Protein 2EMB (pdb70)

Radius of gyration: 15.95 Å; Cα contacts (8 Å, |Δi|>4): 20; chains: 1; bounding box: 41×37×22 Å

Nearest PDB structures (foldseek):
  2eoy-assembly1_A  TM=5.391E-01  e=4.898E-03  Homo sapiens
  2em0-assembly1_A  TM=6.036E-01  e=7.072E-02  Homo sapiens
  2eoz-assembly1_A  TM=5.713E-01  e=5.695E-02  Homo sapiens
  2enc-assembly1_A  TM=4.866E-01  e=5.299E-02  Homo sapiens
  2elx-assembly1_A  TM=7.257E-01  e=1.465E+00  Mus musculus

Secondary structure (DSSP, 8-state):
----S-----SSEEPTTT--EES-HHHHHHHGGGG-----TT--

Solvent-accessible surface area: 4371 Å² total; per-residue (Å²): 118,129,107,58,100,106,60,167,120,156,194,127,94,78,5,100,136,60,149,33,78,33,128,74,146,141,99,14,63,136,48,73,135,105,46,84,92,179,91,42,127,116,97,130

Foldseek 3Di:
DDDDDDADPHDFDFDPPPGDTDRDDVVRVVVCVCVPPDPDPDDD

GO terms:
  GO:0005515 protein binding (F, IPI)
  GO:0005654 nucleoplasm (C, TAS)
  GO:0005654 nucleoplasm (C, IDA)
  GO:0015030 Cajal body (C, IDA)
  GO:0006398 mRNA 3'-end processing by stem-loop binding and cleavage (P, IDA)

Structure (mmCIF, N/CA/C/O backbone):
data_2EMB
#
_entry.id   2EMB
#
loop_
_entity.id
_entity.type
_entity.pdbx_description
1 polymer 'Zinc finger protein 473'
2 non-polymer 'ZINC ION'
#
loop_
_atom_site.group_PDB
_atom_site.id
_atom_site.type_symbol
_atom_site.label_atom_id
_atom_site.label_alt_id
_atom_site.label_comp_id
_atom_site.label_asym_id
_atom_site.label_entity_id
_atom_site.label_seq_id
_atom_site.pdbx_PDB_ins_code
_atom_site.Cartn_x
_atom_site.Cartn_y
_atom_site.Cartn_z
_atom_site.occupancy
_atom_site.B_iso_or_equiv
_atom_site.auth_seq_id
_atom_site.auth_comp_id
_atom_site.auth_asym_id
_atom_site.auth_atom_id
_atom_site.pdbx_PDB_model_num
ATOM 1 N N . GLY A 1 1 ? -16.633 -22.767 -11.897 1.00 0.00 1 GLY A N 1
ATOM 2 C CA . GLY A 1 1 ? -17.948 -22.256 -12.240 1.00 0.00 1 GLY A CA 1
ATOM 3 C C . GLY A 1 1 ? -17.956 -21.522 -13.566 1.00 0.00 1 GLY A C 1
ATOM 4 O O . GLY A 1 1 ? -18.436 -20.392 -13.655 1.00 0.00 1 GLY A O 1
ATOM 8 N N . SER A 1 2 ? -17.423 -22.165 -14.600 1.00 0.00 2 SER A N 1
ATOM 9 C CA . SER A 1 2 ? -17.366 -21.564 -15.928 1.00 0.00 2 SER A CA 1
ATOM 10 C C . SER A 1 2 ? -17.000 -20.085 -15.839 1.00 0.00 2 SER A C 1
ATOM 11 O O . SER A 1 2 ? -17.577 -19.249 -16.533 1.00 0.00 2 SER A O 1
ATOM 19 N N . SER A 1 3 ? -16.035 -19.772 -14.980 1.00 0.00 3 SER A N 1
ATOM 20 C CA . SER A 1 3 ? -15.592 -18.394 -14.797 1.00 0.00 3 SER A CA 1
ATOM 21 C C . SER A 1 3 ? -14.680 -17.960 -15.940 1.00 0.00 3 SER A C 1
ATOM 22 O O . SER A 1 3 ? -14.168 -18.790 -16.690 1.00 0.00 3 SER A O 1
ATOM 30 N N . GLY A 1 4 ? -14.481 -16.652 -16.067 1.00 0.00 4 GLY A N 1
ATOM 31 C CA . GLY A 1 4 ? -13.631 -16.129 -17.120 1.00 0.00 4 GLY A CA 1
ATOM 32 C C . GLY A 1 4 ? -12.306 -15.615 -16.594 1.00 0.00 4 GLY A C 1
ATOM 33 O O . GLY A 1 4 ? -12.270 -14.811 -15.662 1.00 0.00 4 GLY A O 1
ATOM 37 N N . SER A 1 5 ? -11.213 -16.080 -17.191 1.00 0.00 5 SER A N 1
ATOM 38 C CA . SER A 1 5 ? -9.879 -15.667 -16.774 1.00 0.00 5 SER A CA 1
ATOM 39 C C . SER A 1 5 ? -9.783 -14.146 -16.690 1.00 0.00 5 SER A C 1
ATOM 40 O O . SER A 1 5 ? -9.235 -13.600 -15.732 1.00 0.00 5 SER A O 1
ATOM 48 N N . SER A 1 6 ? -10.319 -13.469 -17.700 1.00 0.00 6 SER A N 1
ATOM 49 C CA . SER A 1 6 ? -10.291 -12.012 -17.744 1.00 0.00 6 SER A CA 1
ATOM 50 C C . SER A 1 6 ? -10.575 -11.421 -16.367 1.00 0.00 6 SER A C 1
ATOM 51 O O . SER A 1 6 ? -11.702 -11.474 -15.877 1.00 0.00 6 SER A O 1
ATOM 59 N N . GLY A 1 7 ? -9.542 -10.858 -15.746 1.00 0.00 7 GLY A N 1
ATOM 60 C CA . GLY A 1 7 ? -9.700 -10.265 -14.431 1.00 0.00 7 GLY A CA 1
ATOM 61 C C . GLY A 1 7 ? -8.648 -10.742 -13.450 1.00 0.00 7 GLY A C 1
ATOM 62 O O . GLY A 1 7 ? -8.873 -11.693 -12.700 1.00 0.00 7 GLY A O 1
ATOM 66 N N . HIS A 1 8 ? -7.494 -10.082 -13.455 1.00 0.00 8 HIS A N 1
ATOM 67 C CA . HIS A 1 8 ? -6.402 -10.445 -12.559 1.00 0.00 8 HIS A CA 1
ATOM 68 C C . HIS A 1 8 ? -6.146 -9.340 -11.539 1.00 0.00 8 HIS A C 1
ATOM 69 O O . HIS A 1 8 ? -5.274 -8.492 -11.731 1.00 0.00 8 HIS A O 1
ATOM 83 N N . THR A 1 9 ? -6.913 -9.354 -10.453 1.00 0.00 9 THR A N 1
ATOM 84 C CA . THR A 1 9 ? -6.772 -8.353 -9.404 1.00 0.00 9 THR A CA 1
ATOM 85 C C . THR A 1 9 ? -7.165 -8.921 -8.045 1.00 0.00 9 THR A C 1
ATOM 86 O O . THR A 1 9 ? -8.066 -9.754 -7.947 1.00 0.00 9 THR A O 1
ATOM 97 N N . ARG A 1 10 ? -6.483 -8.466 -6.999 1.00 0.00 10 ARG A N 1
ATOM 98 C CA . ARG A 1 10 ? -6.761 -8.930 -5.645 1.00 0.00 10 ARG A CA 1
ATOM 99 C C . ARG A 1 10 ? -7.921 -8.152 -5.031 1.00 0.00 10 ARG A C 1
ATOM 100 O O . ARG A 1 10 ? -8.195 -7.015 -5.418 1.00 0.00 10 ARG A O 1
ATOM 121 N N . LYS A 1 11 ? -8.600 -8.771 -4.071 1.00 0.00 11 LYS A N 1
ATOM 122 C CA . LYS A 1 11 ? -9.730 -8.137 -3.402 1.00 0.00 11 LYS A CA 1
ATOM 123 C C . LYS A 1 11 ? -9.257 -7.031 -2.465 1.00 0.00 11 LYS A C 1
ATOM 124 O O . LYS A 1 11 ? -10.066 -6.348 -1.837 1.00 0.00 11 LYS A O 1
ATOM 143 N N . ARG A 1 12 ? -7.942 -6.858 -2.378 1.00 0.00 12 ARG A N 1
ATOM 144 C CA . ARG A 1 12 ? -7.362 -5.833 -1.517 1.00 0.00 12 ARG A CA 1
ATOM 145 C C . ARG A 1 12 ? -6.370 -4.971 -2.292 1.00 0.00 12 ARG A C 1
ATOM 146 O O . ARG A 1 12 ? -5.933 -5.337 -3.383 1.00 0.00 12 ARG A O 1
ATOM 167 N N . TYR A 1 13 ? -6.021 -3.823 -1.722 1.00 0.00 13 TYR A N 1
ATOM 168 C CA . TYR A 1 13 ? -5.084 -2.906 -2.360 1.00 0.00 13 TYR A CA 1
ATOM 169 C C . TYR A 1 13 ? -3.706 -2.996 -1.710 1.00 0.00 13 TYR A C 1
ATOM 170 O O . TYR A 1 13 ? -3.556 -2.748 -0.514 1.00 0.00 13 TYR A O 1
ATOM 188 N N . GLU A 1 14 ? -2.704 -3.350 -2.508 1.00 0.00 14 GLU A N 1
ATOM 189 C CA . GLU A 1 14 ? -1.339 -3.472 -2.011 1.00 0.00 14 GLU A CA 1
ATOM 190 C C . GLU A 1 14 ? -0.531 -2.216 -2.323 1.00 0.00 14 GLU A C 1
ATOM 191 O O . GLU A 1 14 ? -0.795 -1.523 -3.307 1.00 0.00 14 GLU A O 1
ATOM 203 N N . CYS A 1 15 ? 0.453 -1.927 -1.479 1.00 0.00 15 CYS A N 1
ATOM 204 C CA . CYS A 1 15 ? 1.299 -0.754 -1.663 1.00 0.00 15 CYS A CA 1
ATOM 205 C C . CYS A 1 15 ? 2.650 -1.145 -2.256 1.00 0.00 15 CYS A C 1
ATOM 206 O O . CYS A 1 15 ? 3.392 -1.934 -1.671 1.00 0.00 15 CYS A O 1
ATOM 213 N N . SER A 1 16 ? 2.961 -0.587 -3.422 1.00 0.00 16 SER A N 1
ATOM 214 C CA . SER A 1 16 ? 4.220 -0.880 -4.097 1.00 0.00 16 SER A CA 1
ATOM 215 C C . SER A 1 16 ? 5.340 0.011 -3.568 1.00 0.00 16 SER A C 1
ATOM 216 O O . SER A 1 16 ? 6.240 0.405 -4.310 1.00 0.00 16 SER A O 1
ATOM 224 N N . LYS A 1 17 ? 5.278 0.327 -2.279 1.00 0.00 17 LYS A N 1
ATOM 225 C CA . LYS A 1 17 ? 6.285 1.171 -1.647 1.00 0.00 17 LYS A CA 1
ATOM 226 C C . LYS A 1 17 ? 6.789 0.540 -0.352 1.00 0.00 17 LYS A C 1
ATOM 227 O O . LYS A 1 17 ? 7.974 0.624 -0.029 1.00 0.00 17 LYS A O 1
ATOM 246 N N . CYS A 1 18 ? 5.881 -0.091 0.385 1.00 0.00 18 CYS A N 1
ATOM 247 C CA . CYS A 1 18 ? 6.233 -0.737 1.644 1.00 0.00 18 CYS A CA 1
ATOM 248 C C . CYS A 1 18 ? 5.676 -2.157 1.701 1.00 0.00 18 CYS A C 1
ATOM 249 O O . CYS A 1 18 ? 5.840 -2.858 2.699 1.00 0.00 18 CYS A O 1
ATOM 256 N N . GLN A 1 19 ? 5.019 -2.573 0.623 1.00 0.00 19 GLN A N 1
ATOM 257 C CA . GLN A 1 19 ? 4.439 -3.908 0.551 1.00 0.00 19 GLN A CA 1
ATOM 258 C C . GLN A 1 19 ? 3.384 -4.103 1.635 1.00 0.00 19 GLN A C 1
ATOM 259 O O . GLN A 1 19 ? 3.326 -5.150 2.278 1.00 0.00 19 GLN A O 1
ATOM 273 N N . ALA A 1 20 ? 2.551 -3.086 1.833 1.00 0.00 20 ALA A N 1
ATOM 274 C CA . ALA A 1 20 ? 1.498 -3.146 2.838 1.00 0.00 20 ALA A CA 1
ATOM 275 C C . ALA A 1 20 ? 0.127 -3.297 2.188 1.00 0.00 20 ALA A C 1
ATOM 276 O O . ALA A 1 20 ? -0.094 -2.840 1.066 1.00 0.00 20 ALA A O 1
ATOM 283 N N . THR A 1 21 ? -0.793 -3.941 2.900 1.00 0.00 21 THR A N 1
ATOM 284 C CA . THR A 1 21 ? -2.142 -4.154 2.391 1.00 0.00 21 THR A CA 1
ATOM 285 C C . THR A 1 21 ? -3.144 -3.242 3.091 1.00 0.00 21 THR A C 1
ATOM 286 O O . THR A 1 21 ? -2.930 -2.826 4.230 1.00 0.00 21 THR A O 1
ATOM 297 N N . PHE A 1 22 ? -4.239 -2.935 2.403 1.00 0.00 22 PHE A N 1
ATOM 298 C CA . PHE A 1 22 ? -5.274 -2.071 2.959 1.00 0.00 22 PHE A CA 1
ATOM 299 C C . PHE A 1 22 ? -6.664 -2.593 2.607 1.00 0.00 22 PHE A C 1
ATOM 300 O O . PHE A 1 22 ? -6.836 -3.322 1.631 1.00 0.00 22 PHE A O 1
ATOM 317 N N . ASN A 1 23 ? -7.652 -2.215 3.411 1.00 0.00 23 ASN A N 1
ATOM 318 C CA . ASN A 1 23 ? -9.028 -2.645 3.186 1.00 0.00 23 ASN A CA 1
ATOM 319 C C . ASN A 1 23 ? -9.815 -1.578 2.431 1.00 0.00 23 ASN A C 1
ATOM 320 O O . ASN A 1 23 ? -10.561 -1.884 1.500 1.00 0.00 23 ASN A O 1
ATOM 331 N N . LEU A 1 24 ? -9.643 -0.325 2.838 1.00 0.00 24 LEU A N 1
ATOM 332 C CA . LEU A 1 24 ? -10.336 0.788 2.200 1.00 0.00 24 LEU A CA 1
ATOM 333 C C . LEU A 1 24 ? -9.483 1.398 1.092 1.00 0.00 24 LEU A C 1
ATOM 334 O O . LEU A 1 24 ? -8.268 1.531 1.233 1.00 0.00 24 LEU A O 1
ATOM 350 N N . ARG A 1 25 ? -10.129 1.768 -0.009 1.00 0.00 25 ARG A N 1
ATOM 351 C CA . ARG A 1 25 ? -9.430 2.365 -1.141 1.00 0.00 25 ARG A CA 1
ATOM 352 C C . ARG A 1 25 ? -8.916 3.757 -0.789 1.00 0.00 25 ARG A C 1
ATOM 353 O O . ARG A 1 25 ? -7.795 4.125 -1.143 1.00 0.00 25 ARG A O 1
ATOM 374 N N . LYS A 1 26 ? -9.742 4.529 -0.091 1.00 0.00 26 LYS A N 1
ATOM 375 C CA . LYS A 1 26 ? -9.372 5.881 0.310 1.00 0.00 26 LYS A CA 1
ATOM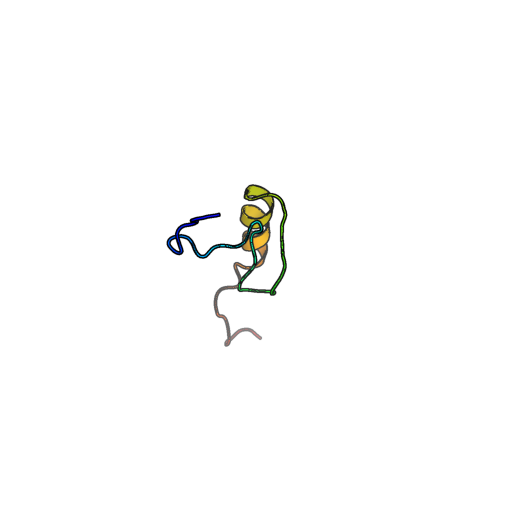 376 C C . LYS A 1 26 ? -8.247 5.854 1.341 1.00 0.00 26 LYS A C 1
ATOM 377 O O . LYS A 1 26 ? -7.430 6.773 1.406 1.00 0.00 26 LYS A O 1
ATOM 396 N N . HIS A 1 27 ? -8.211 4.795 2.143 1.00 0.00 27 HIS A N 1
ATOM 397 C CA . HIS A 1 27 ? -7.185 4.649 3.169 1.00 0.00 27 HIS A CA 1
ATOM 398 C C . HIS A 1 27 ? -5.793 4.619 2.545 1.00 0.00 27 HIS A C 1
ATOM 399 O O . HIS A 1 27 ? -4.844 5.184 3.091 1.00 0.00 27 HIS A O 1
ATOM 413 N N . LEU A 1 28 ? -5.678 3.955 1.400 1.00 0.00 28 LEU A N 1
ATOM 414 C CA . LEU A 1 28 ? -4.401 3.851 0.701 1.00 0.00 28 LEU A CA 1
ATOM 415 C C . LEU A 1 28 ? -4.036 5.173 0.034 1.00 0.00 28 LEU A C 1
ATOM 416 O O . LEU A 1 28 ? -2.863 5.540 -0.037 1.00 0.00 28 LEU A O 1
ATOM 432 N N . ILE A 1 29 ? -5.048 5.884 -0.452 1.00 0.00 29 ILE A N 1
ATOM 433 C CA . ILE A 1 29 ? -4.833 7.166 -1.111 1.00 0.00 29 ILE A CA 1
ATOM 434 C C . ILE A 1 29 ? -4.022 8.108 -0.228 1.00 0.00 29 ILE A C 1
ATOM 435 O O . ILE A 1 29 ? -3.038 8.698 -0.673 1.00 0.00 29 ILE A O 1
ATOM 451 N N . GLN A 1 30 ? -4.442 8.244 1.026 1.00 0.00 30 GLN A N 1
ATOM 452 C CA . GLN A 1 30 ? -3.753 9.114 1.972 1.00 0.00 30 GLN A CA 1
ATOM 453 C C . GLN A 1 30 ? -2.405 8.524 2.371 1.00 0.00 30 GLN A C 1
ATOM 454 O O . GLN A 1 30 ? -1.416 9.245 2.507 1.00 0.00 30 GLN A O 1
ATOM 468 N N . HIS A 1 31 ? -2.371 7.209 2.559 1.00 0.00 31 HIS A N 1
ATOM 469 C CA . HIS A 1 31 ? -1.143 6.522 2.943 1.00 0.00 31 HIS A CA 1
ATOM 470 C C . HIS A 1 31 ? -0.026 6.807 1.943 1.00 0.00 31 HIS A C 1
ATOM 471 O O . HIS A 1 31 ? 1.128 6.996 2.327 1.00 0.00 31 HIS A O 1
ATOM 485 N N . GLN A 1 32 ? -0.378 6.835 0.662 1.00 0.00 32 GLN A N 1
ATOM 486 C CA . GLN A 1 32 ? 0.596 7.095 -0.392 1.00 0.00 32 GLN A CA 1
ATOM 487 C C . GLN A 1 32 ? 1.212 8.481 -0.233 1.00 0.00 32 GLN A C 1
ATOM 488 O O . GLN A 1 32 ? 2.275 8.766 -0.784 1.00 0.00 32 GLN A O 1
ATOM 502 N N . LYS A 1 33 ? 0.536 9.340 0.522 1.00 0.00 33 LYS A N 1
ATOM 503 C CA . LYS A 1 33 ? 1.016 10.697 0.754 1.00 0.00 33 LYS A CA 1
ATOM 504 C C . LYS A 1 33 ? 2.373 10.682 1.452 1.00 0.00 33 LYS A C 1
ATOM 505 O O . LYS A 1 33 ? 3.272 11.446 1.101 1.00 0.00 33 LYS A O 1
ATOM 524 N N . THR A 1 34 ? 2.514 9.807 2.443 1.00 0.00 34 THR A N 1
ATOM 525 C CA . THR A 1 34 ? 3.760 9.692 3.190 1.00 0.00 34 THR A CA 1
ATOM 526 C C . THR A 1 34 ? 4.858 9.069 2.335 1.00 0.00 34 THR A C 1
ATOM 527 O O . THR A 1 34 ? 6.027 9.057 2.721 1.00 0.00 34 THR A O 1
ATOM 538 N N . HIS A 1 35 ? 4.475 8.552 1.172 1.00 0.00 35 HIS A N 1
ATOM 539 C CA . HIS A 1 35 ? 5.428 7.927 0.262 1.00 0.00 35 HIS A CA 1
ATOM 540 C C . HIS A 1 35 ? 5.877 8.912 -0.813 1.00 0.00 35 HIS A C 1
ATOM 541 O O . HIS A 1 35 ? 6.463 8.520 -1.822 1.00 0.00 35 HIS A O 1
ATOM 555 N N . ALA A 1 36 ? 5.598 10.192 -0.590 1.00 0.00 36 ALA A N 1
ATOM 556 C CA . ALA A 1 36 ? 5.975 11.232 -1.539 1.00 0.00 36 ALA A CA 1
ATOM 557 C C . ALA A 1 36 ? 7.439 11.625 -1.371 1.00 0.00 36 ALA A C 1
ATOM 558 O O . ALA A 1 36 ? 7.785 12.804 -1.421 1.00 0.00 36 ALA A O 1
ATOM 565 N N . ALA A 1 37 ? 8.295 10.627 -1.171 1.00 0.00 37 ALA A N 1
ATOM 566 C CA . ALA A 1 37 ? 9.722 10.869 -0.997 1.00 0.00 37 ALA A CA 1
ATOM 567 C C . ALA A 1 37 ? 10.426 10.994 -2.344 1.00 0.00 37 ALA A C 1
ATOM 568 O O . ALA A 1 37 ? 10.953 10.016 -2.874 1.00 0.00 37 ALA A O 1
ATOM 575 N N . LYS A 1 38 ? 10.430 12.204 -2.893 1.00 0.00 38 LYS A N 1
ATOM 576 C CA . LYS A 1 38 ? 11.070 12.458 -4.179 1.00 0.00 38 LYS A CA 1
ATOM 577 C C . LYS A 1 38 ? 12.552 12.101 -4.129 1.00 0.00 38 LYS A C 1
ATOM 578 O O . LYS A 1 38 ? 13.265 12.498 -3.208 1.00 0.00 38 LYS A O 1
ATOM 597 N N . SER A 1 39 ? 13.009 11.350 -5.126 1.00 0.00 39 SER A N 1
ATOM 598 C CA . SER A 1 39 ? 14.406 10.938 -5.195 1.00 0.00 39 SER A CA 1
ATOM 599 C C . SER A 1 39 ? 15.328 12.064 -4.737 1.00 0.00 39 SER A C 1
ATOM 600 O O . SER A 1 39 ? 15.297 13.167 -5.281 1.00 0.00 39 SER A O 1
ATOM 608 N N . GLY A 1 40 ? 16.148 11.777 -3.731 1.00 0.00 40 GLY A N 1
ATOM 609 C CA . GLY A 1 40 ? 17.068 12.774 -3.216 1.00 0.00 40 GLY A CA 1
ATOM 610 C C . GLY A 1 40 ? 18.349 12.163 -2.684 1.00 0.00 40 GLY A C 1
ATOM 611 O O . GLY A 1 40 ? 18.642 12.223 -1.490 1.00 0.00 40 GLY A O 1
ATOM 615 N N . PRO A 1 41 ? 19.137 11.555 -3.583 1.00 0.00 41 PRO A N 1
ATOM 616 C CA . PRO A 1 41 ? 20.406 10.917 -3.221 1.00 0.00 41 PRO A CA 1
ATOM 617 C C . PRO A 1 41 ? 21.473 11.931 -2.826 1.00 0.00 41 PRO A C 1
ATOM 618 O O . PRO A 1 41 ? 22.548 11.563 -2.352 1.00 0.00 41 PRO A O 1
ATOM 629 N N . SER A 1 42 ? 21.169 13.210 -3.023 1.00 0.00 42 SER A N 1
ATOM 630 C CA . SER A 1 42 ? 22.104 14.278 -2.690 1.00 0.00 42 SER A CA 1
ATOM 631 C C . SER A 1 42 ? 21.638 15.043 -1.455 1.00 0.00 42 SER A C 1
ATOM 632 O O . SER A 1 42 ? 21.710 16.271 -1.408 1.00 0.00 42 SER A O 1
ATOM 640 N N . SER A 1 43 ? 21.160 14.307 -0.457 1.00 0.00 43 SER A N 1
ATOM 641 C CA . SER A 1 43 ? 20.679 14.914 0.778 1.00 0.00 43 SER A CA 1
ATOM 642 C C . SER A 1 43 ? 21.538 14.488 1.965 1.00 0.00 43 SER A C 1
ATOM 643 O O . SER A 1 43 ? 21.578 13.312 2.325 1.00 0.00 43 SER A O 1
ATOM 651 N N . GLY A 1 44 ? 22.224 15.453 2.568 1.00 0.00 44 GLY A N 1
ATOM 652 C CA . GLY A 1 44 ? 23.073 15.159 3.707 1.00 0.00 44 GLY A CA 1
ATOM 653 C C . GLY A 1 44 ? 22.329 14.442 4.816 1.00 0.00 44 GLY A C 1
ATOM 654 O O . GLY A 1 44 ? 22.948 14.075 5.813 1.00 0.00 44 GLY A O 1
ATOM 659 N N . GLY A 1 1 ? 8.346 -26.198 -8.178 1.00 0.00 1 GLY A N 2
ATOM 660 C CA . GLY A 1 1 ? 7.048 -26.225 -7.527 1.00 0.00 1 GLY A CA 2
ATOM 661 C C . GLY A 1 1 ? 6.724 -24.920 -6.827 1.00 0.00 1 GLY A C 2
ATOM 662 O O . GLY A 1 1 ? 7.544 -24.391 -6.076 1.00 0.00 1 GLY A O 2
ATOM 666 N N . SER A 1 2 ? 5.526 -24.400 -7.073 1.00 0.00 2 SER A N 2
ATOM 667 C CA . SER A 1 2 ? 5.097 -23.146 -6.464 1.00 0.00 2 SER A CA 2
ATOM 668 C C . SER A 1 2 ? 3.744 -23.310 -5.778 1.00 0.00 2 SER A C 2
ATOM 669 O O . SER A 1 2 ? 2.822 -23.905 -6.335 1.00 0.00 2 SER A O 2
ATOM 677 N N . SER A 1 3 ? 3.634 -22.778 -4.565 1.00 0.00 3 SER A N 2
ATOM 678 C CA . SER A 1 3 ? 2.396 -22.868 -3.800 1.00 0.00 3 SER A CA 2
ATOM 679 C C . SER A 1 3 ? 1.581 -21.585 -3.934 1.00 0.00 3 SER A C 2
ATOM 680 O O . SER A 1 3 ? 2.122 -20.520 -4.229 1.00 0.00 3 SER A O 2
ATOM 688 N N . GLY A 1 4 ? 0.274 -21.696 -3.715 1.00 0.00 4 GLY A N 2
ATOM 689 C CA . GLY A 1 4 ? -0.596 -20.539 -3.815 1.00 0.00 4 GLY A CA 2
ATOM 690 C C . GLY A 1 4 ? -1.765 -20.772 -4.751 1.00 0.00 4 GLY A C 2
ATOM 691 O O . GLY A 1 4 ? -2.107 -19.906 -5.557 1.00 0.00 4 GLY A O 2
ATOM 695 N N . SER A 1 5 ? -2.380 -21.946 -4.647 1.00 0.00 5 SER A N 2
ATOM 696 C CA . SER A 1 5 ? -3.514 -22.293 -5.495 1.00 0.00 5 SER A CA 2
ATOM 697 C C . SER A 1 5 ? -4.832 -22.051 -4.766 1.00 0.00 5 SER A C 2
ATOM 698 O O . SER A 1 5 ? -5.429 -22.976 -4.215 1.00 0.00 5 SER A O 2
ATOM 706 N N . SER A 1 6 ? -5.279 -20.799 -4.766 1.00 0.00 6 SER A N 2
ATOM 707 C CA . SER A 1 6 ? -6.524 -20.432 -4.101 1.00 0.00 6 SER A CA 2
ATOM 708 C C . SER A 1 6 ? -7.248 -19.332 -4.872 1.00 0.00 6 SER A C 2
ATOM 709 O O . SER A 1 6 ? -6.626 -18.394 -5.369 1.00 0.00 6 SER A O 2
ATOM 717 N N . GLY A 1 7 ? -8.568 -19.455 -4.967 1.00 0.00 7 GLY A N 2
ATOM 718 C CA . GLY A 1 7 ? -9.356 -18.466 -5.679 1.00 0.00 7 GLY A CA 2
ATOM 719 C C . GLY A 1 7 ? -9.288 -17.097 -5.033 1.00 0.00 7 GLY A C 2
ATOM 720 O O . GLY A 1 7 ? -9.937 -16.848 -4.017 1.00 0.00 7 GLY A O 2
ATOM 724 N N . HIS A 1 8 ? -8.498 -16.205 -5.623 1.00 0.00 8 HIS A N 2
ATOM 725 C CA . HIS A 1 8 ? -8.346 -14.852 -5.097 1.00 0.00 8 HIS A CA 2
ATOM 726 C C . HIS A 1 8 ? -9.503 -13.963 -5.544 1.00 0.00 8 HIS A C 2
ATOM 727 O O . HIS A 1 8 ? -9.295 -12.839 -6.002 1.00 0.00 8 HIS A O 2
ATOM 741 N N . THR A 1 9 ? -10.723 -14.474 -5.408 1.00 0.00 9 THR A N 2
ATOM 742 C CA . THR A 1 9 ? -11.912 -13.728 -5.799 1.00 0.00 9 THR A CA 2
ATOM 743 C C . THR A 1 9 ? -11.880 -12.310 -5.238 1.00 0.00 9 THR A C 2
ATOM 744 O O . THR A 1 9 ? -12.150 -11.344 -5.952 1.00 0.00 9 THR A O 2
ATOM 755 N N . ARG A 1 10 ? -11.550 -12.194 -3.956 1.00 0.00 10 ARG A N 2
ATOM 756 C CA . ARG A 1 10 ? -11.484 -10.894 -3.299 1.00 0.00 10 ARG A CA 2
ATOM 757 C C . ARG A 1 10 ? -10.103 -10.268 -3.470 1.00 0.00 10 ARG A C 2
ATOM 758 O O . ARG A 1 10 ? -9.082 -10.939 -3.318 1.00 0.00 10 ARG A O 2
ATOM 779 N N . LYS A 1 11 ? -10.079 -8.978 -3.787 1.00 0.00 11 LYS A N 2
ATOM 780 C CA . LYS A 1 11 ? -8.824 -8.260 -3.978 1.00 0.00 11 LYS A CA 2
ATOM 781 C C . LYS A 1 11 ? -8.598 -7.251 -2.856 1.00 0.00 11 LYS A C 2
ATOM 782 O O . LYS A 1 11 ? -9.475 -7.031 -2.021 1.00 0.00 11 LYS A O 2
ATOM 801 N N . ARG A 1 12 ? -7.418 -6.641 -2.844 1.00 0.00 12 ARG A N 2
ATOM 802 C CA . ARG A 1 12 ? -7.077 -5.656 -1.825 1.00 0.00 12 ARG A CA 2
ATOM 803 C C . ARG A 1 12 ? -5.996 -4.704 -2.328 1.00 0.00 12 ARG A C 2
ATOM 804 O O . ARG A 1 12 ? -5.096 -5.106 -3.066 1.00 0.00 12 ARG A O 2
ATOM 825 N N . TYR A 1 13 ? -6.091 -3.442 -1.924 1.00 0.00 13 TYR A N 2
ATOM 826 C CA . TYR A 1 13 ? -5.122 -2.433 -2.336 1.00 0.00 13 TYR A CA 2
ATOM 827 C C . TYR A 1 13 ? -3.770 -2.673 -1.672 1.00 0.00 13 TYR A C 2
ATOM 828 O O . TYR A 1 13 ? -3.655 -2.654 -0.448 1.00 0.00 13 TYR A O 2
ATOM 846 N N . GLU A 1 14 ? -2.747 -2.899 -2.492 1.00 0.00 14 GLU A N 2
ATOM 847 C CA . GLU A 1 14 ? -1.402 -3.143 -1.985 1.00 0.00 14 GLU A CA 2
ATOM 848 C C . GLU A 1 14 ? -0.449 -2.031 -2.414 1.00 0.00 14 GLU A C 2
ATOM 849 O O . GLU A 1 14 ? -0.659 -1.378 -3.437 1.00 0.00 14 GLU A O 2
ATOM 861 N N . CYS A 1 15 ? 0.600 -1.822 -1.626 1.00 0.00 15 CYS A N 2
ATOM 862 C CA . CYS A 1 15 ? 1.586 -0.789 -1.922 1.00 0.00 15 CYS A CA 2
ATOM 863 C C . CYS A 1 15 ? 2.885 -1.408 -2.431 1.00 0.00 15 CYS A C 2
ATOM 864 O O . CYS A 1 15 ? 3.497 -2.235 -1.756 1.00 0.00 15 CYS A O 2
ATOM 871 N N . SER A 1 16 ? 3.299 -1.000 -3.626 1.00 0.00 16 SER A N 2
ATOM 872 C CA . SER A 1 16 ? 4.523 -1.516 -4.228 1.00 0.00 16 SER A CA 2
ATOM 873 C C . SER A 1 16 ? 5.734 -0.706 -3.775 1.00 0.00 16 SER A C 2
ATOM 874 O O . SER A 1 16 ? 6.662 -0.468 -4.549 1.00 0.00 16 SER A O 2
ATOM 882 N N . LYS A 1 17 ? 5.719 -0.285 -2.515 1.00 0.00 17 LYS A N 2
ATOM 883 C CA . LYS A 1 17 ? 6.815 0.497 -1.955 1.00 0.00 17 LYS A CA 2
ATOM 884 C C . LYS A 1 17 ? 7.218 -0.034 -0.584 1.00 0.00 17 LYS A C 2
ATOM 885 O O . LYS A 1 17 ? 8.393 -0.298 -0.329 1.00 0.00 17 LYS A O 2
ATOM 904 N N . CYS A 1 18 ? 6.235 -0.191 0.297 1.00 0.00 18 CYS A N 2
ATOM 905 C CA . CYS A 1 18 ? 6.486 -0.693 1.643 1.00 0.00 18 CYS A CA 2
ATOM 906 C C . CYS A 1 18 ? 5.786 -2.030 1.865 1.00 0.00 18 CYS A C 2
ATOM 907 O O . CYS A 1 18 ? 5.822 -2.585 2.962 1.00 0.00 18 CYS A O 2
ATOM 914 N N . GLN A 1 19 ? 5.149 -2.540 0.815 1.00 0.00 19 GLN A N 2
ATOM 915 C CA . GLN A 1 19 ? 4.440 -3.811 0.896 1.00 0.00 19 GLN A CA 2
ATOM 916 C C . GLN A 1 19 ? 3.376 -3.772 1.987 1.00 0.00 19 GLN A C 2
ATOM 917 O O . GLN A 1 19 ? 3.352 -4.624 2.876 1.00 0.00 19 GLN A O 2
ATOM 931 N N . ALA A 1 20 ? 2.496 -2.779 1.914 1.00 0.00 20 ALA A N 2
ATOM 932 C CA . ALA A 1 20 ? 1.428 -2.630 2.895 1.00 0.00 20 ALA A CA 2
ATOM 933 C C . ALA A 1 20 ? 0.065 -2.901 2.267 1.00 0.00 20 ALA A C 2
ATOM 934 O O . ALA A 1 20 ? -0.240 -2.405 1.181 1.00 0.00 20 ALA A O 2
ATOM 941 N N . THR A 1 21 ? -0.753 -3.691 2.956 1.00 0.00 21 THR A N 2
ATOM 942 C CA . THR A 1 21 ? -2.083 -4.029 2.465 1.00 0.00 21 THR A CA 2
ATOM 943 C C . THR A 1 21 ? -3.158 -3.245 3.208 1.00 0.00 21 THR A C 2
ATOM 944 O O . THR A 1 21 ? -3.126 -3.136 4.434 1.00 0.00 21 THR A O 2
ATOM 955 N N . PHE A 1 22 ? -4.111 -2.701 2.458 1.00 0.00 22 PHE A N 2
ATOM 956 C CA . PHE A 1 22 ? -5.198 -1.926 3.047 1.00 0.00 22 PHE A CA 2
ATOM 957 C C . PHE A 1 22 ? -6.543 -2.603 2.801 1.00 0.00 22 PHE A C 2
ATOM 958 O O . PHE A 1 22 ? -6.640 -3.551 2.023 1.00 0.00 22 PHE A O 2
ATOM 975 N N . ASN A 1 23 ? -7.579 -2.108 3.470 1.00 0.00 23 ASN A N 2
ATOM 976 C CA . ASN A 1 23 ? -8.919 -2.664 3.326 1.00 0.00 23 ASN A CA 2
ATOM 977 C C . ASN A 1 23 ? -9.740 -1.855 2.326 1.00 0.00 23 ASN A C 2
ATOM 978 O O . ASN A 1 23 ? -10.308 -2.406 1.382 1.00 0.00 23 ASN A O 2
ATOM 989 N N . LEU A 1 24 ? -9.796 -0.545 2.538 1.00 0.00 24 LEU A N 2
ATOM 990 C CA . LEU A 1 24 ? -10.546 0.341 1.655 1.00 0.00 24 LEU A CA 2
ATOM 991 C C . LEU A 1 24 ? -9.605 1.154 0.771 1.00 0.00 24 LEU A C 2
ATOM 992 O O . LEU A 1 24 ? -8.386 1.108 0.939 1.00 0.00 24 LEU A O 2
ATOM 1008 N N . ARG A 1 25 ? -10.179 1.898 -0.168 1.00 0.00 25 ARG A N 2
ATOM 1009 C CA . ARG A 1 25 ? -9.391 2.722 -1.077 1.00 0.00 25 ARG A CA 2
ATOM 1010 C C . ARG A 1 25 ? -9.012 4.046 -0.421 1.00 0.00 25 ARG A C 2
ATOM 1011 O O . ARG A 1 25 ? -7.837 4.407 -0.359 1.00 0.00 25 ARG A O 2
ATOM 1032 N N . LYS A 1 26 ? -10.016 4.767 0.068 1.00 0.00 26 LYS A N 2
ATOM 1033 C CA . LYS A 1 26 ? -9.789 6.051 0.721 1.00 0.00 26 LYS A CA 2
ATOM 1034 C C . LYS A 1 26 ? -8.565 5.991 1.630 1.00 0.00 26 LYS A C 2
ATOM 1035 O O . LYS A 1 26 ? -7.773 6.932 1.684 1.00 0.00 26 LYS A O 2
ATOM 1054 N N . HIS A 1 27 ? -8.416 4.878 2.341 1.00 0.00 27 HIS A N 2
ATOM 1055 C CA . HIS A 1 27 ? -7.287 4.695 3.246 1.00 0.00 27 HIS A CA 2
ATOM 1056 C C . HIS A 1 27 ? -5.967 4.718 2.480 1.00 0.00 27 HIS A C 2
ATOM 1057 O O . HIS A 1 27 ? -5.036 5.434 2.848 1.00 0.00 27 HIS A O 2
ATOM 1071 N N . LEU A 1 28 ? -5.895 3.930 1.413 1.00 0.00 28 LEU A N 2
ATOM 1072 C CA . LEU A 1 28 ? -4.689 3.859 0.595 1.00 0.00 28 LEU A CA 2
ATOM 1073 C C . LEU A 1 28 ? -4.250 5.250 0.149 1.00 0.00 28 LEU A C 2
ATOM 1074 O O . LEU A 1 28 ? -3.142 5.690 0.456 1.00 0.00 28 LEU A O 2
ATOM 1090 N N . ILE A 1 29 ? -5.128 5.938 -0.573 1.00 0.00 29 ILE A N 2
ATOM 1091 C CA . ILE A 1 29 ? -4.832 7.280 -1.058 1.00 0.00 29 ILE A CA 2
ATOM 1092 C C . ILE A 1 29 ? -4.081 8.091 -0.007 1.00 0.00 29 ILE A C 2
ATOM 1093 O O . ILE A 1 29 ? -3.080 8.739 -0.309 1.00 0.00 29 ILE A O 2
ATOM 1109 N N . GLN A 1 30 ? -4.572 8.048 1.227 1.00 0.00 30 GLN A N 2
ATOM 1110 C CA . GLN A 1 30 ? -3.945 8.778 2.324 1.00 0.00 30 GLN A CA 2
ATOM 1111 C C . GLN A 1 30 ? -2.522 8.286 2.562 1.00 0.00 30 GLN A C 2
ATOM 1112 O O . GLN A 1 30 ? -1.608 9.081 2.782 1.00 0.00 30 GLN A O 2
ATOM 1126 N N . HIS A 1 31 ? -2.340 6.970 2.517 1.00 0.00 31 HIS A N 2
ATOM 1127 C CA . HIS A 1 31 ? -1.026 6.372 2.727 1.00 0.00 31 HIS A CA 2
ATOM 1128 C C . HIS A 1 31 ? -0.019 6.900 1.710 1.00 0.00 31 HIS A C 2
ATOM 1129 O O . HIS A 1 31 ? 1.011 7.463 2.078 1.00 0.00 31 HIS A O 2
ATOM 1143 N N . GLN A 1 32 ? -0.325 6.713 0.430 1.00 0.00 32 GLN A N 2
ATOM 1144 C CA . GLN A 1 32 ? 0.555 7.169 -0.639 1.00 0.00 32 GLN A CA 2
ATOM 1145 C C . GLN A 1 32 ? 1.165 8.525 -0.301 1.00 0.00 32 GLN A C 2
ATOM 1146 O O . GLN A 1 32 ? 2.265 8.852 -0.746 1.00 0.00 32 GLN A O 2
ATOM 1160 N N . LYS A 1 33 ? 0.443 9.312 0.489 1.00 0.00 33 LYS A N 2
ATOM 1161 C CA . LYS A 1 33 ? 0.913 10.634 0.889 1.00 0.00 33 LYS A CA 2
ATOM 1162 C C . LYS A 1 33 ? 2.269 10.543 1.580 1.00 0.00 33 LYS A C 2
ATOM 1163 O O . LYS A 1 33 ? 3.189 11.300 1.267 1.00 0.00 33 LYS A O 2
ATOM 1182 N N . THR A 1 34 ? 2.389 9.611 2.520 1.00 0.00 34 THR A N 2
ATOM 1183 C CA . THR A 1 34 ? 3.633 9.421 3.255 1.00 0.00 34 THR A CA 2
ATOM 1184 C C . THR A 1 34 ? 4.745 8.930 2.335 1.00 0.00 34 THR A C 2
ATOM 1185 O O . THR A 1 34 ? 5.912 8.886 2.724 1.00 0.00 34 THR A O 2
ATOM 1196 N N . HIS A 1 35 ? 4.376 8.561 1.113 1.00 0.00 35 HIS A N 2
ATOM 1197 C CA . HIS A 1 35 ? 5.344 8.074 0.136 1.00 0.00 35 HIS A CA 2
ATOM 1198 C C . HIS A 1 35 ? 5.758 9.187 -0.820 1.00 0.00 35 HIS A C 2
ATOM 1199 O O . HIS A 1 35 ? 6.218 8.925 -1.931 1.00 0.00 35 HIS A O 2
ATOM 1213 N N . ALA A 1 36 ? 5.591 10.431 -0.381 1.00 0.00 36 ALA A N 2
ATOM 1214 C CA . ALA A 1 36 ? 5.950 11.584 -1.198 1.00 0.00 36 ALA A CA 2
ATOM 1215 C C . ALA A 1 36 ? 6.905 12.509 -0.452 1.00 0.00 36 ALA A C 2
ATOM 1216 O O . ALA A 1 36 ? 6.842 12.626 0.772 1.00 0.00 36 ALA A O 2
ATOM 1223 N N . ALA A 1 37 ? 7.788 13.165 -1.196 1.00 0.00 37 ALA A N 2
ATOM 1224 C CA . ALA A 1 37 ? 8.755 14.082 -0.605 1.00 0.00 37 ALA A CA 2
ATOM 1225 C C . ALA A 1 37 ? 8.948 15.316 -1.480 1.00 0.00 37 ALA A C 2
ATOM 1226 O O . ALA A 1 37 ? 9.073 15.212 -2.700 1.00 0.00 37 ALA A O 2
ATOM 1233 N N . LYS A 1 38 ? 8.971 16.485 -0.849 1.00 0.00 38 LYS A N 2
ATOM 1234 C CA . LYS A 1 38 ? 9.150 17.740 -1.569 1.00 0.00 38 LYS A CA 2
ATOM 1235 C C . LYS A 1 38 ? 10.593 17.899 -2.036 1.00 0.00 38 LYS A C 2
ATOM 1236 O O . LYS A 1 38 ? 10.847 18.321 -3.164 1.00 0.00 38 LYS A O 2
ATOM 1255 N N . SER A 1 39 ? 11.534 17.557 -1.162 1.00 0.00 39 SER A N 2
ATOM 1256 C CA . SER A 1 39 ? 12.952 17.664 -1.485 1.00 0.00 39 SER A CA 2
ATOM 1257 C C . SER A 1 39 ? 13.204 17.317 -2.949 1.00 0.00 39 SER A C 2
ATOM 1258 O O . SER A 1 39 ? 13.702 18.139 -3.717 1.00 0.00 39 SER A O 2
ATOM 1266 N N . GLY A 1 40 ? 12.855 16.092 -3.329 1.00 0.00 40 GLY A N 2
ATOM 1267 C CA . GLY A 1 40 ? 13.050 15.656 -4.700 1.00 0.00 40 GLY A CA 2
ATOM 1268 C C . GLY A 1 40 ? 12.751 14.182 -4.888 1.00 0.00 40 GLY A C 2
ATOM 1269 O O . GLY A 1 40 ? 12.223 13.515 -3.997 1.00 0.00 40 GLY A O 2
ATOM 1273 N N . PRO A 1 41 ? 13.092 13.652 -6.072 1.00 0.00 41 PRO A N 2
ATOM 1274 C CA . PRO A 1 41 ? 12.865 12.241 -6.402 1.00 0.00 41 PRO A CA 2
ATOM 1275 C C . PRO A 1 41 ? 13.775 11.308 -5.611 1.00 0.00 41 PRO A C 2
ATOM 1276 O O . PRO A 1 41 ? 14.970 11.565 -5.467 1.00 0.00 41 PRO A O 2
ATOM 1287 N N . SER A 1 42 ? 13.202 10.222 -5.101 1.00 0.00 42 SER A N 2
ATOM 1288 C CA . SER A 1 42 ? 13.961 9.251 -4.322 1.00 0.00 42 SER A CA 2
ATOM 1289 C C . SER A 1 42 ? 14.719 8.294 -5.236 1.00 0.00 42 SER A C 2
ATOM 1290 O O . SER A 1 42 ? 14.666 7.077 -5.060 1.00 0.00 42 SER A O 2
ATOM 1298 N N . SER A 1 43 ? 15.424 8.854 -6.214 1.00 0.00 43 SER A N 2
ATOM 1299 C CA . SER A 1 43 ? 16.191 8.051 -7.160 1.00 0.00 43 SER A CA 2
ATOM 1300 C C . SER A 1 43 ? 17.052 7.025 -6.429 1.00 0.00 43 SER A C 2
ATOM 1301 O O . SER A 1 43 ? 17.244 7.110 -5.217 1.00 0.00 43 SER A O 2
ATOM 1309 N N . GLY A 1 44 ? 17.569 6.055 -7.177 1.00 0.00 44 GLY A N 2
ATOM 1310 C CA . GLY A 1 44 ? 18.403 5.026 -6.585 1.00 0.00 44 GLY A CA 2
ATOM 1311 C C . GLY A 1 44 ? 17.915 4.602 -5.214 1.00 0.00 44 GLY A C 2
ATOM 1312 O O . GLY A 1 44 ? 18.657 4.746 -4.243 1.00 0.00 44 GLY A O 2
ATOM 1317 N N . GLY A 1 1 ? -3.197 -31.113 -14.346 1.00 0.00 1 GLY A N 3
ATOM 1318 C CA . GLY A 1 1 ? -3.794 -31.162 -13.024 1.00 0.00 1 GLY A CA 3
ATOM 1319 C C . GLY A 1 1 ? -5.225 -30.664 -13.015 1.00 0.00 1 GLY A C 3
ATOM 1320 O O . GLY A 1 1 ? -6.105 -31.271 -13.626 1.00 0.00 1 GLY A O 3
ATOM 1324 N N . SER A 1 2 ? -5.461 -29.556 -12.319 1.00 0.00 2 SER A N 3
ATOM 1325 C CA . SER A 1 2 ? -6.797 -28.979 -12.228 1.00 0.00 2 SER A CA 3
ATOM 1326 C C . SER A 1 2 ? -6.763 -27.481 -12.512 1.00 0.00 2 SER A C 3
ATOM 1327 O O . SER A 1 2 ? -5.953 -26.748 -11.943 1.00 0.00 2 SER A O 3
ATOM 1335 N N . SER A 1 3 ? -7.647 -27.032 -13.396 1.00 0.00 3 SER A N 3
ATOM 1336 C CA . SER A 1 3 ? -7.717 -25.621 -13.759 1.00 0.00 3 SER A CA 3
ATOM 1337 C C . SER A 1 3 ? -9.163 -25.186 -13.975 1.00 0.00 3 SER A C 3
ATOM 1338 O O . SER A 1 3 ? -9.921 -25.843 -14.689 1.00 0.00 3 SER A O 3
ATOM 1346 N N . GLY A 1 4 ? -9.539 -24.073 -13.353 1.00 0.00 4 GLY A N 3
ATOM 1347 C CA . GLY A 1 4 ? -10.893 -23.569 -13.489 1.00 0.00 4 GLY A CA 3
ATOM 1348 C C . GLY A 1 4 ? -11.011 -22.110 -13.095 1.00 0.00 4 GLY A C 3
ATOM 1349 O O . GLY A 1 4 ? -10.174 -21.289 -13.471 1.00 0.00 4 GLY A O 3
ATOM 1353 N N . SER A 1 5 ? -12.053 -21.785 -12.336 1.00 0.00 5 SER A N 3
ATOM 1354 C CA . SER A 1 5 ? -12.280 -20.413 -11.896 1.00 0.00 5 SER A CA 3
ATOM 1355 C C . SER A 1 5 ? -12.206 -20.312 -10.375 1.00 0.00 5 SER A C 3
ATOM 1356 O O . SER A 1 5 ? -13.224 -20.386 -9.687 1.00 0.00 5 SER A O 3
ATOM 1364 N N . SER A 1 6 ? -10.993 -20.142 -9.858 1.00 0.00 6 SER A N 3
ATOM 1365 C CA . SER A 1 6 ? -10.785 -20.034 -8.419 1.00 0.00 6 SER A CA 3
ATOM 1366 C C . SER A 1 6 ? -10.443 -18.600 -8.025 1.00 0.00 6 SER A C 3
ATOM 1367 O O . SER A 1 6 ? -9.273 -18.226 -7.954 1.00 0.00 6 SER A O 3
ATOM 1375 N N . GLY A 1 7 ? -11.475 -17.801 -7.770 1.00 0.00 7 GLY A N 3
ATOM 1376 C CA . GLY A 1 7 ? -11.265 -16.417 -7.387 1.00 0.00 7 GLY A CA 3
ATOM 1377 C C . GLY A 1 7 ? -12.556 -15.624 -7.347 1.00 0.00 7 GLY A C 3
ATOM 1378 O O . GLY A 1 7 ? -13.098 -15.253 -8.388 1.00 0.00 7 GLY A O 3
ATOM 1382 N N . HIS A 1 8 ? -13.052 -15.366 -6.141 1.00 0.00 8 HIS A N 3
ATOM 1383 C CA . HIS A 1 8 ? -14.289 -14.612 -5.969 1.00 0.00 8 HIS A CA 3
ATOM 1384 C C . HIS A 1 8 ? -14.019 -13.271 -5.294 1.00 0.00 8 HIS A C 3
ATOM 1385 O O . HIS A 1 8 ? -14.335 -13.080 -4.119 1.00 0.00 8 HIS A O 3
ATOM 1399 N N . THR A 1 9 ? -13.431 -12.344 -6.044 1.00 0.00 9 THR A N 3
ATOM 1400 C CA . THR A 1 9 ? -13.116 -11.022 -5.518 1.00 0.00 9 THR A CA 3
ATOM 1401 C C . THR A 1 9 ? -12.459 -11.118 -4.146 1.00 0.00 9 THR A C 3
ATOM 1402 O O . THR A 1 9 ? -12.806 -10.375 -3.228 1.00 0.00 9 THR A O 3
ATOM 1413 N N . ARG A 1 10 ? -11.508 -12.036 -4.014 1.00 0.00 10 ARG A N 3
ATOM 1414 C CA . ARG A 1 10 ? -10.802 -12.229 -2.753 1.00 0.00 10 ARG A CA 3
ATOM 1415 C C . ARG A 1 10 ? -9.410 -11.607 -2.808 1.00 0.00 10 ARG A C 3
ATOM 1416 O O . ARG A 1 10 ? -8.415 -12.301 -3.021 1.00 0.00 10 ARG A O 3
ATOM 1437 N N . LYS A 1 11 ? -9.346 -10.294 -2.616 1.00 0.00 11 LYS A N 3
ATOM 1438 C CA . LYS A 1 11 ? -8.077 -9.577 -2.643 1.00 0.00 11 LYS A CA 3
ATOM 1439 C C . LYS A 1 11 ? -8.160 -8.291 -1.826 1.00 0.00 11 LYS A C 3
ATOM 1440 O O . LYS A 1 11 ? -9.226 -7.931 -1.326 1.00 0.00 11 LYS A O 3
ATOM 1459 N N . ARG A 1 12 ? -7.031 -7.604 -1.696 1.00 0.00 12 ARG A N 3
ATOM 1460 C CA . ARG A 1 12 ? -6.977 -6.359 -0.940 1.00 0.00 12 ARG A CA 3
ATOM 1461 C C . ARG A 1 12 ? -6.029 -5.362 -1.600 1.00 0.00 12 ARG A C 3
ATOM 1462 O O . ARG A 1 12 ? -5.172 -5.740 -2.398 1.00 0.00 12 ARG A O 3
ATOM 1483 N N . TYR A 1 13 ? -6.190 -4.087 -1.262 1.00 0.00 13 TYR A N 3
ATOM 1484 C CA . TYR A 1 13 ? -5.351 -3.036 -1.825 1.00 0.00 13 TYR A CA 3
ATOM 1485 C C . TYR A 1 13 ? -3.941 -3.096 -1.247 1.00 0.00 13 TYR A C 3
ATOM 1486 O O . TYR A 1 13 ? -3.735 -2.858 -0.057 1.00 0.00 13 TYR A O 3
ATOM 1504 N N . GLU A 1 14 ? -2.972 -3.418 -2.099 1.00 0.00 14 GLU A N 3
ATOM 1505 C CA . GLU A 1 14 ? -1.581 -3.510 -1.673 1.00 0.00 14 GLU A CA 3
ATOM 1506 C C . GLU A 1 14 ? -0.784 -2.299 -2.151 1.00 0.00 14 GLU A C 3
ATOM 1507 O O . GLU A 1 14 ? -1.103 -1.697 -3.176 1.00 0.00 14 GLU A O 3
ATOM 1519 N N . CYS A 1 15 ? 0.254 -1.948 -1.399 1.00 0.00 15 CYS A N 3
ATOM 1520 C CA . CYS A 1 15 ? 1.097 -0.809 -1.743 1.00 0.00 15 CYS A CA 3
ATOM 1521 C C . CYS A 1 15 ? 2.365 -1.267 -2.457 1.00 0.00 15 CYS A C 3
ATOM 1522 O O . CYS A 1 15 ? 3.113 -2.100 -1.944 1.00 0.00 15 CYS A O 3
ATOM 1529 N N . SER A 1 16 ? 2.602 -0.717 -3.644 1.00 0.00 16 SER A N 3
ATOM 1530 C CA . SER A 1 16 ? 3.777 -1.071 -4.430 1.00 0.00 16 SER A CA 3
ATOM 1531 C C . SER A 1 16 ? 4.980 -0.226 -4.020 1.00 0.00 16 SER A C 3
ATOM 1532 O O . SER A 1 16 ? 5.937 -0.077 -4.779 1.00 0.00 16 SER A O 3
ATOM 1540 N N . LYS A 1 17 ? 4.923 0.326 -2.813 1.00 0.00 17 LYS A N 3
ATOM 1541 C CA . LYS A 1 17 ? 6.006 1.155 -2.298 1.00 0.00 17 LYS A CA 3
ATOM 1542 C C . LYS A 1 17 ? 6.565 0.577 -1.002 1.00 0.00 17 LYS A C 3
ATOM 1543 O O . LYS A 1 17 ? 7.780 0.529 -0.805 1.00 0.00 17 LYS A O 3
ATOM 1562 N N . CYS A 1 18 ? 5.672 0.139 -0.121 1.00 0.00 18 CYS A N 3
ATOM 1563 C CA . CYS A 1 18 ? 6.075 -0.437 1.156 1.00 0.00 18 CYS A CA 3
ATOM 1564 C C . CYS A 1 18 ? 5.547 -1.861 1.302 1.00 0.00 18 CYS A C 3
ATOM 1565 O O . CYS A 1 18 ? 5.729 -2.497 2.340 1.00 0.00 18 CYS A O 3
ATOM 1572 N N . GLN A 1 19 ? 4.893 -2.353 0.255 1.00 0.00 19 GLN A N 3
ATOM 1573 C CA . GLN A 1 19 ? 4.338 -3.702 0.267 1.00 0.00 19 GLN A CA 3
ATOM 1574 C C . GLN A 1 19 ? 3.397 -3.893 1.452 1.00 0.00 19 GLN A C 3
ATOM 1575 O O . GLN A 1 19 ? 3.478 -4.891 2.166 1.00 0.00 19 GLN A O 3
ATOM 1589 N N . ALA A 1 20 ? 2.506 -2.929 1.654 1.00 0.00 20 ALA A N 3
ATOM 1590 C CA . ALA A 1 20 ? 1.548 -2.992 2.752 1.00 0.00 20 ALA A CA 3
ATOM 1591 C C . ALA A 1 20 ? 0.158 -3.362 2.247 1.00 0.00 20 ALA A C 3
ATOM 1592 O O . ALA A 1 20 ? -0.068 -3.471 1.041 1.00 0.00 20 ALA A O 3
ATOM 1599 N N . THR A 1 21 ? -0.772 -3.557 3.177 1.00 0.00 21 THR A N 3
ATOM 1600 C CA . THR A 1 21 ? -2.140 -3.917 2.826 1.00 0.00 21 THR A CA 3
ATOM 1601 C C . THR A 1 21 ? -3.139 -2.934 3.425 1.00 0.00 21 THR A C 3
ATOM 1602 O O . THR A 1 21 ? -2.946 -2.437 4.535 1.00 0.00 21 THR A O 3
ATOM 1613 N N . PHE A 1 22 ? -4.207 -2.657 2.685 1.00 0.00 22 PHE A N 3
ATOM 1614 C CA . PHE A 1 22 ? -5.237 -1.732 3.144 1.00 0.00 22 PHE A CA 3
ATOM 1615 C C . PHE A 1 22 ? -6.630 -2.292 2.874 1.00 0.00 22 PHE A C 3
ATOM 1616 O O . PHE A 1 22 ? -6.891 -2.849 1.809 1.00 0.00 22 PHE A O 3
ATOM 1633 N N . ASN A 1 23 ? -7.521 -2.141 3.849 1.00 0.00 23 ASN A N 3
ATOM 1634 C CA . ASN A 1 23 ? -8.888 -2.632 3.718 1.00 0.00 23 ASN A CA 3
ATOM 1635 C C . ASN A 1 23 ? -9.660 -1.822 2.681 1.00 0.00 23 ASN A C 3
ATOM 1636 O O . ASN A 1 23 ? -10.316 -2.383 1.802 1.00 0.00 23 ASN A O 3
ATOM 1647 N N . LEU A 1 24 ? -9.578 -0.501 2.789 1.00 0.00 24 LEU A N 3
ATOM 1648 C CA . LEU A 1 24 ? -10.268 0.388 1.861 1.00 0.00 24 LEU A CA 3
ATOM 1649 C C . LEU A 1 24 ? -9.296 0.970 0.840 1.00 0.00 24 LEU A C 3
ATOM 1650 O O . LEU A 1 24 ? -8.082 0.956 1.046 1.00 0.00 24 LEU A O 3
ATOM 1666 N N . ARG A 1 25 ? -9.838 1.484 -0.259 1.00 0.00 25 ARG A N 3
ATOM 1667 C CA . ARG A 1 25 ? -9.018 2.073 -1.312 1.00 0.00 25 ARG A CA 3
ATOM 1668 C C . ARG A 1 25 ? -8.622 3.503 -0.956 1.00 0.00 25 ARG A C 3
ATOM 1669 O O . ARG A 1 25 ? -7.455 3.881 -1.065 1.00 0.00 25 ARG A O 3
ATOM 1690 N N . LYS A 1 26 ? -9.601 4.294 -0.530 1.00 0.00 26 LYS A N 3
ATOM 1691 C CA . LYS A 1 26 ? -9.356 5.682 -0.157 1.00 0.00 26 LYS A CA 3
ATOM 1692 C C . LYS A 1 26 ? -8.239 5.779 0.878 1.00 0.00 26 LYS A C 3
ATOM 1693 O O . LYS A 1 26 ? -7.404 6.682 0.822 1.00 0.00 26 LYS A O 3
ATOM 1712 N N . HIS A 1 27 ? -8.230 4.842 1.821 1.00 0.00 27 HIS A N 3
ATOM 1713 C CA . HIS A 1 27 ? -7.215 4.821 2.868 1.00 0.00 27 HIS A CA 3
ATOM 1714 C C . HIS A 1 27 ? -5.814 4.790 2.264 1.00 0.00 27 HIS A C 3
ATOM 1715 O O . HIS A 1 27 ? -4.921 5.518 2.702 1.00 0.00 27 HIS A O 3
ATOM 1729 N N . LEU A 1 28 ? -5.627 3.944 1.258 1.00 0.00 28 LEU A N 3
ATOM 1730 C CA . LEU A 1 28 ? -4.334 3.817 0.595 1.00 0.00 28 LEU A CA 3
ATOM 1731 C C . LEU A 1 28 ? -3.886 5.155 0.014 1.00 0.00 28 LEU A C 3
ATOM 1732 O O . LEU A 1 28 ? -2.841 5.686 0.389 1.00 0.00 28 LEU A O 3
ATOM 1748 N N . ILE A 1 29 ? -4.685 5.694 -0.900 1.00 0.00 29 ILE A N 3
ATOM 1749 C CA . ILE A 1 29 ? -4.373 6.971 -1.529 1.00 0.00 29 ILE A CA 3
ATOM 1750 C C . ILE A 1 29 ? -3.804 7.959 -0.515 1.00 0.00 29 ILE A C 3
ATOM 1751 O O . ILE A 1 29 ? -2.786 8.604 -0.767 1.00 0.00 29 ILE A O 3
ATOM 1767 N N . GLN A 1 30 ? -4.467 8.069 0.631 1.00 0.00 30 GLN A N 3
ATOM 1768 C CA . GLN A 1 30 ? -4.026 8.977 1.683 1.00 0.00 30 GLN A CA 3
ATOM 1769 C C . GLN A 1 30 ? -2.670 8.552 2.236 1.00 0.00 30 GLN A C 3
ATOM 1770 O O . GLN A 1 30 ? -1.781 9.382 2.434 1.00 0.00 30 GLN A O 3
ATOM 1784 N N . HIS A 1 31 ? -2.517 7.255 2.484 1.00 0.00 31 HIS A N 3
ATOM 1785 C CA . HIS A 1 31 ? -1.268 6.720 3.014 1.00 0.00 31 HIS A CA 3
ATOM 1786 C C . HIS A 1 31 ? -0.098 7.062 2.097 1.00 0.00 31 HIS A C 3
ATOM 1787 O O . HIS A 1 31 ? 0.942 7.536 2.554 1.00 0.00 31 HIS A O 3
ATOM 1801 N N . GLN A 1 32 ? -0.276 6.819 0.803 1.00 0.00 32 GLN A N 3
ATOM 1802 C CA . GLN A 1 32 ? 0.767 7.100 -0.177 1.00 0.00 32 GLN A CA 3
ATOM 1803 C C . GLN A 1 32 ? 1.508 8.387 0.171 1.00 0.00 32 GLN A C 3
ATOM 1804 O O . GLN A 1 32 ? 2.728 8.471 0.029 1.00 0.00 32 GLN A O 3
ATOM 1818 N N . LYS A 1 33 ? 0.763 9.388 0.626 1.00 0.00 33 LYS A N 3
ATOM 1819 C CA . LYS A 1 33 ? 1.349 10.671 0.995 1.00 0.00 33 LYS A CA 3
ATOM 1820 C C . LYS A 1 33 ? 2.602 10.474 1.842 1.00 0.00 33 LYS A C 3
ATOM 1821 O O . LYS A 1 33 ? 3.659 11.032 1.546 1.00 0.00 33 LYS A O 3
ATOM 1840 N N . THR A 1 34 ? 2.477 9.675 2.898 1.00 0.00 34 THR A N 3
ATOM 1841 C CA . THR A 1 34 ? 3.599 9.404 3.787 1.00 0.00 34 THR A CA 3
ATOM 1842 C C . THR A 1 34 ? 4.880 9.158 2.998 1.00 0.00 34 THR A C 3
ATOM 1843 O O . THR A 1 34 ? 5.974 9.504 3.446 1.00 0.00 34 THR A O 3
ATOM 1854 N N . HIS A 1 35 ? 4.737 8.558 1.820 1.00 0.00 35 HIS A N 3
ATOM 1855 C CA . HIS A 1 35 ? 5.884 8.266 0.967 1.00 0.00 35 HIS A CA 3
ATOM 1856 C C . HIS A 1 35 ? 6.416 9.540 0.318 1.00 0.00 35 HIS A C 3
ATOM 1857 O O . HIS A 1 35 ? 7.623 9.699 0.137 1.00 0.00 35 HIS A O 3
ATOM 1871 N N . ALA A 1 36 ? 5.507 10.445 -0.031 1.00 0.00 36 ALA A N 3
ATOM 1872 C CA . ALA A 1 36 ? 5.886 11.705 -0.658 1.00 0.00 36 ALA A CA 3
ATOM 1873 C C . ALA A 1 36 ? 6.588 12.624 0.335 1.00 0.00 36 ALA A C 3
ATOM 1874 O O . ALA A 1 36 ? 5.967 13.138 1.265 1.00 0.00 36 ALA A O 3
ATOM 1881 N N . ALA A 1 37 ? 7.886 12.826 0.133 1.00 0.00 37 ALA A N 3
ATOM 1882 C CA . ALA A 1 37 ? 8.671 13.684 1.011 1.00 0.00 37 ALA A CA 3
ATOM 1883 C C . ALA A 1 37 ? 9.610 14.579 0.208 1.00 0.00 37 ALA A C 3
ATOM 1884 O O . ALA A 1 37 ? 9.709 14.455 -1.013 1.00 0.00 37 ALA A O 3
ATOM 1891 N N . LYS A 1 38 ? 10.298 15.480 0.900 1.00 0.00 38 LYS A N 3
ATOM 1892 C CA . LYS A 1 38 ? 11.229 16.396 0.253 1.00 0.00 38 LYS A CA 3
ATOM 1893 C C . LYS A 1 38 ? 12.640 16.217 0.804 1.00 0.00 38 LYS A C 3
ATOM 1894 O O . LYS A 1 38 ? 12.837 16.136 2.017 1.00 0.00 38 LYS A O 3
ATOM 1913 N N . SER A 1 39 ? 13.618 16.157 -0.094 1.00 0.00 39 SER A N 3
ATOM 1914 C CA . SER A 1 39 ? 15.011 15.985 0.304 1.00 0.00 39 SER A CA 3
ATOM 1915 C C . SER A 1 39 ? 15.194 14.697 1.101 1.00 0.00 39 SER A C 3
ATOM 1916 O O . SER A 1 39 ? 15.905 14.671 2.105 1.00 0.00 39 SER A O 3
ATOM 1924 N N . GLY A 1 40 ? 14.545 13.630 0.646 1.00 0.00 40 GLY A N 3
ATOM 1925 C CA . GLY A 1 40 ? 14.648 12.353 1.328 1.00 0.00 40 GLY A CA 3
ATOM 1926 C C . GLY A 1 40 ? 13.928 11.242 0.590 1.00 0.00 40 GLY A C 3
ATOM 1927 O O . GLY A 1 40 ? 12.912 10.719 1.049 1.00 0.00 40 GLY A O 3
ATOM 1931 N N . PRO A 1 41 ? 14.456 10.866 -0.584 1.00 0.00 41 PRO A N 3
ATOM 1932 C CA . PRO A 1 41 ? 13.872 9.807 -1.413 1.00 0.00 41 PRO A CA 3
ATOM 1933 C C . PRO A 1 41 ? 14.034 8.426 -0.787 1.00 0.00 41 PRO A C 3
ATOM 1934 O O . PRO A 1 41 ? 15.152 7.965 -0.557 1.00 0.00 41 PRO A O 3
ATOM 1945 N N . SER A 1 42 ? 12.910 7.770 -0.514 1.00 0.00 42 SER A N 3
ATOM 1946 C CA . SER A 1 42 ? 12.928 6.442 0.088 1.00 0.00 42 SER A CA 3
ATOM 1947 C C . SER A 1 42 ? 12.339 5.406 -0.865 1.00 0.00 42 SER A C 3
ATOM 1948 O O . SER A 1 42 ? 11.576 4.532 -0.454 1.00 0.00 42 SER A O 3
ATOM 1956 N N . SER A 1 43 ? 12.700 5.511 -2.139 1.00 0.00 43 SER A N 3
ATOM 1957 C CA . SER A 1 43 ? 12.206 4.586 -3.153 1.00 0.00 43 SER A CA 3
ATOM 1958 C C . SER A 1 43 ? 12.762 3.184 -2.925 1.00 0.00 43 SER A C 3
ATOM 1959 O O . SER A 1 43 ? 13.775 2.803 -3.511 1.00 0.00 43 SER A O 3
ATOM 1967 N N . GLY A 1 44 ? 12.091 2.419 -2.069 1.00 0.00 44 GLY A N 3
ATOM 1968 C CA . GLY A 1 44 ? 12.532 1.067 -1.778 1.00 0.00 44 GLY A CA 3
ATOM 1969 C C . GLY A 1 44 ? 11.376 0.094 -1.654 1.00 0.00 44 GLY A C 3
ATOM 1970 O O . GLY A 1 44 ? 11.142 -0.421 -0.562 1.00 0.00 44 GLY A O 3
ATOM 1975 N N . GLY A 1 1 ? -3.456 -28.914 -25.134 1.00 0.00 1 GLY A N 4
ATOM 1976 C CA . GLY A 1 1 ? -2.215 -28.606 -24.447 1.00 0.00 1 GLY A CA 4
ATOM 1977 C C . GLY A 1 1 ? -2.232 -27.231 -23.809 1.00 0.00 1 GLY A C 4
ATOM 1978 O O . GLY A 1 1 ? -1.985 -26.226 -24.476 1.00 0.00 1 GLY A O 4
ATOM 1982 N N . SER A 1 2 ? -2.525 -27.185 -22.513 1.00 0.00 2 SER A N 4
ATOM 1983 C CA . SER A 1 2 ? -2.578 -25.922 -21.786 1.00 0.00 2 SER A CA 4
ATOM 1984 C C . SER A 1 2 ? -1.790 -26.013 -20.483 1.00 0.00 2 SER A C 4
ATOM 1985 O O . SER A 1 2 ? -1.563 -27.102 -19.956 1.00 0.00 2 SER A O 4
ATOM 1993 N N . SER A 1 3 ? -1.375 -24.859 -19.968 1.00 0.00 3 SER A N 4
ATOM 1994 C CA . SER A 1 3 ? -0.609 -24.807 -18.729 1.00 0.00 3 SER A CA 4
ATOM 1995 C C . SER A 1 3 ? -1.453 -24.237 -17.592 1.00 0.00 3 SER A C 4
ATOM 1996 O O . SER A 1 3 ? -2.416 -23.507 -17.824 1.00 0.00 3 SER A O 4
ATOM 2004 N N . GLY A 1 4 ? -1.082 -24.576 -16.361 1.00 0.00 4 GLY A N 4
ATOM 2005 C CA . GLY A 1 4 ? -1.815 -24.090 -15.206 1.00 0.00 4 GLY A CA 4
ATOM 2006 C C . GLY A 1 4 ? -1.367 -22.708 -14.775 1.00 0.00 4 GLY A C 4
ATOM 2007 O O . GLY A 1 4 ? -0.183 -22.379 -14.853 1.00 0.00 4 GLY A O 4
ATOM 2011 N N . SER A 1 5 ? -2.315 -21.895 -14.321 1.00 0.00 5 SER A N 4
ATOM 2012 C CA . SER A 1 5 ? -2.013 -20.538 -13.881 1.00 0.00 5 SER A CA 4
ATOM 2013 C C . SER A 1 5 ? -2.330 -20.364 -12.399 1.00 0.00 5 SER A C 4
ATOM 2014 O O . SER A 1 5 ? -3.277 -20.956 -11.882 1.00 0.00 5 SER A O 4
ATOM 2022 N N . SER A 1 6 ? -1.530 -19.547 -11.721 1.00 0.00 6 SER A N 4
ATOM 2023 C CA . SER A 1 6 ? -1.721 -19.297 -10.297 1.00 0.00 6 SER A CA 4
ATOM 2024 C C . SER A 1 6 ? -2.651 -18.108 -10.075 1.00 0.00 6 SER A C 4
ATOM 2025 O O . SER A 1 6 ? -2.855 -17.289 -10.970 1.00 0.00 6 SER A O 4
ATOM 2033 N N . GLY A 1 7 ? -3.213 -18.021 -8.873 1.00 0.00 7 GLY A N 4
ATOM 2034 C CA . GLY A 1 7 ? -4.115 -16.929 -8.553 1.00 0.00 7 GLY A CA 4
ATOM 2035 C C . GLY A 1 7 ? -4.245 -16.704 -7.060 1.00 0.00 7 GLY A C 4
ATOM 2036 O O . GLY A 1 7 ? -4.814 -17.531 -6.347 1.00 0.00 7 GLY A O 4
ATOM 2040 N N . HIS A 1 8 ? -3.716 -15.581 -6.584 1.00 0.00 8 HIS A N 4
ATOM 2041 C CA . HIS A 1 8 ? -3.775 -15.250 -5.165 1.00 0.00 8 HIS A CA 4
ATOM 2042 C C . HIS A 1 8 ? -4.883 -14.238 -4.889 1.00 0.00 8 HIS A C 4
ATOM 2043 O O . HIS A 1 8 ? -5.065 -13.280 -5.640 1.00 0.00 8 HIS A O 4
ATOM 2057 N N . THR A 1 9 ? -5.623 -14.459 -3.806 1.00 0.00 9 THR A N 4
ATOM 2058 C CA . THR A 1 9 ? -6.714 -13.568 -3.432 1.00 0.00 9 THR A CA 4
ATOM 2059 C C . THR A 1 9 ? -6.190 -12.197 -3.024 1.00 0.00 9 THR A C 4
ATOM 2060 O O . THR A 1 9 ? -5.979 -11.929 -1.841 1.00 0.00 9 THR A O 4
ATOM 2071 N N . ARG A 1 10 ? -5.981 -11.331 -4.010 1.00 0.00 10 ARG A N 4
ATOM 2072 C CA . ARG A 1 10 ? -5.481 -9.986 -3.753 1.00 0.00 10 ARG A CA 4
ATOM 2073 C C . ARG A 1 10 ? -6.627 -8.980 -3.697 1.00 0.00 10 ARG A C 4
ATOM 2074 O O . ARG A 1 10 ? -6.556 -7.907 -4.295 1.00 0.00 10 ARG A O 4
ATOM 2095 N N . LYS A 1 11 ? -7.684 -9.336 -2.974 1.00 0.00 11 LYS A N 4
ATOM 2096 C CA . LYS A 1 11 ? -8.846 -8.466 -2.837 1.00 0.00 11 LYS A CA 4
ATOM 2097 C C . LYS A 1 11 ? -8.511 -7.239 -1.995 1.00 0.00 11 LYS A C 4
ATOM 2098 O O . LYS A 1 11 ? -9.353 -6.364 -1.793 1.00 0.00 11 LYS A O 4
ATOM 2117 N N . ARG A 1 12 ? -7.276 -7.180 -1.508 1.00 0.00 12 ARG A N 4
ATOM 2118 C CA . ARG A 1 12 ? -6.830 -6.060 -0.688 1.00 0.00 12 ARG A CA 4
ATOM 2119 C C . ARG A 1 12 ? -5.853 -5.177 -1.458 1.00 0.00 12 ARG A C 4
ATOM 2120 O O . ARG A 1 12 ? -5.110 -5.657 -2.315 1.00 0.00 12 ARG A O 4
ATOM 2141 N N . TYR A 1 13 ? -5.859 -3.886 -1.148 1.00 0.00 13 TYR A N 4
ATOM 2142 C CA . TYR A 1 13 ? -4.975 -2.936 -1.813 1.00 0.00 13 TYR A CA 4
ATOM 2143 C C . TYR A 1 13 ? -3.559 -3.023 -1.250 1.00 0.00 13 TYR A C 4
ATOM 2144 O O . TYR A 1 13 ? -3.354 -2.934 -0.040 1.00 0.00 13 TYR A O 4
ATOM 2162 N N . GLU A 1 14 ? -2.586 -3.197 -2.139 1.00 0.00 14 GLU A N 4
ATOM 2163 C CA . GLU A 1 14 ? -1.189 -3.297 -1.732 1.00 0.00 14 GLU A CA 4
ATOM 2164 C C . GLU A 1 14 ? -0.384 -2.112 -2.257 1.00 0.00 14 GLU A C 4
ATOM 2165 O O . GLU A 1 14 ? -0.713 -1.532 -3.292 1.00 0.00 14 GLU A O 4
ATOM 2177 N N . CYS A 1 15 ? 0.674 -1.756 -1.535 1.00 0.00 15 CYS A N 4
ATOM 2178 C CA . CYS A 1 15 ? 1.527 -0.641 -1.925 1.00 0.00 15 CYS A CA 4
ATOM 2179 C C . CYS A 1 15 ? 2.790 -1.139 -2.620 1.00 0.00 15 CYS A C 4
ATOM 2180 O O . CYS A 1 15 ? 3.459 -2.052 -2.135 1.00 0.00 15 CYS A O 4
ATOM 2187 N N . SER A 1 16 ? 3.111 -0.533 -3.758 1.00 0.00 16 SER A N 4
ATOM 2188 C CA . SER A 1 16 ? 4.292 -0.917 -4.523 1.00 0.00 16 SER A CA 4
ATOM 2189 C C . SER A 1 16 ? 5.534 -0.202 -3.999 1.00 0.00 16 SER A C 4
ATOM 2190 O O . SER A 1 16 ? 6.492 0.025 -4.738 1.00 0.00 16 SER A O 4
ATOM 2198 N N . LYS A 1 17 ? 5.510 0.151 -2.718 1.00 0.00 17 LYS A N 4
ATOM 2199 C CA . LYS A 1 17 ? 6.633 0.839 -2.092 1.00 0.00 17 LYS A CA 4
ATOM 2200 C C . LYS A 1 17 ? 6.980 0.205 -0.749 1.00 0.00 17 LYS A C 4
ATOM 2201 O O . LYS A 1 17 ? 8.150 0.123 -0.373 1.00 0.00 17 LYS A O 4
ATOM 2220 N N . CYS A 1 18 ? 5.956 -0.244 -0.030 1.00 0.00 18 CYS A N 4
ATOM 2221 C CA . CYS A 1 18 ? 6.152 -0.873 1.271 1.00 0.00 18 CYS A CA 4
ATOM 2222 C C . CYS A 1 18 ? 5.320 -2.146 1.391 1.00 0.00 18 CYS A C 4
ATOM 2223 O O . CYS A 1 18 ? 5.334 -2.812 2.425 1.00 0.00 18 CYS A O 4
ATOM 2230 N N . GLN A 1 19 ? 4.596 -2.476 0.326 1.00 0.00 19 GLN A N 4
ATOM 2231 C CA . GLN A 1 19 ? 3.757 -3.668 0.313 1.00 0.00 19 GLN A CA 4
ATOM 2232 C C . GLN A 1 19 ? 2.778 -3.658 1.481 1.00 0.00 19 GLN A C 4
ATOM 2233 O O . GLN A 1 19 ? 2.577 -4.675 2.144 1.00 0.00 19 GLN A O 4
ATOM 2247 N N . ALA A 1 20 ? 2.171 -2.501 1.728 1.00 0.00 20 ALA A N 4
ATOM 2248 C CA . ALA A 1 20 ? 1.211 -2.359 2.816 1.00 0.00 20 ALA A CA 4
ATOM 2249 C C . ALA A 1 20 ? -0.189 -2.765 2.369 1.00 0.00 20 ALA A C 4
ATOM 2250 O O . ALA A 1 20 ? -0.650 -2.369 1.298 1.00 0.00 20 ALA A O 4
ATOM 2257 N N . THR A 1 21 ? -0.863 -3.558 3.197 1.00 0.00 21 THR A N 4
ATOM 2258 C CA . THR A 1 21 ? -2.210 -4.019 2.886 1.00 0.00 21 THR A CA 4
ATOM 2259 C C . THR A 1 21 ? -3.260 -3.141 3.557 1.00 0.00 21 THR A C 4
ATOM 2260 O O . THR A 1 21 ? -3.102 -2.738 4.709 1.00 0.00 21 THR A O 4
ATOM 2271 N N . PHE A 1 22 ? -4.333 -2.848 2.829 1.00 0.00 22 PHE A N 4
ATOM 2272 C CA . PHE A 1 22 ? -5.410 -2.017 3.354 1.00 0.00 22 PHE A CA 4
ATOM 2273 C C . PHE A 1 22 ? -6.767 -2.671 3.115 1.00 0.00 22 PHE A C 4
ATOM 2274 O O . PHE A 1 22 ? -6.873 -3.658 2.388 1.00 0.00 22 PHE A O 4
ATOM 2291 N N . ASN A 1 23 ? -7.803 -2.113 3.732 1.00 0.00 23 ASN A N 4
ATOM 2292 C CA . ASN A 1 23 ? -9.155 -2.642 3.588 1.00 0.00 23 ASN A CA 4
ATOM 2293 C C . ASN A 1 23 ? -9.904 -1.923 2.470 1.00 0.00 23 ASN A C 4
ATOM 2294 O O . ASN A 1 23 ? -10.451 -2.557 1.567 1.00 0.00 23 ASN A O 4
ATOM 2305 N N . LEU A 1 24 ? -9.925 -0.596 2.538 1.00 0.00 24 LEU A N 4
ATOM 2306 C CA . LEU A 1 24 ? -10.606 0.210 1.531 1.00 0.00 24 LEU A CA 4
ATOM 2307 C C . LEU A 1 24 ? -9.601 0.883 0.601 1.00 0.00 24 LEU A C 4
ATOM 2308 O O . LEU A 1 24 ? -8.394 0.674 0.720 1.00 0.00 24 LEU A O 4
ATOM 2324 N N . ARG A 1 25 ? -10.108 1.692 -0.323 1.00 0.00 25 ARG A N 4
ATOM 2325 C CA . ARG A 1 25 ? -9.255 2.397 -1.273 1.00 0.00 25 ARG A CA 4
ATOM 2326 C C . ARG A 1 25 ? -8.785 3.729 -0.697 1.00 0.00 25 ARG A C 4
ATOM 2327 O O . ARG A 1 25 ? -7.598 3.920 -0.431 1.00 0.00 25 ARG A O 4
ATOM 2348 N N . LYS A 1 26 ? -9.724 4.650 -0.506 1.00 0.00 26 LYS A N 4
ATOM 2349 C CA . LYS A 1 26 ? -9.408 5.965 0.039 1.00 0.00 26 LYS A CA 4
ATOM 2350 C C . LYS A 1 26 ? -8.347 5.861 1.130 1.00 0.00 26 LYS A C 4
ATOM 2351 O O . LYS A 1 26 ? -7.589 6.803 1.363 1.00 0.00 26 LYS A O 4
ATOM 2370 N N . HIS A 1 27 ? -8.297 4.710 1.793 1.00 0.00 27 HIS A N 4
ATOM 2371 C CA . HIS A 1 27 ? -7.326 4.483 2.858 1.00 0.00 27 HIS A CA 4
ATOM 2372 C C . HIS A 1 27 ? -5.903 4.503 2.308 1.00 0.00 27 HIS A C 4
ATOM 2373 O O . HIS A 1 27 ? -5.020 5.154 2.868 1.00 0.00 27 HIS A O 4
ATOM 2387 N N . LEU A 1 28 ? -5.687 3.785 1.212 1.00 0.00 28 LEU A N 4
ATOM 2388 C CA . LEU A 1 28 ? -4.371 3.720 0.587 1.00 0.00 28 LEU A CA 4
ATOM 2389 C C . LEU A 1 28 ? -3.947 5.089 0.065 1.00 0.00 28 LEU A C 4
ATOM 2390 O O . LEU A 1 28 ? -2.779 5.466 0.163 1.00 0.00 28 LEU A O 4
ATOM 2406 N N . ILE A 1 29 ? -4.903 5.829 -0.485 1.00 0.00 29 ILE A N 4
ATOM 2407 C CA . ILE A 1 29 ? -4.629 7.157 -1.018 1.00 0.00 29 ILE A CA 4
ATOM 2408 C C . ILE A 1 29 ? -3.872 8.010 -0.006 1.00 0.00 29 ILE A C 4
ATOM 2409 O O . ILE A 1 29 ? -2.826 8.579 -0.319 1.00 0.00 29 ILE A O 4
ATOM 2425 N N . GLN A 1 30 ? -4.407 8.093 1.207 1.00 0.00 30 GLN A N 4
ATOM 2426 C CA . GLN A 1 30 ? -3.781 8.876 2.266 1.00 0.00 30 GLN A CA 4
ATOM 2427 C C . GLN A 1 30 ? -2.395 8.332 2.598 1.00 0.00 30 GLN A C 4
ATOM 2428 O O . GLN A 1 30 ? -1.430 9.089 2.711 1.00 0.00 30 GLN A O 4
ATOM 2442 N N . HIS A 1 31 ? -2.303 7.015 2.754 1.00 0.00 31 HIS A N 4
ATOM 2443 C CA . HIS A 1 31 ? -1.035 6.370 3.073 1.00 0.00 31 HIS A CA 4
ATOM 2444 C C . HIS A 1 31 ? 0.051 6.787 2.086 1.00 0.00 31 HIS A C 4
ATOM 2445 O O . HIS A 1 31 ? 1.145 7.186 2.485 1.00 0.00 31 HIS A O 4
ATOM 2459 N N . GLN A 1 32 ? -0.260 6.692 0.797 1.00 0.00 32 GLN A N 4
ATOM 2460 C CA . GLN A 1 32 ? 0.691 7.059 -0.246 1.00 0.00 32 GLN A CA 4
ATOM 2461 C C . GLN A 1 32 ? 1.363 8.390 0.073 1.00 0.00 32 GLN A C 4
ATOM 2462 O O . GLN A 1 32 ? 2.576 8.536 -0.073 1.00 0.00 32 GLN A O 4
ATOM 2476 N N . LYS A 1 33 ? 0.565 9.360 0.509 1.00 0.00 33 LYS A N 4
ATOM 2477 C CA . LYS A 1 33 ? 1.082 10.680 0.850 1.00 0.00 33 LYS A CA 4
ATOM 2478 C C . LYS A 1 33 ? 2.440 10.573 1.535 1.00 0.00 33 LYS A C 4
ATOM 2479 O O . LYS A 1 33 ? 3.408 11.215 1.124 1.00 0.00 33 LYS A O 4
ATOM 2498 N N . THR A 1 34 ? 2.507 9.756 2.582 1.00 0.00 34 THR A N 4
ATOM 2499 C CA . THR A 1 34 ? 3.747 9.564 3.324 1.00 0.00 34 THR A CA 4
ATOM 2500 C C . THR A 1 34 ? 4.924 9.347 2.380 1.00 0.00 34 THR A C 4
ATOM 2501 O O . THR A 1 34 ? 6.012 9.885 2.594 1.00 0.00 34 THR A O 4
ATOM 2512 N N . HIS A 1 35 ? 4.701 8.557 1.335 1.00 0.00 35 HIS A N 4
ATOM 2513 C CA . HIS A 1 35 ? 5.745 8.270 0.357 1.00 0.00 35 HIS A CA 4
ATOM 2514 C C . HIS A 1 35 ? 6.077 9.512 -0.464 1.00 0.00 35 HIS A C 4
ATOM 2515 O O . HIS A 1 35 ? 7.229 9.732 -0.836 1.00 0.00 35 HIS A O 4
ATOM 2529 N N . ALA A 1 36 ? 5.060 10.321 -0.742 1.00 0.00 36 ALA A N 4
ATOM 2530 C CA . ALA A 1 36 ? 5.244 11.542 -1.516 1.00 0.00 36 ALA A CA 4
ATOM 2531 C C . ALA A 1 36 ? 5.487 11.226 -2.988 1.00 0.00 36 ALA A C 4
ATOM 2532 O O . ALA A 1 36 ? 6.291 11.883 -3.649 1.00 0.00 36 ALA A O 4
ATOM 2539 N N . ALA A 1 37 ? 4.788 10.216 -3.495 1.00 0.00 37 ALA A N 4
ATOM 2540 C CA . ALA A 1 37 ? 4.927 9.815 -4.890 1.00 0.00 37 ALA A CA 4
ATOM 2541 C C . ALA A 1 37 ? 4.341 10.867 -5.825 1.00 0.00 37 ALA A C 4
ATOM 2542 O O . ALA A 1 37 ? 3.642 11.781 -5.388 1.00 0.00 37 ALA A O 4
ATOM 2549 N N . LYS A 1 38 ? 4.630 10.732 -7.115 1.00 0.00 38 LYS A N 4
ATOM 2550 C CA . LYS A 1 38 ? 4.131 11.670 -8.114 1.00 0.00 38 LYS A CA 4
ATOM 2551 C C . LYS A 1 38 ? 4.180 11.056 -9.509 1.00 0.00 38 LYS A C 4
ATOM 2552 O O . LYS A 1 38 ? 5.100 10.306 -9.836 1.00 0.00 38 LYS A O 4
ATOM 2571 N N . SER A 1 39 ? 3.185 11.380 -10.329 1.00 0.00 39 SER A N 4
ATOM 2572 C CA . SER A 1 39 ? 3.114 10.859 -11.689 1.00 0.00 39 SER A CA 4
ATOM 2573 C C . SER A 1 39 ? 4.116 11.567 -12.595 1.00 0.00 39 SER A C 4
ATOM 2574 O O . SER A 1 39 ? 4.796 10.935 -13.402 1.00 0.00 39 SER A O 4
ATOM 2582 N N . GLY A 1 40 ? 4.200 12.887 -12.456 1.00 0.00 40 GLY A N 4
ATOM 2583 C CA . GLY A 1 40 ? 5.120 13.662 -13.268 1.00 0.00 40 GLY A CA 4
ATOM 2584 C C . GLY A 1 40 ? 5.725 14.826 -12.509 1.00 0.00 40 GLY A C 4
ATOM 2585 O O . GLY A 1 40 ? 5.637 14.909 -11.284 1.00 0.00 40 GLY A O 4
ATOM 2589 N N . PRO A 1 41 ? 6.357 15.753 -13.245 1.00 0.00 41 PRO A N 4
ATOM 2590 C CA . PRO A 1 41 ? 6.991 16.935 -12.654 1.00 0.00 41 PRO A CA 4
ATOM 2591 C C . PRO A 1 41 ? 5.972 17.926 -12.103 1.00 0.00 41 PRO A C 4
ATOM 2592 O O . PRO A 1 41 ? 4.766 17.688 -12.162 1.00 0.00 41 PRO A O 4
ATOM 2603 N N . SER A 1 42 ? 6.465 19.038 -11.568 1.00 0.00 42 SER A N 4
ATOM 2604 C CA . SER A 1 42 ? 5.596 20.065 -11.004 1.00 0.00 42 SER A CA 4
ATOM 2605 C C . SER A 1 42 ? 5.083 21.002 -12.093 1.00 0.00 42 SER A C 4
ATOM 2606 O O . SER A 1 42 ? 5.143 22.224 -11.954 1.00 0.00 42 SER A O 4
ATOM 2614 N N . SER A 1 43 ? 4.580 20.420 -13.177 1.00 0.00 43 SER A N 4
ATOM 2615 C CA . SER A 1 43 ? 4.060 21.202 -14.292 1.00 0.00 43 SER A CA 4
ATOM 2616 C C . SER A 1 43 ? 2.796 20.563 -14.860 1.00 0.00 43 SER A C 4
ATOM 2617 O O . SER A 1 43 ? 2.410 19.464 -14.464 1.00 0.00 43 SER A O 4
ATOM 2625 N N . GLY A 1 44 ? 2.155 21.262 -15.792 1.00 0.00 44 GLY A N 4
ATOM 2626 C CA . GLY A 1 44 ? 0.941 20.749 -16.400 1.00 0.00 44 GLY A CA 4
ATOM 2627 C C . GLY A 1 44 ? 1.173 19.457 -17.157 1.00 0.00 44 GLY A C 4
ATOM 2628 O O . GLY A 1 44 ? 0.244 18.959 -17.791 1.00 0.00 44 GLY A O 4
ATOM 2633 N N . GLY A 1 1 ? -4.478 -29.601 -7.825 1.00 0.00 1 GLY A N 5
ATOM 2634 C CA . GLY A 1 1 ? -3.441 -28.586 -7.840 1.00 0.00 1 GLY A CA 5
ATOM 2635 C C . GLY A 1 1 ? -3.635 -27.543 -6.757 1.00 0.00 1 GLY A C 5
ATOM 2636 O O . GLY A 1 1 ? -2.768 -27.357 -5.903 1.00 0.00 1 GLY A O 5
ATOM 2640 N N . SER A 1 2 ? -4.775 -26.861 -6.791 1.00 0.00 2 SER A N 5
ATOM 2641 C CA . SER A 1 2 ? -5.077 -25.827 -5.808 1.00 0.00 2 SER A CA 5
ATOM 2642 C C . SER A 1 2 ? -6.571 -25.791 -5.500 1.00 0.00 2 SER A C 5
ATOM 2643 O O . SER A 1 2 ? -7.382 -26.346 -6.241 1.00 0.00 2 SER A O 5
ATOM 2651 N N . SER A 1 3 ? -6.926 -25.132 -4.401 1.00 0.00 3 SER A N 5
ATOM 2652 C CA . SER A 1 3 ? -8.321 -25.025 -3.992 1.00 0.00 3 SER A CA 5
ATOM 2653 C C . SER A 1 3 ? -9.104 -24.138 -4.955 1.00 0.00 3 SER A C 5
ATOM 2654 O O . SER A 1 3 ? -8.977 -22.914 -4.931 1.00 0.00 3 SER A O 5
ATOM 2662 N N . GLY A 1 4 ? -9.914 -24.764 -5.803 1.00 0.00 4 GLY A N 5
ATOM 2663 C CA . GLY A 1 4 ? -10.705 -24.017 -6.763 1.00 0.00 4 GLY A CA 5
ATOM 2664 C C . GLY A 1 4 ? -11.966 -23.440 -6.150 1.00 0.00 4 GLY A C 5
ATOM 2665 O O . GLY A 1 4 ? -12.135 -22.222 -6.093 1.00 0.00 4 GLY A O 5
ATOM 2669 N N . SER A 1 5 ? -12.855 -24.317 -5.694 1.00 0.00 5 SER A N 5
ATOM 2670 C CA . SER A 1 5 ? -14.110 -23.888 -5.088 1.00 0.00 5 SER A CA 5
ATOM 2671 C C . SER A 1 5 ? -13.889 -22.688 -4.172 1.00 0.00 5 SER A C 5
ATOM 2672 O O . SER A 1 5 ? -14.657 -21.727 -4.192 1.00 0.00 5 SER A O 5
ATOM 2680 N N . SER A 1 6 ? -12.832 -22.753 -3.368 1.00 0.00 6 SER A N 5
ATOM 2681 C CA . SER A 1 6 ? -12.510 -21.675 -2.440 1.00 0.00 6 SER A CA 5
ATOM 2682 C C . SER A 1 6 ? -12.872 -20.318 -3.038 1.00 0.00 6 SER A C 5
ATOM 2683 O O . SER A 1 6 ? -13.607 -19.537 -2.434 1.00 0.00 6 SER A O 5
ATOM 2691 N N . GLY A 1 7 ? -12.348 -20.045 -4.229 1.00 0.00 7 GLY A N 5
ATOM 2692 C CA . GLY A 1 7 ? -12.626 -18.783 -4.889 1.00 0.00 7 GLY A CA 5
ATOM 2693 C C . GLY A 1 7 ? -11.377 -17.949 -5.096 1.00 0.00 7 GLY A C 5
ATOM 2694 O O . GLY A 1 7 ? -11.099 -17.499 -6.209 1.00 0.00 7 GLY A O 5
ATOM 2698 N N . HIS A 1 8 ? -10.621 -17.741 -4.023 1.00 0.00 8 HIS A N 5
ATOM 2699 C CA . HIS A 1 8 ? -9.395 -16.955 -4.092 1.00 0.00 8 HIS A CA 5
ATOM 2700 C C . HIS A 1 8 ? -9.704 -15.491 -4.393 1.00 0.00 8 HIS A C 5
ATOM 2701 O O . HIS A 1 8 ? -9.031 -14.858 -5.207 1.00 0.00 8 HIS A O 5
ATOM 2715 N N . THR A 1 9 ? -10.727 -14.959 -3.731 1.00 0.00 9 THR A N 5
ATOM 2716 C CA . THR A 1 9 ? -11.126 -13.572 -3.929 1.00 0.00 9 THR A CA 5
ATOM 2717 C C . THR A 1 9 ? -10.882 -12.744 -2.672 1.00 0.00 9 THR A C 5
ATOM 2718 O O . THR A 1 9 ? -11.698 -11.899 -2.307 1.00 0.00 9 THR A O 5
ATOM 2729 N N . ARG A 1 10 ? -9.754 -12.993 -2.016 1.00 0.00 10 ARG A N 5
ATOM 2730 C CA . ARG A 1 10 ? -9.403 -12.271 -0.799 1.00 0.00 10 ARG A CA 5
ATOM 2731 C C . ARG A 1 10 ? -8.332 -11.221 -1.079 1.00 0.00 10 ARG A C 5
ATOM 2732 O O . ARG A 1 10 ? -7.387 -11.061 -0.307 1.00 0.00 10 ARG A O 5
ATOM 2753 N N . LYS A 1 11 ? -8.486 -10.509 -2.190 1.00 0.00 11 LYS A N 5
ATOM 2754 C CA . LYS A 1 11 ? -7.534 -9.473 -2.574 1.00 0.00 11 LYS A CA 5
ATOM 2755 C C . LYS A 1 11 ? -7.645 -8.263 -1.652 1.00 0.00 11 LYS A C 5
ATOM 2756 O O . LYS A 1 11 ? -8.576 -8.163 -0.853 1.00 0.00 11 LYS A O 5
ATOM 2775 N N . ARG A 1 12 ? -6.691 -7.345 -1.770 1.00 0.00 12 ARG A N 5
ATOM 2776 C CA . ARG A 1 12 ? -6.683 -6.142 -0.947 1.00 0.00 12 ARG A CA 5
ATOM 2777 C C . ARG A 1 12 ? -5.597 -5.175 -1.410 1.00 0.00 12 ARG A C 5
ATOM 2778 O O . ARG A 1 12 ? -4.447 -5.566 -1.608 1.00 0.00 12 ARG A O 5
ATOM 2799 N N . TYR A 1 13 ? -5.970 -3.911 -1.579 1.00 0.00 13 TYR A N 5
ATOM 2800 C CA . TYR A 1 13 ? -5.029 -2.889 -2.021 1.00 0.00 13 TYR A CA 5
ATOM 2801 C C . TYR A 1 13 ? -3.663 -3.088 -1.371 1.00 0.00 13 TYR A C 5
ATOM 2802 O O . TYR A 1 13 ? -3.540 -3.082 -0.147 1.00 0.00 13 TYR A O 5
ATOM 2820 N N . GLU A 1 14 ? -2.640 -3.265 -2.201 1.00 0.00 14 GLU A N 5
ATOM 2821 C CA . GLU A 1 14 ? -1.283 -3.467 -1.708 1.00 0.00 14 GLU A CA 5
ATOM 2822 C C . GLU A 1 14 ? -0.354 -2.363 -2.206 1.00 0.00 14 GLU A C 5
ATOM 2823 O O . GLU A 1 14 ? -0.186 -2.174 -3.411 1.00 0.00 14 GLU A O 5
ATOM 2835 N N . CYS A 1 15 ? 0.248 -1.637 -1.269 1.00 0.00 15 CYS A N 5
ATOM 2836 C CA . CYS A 1 15 ? 1.159 -0.552 -1.610 1.00 0.00 15 CYS A CA 5
ATOM 2837 C C . CYS A 1 15 ? 2.417 -1.090 -2.285 1.00 0.00 15 CYS A C 5
ATOM 2838 O O . CYS A 1 15 ? 3.153 -1.888 -1.704 1.00 0.00 15 CYS A O 5
ATOM 2845 N N . SER A 1 16 ? 2.658 -0.648 -3.515 1.00 0.00 16 SER A N 5
ATOM 2846 C CA . SER A 1 16 ? 3.825 -1.087 -4.271 1.00 0.00 16 SER A CA 5
ATOM 2847 C C . SER A 1 16 ? 5.044 -0.235 -3.932 1.00 0.00 16 SER A C 5
ATOM 2848 O O . SER A 1 16 ? 5.907 -0.001 -4.778 1.00 0.00 16 SER A O 5
ATOM 2856 N N . LYS A 1 17 ? 5.108 0.226 -2.688 1.00 0.00 17 LYS A N 5
ATOM 2857 C CA . LYS A 1 17 ? 6.221 1.050 -2.233 1.00 0.00 17 LYS A CA 5
ATOM 2858 C C . LYS A 1 17 ? 6.824 0.491 -0.948 1.00 0.00 17 LYS A C 5
ATOM 2859 O O . LYS A 1 17 ? 8.038 0.534 -0.750 1.00 0.00 17 LYS A O 5
ATOM 2878 N N . CYS A 1 18 ? 5.967 -0.035 -0.078 1.00 0.00 18 CYS A N 5
ATOM 2879 C CA . CYS A 1 18 ? 6.415 -0.604 1.187 1.00 0.00 18 CYS A CA 5
ATOM 2880 C C . CYS A 1 18 ? 5.774 -1.967 1.427 1.00 0.00 18 CYS A C 5
ATOM 2881 O O . CYS A 1 18 ? 5.965 -2.578 2.479 1.00 0.00 18 CYS A O 5
ATOM 2888 N N . GLN A 1 19 ? 5.013 -2.438 0.444 1.00 0.00 19 GLN A N 5
ATOM 2889 C CA . GLN A 1 19 ? 4.343 -3.730 0.549 1.00 0.00 19 GLN A CA 5
ATOM 2890 C 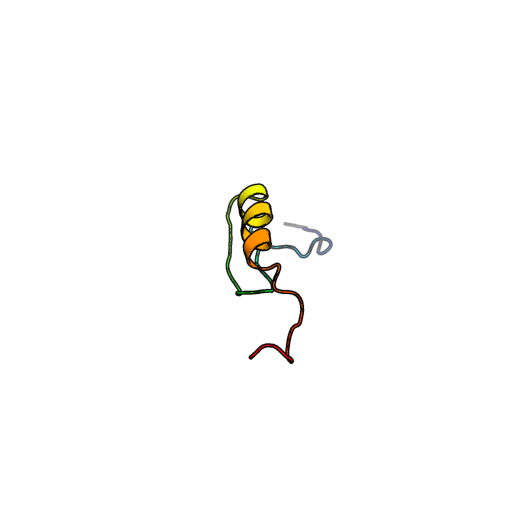C . GLN A 1 19 ? 3.349 -3.735 1.706 1.00 0.00 19 GLN A C 5
ATOM 2891 O O . GLN A 1 19 ? 3.396 -4.608 2.572 1.00 0.00 19 GLN A O 5
ATOM 2905 N N . ALA A 1 20 ? 2.452 -2.755 1.714 1.00 0.00 20 ALA A N 5
ATOM 2906 C CA . ALA A 1 20 ? 1.446 -2.649 2.763 1.00 0.00 20 ALA A CA 5
ATOM 2907 C C . ALA A 1 20 ? 0.096 -3.171 2.285 1.00 0.00 20 ALA A C 5
ATOM 2908 O O . ALA A 1 20 ? -0.025 -3.683 1.171 1.00 0.00 20 ALA A O 5
ATOM 2915 N N . THR A 1 21 ? -0.919 -3.041 3.134 1.00 0.00 21 THR A N 5
ATOM 2916 C CA . THR A 1 21 ? -2.260 -3.501 2.799 1.00 0.00 21 THR A CA 5
ATOM 2917 C C . THR A 1 21 ? -3.320 -2.553 3.347 1.00 0.00 21 THR A C 5
ATOM 2918 O O . THR A 1 21 ? -3.093 -1.858 4.337 1.00 0.00 21 THR A O 5
ATOM 2929 N N . PHE A 1 22 ? -4.479 -2.530 2.697 1.00 0.00 22 PHE A N 5
ATOM 2930 C CA . PHE A 1 22 ? -5.575 -1.666 3.120 1.00 0.00 22 PHE A CA 5
ATOM 2931 C C . PHE A 1 22 ? -6.920 -2.241 2.686 1.00 0.00 22 PHE A C 5
ATOM 2932 O O . PHE A 1 22 ? -7.089 -2.656 1.540 1.00 0.00 22 PHE A O 5
ATOM 2949 N N . ASN A 1 23 ? -7.874 -2.264 3.611 1.00 0.00 23 ASN A N 5
ATOM 2950 C CA . ASN A 1 23 ? -9.204 -2.789 3.325 1.00 0.00 23 ASN A CA 5
ATOM 2951 C C . ASN A 1 23 ? -9.971 -1.853 2.395 1.00 0.00 23 ASN A C 5
ATOM 2952 O O . ASN A 1 23 ? -10.636 -2.298 1.460 1.00 0.00 23 ASN A O 5
ATOM 2963 N N . LEU A 1 24 ? -9.872 -0.555 2.659 1.00 0.00 24 LEU A N 5
ATOM 2964 C CA . LEU A 1 24 ? -10.555 0.445 1.846 1.00 0.00 24 LEU A CA 5
ATOM 2965 C C . LEU A 1 24 ? -9.589 1.103 0.866 1.00 0.00 24 LEU A C 5
ATOM 2966 O O . LEU A 1 24 ? -8.380 1.130 1.095 1.00 0.00 24 LEU A O 5
ATOM 2982 N N . ARG A 1 25 ? -10.131 1.634 -0.225 1.00 0.00 25 ARG A N 5
ATOM 2983 C CA . ARG A 1 25 ? -9.317 2.293 -1.239 1.00 0.00 25 ARG A CA 5
ATOM 2984 C C . ARG A 1 25 ? -8.794 3.633 -0.730 1.00 0.00 25 ARG A C 5
ATOM 2985 O O . ARG A 1 25 ? -7.589 3.818 -0.561 1.00 0.00 25 ARG A O 5
ATOM 3006 N N . LYS A 1 26 ? -9.709 4.566 -0.489 1.00 0.00 26 LYS A N 5
ATOM 3007 C CA . LYS A 1 26 ? -9.342 5.889 0.001 1.00 0.00 26 LYS A CA 5
ATOM 3008 C C . LYS A 1 26 ? -8.268 5.791 1.080 1.00 0.00 26 LYS A C 5
ATOM 3009 O O . LYS A 1 26 ? -7.484 6.720 1.276 1.00 0.00 26 LYS A O 5
ATOM 3028 N N . HIS A 1 27 ? -8.238 4.660 1.778 1.00 0.00 27 HIS A N 5
ATOM 3029 C CA . HIS A 1 27 ? -7.258 4.440 2.836 1.00 0.00 27 HIS A CA 5
ATOM 3030 C C . HIS A 1 27 ? -5.841 4.435 2.271 1.00 0.00 27 HIS A C 5
ATOM 3031 O O . HIS A 1 27 ? -4.936 5.057 2.830 1.00 0.00 27 HIS A O 5
ATOM 3045 N N . LEU A 1 28 ? -5.654 3.729 1.162 1.00 0.00 28 LEU A N 5
ATOM 3046 C CA . LEU A 1 28 ? -4.346 3.642 0.521 1.00 0.00 28 LEU A CA 5
ATOM 3047 C C . LEU A 1 28 ? -3.857 5.022 0.092 1.00 0.00 28 LEU A C 5
ATOM 3048 O O . LEU A 1 28 ? -2.749 5.433 0.439 1.00 0.00 28 LEU A O 5
ATOM 3064 N N . ILE A 1 29 ? -4.690 5.731 -0.661 1.00 0.00 29 ILE A N 5
ATOM 3065 C CA . ILE A 1 29 ? -4.343 7.066 -1.133 1.00 0.00 29 ILE A CA 5
ATOM 3066 C C . ILE A 1 29 ? -3.732 7.904 -0.015 1.00 0.00 29 ILE A C 5
ATOM 3067 O O . ILE A 1 29 ? -2.702 8.550 -0.204 1.00 0.00 29 ILE A O 5
ATOM 3083 N N . GLN A 1 30 ? -4.373 7.886 1.149 1.00 0.00 30 GLN A N 5
ATOM 3084 C CA . GLN A 1 30 ? -3.892 8.643 2.298 1.00 0.00 30 GLN A CA 5
ATOM 3085 C C . GLN A 1 30 ? -2.479 8.212 2.680 1.00 0.00 30 GLN A C 5
ATOM 3086 O O . GLN A 1 30 ? -1.590 9.047 2.851 1.00 0.00 30 GLN A O 5
ATOM 3100 N N . HIS A 1 31 ? -2.280 6.905 2.814 1.00 0.00 31 HIS A N 5
ATOM 3101 C CA . HIS A 1 31 ? -0.976 6.363 3.176 1.00 0.00 31 HIS A CA 5
ATOM 3102 C C . HIS A 1 31 ? 0.090 6.795 2.173 1.00 0.00 31 HIS A C 5
ATOM 3103 O O . HIS A 1 31 ? 1.083 7.422 2.540 1.00 0.00 31 HIS A O 5
ATOM 3117 N N . GLN A 1 32 ? -0.125 6.454 0.906 1.00 0.00 32 GLN A N 5
ATOM 3118 C CA . GLN A 1 32 ? 0.818 6.806 -0.149 1.00 0.00 32 GLN A CA 5
ATOM 3119 C C . GLN A 1 32 ? 1.423 8.184 0.098 1.00 0.00 32 GLN A C 5
ATOM 3120 O O . GLN A 1 32 ? 2.623 8.390 -0.087 1.00 0.00 32 GLN A O 5
ATOM 3134 N N . LYS A 1 33 ? 0.585 9.126 0.517 1.00 0.00 33 LYS A N 5
ATOM 3135 C CA . LYS A 1 33 ? 1.035 10.485 0.791 1.00 0.00 33 LYS A CA 5
ATOM 3136 C C . LYS A 1 33 ? 2.380 10.478 1.511 1.00 0.00 33 LYS A C 5
ATOM 3137 O O . LYS A 1 33 ? 3.303 11.201 1.133 1.00 0.00 33 LYS A O 5
ATOM 3156 N N . THR A 1 34 ? 2.487 9.655 2.549 1.00 0.00 34 THR A N 5
ATOM 3157 C CA . THR A 1 34 ? 3.719 9.553 3.321 1.00 0.00 34 THR A CA 5
ATOM 3158 C C . THR A 1 34 ? 4.934 9.455 2.406 1.00 0.00 34 THR A C 5
ATOM 3159 O O . THR A 1 34 ? 5.951 10.110 2.637 1.00 0.00 34 THR A O 5
ATOM 3170 N N . HIS A 1 35 ? 4.822 8.635 1.366 1.00 0.00 35 HIS A N 5
ATOM 3171 C CA . HIS A 1 35 ? 5.913 8.453 0.415 1.00 0.00 35 HIS A CA 5
ATOM 3172 C C . HIS A 1 35 ? 6.126 9.716 -0.414 1.00 0.00 35 HIS A C 5
ATOM 3173 O O . HIS A 1 35 ? 7.259 10.072 -0.739 1.00 0.00 35 HIS A O 5
ATOM 3187 N N . ALA A 1 36 ? 5.031 10.387 -0.754 1.00 0.00 36 ALA A N 5
ATOM 3188 C CA . ALA A 1 36 ? 5.099 11.610 -1.544 1.00 0.00 36 ALA A CA 5
ATOM 3189 C C . ALA A 1 36 ? 5.939 12.672 -0.842 1.00 0.00 36 ALA A C 5
ATOM 3190 O O . ALA A 1 36 ? 6.871 13.224 -1.424 1.00 0.00 36 ALA A O 5
ATOM 3197 N N . ALA A 1 37 ? 5.600 12.952 0.413 1.00 0.00 37 ALA A N 5
ATOM 3198 C CA . ALA A 1 37 ? 6.324 13.947 1.195 1.00 0.00 37 ALA A CA 5
ATOM 3199 C C . ALA A 1 37 ? 6.703 13.397 2.566 1.00 0.00 37 ALA A C 5
ATOM 3200 O O . ALA A 1 37 ? 5.867 13.314 3.466 1.00 0.00 37 ALA A O 5
ATOM 3207 N N . LYS A 1 38 ? 7.969 13.022 2.718 1.00 0.00 38 LYS A N 5
ATOM 3208 C CA . LYS A 1 38 ? 8.460 12.481 3.980 1.00 0.00 38 LYS A CA 5
ATOM 3209 C C . LYS A 1 38 ? 9.616 13.317 4.518 1.00 0.00 38 LYS A C 5
ATOM 3210 O O . LYS A 1 38 ? 10.644 12.780 4.930 1.00 0.00 38 LYS A O 5
ATOM 3229 N N . SER A 1 39 ? 9.440 14.635 4.512 1.00 0.00 39 SER A N 5
ATOM 3230 C CA . SER A 1 39 ? 10.470 15.546 4.997 1.00 0.00 39 SER A CA 5
ATOM 3231 C C . SER A 1 39 ? 10.274 15.848 6.479 1.00 0.00 39 SER A C 5
ATOM 3232 O O . SER A 1 39 ? 10.424 16.988 6.917 1.00 0.00 39 SER A O 5
ATOM 3240 N N . GLY A 1 40 ? 9.935 14.817 7.247 1.00 0.00 40 GLY A N 5
ATOM 3241 C CA . GLY A 1 40 ? 9.723 14.992 8.672 1.00 0.00 40 GLY A CA 5
ATOM 3242 C C . GLY A 1 40 ? 9.050 16.310 9.001 1.00 0.00 40 GLY A C 5
ATOM 3243 O O . GLY A 1 40 ? 9.694 17.272 9.420 1.00 0.00 40 GLY A O 5
ATOM 3247 N N . PRO A 1 41 ? 7.724 16.367 8.808 1.00 0.00 41 PRO A N 5
ATOM 3248 C CA . PRO A 1 41 ? 6.935 17.572 9.080 1.00 0.00 41 PRO A CA 5
ATOM 3249 C C . PRO A 1 41 ? 6.830 17.872 10.571 1.00 0.00 41 PRO A C 5
ATOM 3250 O O . PRO A 1 41 ? 5.963 17.338 11.262 1.00 0.00 41 PRO A O 5
ATOM 3261 N N . SER A 1 42 ? 7.719 18.731 11.061 1.00 0.00 42 SER A N 5
ATOM 3262 C CA . SER A 1 42 ? 7.728 19.099 12.472 1.00 0.00 42 SER A CA 5
ATOM 3263 C C . SER A 1 42 ? 7.860 20.610 12.638 1.00 0.00 42 SER A C 5
ATOM 3264 O O . SER A 1 42 ? 6.993 21.260 13.221 1.00 0.00 42 SER A O 5
ATOM 3272 N N . SER A 1 43 ? 8.953 21.162 12.120 1.00 0.00 43 SER A N 5
ATOM 3273 C CA . SER A 1 43 ? 9.202 22.596 12.213 1.00 0.00 43 SER A CA 5
ATOM 3274 C C . SER A 1 43 ? 7.904 23.384 12.069 1.00 0.00 43 SER A C 5
ATOM 3275 O O . SER A 1 43 ? 7.510 24.124 12.969 1.00 0.00 43 SER A O 5
ATOM 3283 N N . GLY A 1 44 ? 7.243 23.219 10.927 1.00 0.00 44 GLY A N 5
ATOM 3284 C CA . GLY A 1 44 ? 5.996 23.921 10.683 1.00 0.00 44 GLY A CA 5
ATOM 3285 C C . GLY A 1 44 ? 6.186 25.163 9.836 1.00 0.00 44 GLY A C 5
ATOM 3286 O O . GLY A 1 44 ? 6.088 25.074 8.613 1.00 0.00 44 GLY A O 5
ATOM 3291 N N . GLY A 1 1 ? -1.604 -23.436 -28.248 1.00 0.00 1 GLY A N 6
ATOM 3292 C CA . GLY A 1 1 ? -1.260 -22.698 -27.047 1.00 0.00 1 GLY A CA 6
ATOM 3293 C C . GLY A 1 1 ? -2.479 -22.328 -26.225 1.00 0.00 1 GLY A C 6
ATOM 3294 O O . GLY A 1 1 ? -3.067 -21.264 -26.421 1.00 0.00 1 GLY A O 6
ATOM 3298 N N . SER A 1 2 ? -2.860 -23.207 -25.305 1.00 0.00 2 SER A N 6
ATOM 3299 C CA . SER A 1 2 ? -4.021 -22.969 -24.455 1.00 0.00 2 SER A CA 6
ATOM 3300 C C . SER A 1 2 ? -3.722 -21.891 -23.417 1.00 0.00 2 SER A C 6
ATOM 3301 O O . SER A 1 2 ? -2.980 -22.121 -22.463 1.00 0.00 2 SER A O 6
ATOM 3309 N N . SER A 1 3 ? -4.307 -20.713 -23.612 1.00 0.00 3 SER A N 6
ATOM 3310 C CA . SER A 1 3 ? -4.101 -19.597 -22.697 1.00 0.00 3 SER A CA 6
ATOM 3311 C C . SER A 1 3 ? -5.356 -18.735 -22.601 1.00 0.00 3 SER A C 6
ATOM 3312 O O . SER A 1 3 ? -5.844 -18.215 -23.604 1.00 0.00 3 SER A O 6
ATOM 3320 N N . GLY A 1 4 ? -5.874 -18.587 -21.385 1.00 0.00 4 GLY A N 6
ATOM 3321 C CA . GLY A 1 4 ? -7.068 -17.788 -21.179 1.00 0.00 4 GLY A CA 6
ATOM 3322 C C . GLY A 1 4 ? -6.833 -16.628 -20.232 1.00 0.00 4 GLY A C 6
ATOM 3323 O O . GLY A 1 4 ? -5.992 -15.767 -20.491 1.00 0.00 4 GLY A O 6
ATOM 3327 N N . SER A 1 5 ? -7.578 -16.604 -19.132 1.00 0.00 5 SER A N 6
ATOM 3328 C CA . SER A 1 5 ? -7.451 -15.538 -18.146 1.00 0.00 5 SER A CA 6
ATOM 3329 C C . SER A 1 5 ? -6.514 -15.953 -17.015 1.00 0.00 5 SER A C 6
ATOM 3330 O O . SER A 1 5 ? -6.552 -17.092 -16.550 1.00 0.00 5 SER A O 6
ATOM 3338 N N . SER A 1 6 ? -5.674 -15.020 -16.579 1.00 0.00 6 SER A N 6
ATOM 3339 C CA . SER A 1 6 ? -4.724 -15.289 -15.505 1.00 0.00 6 SER A CA 6
ATOM 3340 C C . SER A 1 6 ? -5.449 -15.515 -14.182 1.00 0.00 6 SER A C 6
ATOM 3341 O O . SER A 1 6 ? -5.296 -16.558 -13.548 1.00 0.00 6 SER A O 6
ATOM 3349 N N . GLY A 1 7 ? -6.239 -14.528 -13.771 1.00 0.00 7 GLY A N 6
ATOM 3350 C CA . GLY A 1 7 ? -6.977 -14.637 -12.526 1.00 0.00 7 GLY A CA 6
ATOM 3351 C C . GLY A 1 7 ? -6.449 -13.702 -11.456 1.00 0.00 7 GLY A C 6
ATOM 3352 O O . GLY A 1 7 ? -5.338 -13.882 -10.957 1.00 0.00 7 GLY A O 6
ATOM 3356 N N . HIS A 1 8 ? -7.247 -12.699 -11.103 1.00 0.00 8 HIS A N 6
ATOM 3357 C CA . HIS A 1 8 ? -6.853 -11.730 -10.086 1.00 0.00 8 HIS A CA 6
ATOM 3358 C C . HIS A 1 8 ? -7.328 -12.171 -8.705 1.00 0.00 8 HIS A C 6
ATOM 3359 O O . HIS A 1 8 ? -6.558 -12.175 -7.743 1.00 0.00 8 HIS A O 6
ATOM 3373 N N . THR A 1 9 ? -8.602 -12.540 -8.612 1.00 0.00 9 THR A N 6
ATOM 3374 C CA . THR A 1 9 ? -9.180 -12.980 -7.348 1.00 0.00 9 THR A CA 6
ATOM 3375 C C . THR A 1 9 ? -8.641 -12.160 -6.182 1.00 0.00 9 THR A C 6
ATOM 3376 O O . THR A 1 9 ? -8.376 -12.694 -5.105 1.00 0.00 9 THR A O 6
ATOM 3387 N N . ARG A 1 10 ? -8.481 -10.859 -6.403 1.00 0.00 10 ARG A N 6
ATOM 3388 C CA . ARG A 1 10 ? -7.973 -9.965 -5.369 1.00 0.00 10 ARG A CA 6
ATOM 3389 C C . ARG A 1 10 ? -9.118 -9.248 -4.660 1.00 0.00 10 ARG A C 6
ATOM 3390 O O . ARG A 1 10 ? -10.033 -8.732 -5.301 1.00 0.00 10 ARG A O 6
ATOM 3411 N N . LYS A 1 11 ? -9.059 -9.219 -3.333 1.00 0.00 11 LYS A N 6
ATOM 3412 C CA . LYS A 1 11 ? -10.089 -8.565 -2.535 1.00 0.00 11 LYS A CA 6
ATOM 3413 C C . LYS A 1 11 ? -9.482 -7.494 -1.635 1.00 0.00 11 LYS A C 6
ATOM 3414 O O . LYS A 1 11 ? -10.179 -6.880 -0.827 1.00 0.00 11 LYS A O 6
ATOM 3433 N N . ARG A 1 12 ? -8.179 -7.273 -1.781 1.00 0.00 12 ARG A N 6
ATOM 3434 C CA . ARG A 1 12 ? -7.479 -6.276 -0.982 1.00 0.00 12 ARG A CA 6
ATOM 3435 C C . ARG A 1 12 ? -6.544 -5.440 -1.852 1.00 0.00 12 ARG A C 6
ATOM 3436 O O . ARG A 1 12 ? -6.208 -5.829 -2.971 1.00 0.00 12 ARG A O 6
ATOM 3457 N N . TYR A 1 13 ? -6.128 -4.292 -1.330 1.00 0.00 13 TYR A N 6
ATOM 3458 C CA . TYR A 1 13 ? -5.235 -3.400 -2.060 1.00 0.00 13 TYR A CA 6
ATOM 3459 C C . TYR A 1 13 ? -3.817 -3.473 -1.501 1.00 0.00 13 TYR A C 6
ATOM 3460 O O . TYR A 1 13 ? -3.614 -3.450 -0.288 1.00 0.00 13 TYR A O 6
ATOM 3478 N N . GLU A 1 14 ? -2.839 -3.560 -2.397 1.00 0.00 14 GLU A N 6
ATOM 3479 C CA . GLU A 1 14 ? -1.439 -3.637 -1.995 1.00 0.00 14 GLU A CA 6
ATOM 3480 C C . GLU A 1 14 ? -0.697 -2.354 -2.358 1.00 0.00 14 GLU A C 6
ATOM 3481 O O . GLU A 1 14 ? -1.020 -1.696 -3.348 1.00 0.00 14 GLU A O 6
ATOM 3493 N N . CYS A 1 15 ? 0.298 -2.003 -1.551 1.00 0.00 15 CYS A N 6
ATOM 3494 C CA . CYS A 1 15 ? 1.086 -0.799 -1.785 1.00 0.00 15 CYS A CA 6
ATOM 3495 C C . CYS A 1 15 ? 2.245 -1.084 -2.735 1.00 0.00 15 CYS A C 6
ATOM 3496 O O . CYS A 1 15 ? 2.543 -2.239 -3.039 1.00 0.00 15 CYS A O 6
ATOM 3503 N N . SER A 1 16 ? 2.895 -0.023 -3.201 1.00 0.00 16 SER A N 6
ATOM 3504 C CA . SER A 1 16 ? 4.020 -0.158 -4.120 1.00 0.00 16 SER A CA 6
ATOM 3505 C C . SER A 1 16 ? 5.342 0.086 -3.400 1.00 0.00 16 SER A C 6
ATOM 3506 O O . SER A 1 16 ? 6.362 -0.524 -3.724 1.00 0.00 16 SER A O 6
ATOM 3514 N N . LYS A 1 17 ? 5.318 0.982 -2.419 1.00 0.00 17 LYS A N 6
ATOM 3515 C CA . LYS A 1 17 ? 6.513 1.307 -1.650 1.00 0.00 17 LYS A CA 6
ATOM 3516 C C . LYS A 1 17 ? 6.720 0.308 -0.516 1.00 0.00 17 LYS A C 6
ATOM 3517 O O . LYS A 1 17 ? 7.669 -0.477 -0.532 1.00 0.00 17 LYS A O 6
ATOM 3536 N N . CYS A 1 18 ? 5.825 0.341 0.466 1.00 0.00 18 CYS A N 6
ATOM 3537 C CA . CYS A 1 18 ? 5.908 -0.562 1.607 1.00 0.00 18 CYS A CA 6
ATOM 3538 C C . CYS A 1 18 ? 5.293 -1.919 1.273 1.00 0.00 18 CYS A C 6
ATOM 3539 O O . CYS A 1 18 ? 5.512 -2.901 1.982 1.00 0.00 18 CYS A O 6
ATOM 3546 N N . GLN A 1 19 ? 4.525 -1.963 0.190 1.00 0.00 19 GLN A N 6
ATOM 3547 C CA . GLN A 1 19 ? 3.878 -3.198 -0.237 1.00 0.00 19 GLN A CA 6
ATOM 3548 C C . GLN A 1 19 ? 2.996 -3.763 0.871 1.00 0.00 19 GLN A C 6
ATOM 3549 O O . GLN A 1 19 ? 2.958 -4.973 1.092 1.00 0.00 19 GLN A O 6
ATOM 3563 N N . ALA A 1 20 ? 2.288 -2.878 1.565 1.00 0.00 20 ALA A N 6
ATOM 3564 C CA . ALA A 1 20 ? 1.405 -3.288 2.650 1.00 0.00 20 ALA A CA 6
ATOM 3565 C C . ALA A 1 20 ? -0.009 -3.546 2.139 1.00 0.00 20 ALA A C 6
ATOM 3566 O O . ALA A 1 20 ? -0.275 -3.450 0.940 1.00 0.00 20 ALA A O 6
ATOM 3573 N N . THR A 1 21 ? -0.914 -3.875 3.056 1.00 0.00 21 THR A N 6
ATOM 3574 C CA . THR A 1 21 ? -2.300 -4.149 2.698 1.00 0.00 21 THR A CA 6
ATOM 3575 C C . THR A 1 21 ? -3.245 -3.154 3.359 1.00 0.00 21 THR A C 6
ATOM 3576 O O . THR A 1 21 ? -3.029 -2.739 4.498 1.00 0.00 21 THR A O 6
ATOM 3587 N N . PHE A 1 22 ? -4.296 -2.774 2.639 1.00 0.00 22 PHE A N 6
ATOM 3588 C CA . PHE A 1 22 ? -5.276 -1.826 3.157 1.00 0.00 22 PHE A CA 6
ATOM 3589 C C . PHE A 1 22 ? -6.697 -2.305 2.878 1.00 0.00 22 PHE A C 6
ATOM 3590 O O . PHE A 1 22 ? -7.005 -2.758 1.776 1.00 0.00 22 PHE A O 6
ATOM 3607 N N . ASN A 1 23 ? -7.559 -2.202 3.884 1.00 0.00 23 ASN A N 6
ATOM 3608 C CA . ASN A 1 23 ? -8.948 -2.626 3.748 1.00 0.00 23 ASN A CA 6
ATOM 3609 C C . ASN A 1 23 ? -9.719 -1.676 2.837 1.00 0.00 23 ASN A C 6
ATOM 3610 O O . ASN A 1 23 ? -10.419 -2.109 1.920 1.00 0.00 23 ASN A O 6
ATOM 3621 N N . LEU A 1 24 ? -9.586 -0.380 3.095 1.00 0.00 24 LEU A N 6
ATOM 3622 C CA . LEU A 1 24 ? -10.270 0.633 2.298 1.00 0.00 24 LEU A CA 6
ATOM 3623 C C . LEU A 1 24 ? -9.345 1.199 1.225 1.00 0.00 24 LEU A C 6
ATOM 3624 O O . LEU A 1 24 ? -8.157 1.412 1.466 1.00 0.00 24 LEU A O 6
ATOM 3640 N N . ARG A 1 25 ? -9.898 1.442 0.042 1.00 0.00 25 ARG A N 6
ATOM 3641 C CA . ARG A 1 25 ? -9.123 1.984 -1.067 1.00 0.00 25 ARG A CA 6
ATOM 3642 C C . ARG A 1 25 ? -8.692 3.419 -0.779 1.00 0.00 25 ARG A C 6
ATOM 3643 O O . ARG A 1 25 ? -7.505 3.744 -0.822 1.00 0.00 25 ARG A O 6
ATOM 3664 N N . LYS A 1 26 ? -9.665 4.276 -0.486 1.00 0.00 26 LYS A N 6
ATOM 3665 C CA . LYS A 1 26 ? -9.388 5.676 -0.190 1.00 0.00 26 LYS A CA 6
ATOM 3666 C C . LYS A 1 26 ? -8.351 5.803 0.922 1.00 0.00 26 LYS A C 6
ATOM 3667 O O . LYS A 1 26 ? -7.646 6.808 1.015 1.00 0.00 26 LYS A O 6
ATOM 3686 N N . HIS A 1 27 ? -8.263 4.777 1.763 1.00 0.00 27 HIS A N 6
ATOM 3687 C CA . HIS A 1 27 ? -7.310 4.774 2.867 1.00 0.00 27 HIS A CA 6
ATOM 3688 C C . HIS A 1 27 ? -5.877 4.720 2.347 1.00 0.00 27 HIS A C 6
ATOM 3689 O O . HIS A 1 27 ? -4.994 5.410 2.858 1.00 0.00 27 HIS A O 6
ATOM 3703 N N . LEU A 1 28 ? -5.652 3.895 1.330 1.00 0.00 28 LEU A N 6
ATOM 3704 C CA . LEU A 1 28 ? -4.325 3.750 0.741 1.00 0.00 28 LEU A CA 6
ATOM 3705 C C . LEU A 1 28 ? -3.911 5.025 0.013 1.00 0.00 28 LEU A C 6
ATOM 3706 O O . LEU A 1 28 ? -2.747 5.425 0.056 1.00 0.00 28 LEU A O 6
ATOM 3722 N N . ILE A 1 29 ? -4.870 5.658 -0.653 1.00 0.00 29 ILE A N 6
ATOM 3723 C CA . ILE A 1 29 ? -4.605 6.889 -1.387 1.00 0.00 29 ILE A CA 6
ATOM 3724 C C . ILE A 1 29 ? -3.871 7.902 -0.516 1.00 0.00 29 ILE A C 6
ATOM 3725 O O . ILE A 1 29 ? -2.837 8.441 -0.911 1.00 0.00 29 ILE A O 6
ATOM 3741 N N . GLN A 1 30 ? -4.411 8.154 0.672 1.00 0.00 30 GLN A N 6
ATOM 3742 C CA . GLN A 1 30 ? -3.805 9.102 1.601 1.00 0.00 30 GLN A CA 6
ATOM 3743 C C . GLN A 1 30 ? -2.495 8.555 2.159 1.00 0.00 30 GLN A C 6
ATOM 3744 O O . GLN A 1 30 ? -1.562 9.310 2.432 1.00 0.00 30 GLN A O 6
ATOM 3758 N N . HIS A 1 31 ? -2.433 7.238 2.328 1.00 0.00 31 HIS A N 6
ATOM 3759 C CA . HIS A 1 31 ? -1.237 6.590 2.854 1.00 0.00 31 HIS A CA 6
ATOM 3760 C C . HIS A 1 31 ? -0.025 6.895 1.980 1.00 0.00 31 HIS A C 6
ATOM 3761 O O . HIS A 1 31 ? 1.072 7.130 2.485 1.00 0.00 31 HIS A O 6
ATOM 3775 N N . GLN A 1 32 ? -0.232 6.889 0.667 1.00 0.00 32 GLN A N 6
ATOM 3776 C CA . GLN A 1 32 ? 0.846 7.164 -0.277 1.00 0.00 32 GLN A CA 6
ATOM 3777 C C . GLN A 1 32 ? 1.596 8.434 0.109 1.00 0.00 32 GLN A C 6
ATOM 3778 O O . GLN A 1 32 ? 2.825 8.442 0.192 1.00 0.00 32 GLN A O 6
ATOM 3792 N N . LYS A 1 33 ? 0.850 9.508 0.342 1.00 0.00 33 LYS A N 6
ATOM 3793 C CA . LYS A 1 33 ? 1.444 10.786 0.720 1.00 0.00 33 LYS A CA 6
ATOM 3794 C C . LYS A 1 33 ? 2.679 10.575 1.590 1.00 0.00 33 LYS A C 6
ATOM 3795 O O . LYS A 1 33 ? 3.723 11.187 1.363 1.00 0.00 33 LYS A O 6
ATOM 3814 N N . THR A 1 34 ? 2.553 9.705 2.587 1.00 0.00 34 THR A N 6
ATOM 3815 C CA . THR A 1 34 ? 3.659 9.414 3.491 1.00 0.00 34 THR A CA 6
ATOM 3816 C C . THR A 1 34 ? 4.935 9.105 2.717 1.00 0.00 34 THR A C 6
ATOM 3817 O O . THR A 1 34 ? 6.004 9.635 3.024 1.00 0.00 34 THR A O 6
ATOM 3828 N N . HIS A 1 35 ? 4.818 8.245 1.711 1.00 0.00 35 HIS A N 6
ATOM 3829 C CA . HIS A 1 35 ? 5.963 7.866 0.891 1.00 0.00 35 HIS A CA 6
ATOM 3830 C C . HIS A 1 35 ? 6.428 9.039 0.032 1.00 0.00 35 HIS A C 6
ATOM 3831 O O . HIS A 1 35 ? 7.624 9.215 -0.199 1.00 0.00 35 HIS A O 6
ATOM 3845 N N . ALA A 1 36 ? 5.475 9.836 -0.438 1.00 0.00 36 ALA A N 6
ATOM 3846 C CA . ALA A 1 36 ? 5.787 10.992 -1.270 1.00 0.00 36 ALA A CA 6
ATOM 3847 C C . ALA A 1 36 ? 5.519 12.294 -0.522 1.00 0.00 36 ALA A C 6
ATOM 3848 O O . ALA A 1 36 ? 4.458 12.899 -0.672 1.00 0.00 36 ALA A O 6
ATOM 3855 N N . ALA A 1 37 ? 6.488 12.719 0.282 1.00 0.00 37 ALA A N 6
ATOM 3856 C CA . ALA A 1 37 ? 6.357 13.950 1.052 1.00 0.00 37 ALA A CA 6
ATOM 3857 C C . ALA A 1 37 ? 6.533 15.175 0.161 1.00 0.00 37 ALA A C 6
ATOM 3858 O O . ALA A 1 37 ? 7.630 15.724 0.053 1.00 0.00 37 ALA A O 6
ATOM 3865 N N . LYS A 1 38 ? 5.447 15.600 -0.476 1.00 0.00 38 LYS A N 6
ATOM 3866 C CA . LYS A 1 38 ? 5.481 16.761 -1.357 1.00 0.00 38 LYS A CA 6
ATOM 3867 C C . LYS A 1 38 ? 5.123 18.033 -0.596 1.00 0.00 38 LYS A C 6
ATOM 3868 O O . LYS A 1 38 ? 4.711 17.978 0.563 1.00 0.00 38 LYS A O 6
ATOM 3887 N N . SER A 1 39 ? 5.281 19.176 -1.254 1.00 0.00 39 SER A N 6
ATOM 3888 C CA . SER A 1 39 ? 4.976 20.462 -0.638 1.00 0.00 39 SER A CA 6
ATOM 3889 C C . SER A 1 39 ? 4.321 21.405 -1.643 1.00 0.00 39 SER A C 6
ATOM 3890 O O . SER A 1 39 ? 4.727 21.473 -2.803 1.00 0.00 39 SER A O 6
ATOM 3898 N N . GLY A 1 40 ? 3.305 22.131 -1.189 1.00 0.00 40 GLY A N 6
ATOM 3899 C CA . GLY A 1 40 ? 2.609 23.060 -2.060 1.00 0.00 40 GLY A CA 6
ATOM 3900 C C . GLY A 1 40 ? 2.221 24.342 -1.349 1.00 0.00 40 GLY A C 6
ATOM 3901 O O . GLY A 1 40 ? 2.790 24.702 -0.318 1.00 0.00 40 GLY A O 6
ATOM 3905 N N . PRO A 1 41 ? 1.232 25.056 -1.906 1.00 0.00 41 PRO A N 6
ATOM 3906 C CA . PRO A 1 41 ? 0.747 26.316 -1.336 1.00 0.00 41 PRO A CA 6
ATOM 3907 C C . PRO A 1 41 ? -0.006 26.109 -0.027 1.00 0.00 41 PRO A C 6
ATOM 3908 O O . PRO A 1 41 ? -1.008 25.395 0.017 1.00 0.00 41 PRO A O 6
ATOM 3919 N N . SER A 1 42 ? 0.482 26.737 1.038 1.00 0.00 42 SER A N 6
ATOM 3920 C CA . SER A 1 42 ? -0.144 26.618 2.350 1.00 0.00 42 SER A CA 6
ATOM 3921 C C . SER A 1 42 ? -1.606 27.051 2.295 1.00 0.00 42 SER A C 6
ATOM 3922 O O . SER A 1 42 ? -1.915 28.242 2.340 1.00 0.00 42 SER A O 6
ATOM 3930 N N . SER A 1 43 ? -2.503 26.075 2.197 1.00 0.00 43 SER A N 6
ATOM 3931 C CA . SER A 1 43 ? -3.933 26.353 2.132 1.00 0.00 43 SER A CA 6
ATOM 3932 C C . SER A 1 43 ? -4.629 25.922 3.419 1.00 0.00 43 SER A C 6
ATOM 3933 O O . SER A 1 43 ? -5.301 26.720 4.072 1.00 0.00 43 SER A O 6
ATOM 3941 N N . GLY A 1 44 ? -4.464 24.652 3.778 1.00 0.00 44 GLY A N 6
ATOM 3942 C CA . GLY A 1 44 ? -5.082 24.136 4.985 1.00 0.00 44 GLY A CA 6
ATOM 3943 C C . GLY A 1 44 ? -4.597 22.743 5.334 1.00 0.00 44 GLY A C 6
ATOM 3944 O O . GLY A 1 44 ? -4.686 22.352 6.497 1.00 0.00 44 GLY A O 6
ATOM 3949 N N . GLY A 1 1 ? 3.092 -34.894 -1.219 1.00 0.00 1 GLY A N 7
ATOM 3950 C CA . GLY A 1 1 ? 3.419 -34.883 0.195 1.00 0.00 1 GLY A CA 7
ATOM 3951 C C . GLY A 1 1 ? 3.131 -33.545 0.847 1.00 0.00 1 GLY A C 7
ATOM 3952 O O . GLY A 1 1 ? 2.072 -33.354 1.445 1.00 0.00 1 GLY A O 7
ATOM 3956 N N . SER A 1 2 ? 4.075 -32.617 0.733 1.00 0.00 2 SER A N 7
ATOM 3957 C CA . SER A 1 2 ? 3.919 -31.292 1.321 1.00 0.00 2 SER A CA 7
ATOM 3958 C C . SER A 1 2 ? 2.582 -30.674 0.923 1.00 0.00 2 SER A C 7
ATOM 3959 O O . SER A 1 2 ? 2.261 -30.573 -0.261 1.00 0.00 2 SER A O 7
ATOM 3967 N N . SER A 1 3 ? 1.806 -30.263 1.921 1.00 0.00 3 SER A N 7
ATOM 3968 C CA . SER A 1 3 ? 0.502 -29.659 1.676 1.00 0.00 3 SER A CA 7
ATOM 3969 C C . SER A 1 3 ? 0.299 -28.430 2.556 1.00 0.00 3 SER A C 7
ATOM 3970 O O . SER A 1 3 ? 1.071 -28.180 3.481 1.00 0.00 3 SER A O 7
ATOM 3978 N N . GLY A 1 4 ? -0.747 -27.664 2.260 1.00 0.00 4 GLY A N 7
ATOM 3979 C CA . GLY A 1 4 ? -1.033 -26.469 3.032 1.00 0.00 4 GLY A CA 7
ATOM 3980 C C . GLY A 1 4 ? -1.463 -25.305 2.161 1.00 0.00 4 GLY A C 7
ATOM 3981 O O . GLY A 1 4 ? -0.639 -24.484 1.760 1.00 0.00 4 GLY A O 7
ATOM 3985 N N . SER A 1 5 ? -2.757 -25.235 1.867 1.00 0.00 5 SER A N 7
ATOM 3986 C CA . SER A 1 5 ? -3.294 -24.166 1.033 1.00 0.00 5 SER A CA 7
ATOM 3987 C C . SER A 1 5 ? -4.379 -23.390 1.775 1.00 0.00 5 SER A C 7
ATOM 3988 O O . SER A 1 5 ? -5.395 -23.955 2.179 1.00 0.00 5 SER A O 7
ATOM 3996 N N . SER A 1 6 ? -4.153 -22.092 1.952 1.00 0.00 6 SER A N 7
ATOM 3997 C CA . SER A 1 6 ? -5.108 -21.239 2.649 1.00 0.00 6 SER A CA 7
ATOM 3998 C C . SER A 1 6 ? -5.445 -20.006 1.814 1.00 0.00 6 SER A C 7
ATOM 3999 O O . SER A 1 6 ? -4.696 -19.628 0.914 1.00 0.00 6 SER A O 7
ATOM 4007 N N . GLY A 1 7 ? -6.579 -19.383 2.121 1.00 0.00 7 GLY A N 7
ATOM 4008 C CA . GLY A 1 7 ? -6.997 -18.201 1.392 1.00 0.00 7 GLY A CA 7
ATOM 4009 C C . GLY A 1 7 ? -8.499 -18.139 1.199 1.00 0.00 7 GLY A C 7
ATOM 4010 O O . GLY A 1 7 ? -9.074 -18.957 0.481 1.00 0.00 7 GLY A O 7
ATOM 4014 N N . HIS A 1 8 ? -9.137 -17.166 1.842 1.00 0.00 8 HIS A N 7
ATOM 4015 C CA . HIS A 1 8 ? -10.583 -17.001 1.739 1.00 0.00 8 HIS A CA 7
ATOM 4016 C C . HIS A 1 8 ? -10.933 -15.652 1.119 1.00 0.00 8 HIS A C 7
ATOM 4017 O O . HIS A 1 8 ? -11.775 -15.566 0.224 1.00 0.00 8 HIS A O 7
ATOM 4031 N N . THR A 1 9 ? -10.281 -14.598 1.602 1.00 0.00 9 THR A N 7
ATOM 4032 C CA . THR A 1 9 ? -10.525 -13.252 1.097 1.00 0.00 9 THR A CA 7
ATOM 4033 C C . THR A 1 9 ? -10.500 -13.224 -0.427 1.00 0.00 9 THR A C 7
ATOM 4034 O O . THR A 1 9 ? -9.997 -14.147 -1.066 1.00 0.00 9 THR A O 7
ATOM 4045 N N . ARG A 1 10 ? -11.046 -12.158 -1.003 1.00 0.00 10 ARG A N 7
ATOM 4046 C CA . ARG A 1 10 ? -11.087 -12.010 -2.453 1.00 0.00 10 ARG A CA 7
ATOM 4047 C C . ARG A 1 10 ? -9.913 -11.170 -2.947 1.00 0.00 10 ARG A C 7
ATOM 4048 O O . ARG A 1 10 ? -9.089 -11.637 -3.733 1.00 0.00 10 ARG A O 7
ATOM 4069 N N . LYS A 1 11 ? -9.843 -9.927 -2.480 1.00 0.00 11 LYS A N 7
ATOM 4070 C CA . LYS A 1 11 ? -8.770 -9.021 -2.873 1.00 0.00 11 LYS A CA 7
ATOM 4071 C C . LYS A 1 11 ? -8.708 -7.815 -1.941 1.00 0.00 11 LYS A C 7
ATOM 4072 O O . LYS A 1 11 ? -9.683 -7.495 -1.260 1.00 0.00 11 LYS A O 7
ATOM 4091 N N . ARG A 1 12 ? -7.558 -7.150 -1.917 1.00 0.00 12 ARG A N 7
ATOM 4092 C CA . ARG A 1 12 ? -7.370 -5.979 -1.069 1.00 0.00 12 ARG A CA 7
ATOM 4093 C C . ARG A 1 12 ? -6.403 -4.991 -1.714 1.00 0.00 12 ARG A C 7
ATOM 4094 O O . ARG A 1 12 ? -5.728 -5.315 -2.692 1.00 0.00 12 ARG A O 7
ATOM 4115 N N . TYR A 1 13 ? -6.341 -3.785 -1.160 1.00 0.00 13 TYR A N 7
ATOM 4116 C CA . TYR A 1 13 ? -5.458 -2.749 -1.682 1.00 0.00 13 TYR A CA 7
ATOM 4117 C C . TYR A 1 13 ? -4.037 -2.928 -1.158 1.00 0.00 13 TYR A C 7
ATOM 4118 O O . TYR A 1 13 ? -3.811 -2.967 0.051 1.00 0.00 13 TYR A O 7
ATOM 4136 N N . GLU A 1 14 ? -3.083 -3.036 -2.077 1.00 0.00 14 GLU A N 7
ATOM 4137 C CA . GLU A 1 14 ? -1.683 -3.211 -1.707 1.00 0.00 14 GLU A CA 7
ATOM 4138 C C . GLU A 1 14 ? -0.859 -1.990 -2.103 1.00 0.00 14 GLU A C 7
ATOM 4139 O O . GLU A 1 14 ? -0.990 -1.471 -3.213 1.00 0.00 14 GLU A O 7
ATOM 4151 N N . CYS A 1 15 ? -0.009 -1.534 -1.189 1.00 0.00 15 CYS A N 7
ATOM 4152 C CA . CYS A 1 15 ? 0.836 -0.374 -1.440 1.00 0.00 15 CYS A CA 7
ATOM 4153 C C . CYS A 1 15 ? 2.029 -0.749 -2.315 1.00 0.00 15 CYS A C 7
ATOM 4154 O O . CYS A 1 15 ? 2.588 -1.838 -2.187 1.00 0.00 15 CYS A O 7
ATOM 4161 N N . SER A 1 16 ? 2.413 0.162 -3.204 1.00 0.00 16 SER A N 7
ATOM 4162 C CA . SER A 1 16 ? 3.537 -0.074 -4.103 1.00 0.00 16 SER A CA 7
ATOM 4163 C C . SER A 1 16 ? 4.782 0.664 -3.621 1.00 0.00 16 SER A C 7
ATOM 4164 O O . SER A 1 16 ? 5.590 1.132 -4.423 1.00 0.00 16 SER A O 7
ATOM 4172 N N . LYS A 1 17 ? 4.930 0.764 -2.304 1.00 0.00 17 LYS A N 7
ATOM 4173 C CA . LYS A 1 17 ? 6.076 1.443 -1.712 1.00 0.00 17 LYS A CA 7
ATOM 4174 C C . LYS A 1 17 ? 6.691 0.602 -0.598 1.00 0.00 17 LYS A C 7
ATOM 4175 O O . LYS A 1 17 ? 7.910 0.580 -0.424 1.00 0.00 17 LYS A O 7
ATOM 4194 N N . CYS A 1 18 ? 5.841 -0.089 0.153 1.00 0.00 18 CYS A N 7
ATOM 4195 C CA . CYS A 1 18 ? 6.300 -0.933 1.250 1.00 0.00 18 CYS A CA 7
ATOM 4196 C C . CYS A 1 18 ? 5.631 -2.303 1.199 1.00 0.00 18 CYS A C 7
ATOM 4197 O O . CYS A 1 18 ? 5.849 -3.143 2.071 1.00 0.00 18 CYS A O 7
ATOM 4204 N N . GLN A 1 19 ? 4.816 -2.520 0.171 1.00 0.00 19 GLN A N 7
ATOM 4205 C CA . GLN A 1 19 ? 4.115 -3.788 0.007 1.00 0.00 19 GLN A CA 7
ATOM 4206 C C . GLN A 1 19 ? 3.143 -4.025 1.158 1.00 0.00 19 GLN A C 7
ATOM 4207 O O . GLN A 1 19 ? 2.974 -5.154 1.617 1.00 0.00 19 GLN A O 7
ATOM 4221 N N . ALA A 1 20 ? 2.506 -2.954 1.618 1.00 0.00 20 ALA A N 7
ATOM 4222 C CA . ALA A 1 20 ? 1.549 -3.046 2.714 1.00 0.00 20 ALA A CA 7
ATOM 4223 C C . ALA A 1 20 ? 0.156 -3.390 2.199 1.00 0.00 20 ALA A C 7
ATOM 4224 O O . ALA A 1 20 ? -0.117 -3.290 1.002 1.00 0.00 20 ALA A O 7
ATOM 4231 N N . THR A 1 21 ? -0.723 -3.796 3.110 1.00 0.00 21 THR A N 7
ATOM 4232 C CA . THR A 1 21 ? -2.088 -4.157 2.747 1.00 0.00 21 THR A CA 7
ATOM 4233 C C . THR A 1 21 ? -3.095 -3.207 3.384 1.00 0.00 21 THR A C 7
ATOM 4234 O O . THR A 1 21 ? -2.826 -2.607 4.424 1.00 0.00 21 THR A O 7
ATOM 4245 N N . PHE A 1 22 ? -4.258 -3.076 2.754 1.00 0.00 22 PHE A N 7
ATOM 4246 C CA . PHE A 1 22 ? -5.307 -2.198 3.260 1.00 0.00 22 PHE A CA 7
ATOM 4247 C C . PHE A 1 22 ? -6.688 -2.759 2.936 1.00 0.00 22 PHE A C 7
ATOM 4248 O O . PHE A 1 22 ? -6.829 -3.644 2.093 1.00 0.00 22 PHE A O 7
ATOM 4265 N N . ASN A 1 23 ? -7.706 -2.237 3.614 1.00 0.00 23 ASN A N 7
ATOM 4266 C CA . ASN A 1 23 ? -9.077 -2.686 3.400 1.00 0.00 23 ASN A CA 7
ATOM 4267 C C . ASN A 1 23 ? -9.833 -1.715 2.498 1.00 0.00 23 ASN A C 7
ATOM 4268 O O . ASN A 1 23 ? -10.552 -2.129 1.587 1.00 0.00 23 ASN A O 7
ATOM 4279 N N . LEU A 1 24 ? -9.665 -0.423 2.756 1.00 0.00 24 LEU A N 7
ATOM 4280 C CA . LEU A 1 24 ? -10.330 0.608 1.967 1.00 0.00 24 LEU A CA 7
ATOM 4281 C C . LEU A 1 24 ? -9.348 1.282 1.014 1.00 0.00 24 LEU A C 7
ATOM 4282 O O . LEU A 1 24 ? -8.163 1.413 1.318 1.00 0.00 24 LEU A O 7
ATOM 4298 N N . ARG A 1 25 ? -9.851 1.711 -0.140 1.00 0.00 25 ARG A N 7
ATOM 4299 C CA . ARG A 1 25 ? -9.019 2.373 -1.137 1.00 0.00 25 ARG A CA 7
ATOM 4300 C C . ARG A 1 25 ? -8.513 3.716 -0.617 1.00 0.00 25 ARG A C 7
ATOM 4301 O O . ARG A 1 25 ? -7.319 4.008 -0.679 1.00 0.00 25 ARG A O 7
ATOM 4322 N N . LYS A 1 26 ? -9.430 4.530 -0.106 1.00 0.00 26 LYS A N 7
ATOM 4323 C CA . LYS A 1 26 ? -9.079 5.842 0.425 1.00 0.00 26 LYS A CA 7
ATOM 4324 C C . LYS A 1 26 ? -7.840 5.756 1.311 1.00 0.00 26 LYS A C 7
ATOM 4325 O O . LYS A 1 26 ? -6.916 6.560 1.183 1.00 0.00 26 LYS A O 7
ATOM 4344 N N . HIS A 1 27 ? -7.827 4.776 2.209 1.00 0.00 27 HIS A N 7
ATOM 4345 C CA . HIS A 1 27 ? -6.700 4.585 3.115 1.00 0.00 27 HIS A CA 7
ATOM 4346 C C . HIS A 1 27 ? -5.385 4.531 2.343 1.00 0.00 27 HIS A C 7
ATOM 4347 O O . HIS A 1 27 ? -4.403 5.171 2.724 1.00 0.00 27 HIS A O 7
ATOM 4361 N N . LEU A 1 28 ? -5.373 3.765 1.258 1.00 0.00 28 LEU A N 7
ATOM 4362 C CA . LEU A 1 28 ? -4.178 3.627 0.433 1.00 0.00 28 LEU A CA 7
ATOM 4363 C C . LEU A 1 28 ? -3.814 4.955 -0.225 1.00 0.00 28 LEU A C 7
ATOM 4364 O O . LEU A 1 28 ? -2.717 5.477 -0.027 1.00 0.00 28 LEU A O 7
ATOM 4380 N N . ILE A 1 29 ? -4.743 5.497 -1.005 1.00 0.00 29 ILE A N 7
ATOM 4381 C CA . ILE A 1 29 ? -4.522 6.765 -1.689 1.00 0.00 29 ILE A CA 7
ATOM 4382 C C . ILE A 1 29 ? -3.705 7.720 -0.824 1.00 0.00 29 ILE A C 7
ATOM 4383 O O . ILE A 1 29 ? -2.826 8.423 -1.321 1.00 0.00 29 ILE A O 7
ATOM 4399 N N . GLN A 1 30 ? -4.001 7.736 0.471 1.00 0.00 30 GLN A N 7
ATOM 4400 C CA . GLN A 1 30 ? -3.293 8.604 1.405 1.00 0.00 30 GLN A CA 7
ATOM 4401 C C . GLN A 1 30 ? -1.944 8.006 1.788 1.00 0.00 30 GLN A C 7
ATOM 4402 O O . GLN A 1 30 ? -0.910 8.668 1.693 1.00 0.00 30 GLN A O 7
ATOM 4416 N N . HIS A 1 31 ? -1.961 6.749 2.222 1.00 0.00 31 HIS A N 7
ATOM 4417 C CA . HIS A 1 31 ? -0.738 6.061 2.620 1.00 0.00 31 HIS A CA 7
ATOM 4418 C C . HIS A 1 31 ? 0.376 6.304 1.606 1.00 0.00 31 HIS A C 7
ATOM 4419 O O . HIS A 1 31 ? 1.558 6.172 1.925 1.00 0.00 31 HIS A O 7
ATOM 4433 N N . GLN A 1 32 ? -0.009 6.658 0.384 1.00 0.00 32 GLN A N 7
ATOM 4434 C CA . GLN A 1 32 ? 0.958 6.918 -0.676 1.00 0.00 32 GLN A CA 7
ATOM 4435 C C . GLN A 1 32 ? 1.635 8.270 -0.476 1.00 0.00 32 GLN A C 7
ATOM 4436 O O . GLN A 1 32 ? 2.863 8.368 -0.477 1.00 0.00 32 GLN A O 7
ATOM 4450 N N . LYS A 1 33 ? 0.828 9.311 -0.305 1.00 0.00 33 LYS A N 7
ATOM 4451 C CA . LYS A 1 33 ? 1.347 10.658 -0.103 1.00 0.00 33 LYS A CA 7
ATOM 4452 C C . LYS A 1 33 ? 2.172 10.737 1.178 1.00 0.00 33 LYS A C 7
ATOM 4453 O O . LYS A 1 33 ? 3.122 11.515 1.271 1.00 0.00 33 LYS A O 7
ATOM 4472 N N . THR A 1 34 ? 1.803 9.926 2.165 1.00 0.00 34 THR A N 7
ATOM 4473 C CA . THR A 1 34 ? 2.508 9.903 3.440 1.00 0.00 34 THR A CA 7
ATOM 4474 C C . THR A 1 34 ? 3.948 9.435 3.264 1.00 0.00 34 THR A C 7
ATOM 4475 O O . THR A 1 34 ? 4.825 9.781 4.055 1.00 0.00 34 THR A O 7
ATOM 4486 N N . HIS A 1 35 ? 4.185 8.645 2.221 1.00 0.00 35 HIS A N 7
ATOM 4487 C CA . HIS A 1 35 ? 5.520 8.130 1.940 1.00 0.00 35 HIS A CA 7
ATOM 4488 C C . HIS A 1 35 ? 6.448 9.248 1.475 1.00 0.00 35 HIS A C 7
ATOM 4489 O O . HIS A 1 35 ? 7.642 9.242 1.772 1.00 0.00 35 HIS A O 7
ATOM 4503 N N . ALA A 1 36 ? 5.890 10.206 0.742 1.00 0.00 36 ALA A N 7
ATOM 4504 C CA . ALA A 1 36 ? 6.666 11.331 0.236 1.00 0.00 36 ALA A CA 7
ATOM 4505 C C . ALA A 1 36 ? 6.952 12.342 1.341 1.00 0.00 36 ALA A C 7
ATOM 4506 O O . ALA A 1 36 ? 6.394 12.255 2.435 1.00 0.00 36 ALA A O 7
ATOM 4513 N N . ALA A 1 37 ? 7.827 13.299 1.050 1.00 0.00 37 ALA A N 7
ATOM 4514 C CA . ALA A 1 37 ? 8.186 14.327 2.019 1.00 0.00 37 ALA A CA 7
ATOM 4515 C C . ALA A 1 37 ? 8.773 13.708 3.283 1.00 0.00 37 ALA A C 7
ATOM 4516 O O . ALA A 1 37 ? 8.440 14.112 4.397 1.00 0.00 37 ALA A O 7
ATOM 4523 N N . LYS A 1 38 ? 9.649 12.725 3.103 1.00 0.00 38 LYS A N 7
ATOM 4524 C CA . LYS A 1 38 ? 10.285 12.050 4.228 1.00 0.00 38 LYS A CA 7
ATOM 4525 C C . LYS A 1 38 ? 11.697 11.602 3.867 1.00 0.00 38 LYS A C 7
ATOM 4526 O O . LYS A 1 38 ? 11.904 10.914 2.867 1.00 0.00 38 LYS A O 7
ATOM 4545 N N . SER A 1 39 ? 12.666 11.996 4.687 1.00 0.00 39 SER A N 7
ATOM 4546 C CA . SER A 1 39 ? 14.060 11.636 4.452 1.00 0.00 39 SER A CA 7
ATOM 4547 C C . SER A 1 39 ? 14.448 10.406 5.267 1.00 0.00 39 SER A C 7
ATOM 4548 O O . SER A 1 39 ? 14.523 10.459 6.494 1.00 0.00 39 SER A O 7
ATOM 4556 N N . GLY A 1 40 ? 14.694 9.299 4.574 1.00 0.00 40 GLY A N 7
ATOM 4557 C CA . GLY A 1 40 ? 15.071 8.070 5.248 1.00 0.00 40 GLY A CA 7
ATOM 4558 C C . GLY A 1 40 ? 15.980 8.316 6.436 1.00 0.00 40 GLY A C 7
ATOM 4559 O O . GLY A 1 40 ? 15.566 8.221 7.592 1.00 0.00 40 GLY A O 7
ATOM 4563 N N . PRO A 1 41 ? 17.251 8.640 6.157 1.00 0.00 41 PRO A N 7
ATOM 4564 C CA . PRO A 1 41 ? 18.248 8.906 7.199 1.00 0.00 41 PRO A CA 7
ATOM 4565 C C . PRO A 1 41 ? 17.976 10.210 7.941 1.00 0.00 41 PRO A C 7
ATOM 4566 O O . PRO A 1 41 ? 18.136 11.296 7.385 1.00 0.00 41 PRO A O 7
ATOM 4577 N N . SER A 1 42 ? 17.566 10.094 9.200 1.00 0.00 42 SER A N 7
ATOM 4578 C CA . SER A 1 42 ? 17.269 11.265 10.018 1.00 0.00 42 SER A CA 7
ATOM 4579 C C . SER A 1 42 ? 18.509 12.139 10.185 1.00 0.00 42 SER A C 7
ATOM 4580 O O . SER A 1 42 ? 19.638 11.665 10.058 1.00 0.00 42 SER A O 7
ATOM 4588 N N . SER A 1 43 ? 18.289 13.418 10.472 1.00 0.00 43 SER A N 7
ATOM 4589 C CA . SER A 1 43 ? 19.386 14.360 10.654 1.00 0.00 43 SER A CA 7
ATOM 4590 C C . SER A 1 43 ? 19.150 15.240 11.878 1.00 0.00 43 SER A C 7
ATOM 4591 O O . SER A 1 43 ? 18.010 15.519 12.245 1.00 0.00 43 SER A O 7
ATOM 4599 N N . GLY A 1 44 ? 20.239 15.673 12.506 1.00 0.00 44 GLY A N 7
ATOM 4600 C CA . GLY A 1 44 ? 20.131 16.516 13.683 1.00 0.00 44 GLY A CA 7
ATOM 4601 C C . GLY A 1 44 ? 19.847 15.721 14.942 1.00 0.00 44 GLY A C 7
ATOM 4602 O O . GLY A 1 44 ? 18.752 15.838 15.490 1.00 0.00 44 GLY A O 7
ATOM 4607 N N . GLY A 1 1 ? -21.561 -24.440 -20.207 1.00 0.00 1 GLY A N 8
ATOM 4608 C CA . GLY A 1 1 ? -20.263 -24.982 -20.562 1.00 0.00 1 GLY A CA 8
ATOM 4609 C C . GLY A 1 1 ? -19.288 -24.959 -19.401 1.00 0.00 1 GLY A C 8
ATOM 4610 O O . GLY A 1 1 ? -19.628 -25.359 -18.288 1.00 0.00 1 GLY A O 8
ATOM 4614 N N . SER A 1 2 ? -18.072 -24.490 -19.661 1.00 0.00 2 SER A N 8
ATOM 4615 C CA . SER A 1 2 ? -17.042 -24.420 -18.631 1.00 0.00 2 SER A CA 8
ATOM 4616 C C . SER A 1 2 ? -16.822 -22.980 -18.179 1.00 0.00 2 SER A C 8
ATOM 4617 O O . SER A 1 2 ? -16.794 -22.059 -18.996 1.00 0.00 2 SER A O 8
ATOM 4625 N N . SER A 1 3 ? -16.665 -22.793 -16.872 1.00 0.00 3 SER A N 8
ATOM 4626 C CA . SER A 1 3 ? -16.451 -21.465 -16.310 1.00 0.00 3 SER A CA 8
ATOM 4627 C C . SER A 1 3 ? -15.095 -21.382 -15.615 1.00 0.00 3 SER A C 8
ATOM 4628 O O . SER A 1 3 ? -14.589 -22.375 -15.095 1.00 0.00 3 SER A O 8
ATOM 4636 N N . GLY A 1 4 ? -14.511 -20.187 -15.612 1.00 0.00 4 GLY A N 8
ATOM 4637 C CA . GLY A 1 4 ? -13.220 -19.995 -14.979 1.00 0.00 4 GLY A CA 8
ATOM 4638 C C . GLY A 1 4 ? -13.247 -18.904 -13.926 1.00 0.00 4 GLY A C 8
ATOM 4639 O O . GLY A 1 4 ? -13.169 -17.719 -14.248 1.00 0.00 4 GLY A O 8
ATOM 4643 N N . SER A 1 5 ? -13.359 -19.305 -12.664 1.00 0.00 5 SER A N 8
ATOM 4644 C CA . SER A 1 5 ? -13.401 -18.353 -11.560 1.00 0.00 5 SER A CA 8
ATOM 4645 C C . SER A 1 5 ? -12.049 -17.672 -11.378 1.00 0.00 5 SER A C 8
ATOM 4646 O O . SER A 1 5 ? -11.207 -18.135 -10.609 1.00 0.00 5 SER A O 8
ATOM 4654 N N . SER A 1 6 ? -11.848 -16.569 -12.092 1.00 0.00 6 SER A N 8
ATOM 4655 C CA . SER A 1 6 ? -10.596 -15.825 -12.013 1.00 0.00 6 SER A CA 8
ATOM 4656 C C . SER A 1 6 ? -10.847 -14.385 -11.574 1.00 0.00 6 SER A C 8
ATOM 4657 O O . SER A 1 6 ? -10.738 -13.453 -12.369 1.00 0.00 6 SER A O 8
ATOM 4665 N N . GLY A 1 7 ? -11.184 -14.213 -10.299 1.00 0.00 7 GLY A N 8
ATOM 4666 C CA . GLY A 1 7 ? -11.446 -12.886 -9.774 1.00 0.00 7 GLY A CA 8
ATOM 4667 C C . GLY A 1 7 ? -12.273 -12.917 -8.504 1.00 0.00 7 GLY A C 8
ATOM 4668 O O . GLY A 1 7 ? -13.497 -12.791 -8.549 1.00 0.00 7 GLY A O 8
ATOM 4672 N N . HIS A 1 8 ? -11.604 -13.087 -7.368 1.00 0.00 8 HIS A N 8
ATOM 4673 C CA . HIS A 1 8 ? -12.286 -13.136 -6.079 1.00 0.00 8 HIS A CA 8
ATOM 4674 C C . HIS A 1 8 ? -13.265 -11.974 -5.938 1.00 0.00 8 HIS A C 8
ATOM 4675 O O . HIS A 1 8 ? -13.309 -11.078 -6.783 1.00 0.00 8 HIS A O 8
ATOM 4689 N N . THR A 1 9 ? -14.051 -11.996 -4.866 1.00 0.00 9 THR A N 8
ATOM 4690 C CA . THR A 1 9 ? -15.031 -10.946 -4.616 1.00 0.00 9 THR A CA 8
ATOM 4691 C C . THR A 1 9 ? -14.372 -9.572 -4.595 1.00 0.00 9 THR A C 8
ATOM 4692 O O . THR A 1 9 ? -14.745 -8.682 -5.359 1.00 0.00 9 THR A O 8
ATOM 4703 N N . ARG A 1 10 ? -13.390 -9.406 -3.714 1.00 0.00 10 ARG A N 8
ATOM 4704 C CA . ARG A 1 10 ? -12.679 -8.139 -3.594 1.00 0.00 10 ARG A CA 8
ATOM 4705 C C . ARG A 1 10 ? -11.192 -8.372 -3.342 1.00 0.00 10 ARG A C 8
ATOM 4706 O O . ARG A 1 10 ? -10.808 -8.996 -2.353 1.00 0.00 10 ARG A O 8
ATOM 4727 N N . LYS A 1 11 ? -10.358 -7.866 -4.245 1.00 0.00 11 LYS A N 8
ATOM 4728 C CA . LYS A 1 11 ? -8.913 -8.017 -4.122 1.00 0.00 11 LYS A CA 8
ATOM 4729 C C . LYS A 1 11 ? -8.330 -6.949 -3.202 1.00 0.00 11 LYS A C 8
ATOM 4730 O O . LYS A 1 11 ? -8.357 -5.760 -3.521 1.00 0.00 11 LYS A O 8
ATOM 4749 N N . ARG A 1 12 ? -7.804 -7.381 -2.060 1.00 0.00 12 ARG A N 8
ATOM 4750 C CA . ARG A 1 12 ? -7.215 -6.461 -1.095 1.00 0.00 12 ARG A CA 8
ATOM 4751 C C . ARG A 1 12 ? -6.178 -5.562 -1.762 1.00 0.00 12 ARG A C 8
ATOM 4752 O O . ARG A 1 12 ? -5.323 -6.034 -2.512 1.00 0.00 12 ARG A O 8
ATOM 4773 N N . TYR A 1 13 ? -6.261 -4.266 -1.486 1.00 0.00 13 TYR A N 8
ATOM 4774 C CA . TYR A 1 13 ? -5.333 -3.300 -2.062 1.00 0.00 13 TYR A CA 8
ATOM 4775 C C . TYR A 1 13 ? -3.946 -3.440 -1.440 1.00 0.00 13 TYR A C 8
ATOM 4776 O O . TYR A 1 13 ? -3.814 -3.661 -0.237 1.00 0.00 13 TYR A O 8
ATOM 4794 N N . GLU A 1 14 ? -2.917 -3.309 -2.271 1.00 0.00 14 GLU A N 8
ATOM 4795 C CA . GLU A 1 14 ? -1.540 -3.421 -1.804 1.00 0.00 14 GLU A CA 8
ATOM 4796 C C . GLU A 1 14 ? -0.721 -2.206 -2.229 1.00 0.00 14 GLU A C 8
ATOM 4797 O O . GLU A 1 14 ? -0.978 -1.604 -3.272 1.00 0.00 14 GLU A O 8
ATOM 4809 N N . CYS A 1 15 ? 0.267 -1.851 -1.414 1.00 0.00 15 CYS A N 8
ATOM 4810 C CA . CYS A 1 15 ? 1.124 -0.708 -1.704 1.00 0.00 15 CYS A CA 8
ATOM 4811 C C . CYS A 1 15 ? 2.341 -1.134 -2.520 1.00 0.00 15 CYS A C 8
ATOM 4812 O O . CYS A 1 15 ? 3.017 -2.107 -2.185 1.00 0.00 15 CYS A O 8
ATOM 4819 N N . SER A 1 16 ? 2.615 -0.397 -3.592 1.00 0.00 16 SER A N 8
ATOM 4820 C CA . SER A 1 16 ? 3.748 -0.700 -4.458 1.00 0.00 16 SER A CA 8
ATOM 4821 C C . SER A 1 16 ? 4.978 0.103 -4.045 1.00 0.00 16 SER A C 8
ATOM 4822 O O . SER A 1 16 ? 5.835 0.417 -4.870 1.00 0.00 16 SER A O 8
ATOM 4830 N N . LYS A 1 17 ? 5.057 0.432 -2.760 1.00 0.00 17 LYS A N 8
ATOM 4831 C CA . LYS A 1 17 ? 6.181 1.197 -2.234 1.00 0.00 17 LYS A CA 8
ATOM 4832 C C . LYS A 1 17 ? 6.695 0.585 -0.934 1.00 0.00 17 LYS A C 8
ATOM 4833 O O . LYS A 1 17 ? 7.903 0.471 -0.725 1.00 0.00 17 LYS A O 8
ATOM 4852 N N . CYS A 1 18 ? 5.770 0.191 -0.065 1.00 0.00 18 CYS A N 8
ATOM 4853 C CA . CYS A 1 18 ? 6.129 -0.410 1.214 1.00 0.00 18 CYS A CA 8
ATOM 4854 C C . CYS A 1 18 ? 5.540 -1.813 1.340 1.00 0.00 18 CYS A C 8
ATOM 4855 O O . CYS A 1 18 ? 5.759 -2.501 2.336 1.00 0.00 18 CYS A O 8
ATOM 4862 N N . GLN A 1 19 ? 4.793 -2.228 0.322 1.00 0.00 19 GLN A N 8
ATOM 4863 C CA . GLN A 1 19 ? 4.173 -3.548 0.319 1.00 0.00 19 GLN A CA 8
ATOM 4864 C C . GLN A 1 19 ? 3.256 -3.720 1.525 1.00 0.00 19 GLN A C 8
ATOM 4865 O O . GLN A 1 19 ? 3.397 -4.672 2.293 1.00 0.00 19 GLN A O 8
ATOM 4879 N N . ALA A 1 20 ? 2.316 -2.794 1.686 1.00 0.00 20 ALA A N 8
ATOM 4880 C CA . ALA A 1 20 ? 1.375 -2.845 2.798 1.00 0.00 20 ALA A CA 8
ATOM 4881 C C . ALA A 1 20 ? -0.022 -3.225 2.318 1.00 0.00 20 ALA A C 8
ATOM 4882 O O . ALA A 1 20 ? -0.312 -3.184 1.121 1.00 0.00 20 ALA A O 8
ATOM 4889 N N . THR A 1 21 ? -0.885 -3.597 3.258 1.00 0.00 21 THR A N 8
ATOM 4890 C CA . THR A 1 21 ? -2.251 -3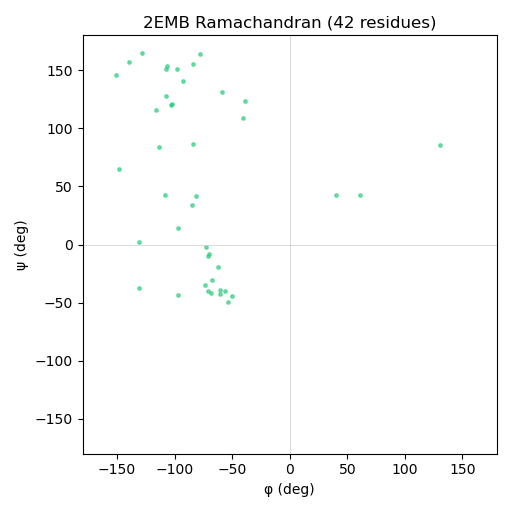.986 2.931 1.00 0.00 21 THR A CA 8
ATOM 4891 C C . THR A 1 21 ? -3.260 -3.035 3.563 1.00 0.00 21 THR A C 8
ATOM 4892 O O . THR A 1 21 ? -3.076 -2.579 4.692 1.00 0.00 21 THR A O 8
ATOM 4903 N N . PHE A 1 22 ? -4.328 -2.740 2.830 1.00 0.00 22 PHE A N 8
ATOM 4904 C CA . PHE A 1 22 ? -5.368 -1.842 3.320 1.00 0.00 22 PHE A CA 8
ATOM 4905 C C . PHE A 1 22 ? -6.755 -2.418 3.050 1.00 0.00 22 PHE A C 8
ATOM 4906 O O . PHE A 1 22 ? -6.973 -3.095 2.046 1.00 0.00 22 PHE A O 8
ATOM 4923 N N . ASN A 1 23 ? -7.690 -2.143 3.954 1.00 0.00 23 ASN A N 8
ATOM 4924 C CA . ASN A 1 23 ? -9.056 -2.634 3.815 1.00 0.00 23 ASN A CA 8
ATOM 4925 C C . ASN A 1 23 ? -9.823 -1.821 2.777 1.00 0.00 23 ASN A C 8
ATOM 4926 O O . ASN A 1 23 ? -10.525 -2.377 1.932 1.00 0.00 23 ASN A O 8
ATOM 4937 N N . LEU A 1 24 ? -9.684 -0.501 2.847 1.00 0.00 24 LEU A N 8
ATOM 4938 C CA . LEU A 1 24 ? -10.363 0.390 1.913 1.00 0.00 24 LEU A CA 8
ATOM 4939 C C . LEU A 1 24 ? -9.378 0.982 0.910 1.00 0.00 24 LEU A C 8
ATOM 4940 O O . LEU A 1 24 ? -8.165 0.934 1.115 1.00 0.00 24 LEU A O 8
ATOM 4956 N N . ARG A 1 25 ? -9.907 1.541 -0.173 1.00 0.00 25 ARG A N 8
ATOM 4957 C CA . ARG A 1 25 ? -9.074 2.143 -1.207 1.00 0.00 25 ARG A CA 8
ATOM 4958 C C . ARG A 1 25 ? -8.581 3.521 -0.773 1.00 0.00 25 ARG A C 8
ATOM 4959 O O . ARG A 1 25 ? -7.377 3.760 -0.681 1.00 0.00 25 ARG A O 8
ATOM 4980 N N . LYS A 1 26 ? -9.519 4.423 -0.510 1.00 0.00 26 LYS A N 8
ATOM 4981 C CA . LYS A 1 26 ? -9.182 5.777 -0.086 1.00 0.00 26 LYS A CA 8
ATOM 4982 C C . LYS A 1 26 ? -8.016 5.764 0.898 1.00 0.00 26 LYS A C 8
ATOM 4983 O O . LYS A 1 26 ? -7.116 6.600 0.819 1.00 0.00 26 LYS A O 8
ATOM 5002 N N . HIS A 1 27 ? -8.039 4.810 1.823 1.00 0.00 27 HIS A N 8
ATOM 5003 C CA . HIS A 1 27 ? -6.982 4.688 2.821 1.00 0.00 27 HIS A CA 8
ATOM 5004 C C . HIS A 1 27 ? -5.608 4.667 2.157 1.00 0.00 27 HIS A C 8
ATOM 5005 O O . HIS A 1 27 ? -4.706 5.409 2.549 1.00 0.00 27 HIS A O 8
ATOM 5019 N N . LEU A 1 28 ? -5.455 3.812 1.152 1.00 0.00 28 LEU A N 8
ATOM 5020 C CA . LEU A 1 28 ? -4.191 3.693 0.434 1.00 0.00 28 LEU A CA 8
ATOM 5021 C C . LEU A 1 28 ? -3.746 5.046 -0.112 1.00 0.00 28 LEU A C 8
ATOM 5022 O O . LEU A 1 28 ? -2.678 5.548 0.240 1.00 0.00 28 LEU A O 8
ATOM 5038 N N . ILE A 1 29 ? -4.572 5.631 -0.973 1.00 0.00 29 ILE A N 8
ATOM 5039 C CA . ILE A 1 29 ? -4.265 6.927 -1.565 1.00 0.00 29 ILE A CA 8
ATOM 5040 C C . ILE A 1 29 ? -3.732 7.898 -0.517 1.00 0.00 29 ILE A C 8
ATOM 5041 O O . ILE A 1 29 ? -2.728 8.574 -0.737 1.00 0.00 29 ILE A O 8
ATOM 5057 N N . GLN A 1 30 ? -4.411 7.960 0.625 1.00 0.00 30 GLN A N 8
ATOM 5058 C CA . GLN A 1 30 ? -4.004 8.847 1.708 1.00 0.00 30 GLN A CA 8
ATOM 5059 C C . GLN A 1 30 ? -2.659 8.420 2.286 1.00 0.00 30 GLN A C 8
ATOM 5060 O O . GLN A 1 30 ? -1.834 9.258 2.650 1.00 0.00 30 GLN A O 8
ATOM 5074 N N . HIS A 1 31 ? -2.445 7.110 2.368 1.00 0.00 31 HIS A N 8
ATOM 5075 C CA . HIS A 1 31 ? -1.199 6.572 2.902 1.00 0.00 31 HIS A CA 8
ATOM 5076 C C . HIS A 1 31 ? -0.022 6.931 2.001 1.00 0.00 31 HIS A C 8
ATOM 5077 O O . HIS A 1 31 ? 1.058 7.272 2.483 1.00 0.00 31 HIS A O 8
ATOM 5091 N N . GLN A 1 32 ? -0.238 6.850 0.693 1.00 0.00 32 GLN A N 8
ATOM 5092 C CA . GLN A 1 32 ? 0.807 7.165 -0.275 1.00 0.00 32 GLN A CA 8
ATOM 5093 C C . GLN A 1 32 ? 1.495 8.480 0.077 1.00 0.00 32 GLN A C 8
ATOM 5094 O O . GLN A 1 32 ? 2.684 8.661 -0.188 1.00 0.00 32 GLN A O 8
ATOM 5108 N N . LYS A 1 33 ? 0.741 9.396 0.675 1.00 0.00 33 LYS A N 8
ATOM 5109 C CA . LYS A 1 33 ? 1.278 10.694 1.064 1.00 0.00 33 LYS A CA 8
ATOM 5110 C C . LYS A 1 33 ? 2.524 10.531 1.929 1.00 0.00 33 LYS A C 8
ATOM 5111 O O . LYS A 1 33 ? 3.512 11.244 1.753 1.00 0.00 33 LYS A O 8
ATOM 5130 N N . THR A 1 34 ? 2.470 9.587 2.864 1.00 0.00 34 THR A N 8
ATOM 5131 C CA . THR A 1 34 ? 3.594 9.330 3.755 1.00 0.00 34 THR A CA 8
ATOM 5132 C C . THR A 1 34 ? 4.865 9.036 2.967 1.00 0.00 34 THR A C 8
ATOM 5133 O O . THR A 1 34 ? 5.974 9.272 3.447 1.00 0.00 34 THR A O 8
ATOM 5144 N N . HIS A 1 35 ? 4.697 8.519 1.754 1.00 0.00 35 HIS A N 8
ATOM 5145 C CA . HIS A 1 35 ? 5.833 8.194 0.898 1.00 0.00 35 HIS A CA 8
ATOM 5146 C C . HIS A 1 35 ? 6.338 9.436 0.169 1.00 0.00 35 HIS A C 8
ATOM 5147 O O . HIS A 1 35 ? 7.197 9.347 -0.706 1.00 0.00 35 HIS A O 8
ATOM 5161 N N . ALA A 1 36 ? 5.797 10.592 0.537 1.00 0.00 36 ALA A N 8
ATOM 5162 C CA . ALA A 1 36 ? 6.193 11.852 -0.080 1.00 0.00 36 ALA A CA 8
ATOM 5163 C C . ALA A 1 36 ? 6.432 11.679 -1.576 1.00 0.00 36 ALA A C 8
ATOM 5164 O O . ALA A 1 36 ? 7.406 12.195 -2.123 1.00 0.00 36 ALA A O 8
ATOM 5171 N N . ALA A 1 37 ? 5.536 10.948 -2.233 1.00 0.00 37 ALA A N 8
ATOM 5172 C CA . ALA A 1 37 ? 5.649 10.709 -3.666 1.00 0.00 37 ALA A CA 8
ATOM 5173 C C . ALA A 1 37 ? 4.966 11.814 -4.463 1.00 0.00 37 ALA A C 8
ATOM 5174 O O . ALA A 1 37 ? 3.829 11.660 -4.910 1.00 0.00 37 ALA A O 8
ATOM 5181 N N . LYS A 1 38 ? 5.665 12.930 -4.639 1.00 0.00 38 LYS A N 8
ATOM 5182 C CA . LYS A 1 38 ? 5.126 14.062 -5.383 1.00 0.00 38 LYS A CA 8
ATOM 5183 C C . LYS A 1 38 ? 5.477 13.957 -6.863 1.00 0.00 38 LYS A C 8
ATOM 5184 O O . LYS A 1 38 ? 6.482 14.507 -7.314 1.00 0.00 38 LYS A O 8
ATOM 5203 N N . SER A 1 39 ? 4.641 13.248 -7.616 1.00 0.00 39 SER A N 8
ATOM 5204 C CA . SER A 1 39 ? 4.865 13.069 -9.046 1.00 0.00 39 SER A CA 8
ATOM 5205 C C . SER A 1 39 ? 3.811 13.815 -9.858 1.00 0.00 39 SER A C 8
ATOM 5206 O O . SER A 1 39 ? 4.127 14.484 -10.841 1.00 0.00 39 SER A O 8
ATOM 5214 N N . GLY A 1 40 ? 2.555 13.695 -9.438 1.00 0.00 40 GLY A N 8
ATOM 5215 C CA . GLY A 1 40 ? 1.472 14.363 -10.137 1.00 0.00 40 GLY A CA 8
ATOM 5216 C C . GLY A 1 40 ? 0.385 14.844 -9.197 1.00 0.00 40 GLY A C 8
ATOM 5217 O O . GLY A 1 40 ? -0.632 14.179 -8.998 1.00 0.00 40 GLY A O 8
ATOM 5221 N N . PRO A 1 41 ? 0.595 16.026 -8.599 1.00 0.00 41 PRO A N 8
ATOM 5222 C CA . PRO A 1 41 ? -0.364 16.621 -7.663 1.00 0.00 41 PRO A CA 8
ATOM 5223 C C . PRO A 1 41 ? -1.638 17.089 -8.359 1.00 0.00 41 PRO A C 8
ATOM 5224 O O . PRO A 1 41 ? -1.622 17.428 -9.542 1.00 0.00 41 PRO A O 8
ATOM 5235 N N . SER A 1 42 ? -2.740 17.106 -7.616 1.00 0.00 42 SER A N 8
ATOM 5236 C CA . SER A 1 42 ? -4.024 17.529 -8.163 1.00 0.00 42 SER A CA 8
ATOM 5237 C C . SER A 1 42 ? -4.736 18.479 -7.204 1.00 0.00 42 SER A C 8
ATOM 5238 O O . SER A 1 42 ? -4.228 18.786 -6.125 1.00 0.00 42 SER A O 8
ATOM 5246 N N . SER A 1 43 ? -5.916 18.940 -7.606 1.00 0.00 43 SER A N 8
ATOM 5247 C CA . SER A 1 43 ? -6.698 19.858 -6.785 1.00 0.00 43 SER A CA 8
ATOM 5248 C C . SER A 1 43 ? -5.926 21.149 -6.528 1.00 0.00 43 SER A C 8
ATOM 5249 O O . SER A 1 43 ? -5.787 21.586 -5.387 1.00 0.00 43 SER A O 8
ATOM 5257 N N . GLY A 1 44 ? -5.426 21.755 -7.601 1.00 0.00 44 GLY A N 8
ATOM 5258 C CA . GLY A 1 44 ? -4.674 22.990 -7.472 1.00 0.00 44 GLY A CA 8
ATOM 5259 C C . GLY A 1 44 ? -5.572 24.207 -7.375 1.00 0.00 44 GLY A C 8
ATOM 5260 O O . GLY A 1 44 ? -6.004 24.717 -8.407 1.00 0.00 44 GLY A O 8
ATOM 5265 N N . GLY A 1 1 ? -4.520 -23.722 -18.314 1.00 0.00 1 GLY A N 9
ATOM 5266 C CA . GLY A 1 1 ? -4.685 -22.720 -17.278 1.00 0.00 1 GLY A CA 9
ATOM 5267 C C . GLY A 1 1 ? -5.673 -23.148 -16.210 1.00 0.00 1 GLY A C 9
ATOM 5268 O O . GLY A 1 1 ? -6.323 -24.185 -16.337 1.00 0.00 1 GLY A O 9
ATOM 5272 N N . SER A 1 2 ? -5.785 -22.347 -15.155 1.00 0.00 2 SER A N 9
ATOM 5273 C CA . SER A 1 2 ? -6.696 -22.652 -14.058 1.00 0.00 2 SER A CA 9
ATOM 5274 C C . SER A 1 2 ? -6.992 -21.402 -13.235 1.00 0.00 2 SER A C 9
ATOM 5275 O O . SER A 1 2 ? -6.175 -20.484 -13.163 1.00 0.00 2 SER A O 9
ATOM 5283 N N . SER A 1 3 ? -8.168 -21.374 -12.615 1.00 0.00 3 SER A N 9
ATOM 5284 C CA . SER A 1 3 ? -8.575 -20.235 -11.799 1.00 0.00 3 SER A CA 9
ATOM 5285 C C . SER A 1 3 ? -8.983 -20.688 -10.401 1.00 0.00 3 SER A C 9
ATOM 5286 O O . SER A 1 3 ? -8.554 -20.113 -9.401 1.00 0.00 3 SER A O 9
ATOM 5294 N N . GLY A 1 4 ? -9.816 -21.723 -10.339 1.00 0.00 4 GLY A N 9
ATOM 5295 C CA . GLY A 1 4 ? -10.269 -22.235 -9.059 1.00 0.00 4 GLY A CA 9
ATOM 5296 C C . GLY A 1 4 ? -11.417 -21.429 -8.486 1.00 0.00 4 GLY A C 9
ATOM 5297 O O . GLY A 1 4 ? -12.381 -21.992 -7.966 1.00 0.00 4 GLY A O 9
ATOM 5301 N N . SER A 1 5 ? -11.314 -20.107 -8.578 1.00 0.00 5 SER A N 9
ATOM 5302 C CA . SER A 1 5 ? -12.350 -19.222 -8.059 1.00 0.00 5 SER A CA 9
ATOM 5303 C C . SER A 1 5 ? -13.054 -18.485 -9.194 1.00 0.00 5 SER A C 9
ATOM 5304 O O . SER A 1 5 ? -12.414 -17.822 -10.010 1.00 0.00 5 SER A O 9
ATOM 5312 N N . SER A 1 6 ? -14.377 -18.606 -9.239 1.00 0.00 6 SER A N 9
ATOM 5313 C CA . SER A 1 6 ? -15.169 -17.955 -10.276 1.00 0.00 6 SER A CA 9
ATOM 5314 C C . SER A 1 6 ? -15.609 -16.563 -9.831 1.00 0.00 6 SER A C 9
ATOM 5315 O O . SER A 1 6 ? -15.426 -15.583 -10.550 1.00 0.00 6 SER A O 9
ATOM 5323 N N . GLY A 1 7 ? -16.190 -16.487 -8.637 1.00 0.00 7 GLY A N 9
ATOM 5324 C CA . GLY A 1 7 ? -16.647 -15.212 -8.115 1.00 0.00 7 GLY A CA 9
ATOM 5325 C C . GLY A 1 7 ? -15.549 -14.167 -8.094 1.00 0.00 7 GLY A C 9
ATOM 5326 O O . GLY A 1 7 ? -15.695 -13.092 -8.675 1.00 0.00 7 GLY A O 9
ATOM 5330 N N . HIS A 1 8 ? -14.448 -14.483 -7.420 1.00 0.00 8 HIS A N 9
ATOM 5331 C CA . HIS A 1 8 ? -13.321 -13.562 -7.324 1.00 0.00 8 HIS A CA 9
ATOM 5332 C C . HIS A 1 8 ? -13.803 -12.137 -7.068 1.00 0.00 8 HIS A C 9
ATOM 5333 O O . HIS A 1 8 ? -13.316 -11.185 -7.679 1.00 0.00 8 HIS A O 9
ATOM 5347 N N . THR A 1 9 ? -14.766 -11.997 -6.161 1.00 0.00 9 THR A N 9
ATOM 5348 C CA . THR A 1 9 ? -15.316 -10.690 -5.826 1.00 0.00 9 THR A CA 9
ATOM 5349 C C . THR A 1 9 ? -14.467 -9.991 -4.770 1.00 0.00 9 THR A C 9
ATOM 5350 O O . THR A 1 9 ? -14.448 -8.762 -4.689 1.00 0.00 9 THR A O 9
ATOM 5361 N N . ARG A 1 10 ? -13.766 -10.780 -3.963 1.00 0.00 10 ARG A N 9
ATOM 5362 C CA . ARG A 1 10 ? -12.916 -10.236 -2.911 1.00 0.00 10 ARG A CA 9
ATOM 5363 C C . ARG A 1 10 ? -11.618 -9.684 -3.493 1.00 0.00 10 ARG A C 9
ATOM 5364 O O . ARG A 1 10 ? -11.099 -10.202 -4.482 1.00 0.00 10 ARG A O 9
ATOM 5385 N N . LYS A 1 11 ? -11.098 -8.631 -2.872 1.00 0.00 11 LYS A N 9
ATOM 5386 C CA . LYS A 1 11 ? -9.860 -8.008 -3.326 1.00 0.00 11 LYS A CA 9
ATOM 5387 C C . LYS A 1 11 ? -9.361 -6.986 -2.310 1.00 0.00 11 LYS A C 9
ATOM 5388 O O . LYS A 1 11 ? -10.151 -6.374 -1.592 1.00 0.00 11 LYS A O 9
ATOM 5407 N N . ARG A 1 12 ? -8.045 -6.807 -2.256 1.00 0.00 12 ARG A N 9
ATOM 5408 C CA . ARG A 1 12 ? -7.441 -5.859 -1.328 1.00 0.00 12 ARG A CA 9
ATOM 5409 C C . ARG A 1 12 ? -6.382 -5.012 -2.028 1.00 0.00 12 ARG A C 9
ATOM 5410 O O . ARG A 1 12 ? -5.691 -5.485 -2.931 1.00 0.00 12 ARG A O 9
ATOM 5431 N N . TYR A 1 13 ? -6.262 -3.758 -1.607 1.00 0.00 13 TYR A N 9
ATOM 5432 C CA . TYR A 1 13 ? -5.290 -2.844 -2.195 1.00 0.00 13 TYR A CA 9
ATOM 5433 C C . TYR A 1 13 ? -3.924 -3.002 -1.535 1.00 0.00 13 TYR A C 9
ATOM 5434 O O . TYR A 1 13 ? -3.811 -2.996 -0.310 1.00 0.00 13 TYR A O 9
ATOM 5452 N N . GLU A 1 14 ? -2.889 -3.143 -2.358 1.00 0.00 14 GLU A N 9
ATOM 5453 C CA . GLU A 1 14 ? -1.530 -3.303 -1.854 1.00 0.00 14 GLU A CA 9
ATOM 5454 C C . GLU A 1 14 ? -0.656 -2.121 -2.262 1.00 0.00 14 GLU A C 9
ATOM 5455 O O . GLU A 1 14 ? -0.852 -1.525 -3.322 1.00 0.00 14 GLU A O 9
ATOM 5467 N N . CYS A 1 15 ? 0.310 -1.786 -1.413 1.00 0.00 15 CYS A N 9
ATOM 5468 C CA . CYS A 1 15 ? 1.215 -0.675 -1.683 1.00 0.00 15 CYS A CA 9
ATOM 5469 C C . CYS A 1 15 ? 2.290 -1.080 -2.687 1.00 0.00 15 CYS A C 9
ATOM 5470 O O . CYS A 1 15 ? 2.452 -2.261 -2.996 1.00 0.00 15 CYS A O 9
ATOM 5477 N N . SER A 1 16 ? 3.023 -0.093 -3.193 1.00 0.00 16 SER A N 9
ATOM 5478 C CA . SER A 1 16 ? 4.080 -0.346 -4.164 1.00 0.00 16 SER A CA 9
ATOM 5479 C C . SER A 1 16 ? 5.454 -0.260 -3.506 1.00 0.00 16 SER A C 9
ATOM 5480 O O . SER A 1 16 ? 6.355 -1.040 -3.818 1.00 0.00 16 SER A O 9
ATOM 5488 N N . LYS A 1 17 ? 5.608 0.694 -2.594 1.00 0.00 17 LYS A N 9
ATOM 5489 C CA . LYS A 1 17 ? 6.870 0.883 -1.890 1.00 0.00 17 LYS A CA 9
ATOM 5490 C C . LYS A 1 17 ? 7.007 -0.111 -0.741 1.00 0.00 17 LYS A C 9
ATOM 5491 O O . LYS A 1 17 ? 7.846 -1.012 -0.783 1.00 0.00 17 LYS A O 9
ATOM 5510 N N . CYS A 1 18 ? 6.176 0.056 0.283 1.00 0.00 18 CYS A N 9
ATOM 5511 C CA . CYS A 1 18 ? 6.203 -0.827 1.442 1.00 0.00 18 CYS A CA 9
ATOM 5512 C C . CYS A 1 18 ? 5.497 -2.146 1.138 1.00 0.00 18 CYS A C 9
ATOM 5513 O O . CYS A 1 18 ? 5.686 -3.138 1.842 1.00 0.00 18 CYS A O 9
ATOM 5520 N N . GLN A 1 19 ? 4.685 -2.147 0.087 1.00 0.00 19 GLN A N 9
ATOM 5521 C CA . GLN A 1 19 ? 3.950 -3.342 -0.309 1.00 0.00 19 GLN A CA 9
ATOM 5522 C C . GLN A 1 19 ? 3.070 -3.843 0.831 1.00 0.00 19 GLN A C 9
ATOM 5523 O O . GLN A 1 19 ? 2.999 -5.044 1.092 1.00 0.00 19 GLN A O 9
ATOM 5537 N N . ALA A 1 20 ? 2.401 -2.915 1.506 1.00 0.00 20 ALA A N 9
ATOM 5538 C CA . ALA A 1 20 ? 1.523 -3.262 2.617 1.00 0.00 20 ALA A CA 9
ATOM 5539 C C . ALA A 1 20 ? 0.110 -3.560 2.128 1.00 0.00 20 ALA A C 9
ATOM 5540 O O . ALA A 1 20 ? -0.151 -3.582 0.925 1.00 0.00 20 ALA A O 9
ATOM 5547 N N . THR A 1 21 ? -0.800 -3.791 3.069 1.00 0.00 21 THR A N 9
ATOM 5548 C CA . THR A 1 21 ? -2.187 -4.090 2.734 1.00 0.00 21 THR A CA 9
ATOM 5549 C C . THR A 1 21 ? -3.142 -3.142 3.450 1.00 0.00 21 THR A C 9
ATOM 5550 O O . THR A 1 21 ? -2.812 -2.587 4.498 1.00 0.00 21 THR A O 9
ATOM 5561 N N . PHE A 1 22 ? -4.328 -2.961 2.878 1.00 0.00 22 PHE A N 9
ATOM 5562 C CA . PHE A 1 22 ? -5.332 -2.079 3.462 1.00 0.00 22 PHE A CA 9
ATOM 5563 C C . PHE A 1 22 ? -6.738 -2.619 3.218 1.00 0.00 22 PHE A C 9
ATOM 5564 O O . PHE A 1 22 ? -6.946 -3.472 2.355 1.00 0.00 22 PHE A O 9
ATOM 5581 N N . ASN A 1 23 ? -7.700 -2.116 3.985 1.00 0.00 23 ASN A N 9
ATOM 5582 C CA . ASN A 1 23 ? -9.087 -2.548 3.853 1.00 0.00 23 ASN A CA 9
ATOM 5583 C C . ASN A 1 23 ? -9.860 -1.619 2.922 1.00 0.00 23 ASN A C 9
ATOM 5584 O O . ASN A 1 23 ? -10.598 -2.073 2.046 1.00 0.00 23 ASN A O 9
ATOM 5595 N N . LEU A 1 24 ? -9.686 -0.317 3.117 1.00 0.00 24 LEU A N 9
ATOM 5596 C CA . LEU A 1 24 ? -10.367 0.678 2.295 1.00 0.00 24 LEU A CA 9
ATOM 5597 C C . LEU A 1 24 ? -9.412 1.284 1.271 1.00 0.00 24 LEU A C 9
ATOM 5598 O O . LEU A 1 24 ? -8.209 1.386 1.514 1.00 0.00 24 LEU A O 9
ATOM 5614 N N . ARG A 1 25 ? -9.956 1.686 0.128 1.00 0.00 25 ARG A N 9
ATOM 5615 C CA . ARG A 1 25 ? -9.153 2.284 -0.932 1.00 0.00 25 ARG A CA 9
ATOM 5616 C C . ARG A 1 25 ? -8.700 3.689 -0.545 1.00 0.00 25 ARG A C 9
ATOM 5617 O O . ARG A 1 25 ? -7.508 3.994 -0.557 1.00 0.00 25 ARG A O 9
ATOM 5638 N N . LYS A 1 26 ? -9.661 4.541 -0.203 1.00 0.00 26 LYS A N 9
ATOM 5639 C CA . LYS A 1 26 ? -9.363 5.913 0.188 1.00 0.00 26 LYS A CA 9
ATOM 5640 C C . LYS A 1 26 ? -8.181 5.960 1.152 1.00 0.00 26 LYS A C 9
ATOM 5641 O O . LYS A 1 26 ? -7.437 6.941 1.190 1.00 0.00 26 LYS A O 9
ATOM 5660 N N . HIS A 1 27 ? -8.014 4.894 1.928 1.00 0.00 27 HIS A N 9
ATOM 5661 C CA . HIS A 1 27 ? -6.921 4.814 2.891 1.00 0.00 27 HIS A CA 9
ATOM 5662 C C . HIS A 1 27 ? -5.573 4.758 2.178 1.00 0.00 27 HIS A C 9
ATOM 5663 O O . HIS A 1 27 ? -4.638 5.475 2.538 1.00 0.00 27 HIS A O 9
ATOM 5677 N N . LEU A 1 28 ? -5.479 3.901 1.167 1.00 0.00 28 LEU A N 9
ATOM 5678 C CA . LEU A 1 28 ? -4.245 3.750 0.404 1.00 0.00 28 LEU A CA 9
ATOM 5679 C C . LEU A 1 28 ? -3.785 5.092 -0.159 1.00 0.00 28 LEU A C 9
ATOM 5680 O O . LEU A 1 28 ? -2.679 5.550 0.129 1.00 0.00 28 LEU A O 9
ATOM 5696 N N . ILE A 1 29 ? -4.642 5.717 -0.959 1.00 0.00 29 ILE A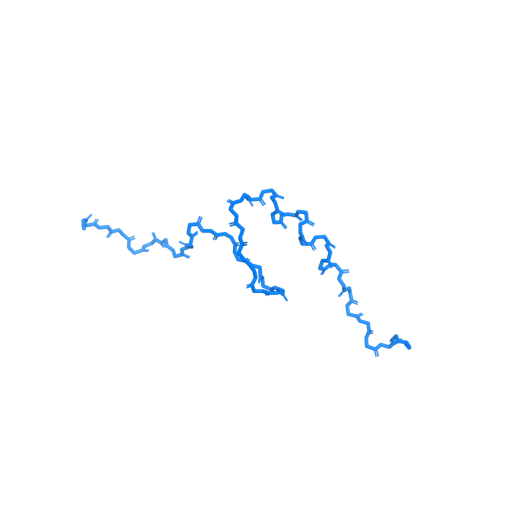 N 9
ATOM 5697 C CA . ILE A 1 29 ? -4.324 7.007 -1.559 1.00 0.00 29 ILE A CA 9
ATOM 5698 C C . ILE A 1 29 ? -3.569 7.897 -0.579 1.00 0.00 29 ILE A C 9
ATOM 5699 O O . ILE A 1 29 ? -2.530 8.465 -0.915 1.00 0.00 29 ILE A O 9
ATOM 5715 N N . GLN A 1 30 ? -4.097 8.013 0.635 1.00 0.00 30 GLN A N 9
ATOM 5716 C CA . GLN A 1 30 ? -3.471 8.834 1.665 1.00 0.00 30 GLN A CA 9
ATOM 5717 C C . GLN A 1 30 ? -2.142 8.232 2.108 1.00 0.00 30 GLN A C 9
ATOM 5718 O O . GLN A 1 30 ? -1.138 8.936 2.227 1.00 0.00 30 GLN A O 9
ATOM 5732 N N . HIS A 1 31 ? -2.142 6.925 2.352 1.00 0.00 31 HIS A N 9
ATOM 5733 C CA . HIS A 1 31 ? -0.935 6.228 2.782 1.00 0.00 31 HIS A CA 9
ATOM 5734 C C . HIS A 1 31 ? 0.178 6.381 1.749 1.00 0.00 31 HIS A C 9
ATOM 5735 O O . HIS A 1 31 ? 1.360 6.309 2.083 1.00 0.00 31 HIS A O 9
ATOM 5749 N N . GLN A 1 32 ? -0.210 6.590 0.495 1.00 0.00 32 GLN A N 9
ATOM 5750 C CA . GLN A 1 32 ? 0.756 6.751 -0.586 1.00 0.00 32 GLN A CA 9
ATOM 5751 C C . GLN A 1 32 ? 1.456 8.103 -0.494 1.00 0.00 32 GLN A C 9
ATOM 5752 O O . GLN A 1 32 ? 2.677 8.192 -0.620 1.00 0.00 32 GLN A O 9
ATOM 5766 N N . LYS A 1 33 ? 0.674 9.155 -0.273 1.00 0.00 33 LYS A N 9
ATOM 5767 C CA . LYS A 1 33 ? 1.218 10.503 -0.163 1.00 0.00 33 LYS A CA 9
ATOM 5768 C C . LYS A 1 33 ? 2.033 10.658 1.117 1.00 0.00 33 LYS A C 9
ATOM 5769 O O . LYS A 1 33 ? 2.981 11.443 1.171 1.00 0.00 33 LYS A O 9
ATOM 5788 N N . THR A 1 34 ? 1.661 9.903 2.146 1.00 0.00 34 THR A N 9
ATOM 5789 C CA . THR A 1 34 ? 2.358 9.957 3.425 1.00 0.00 34 THR A CA 9
ATOM 5790 C C . THR A 1 34 ? 3.782 9.430 3.297 1.00 0.00 34 THR A C 9
ATOM 5791 O O . THR A 1 34 ? 4.639 9.717 4.134 1.00 0.00 34 THR A O 9
ATOM 5802 N N . HIS A 1 35 ? 4.030 8.658 2.243 1.00 0.00 35 HIS A N 9
ATOM 5803 C CA . HIS A 1 35 ? 5.353 8.092 2.005 1.00 0.00 35 HIS A CA 9
ATOM 5804 C C . HIS A 1 35 ? 6.346 9.179 1.607 1.00 0.00 35 HIS A C 9
ATOM 5805 O O . HIS A 1 35 ? 7.518 9.131 1.982 1.00 0.00 35 HIS A O 9
ATOM 5819 N N . ALA A 1 36 ? 5.870 10.159 0.846 1.00 0.00 36 ALA A N 9
ATOM 5820 C CA . ALA A 1 36 ? 6.715 11.259 0.398 1.00 0.00 36 ALA A CA 9
ATOM 5821 C C . ALA A 1 36 ? 6.594 12.459 1.331 1.00 0.00 36 ALA A C 9
ATOM 5822 O O . ALA A 1 36 ? 5.562 13.128 1.365 1.00 0.00 36 ALA A O 9
ATOM 5829 N N . ALA A 1 37 ? 7.654 12.725 2.086 1.00 0.00 37 ALA A N 9
ATOM 5830 C CA . ALA A 1 37 ? 7.666 13.846 3.018 1.00 0.00 37 ALA A CA 9
ATOM 5831 C C . ALA A 1 37 ? 7.485 15.171 2.286 1.00 0.00 37 ALA A C 9
ATOM 5832 O O . ALA A 1 37 ? 8.426 15.699 1.693 1.00 0.00 37 ALA A O 9
ATOM 5839 N N . LYS A 1 38 ? 6.268 15.704 2.330 1.00 0.00 38 LYS A N 9
ATOM 5840 C CA . LYS A 1 38 ? 5.962 16.968 1.671 1.00 0.00 38 LYS A CA 9
ATOM 5841 C C . LYS A 1 38 ? 6.343 16.919 0.194 1.00 0.00 38 LYS A C 9
ATOM 5842 O O . LYS A 1 38 ? 6.889 17.879 -0.348 1.00 0.00 38 LYS A O 9
ATOM 5861 N N . SER A 1 39 ? 6.049 15.794 -0.450 1.00 0.00 39 SER A N 9
ATOM 5862 C CA . SER A 1 39 ? 6.362 15.618 -1.863 1.00 0.00 39 SER A CA 9
ATOM 5863 C C . SER A 1 39 ? 7.848 15.847 -2.123 1.00 0.00 39 SER A C 9
ATOM 5864 O O . SER A 1 39 ? 8.228 16.484 -3.104 1.00 0.00 39 SER A O 9
ATOM 5872 N N . GLY A 1 40 ? 8.686 15.321 -1.234 1.00 0.00 40 GLY A N 9
ATOM 5873 C CA . GLY A 1 40 ? 10.121 15.478 -1.383 1.00 0.00 40 GLY A CA 9
ATOM 5874 C C . GLY A 1 40 ? 10.899 14.746 -0.308 1.00 0.00 40 GLY A C 9
ATOM 5875 O O . GLY A 1 40 ? 10.452 14.614 0.832 1.00 0.00 40 GLY A O 9
ATOM 5879 N N . PRO A 1 41 ? 12.093 14.253 -0.668 1.00 0.00 41 PRO A N 9
ATOM 5880 C CA . PRO A 1 41 ? 12.960 13.521 0.260 1.00 0.00 41 PRO A CA 9
ATOM 5881 C C . PRO A 1 41 ? 13.549 14.424 1.338 1.00 0.00 41 PRO A C 9
ATOM 5882 O O . PRO A 1 41 ? 13.451 15.648 1.257 1.00 0.00 41 PRO A O 9
ATOM 5893 N N . SER A 1 42 ? 14.161 13.811 2.347 1.00 0.00 42 SER A N 9
ATOM 5894 C CA . SER A 1 42 ? 14.763 14.561 3.444 1.00 0.00 42 SER A CA 9
ATOM 5895 C C . SER A 1 42 ? 16.227 14.872 3.149 1.00 0.00 42 SER A C 9
ATOM 5896 O O . SER A 1 42 ? 16.688 15.995 3.356 1.00 0.00 42 SER A O 9
ATOM 5904 N N . SER A 1 43 ? 16.953 13.870 2.665 1.00 0.00 43 SER A N 9
ATOM 5905 C CA . SER A 1 43 ? 18.366 14.034 2.345 1.00 0.00 43 SER A CA 9
ATOM 5906 C C . SER A 1 43 ? 18.602 15.332 1.578 1.00 0.00 43 SER A C 9
ATOM 5907 O O . SER A 1 43 ? 19.349 16.202 2.023 1.00 0.00 43 SER A O 9
ATOM 5915 N N . GLY A 1 44 ? 17.959 15.453 0.420 1.00 0.00 44 GLY A N 9
ATOM 5916 C CA . GLY A 1 44 ? 18.111 16.646 -0.392 1.00 0.00 44 GLY A CA 9
ATOM 5917 C C . GLY A 1 44 ? 16.782 17.193 -0.872 1.00 0.00 44 GLY A C 9
ATOM 5918 O O . GLY A 1 44 ? 16.773 18.108 -1.695 1.00 0.00 44 GLY A O 9
ATOM 5923 N N . GLY A 1 1 ? -7.284 -32.818 -14.807 1.00 0.00 1 GLY A N 10
ATOM 5924 C CA . GLY A 1 1 ? -7.925 -31.518 -14.739 1.00 0.00 1 GLY A CA 10
ATOM 5925 C C . GLY A 1 1 ? -7.024 -30.401 -15.229 1.00 0.00 1 GLY A C 10
ATOM 5926 O O . GLY A 1 1 ? -5.812 -30.434 -15.017 1.00 0.00 1 GLY A O 10
ATOM 5930 N N . SER A 1 2 ? -7.617 -29.412 -15.889 1.00 0.00 2 SER A N 10
ATOM 5931 C CA . SER A 1 2 ? -6.859 -28.283 -16.417 1.00 0.00 2 SER A CA 10
ATOM 5932 C C . SER A 1 2 ? -7.323 -26.974 -15.784 1.00 0.00 2 SER A C 10
ATOM 5933 O O . SER A 1 2 ? -7.464 -25.959 -16.465 1.00 0.00 2 SER A O 10
ATOM 5941 N N . SER A 1 3 ? -7.558 -27.007 -14.476 1.00 0.00 3 SER A N 10
ATOM 5942 C CA . SER A 1 3 ? -8.009 -25.826 -13.750 1.00 0.00 3 SER A CA 10
ATOM 5943 C C . SER A 1 3 ? -7.740 -25.971 -12.256 1.00 0.00 3 SER A C 10
ATOM 5944 O O . SER A 1 3 ? -7.253 -27.004 -11.798 1.00 0.00 3 SER A O 10
ATOM 5952 N N . GLY A 1 4 ? -8.062 -24.926 -11.499 1.00 0.00 4 GLY A N 10
ATOM 5953 C CA . GLY A 1 4 ? -7.848 -24.956 -10.064 1.00 0.00 4 GLY A CA 10
ATOM 5954 C C . GLY A 1 4 ? -9.070 -24.509 -9.286 1.00 0.00 4 GLY A C 10
ATOM 5955 O O . GLY A 1 4 ? -9.106 -23.399 -8.756 1.00 0.00 4 GLY A O 10
ATOM 5959 N N . SER A 1 5 ? -10.076 -25.376 -9.219 1.00 0.00 5 SER A N 10
ATOM 5960 C CA . SER A 1 5 ? -11.309 -25.062 -8.505 1.00 0.00 5 SER A CA 10
ATOM 5961 C C . SER A 1 5 ? -11.043 -24.889 -7.013 1.00 0.00 5 SER A C 10
ATOM 5962 O O . SER A 1 5 ? -10.895 -25.867 -6.280 1.00 0.00 5 SER A O 10
ATOM 5970 N N . SER A 1 6 ? -10.984 -23.638 -6.570 1.00 0.00 6 SER A N 10
ATOM 5971 C CA . SER A 1 6 ? -10.733 -23.335 -5.166 1.00 0.00 6 SER A CA 10
ATOM 5972 C C . SER A 1 6 ? -11.950 -22.674 -4.526 1.00 0.00 6 SER A C 10
ATOM 5973 O O . SER A 1 6 ? -12.364 -23.041 -3.428 1.00 0.00 6 SER A O 10
ATOM 5981 N N . GLY A 1 7 ? -12.519 -21.695 -5.223 1.00 0.00 7 GLY A N 10
ATOM 5982 C CA . GLY A 1 7 ? -13.683 -20.997 -4.709 1.00 0.00 7 GLY A CA 10
ATOM 5983 C C . GLY A 1 7 ? -13.585 -19.495 -4.890 1.00 0.00 7 GLY A C 10
ATOM 5984 O O . GLY A 1 7 ? -12.950 -19.016 -5.830 1.00 0.00 7 GLY A O 10
ATOM 5988 N N . HIS A 1 8 ? -14.218 -18.750 -3.989 1.00 0.00 8 HIS A N 10
ATOM 5989 C CA . HIS A 1 8 ? -14.201 -17.293 -4.055 1.00 0.00 8 HIS A CA 10
ATOM 5990 C C . HIS A 1 8 ? -13.251 -16.713 -3.011 1.00 0.00 8 HIS A C 10
ATOM 5991 O O . HIS A 1 8 ? -13.394 -16.969 -1.815 1.00 0.00 8 HIS A O 10
ATOM 6005 N N . THR A 1 9 ? -12.279 -15.931 -3.471 1.00 0.00 9 THR A N 10
ATOM 6006 C CA . THR A 1 9 ? -11.304 -15.318 -2.579 1.00 0.00 9 THR A CA 10
ATOM 6007 C C . THR A 1 9 ? -11.156 -13.828 -2.867 1.00 0.00 9 THR A C 10
ATOM 6008 O O . THR A 1 9 ? -10.723 -13.436 -3.951 1.00 0.00 9 THR A O 10
ATOM 6019 N N . ARG A 1 10 ? -11.518 -13.002 -1.891 1.00 0.00 10 ARG A N 10
ATOM 6020 C CA . ARG A 1 10 ? -11.425 -11.555 -2.040 1.00 0.00 10 ARG A CA 10
ATOM 6021 C C . ARG A 1 10 ? -9.986 -11.081 -1.865 1.00 0.00 10 ARG A C 10
ATOM 6022 O O . ARG A 1 10 ? -9.153 -11.786 -1.295 1.00 0.00 10 ARG A O 10
ATOM 6043 N N . LYS A 1 11 ? -9.699 -9.882 -2.360 1.00 0.00 11 LYS A N 10
ATOM 6044 C CA . LYS A 1 11 ? -8.360 -9.312 -2.258 1.00 0.00 11 LYS A CA 10
ATOM 6045 C C . LYS A 1 11 ? -8.387 -7.994 -1.492 1.00 0.00 11 LYS A C 10
ATOM 6046 O O . LYS A 1 11 ? -9.455 -7.488 -1.145 1.00 0.00 11 LYS A O 10
ATOM 6065 N N . ARG A 1 12 ? -7.207 -7.442 -1.231 1.00 0.00 12 ARG A N 10
ATOM 6066 C CA . ARG A 1 12 ? -7.096 -6.182 -0.506 1.00 0.00 12 ARG A CA 10
ATOM 6067 C C . ARG A 1 12 ? -6.061 -5.269 -1.157 1.00 0.00 12 ARG A C 10
ATOM 6068 O O . ARG A 1 12 ? -5.019 -5.729 -1.624 1.00 0.00 12 ARG A O 10
ATOM 6089 N N . TYR A 1 13 ? -6.355 -3.974 -1.183 1.00 0.00 13 TYR A N 10
ATOM 6090 C CA . TYR A 1 13 ? -5.452 -2.997 -1.779 1.00 0.00 13 TYR A CA 10
ATOM 6091 C C . TYR A 1 13 ? -4.045 -3.134 -1.205 1.00 0.00 13 TYR A C 10
ATOM 6092 O O . TYR A 1 13 ? -3.871 -3.333 -0.003 1.00 0.00 13 TYR A O 10
ATOM 6110 N N . GLU A 1 14 ? -3.045 -3.025 -2.074 1.00 0.00 14 GLU A N 10
ATOM 6111 C CA . GLU A 1 14 ? -1.653 -3.136 -1.653 1.00 0.00 14 GLU A CA 10
ATOM 6112 C C . GLU A 1 14 ? -0.831 -1.963 -2.178 1.00 0.00 14 GLU A C 10
ATOM 6113 O O . GLU A 1 14 ? -1.199 -1.324 -3.164 1.00 0.00 14 GLU A O 10
ATOM 6125 N N . CYS A 1 15 ? 0.285 -1.686 -1.511 1.00 0.00 15 CYS A N 10
ATOM 6126 C CA . CYS A 1 15 ? 1.161 -0.589 -1.908 1.00 0.00 15 CYS A CA 10
ATOM 6127 C C . CYS A 1 15 ? 2.445 -1.120 -2.538 1.00 0.00 15 CYS A C 10
ATOM 6128 O O . CYS A 1 15 ? 3.159 -1.922 -1.936 1.00 0.00 15 CYS A O 10
ATOM 6135 N N . SER A 1 16 ? 2.732 -0.666 -3.754 1.00 0.00 16 SER A N 10
ATOM 6136 C CA . SER A 1 16 ? 3.928 -1.098 -4.468 1.00 0.00 16 SER A CA 10
ATOM 6137 C C . SER A 1 16 ? 5.135 -0.256 -4.064 1.00 0.00 16 SER A C 10
ATOM 6138 O O . SER A 1 16 ? 6.043 -0.027 -4.863 1.00 0.00 16 SER A O 10
ATOM 6146 N N . LYS A 1 17 ? 5.138 0.201 -2.816 1.00 0.00 17 LYS A N 10
ATOM 6147 C CA . LYS A 1 17 ? 6.232 1.016 -2.302 1.00 0.00 17 LYS A CA 10
ATOM 6148 C C . LYS A 1 17 ? 6.833 0.392 -1.047 1.00 0.00 17 LYS A C 10
ATOM 6149 O O . LYS A 1 17 ? 8.051 0.262 -0.927 1.00 0.00 17 LYS A O 10
ATOM 6168 N N . CYS A 1 18 ? 5.970 0.005 -0.113 1.00 0.00 18 CYS A N 10
ATOM 6169 C CA . CYS A 1 18 ? 6.414 -0.607 1.133 1.00 0.00 18 CYS A CA 10
ATOM 6170 C C . CYS A 1 18 ? 5.734 -1.955 1.350 1.00 0.00 18 CYS A C 10
ATOM 6171 O O . CYS A 1 18 ? 5.940 -2.608 2.373 1.00 0.00 18 CYS A O 10
ATOM 6178 N N . GLN A 1 19 ? 4.924 -2.366 0.379 1.00 0.00 19 GLN A N 10
ATOM 6179 C CA . GLN A 1 19 ? 4.214 -3.636 0.464 1.00 0.00 19 GLN A CA 10
ATOM 6180 C C . GLN A 1 19 ? 3.252 -3.644 1.647 1.00 0.00 19 GLN A C 10
ATOM 6181 O O . GLN A 1 19 ? 3.294 -4.542 2.488 1.00 0.00 19 GLN A O 10
ATOM 6195 N N . ALA A 1 20 ? 2.385 -2.638 1.706 1.00 0.00 20 ALA A N 10
ATOM 6196 C CA . ALA A 1 20 ? 1.411 -2.531 2.785 1.00 0.00 20 ALA A CA 10
ATOM 6197 C C . ALA A 1 20 ? -0.003 -2.783 2.275 1.00 0.00 20 ALA A C 10
ATOM 6198 O O . ALA A 1 20 ? -0.402 -2.261 1.234 1.00 0.00 20 ALA A O 10
ATOM 6205 N N . THR A 1 21 ? -0.759 -3.589 3.016 1.00 0.00 21 THR A N 10
ATOM 6206 C CA . THR A 1 21 ? -2.129 -3.912 2.638 1.00 0.00 21 THR A CA 10
ATOM 6207 C C . THR A 1 21 ? -3.129 -3.059 3.410 1.00 0.00 21 THR A C 10
ATOM 6208 O O . THR A 1 21 ? -2.948 -2.797 4.599 1.00 0.00 21 THR A O 10
ATOM 6219 N N . PHE A 1 22 ? -4.184 -2.628 2.727 1.00 0.00 22 PHE A N 10
ATOM 6220 C CA . PHE A 1 22 ? -5.213 -1.803 3.349 1.00 0.00 22 PHE A CA 10
ATOM 6221 C C . PHE A 1 22 ? -6.591 -2.436 3.183 1.00 0.00 22 PHE A C 10
ATOM 6222 O O . PHE A 1 22 ? -6.763 -3.383 2.417 1.00 0.00 22 PHE A O 10
ATOM 6239 N N . ASN A 1 23 ? -7.571 -1.905 3.908 1.00 0.00 23 ASN A N 10
ATOM 6240 C CA . ASN A 1 23 ? -8.934 -2.418 3.842 1.00 0.00 23 ASN A CA 10
ATOM 6241 C C . ASN A 1 23 ? -9.780 -1.594 2.877 1.00 0.00 23 ASN A C 10
ATOM 6242 O O . ASN A 1 23 ? -10.454 -2.140 2.002 1.00 0.00 23 ASN A O 10
ATOM 6253 N N . LEU A 1 24 ? -9.739 -0.276 3.041 1.00 0.00 24 LEU A N 10
ATOM 6254 C CA . LEU A 1 24 ? -10.501 0.626 2.183 1.00 0.00 24 LEU A CA 10
ATOM 6255 C C . LEU A 1 24 ? -9.652 1.112 1.013 1.00 0.00 24 LEU A C 10
ATOM 6256 O O . LEU A 1 24 ? -8.432 0.944 1.006 1.00 0.00 24 LEU A O 10
ATOM 6272 N N . ARG A 1 25 ? -10.305 1.717 0.026 1.00 0.00 25 ARG A N 10
ATOM 6273 C CA . ARG A 1 25 ? -9.609 2.229 -1.149 1.00 0.00 25 ARG A CA 10
ATOM 6274 C C . ARG A 1 25 ? -8.895 3.539 -0.830 1.00 0.00 25 ARG A C 10
ATOM 6275 O O . ARG A 1 25 ? -7.688 3.667 -1.035 1.00 0.00 25 ARG A O 10
ATOM 6296 N N . LYS A 1 26 ? -9.649 4.511 -0.327 1.00 0.00 26 LYS A N 10
ATOM 6297 C CA . LYS A 1 26 ? -9.090 5.812 0.021 1.00 0.00 26 LYS A CA 10
ATOM 6298 C C . LYS A 1 26 ? -7.876 5.656 0.931 1.00 0.00 26 LYS A C 10
ATOM 6299 O O . LYS A 1 26 ? -6.940 6.454 0.877 1.00 0.00 26 LYS A O 10
ATOM 6318 N N . HIS A 1 27 ? -7.898 4.622 1.767 1.00 0.00 27 HIS A N 10
ATOM 6319 C CA . HIS A 1 27 ? -6.798 4.361 2.688 1.00 0.00 27 HIS A CA 10
ATOM 6320 C C . HIS A 1 27 ? -5.470 4.280 1.940 1.00 0.00 27 HIS A C 10
ATOM 6321 O O . HIS A 1 27 ? -4.458 4.817 2.391 1.00 0.00 27 HIS A O 10
ATOM 6335 N N . LEU A 1 28 ? -5.482 3.605 0.796 1.00 0.00 28 LEU A N 10
ATOM 6336 C CA . LEU A 1 28 ? -4.279 3.452 -0.015 1.00 0.00 28 LEU A CA 10
ATOM 6337 C C . LEU A 1 28 ? -3.774 4.808 -0.499 1.00 0.00 28 LEU A C 10
ATOM 6338 O O . LEU A 1 28 ? -2.649 5.207 -0.193 1.00 0.00 28 LEU A O 10
ATOM 6354 N N . ILE A 1 29 ? -4.611 5.511 -1.253 1.00 0.00 29 ILE A N 10
ATOM 6355 C CA . ILE A 1 29 ? -4.250 6.823 -1.776 1.00 0.00 29 ILE A CA 10
ATOM 6356 C C . ILE A 1 29 ? -3.756 7.741 -0.664 1.00 0.00 29 ILE A C 10
ATOM 6357 O O . ILE A 1 29 ? -2.786 8.478 -0.840 1.00 0.00 29 ILE A O 10
ATOM 6373 N N . GLN A 1 30 ? -4.428 7.689 0.482 1.00 0.00 30 GLN A N 10
ATOM 6374 C CA . GLN A 1 30 ? -4.056 8.516 1.624 1.00 0.00 30 GLN A CA 10
ATOM 6375 C C . GLN A 1 30 ? -2.675 8.134 2.145 1.00 0.00 30 GLN A C 10
ATOM 6376 O O . GLN A 1 30 ? -1.859 8.999 2.465 1.00 0.00 30 GLN A O 10
ATOM 6390 N N . HIS A 1 31 ? -2.418 6.832 2.229 1.00 0.00 31 HIS A N 10
ATOM 6391 C CA . HIS A 1 31 ? -1.135 6.335 2.712 1.00 0.00 31 HIS A CA 10
ATOM 6392 C C . HIS A 1 31 ? 0.015 6.910 1.890 1.00 0.00 31 HIS A C 10
ATOM 6393 O O . HIS A 1 31 ? 1.008 7.383 2.441 1.00 0.00 31 HIS A O 10
ATOM 6407 N N . GLN A 1 32 ? -0.128 6.865 0.569 1.00 0.00 32 GLN A N 10
ATOM 6408 C CA . GLN A 1 32 ? 0.899 7.381 -0.328 1.00 0.00 32 GLN A CA 10
ATOM 6409 C C . GLN A 1 32 ? 1.518 8.658 0.230 1.00 0.00 32 GLN A C 10
ATOM 6410 O O . GLN A 1 32 ? 2.739 8.823 0.225 1.00 0.00 32 GLN A O 10
ATOM 6424 N N . LYS A 1 33 ? 0.670 9.560 0.711 1.00 0.00 33 LYS A N 10
ATOM 6425 C CA . LYS A 1 33 ? 1.133 10.823 1.274 1.00 0.00 33 LYS A CA 10
ATOM 6426 C C . LYS A 1 33 ? 2.353 10.607 2.163 1.00 0.00 33 LYS A C 10
ATOM 6427 O O . LYS A 1 33 ? 3.343 11.333 2.065 1.00 0.00 33 LYS A O 10
ATOM 6446 N N . THR A 1 34 ? 2.277 9.603 3.032 1.00 0.00 34 THR A N 10
ATOM 6447 C CA . THR A 1 34 ? 3.376 9.291 3.938 1.00 0.00 34 THR A CA 10
ATOM 6448 C C . THR A 1 34 ? 4.681 9.098 3.174 1.00 0.00 34 THR A C 10
ATOM 6449 O O . THR A 1 34 ? 5.753 9.472 3.651 1.00 0.00 34 THR A O 10
ATOM 6460 N N . HIS A 1 35 ? 4.583 8.511 1.985 1.00 0.00 35 HIS A N 10
ATOM 6461 C CA . HIS A 1 35 ? 5.757 8.269 1.153 1.00 0.00 35 HIS A CA 10
ATOM 6462 C C . HIS A 1 35 ? 6.262 9.569 0.534 1.00 0.00 35 HIS A C 10
ATOM 6463 O O . HIS A 1 35 ? 7.466 9.760 0.365 1.00 0.00 35 HIS A O 10
ATOM 6477 N N . ALA A 1 36 ? 5.334 10.459 0.199 1.00 0.00 36 ALA A N 10
ATOM 6478 C CA . ALA A 1 36 ? 5.685 11.740 -0.400 1.00 0.00 36 ALA A CA 10
ATOM 6479 C C . ALA A 1 36 ? 6.906 12.348 0.282 1.00 0.00 36 ALA A C 10
ATOM 6480 O O . ALA A 1 36 ? 7.781 12.910 -0.377 1.00 0.00 36 ALA A O 10
ATOM 6487 N N . ALA A 1 37 ? 6.958 12.234 1.605 1.00 0.00 37 ALA A N 10
ATOM 6488 C CA . ALA A 1 37 ? 8.073 12.771 2.375 1.00 0.00 37 ALA A CA 10
ATOM 6489 C C . ALA A 1 37 ? 9.302 11.875 2.261 1.00 0.00 37 ALA A C 10
ATOM 6490 O O . ALA A 1 37 ? 10.397 12.343 1.950 1.00 0.00 37 ALA A O 10
ATOM 6497 N N . LYS A 1 38 ? 9.113 10.585 2.514 1.00 0.00 38 LYS A N 10
ATOM 6498 C CA . LYS A 1 38 ? 10.205 9.622 2.439 1.00 0.00 38 LYS A CA 10
ATOM 6499 C C . LYS A 1 38 ? 11.493 10.216 3.000 1.00 0.00 38 LYS A C 10
ATOM 6500 O O . LYS A 1 38 ? 12.568 10.048 2.423 1.00 0.00 38 LYS A O 10
ATOM 6519 N N . SER A 1 39 ? 11.378 10.910 4.127 1.00 0.00 39 SER A N 10
ATOM 6520 C CA . SER A 1 39 ? 12.533 11.531 4.765 1.00 0.00 39 SER A CA 10
ATOM 6521 C C . SER A 1 39 ? 13.383 10.487 5.483 1.00 0.00 39 SER A C 10
ATOM 6522 O O . SER A 1 39 ? 14.565 10.319 5.184 1.00 0.00 39 SER A O 10
ATOM 6530 N N . GLY A 1 40 ? 12.772 9.788 6.435 1.00 0.00 40 GLY A N 10
ATOM 6531 C CA . GLY A 1 40 ? 13.486 8.770 7.182 1.00 0.00 40 GLY A CA 10
ATOM 6532 C C . GLY A 1 40 ? 13.330 8.934 8.681 1.00 0.00 40 GLY A C 10
ATOM 6533 O O . GLY A 1 40 ? 12.391 9.568 9.163 1.00 0.00 40 GLY A O 10
ATOM 6537 N N . PRO A 1 41 ? 14.266 8.352 9.445 1.00 0.00 41 PRO A N 10
ATOM 6538 C CA . PRO A 1 41 ? 14.250 8.422 10.909 1.00 0.00 41 PRO A CA 10
ATOM 6539 C C . PRO A 1 41 ? 14.559 9.823 11.426 1.00 0.00 41 PRO A C 10
ATOM 6540 O O . PRO A 1 41 ? 15.706 10.268 11.392 1.00 0.00 41 PRO A O 10
ATOM 6551 N N . SER A 1 42 ? 13.529 10.514 11.904 1.00 0.00 42 SER A N 10
ATOM 6552 C CA . SER A 1 42 ? 13.690 11.866 12.425 1.00 0.00 42 SER A CA 10
ATOM 6553 C C . SER A 1 42 ? 14.935 11.965 13.302 1.00 0.00 42 SER A C 10
ATOM 6554 O O . SER A 1 42 ? 15.029 11.312 14.342 1.00 0.00 42 SER A O 10
ATOM 6562 N N . SER A 1 43 ? 15.888 12.786 12.875 1.00 0.00 43 SER A N 10
ATOM 6563 C CA . SER A 1 43 ? 17.130 12.969 13.618 1.00 0.00 43 SER A CA 10
ATOM 6564 C C . SER A 1 43 ? 17.738 14.338 13.331 1.00 0.00 43 SER A C 10
ATOM 6565 O O . SER A 1 43 ? 18.074 14.655 12.191 1.00 0.00 43 SER A O 10
ATOM 6573 N N . GLY A 1 44 ? 17.877 15.148 14.377 1.00 0.00 44 GLY A N 10
ATOM 6574 C CA . GLY A 1 44 ? 18.444 16.474 14.218 1.00 0.00 44 GLY A CA 10
ATOM 6575 C C . GLY A 1 44 ? 17.385 17.558 14.190 1.00 0.00 44 GLY A C 10
ATOM 6576 O O . GLY A 1 44 ? 16.744 17.796 15.212 1.00 0.00 44 GLY A O 10
ATOM 6581 N N . GLY A 1 1 ? -6.108 -25.824 -2.396 1.00 0.00 1 GLY A N 11
ATOM 6582 C CA . GLY A 1 1 ? -6.475 -27.009 -3.150 1.00 0.00 1 GLY A CA 11
ATOM 6583 C C . GLY A 1 1 ? -6.885 -26.687 -4.573 1.00 0.00 1 GLY A C 11
ATOM 6584 O O . GLY A 1 1 ? -7.399 -25.603 -4.848 1.00 0.00 1 GLY A O 11
ATOM 6588 N N . SER A 1 2 ? -6.656 -27.631 -5.481 1.00 0.00 2 SER A N 11
ATOM 6589 C CA . SER A 1 2 ? -7.000 -27.440 -6.885 1.00 0.00 2 SER A CA 11
ATOM 6590 C C . SER A 1 2 ? -8.513 -27.437 -7.078 1.00 0.00 2 SER A C 11
ATOM 6591 O O . SER A 1 2 ? -9.189 -28.425 -6.791 1.00 0.00 2 SER A O 11
ATOM 6599 N N . SER A 1 3 ? -9.039 -26.317 -7.566 1.00 0.00 3 SER A N 11
ATOM 6600 C CA . SER A 1 3 ? -10.472 -26.182 -7.794 1.00 0.00 3 SER A CA 11
ATOM 6601 C C . SER A 1 3 ? -10.750 -25.240 -8.961 1.00 0.00 3 SER A C 11
ATOM 6602 O O . SER A 1 3 ? -9.888 -24.460 -9.363 1.00 0.00 3 SER A O 11
ATOM 6610 N N . GLY A 1 4 ? -11.963 -25.318 -9.501 1.00 0.00 4 GLY A N 11
ATOM 6611 C CA . GLY A 1 4 ? -12.334 -24.468 -10.617 1.00 0.00 4 GLY A CA 11
ATOM 6612 C C . GLY A 1 4 ? -12.837 -23.110 -10.169 1.00 0.00 4 GLY A C 11
ATOM 6613 O O . GLY A 1 4 ? -13.836 -22.609 -10.685 1.00 0.00 4 GLY A O 11
ATOM 6617 N N . SER A 1 5 ? -12.144 -22.513 -9.204 1.00 0.00 5 SER A N 11
ATOM 6618 C CA . SER A 1 5 ? -12.529 -21.207 -8.683 1.00 0.00 5 SER A CA 11
ATOM 6619 C C . SER A 1 5 ? -11.356 -20.233 -8.737 1.00 0.00 5 SER A C 11
ATOM 6620 O O . SER A 1 5 ? -10.284 -20.504 -8.196 1.00 0.00 5 SER A O 11
ATOM 6628 N N . SER A 1 6 ? -11.568 -19.097 -9.395 1.00 0.00 6 SER A N 11
ATOM 6629 C CA . SER A 1 6 ? -10.528 -18.083 -9.525 1.00 0.00 6 SER A CA 11
ATOM 6630 C C . SER A 1 6 ? -10.758 -16.941 -8.540 1.00 0.00 6 SER A C 11
ATOM 6631 O O . SER A 1 6 ? -11.765 -16.238 -8.611 1.00 0.00 6 SER A O 11
ATOM 6639 N N . GLY A 1 7 ? -9.814 -16.761 -7.621 1.00 0.00 7 GLY A N 11
ATOM 6640 C CA . GLY A 1 7 ? -9.931 -15.703 -6.634 1.00 0.00 7 GLY A CA 11
ATOM 6641 C C . GLY A 1 7 ? -10.720 -16.134 -5.413 1.00 0.00 7 GLY A C 11
ATOM 6642 O O . GLY A 1 7 ? -11.556 -15.384 -4.910 1.00 0.00 7 GLY A O 11
ATOM 6646 N N . HIS A 1 8 ? -10.455 -17.346 -4.937 1.00 0.00 8 HIS A N 11
ATOM 6647 C CA . HIS A 1 8 ? -11.147 -17.876 -3.767 1.00 0.00 8 HIS A CA 11
ATOM 6648 C C . HIS A 1 8 ? -10.954 -16.962 -2.561 1.00 0.00 8 HIS A C 11
ATOM 6649 O O . HIS A 1 8 ? -11.913 -16.612 -1.873 1.00 0.00 8 HIS A O 11
ATOM 6663 N N . THR A 1 9 ? -9.706 -16.578 -2.309 1.00 0.00 9 THR A N 11
ATOM 6664 C CA . THR A 1 9 ? -9.386 -15.707 -1.186 1.00 0.00 9 THR A CA 11
ATOM 6665 C C . THR A 1 9 ? -9.711 -14.253 -1.507 1.00 0.00 9 THR A C 11
ATOM 6666 O O . THR A 1 9 ? -9.285 -13.725 -2.534 1.00 0.00 9 THR A O 11
ATOM 6677 N N . ARG A 1 10 ? -10.468 -13.611 -0.623 1.00 0.00 10 ARG A N 11
ATOM 6678 C CA . ARG A 1 10 ? -10.850 -12.217 -0.814 1.00 0.00 10 ARG A CA 11
ATOM 6679 C C . ARG A 1 10 ? -9.661 -11.387 -1.287 1.00 0.00 10 ARG A C 11
ATOM 6680 O O . ARG A 1 10 ? -8.507 -11.743 -1.047 1.00 0.00 10 ARG A O 11
ATOM 6701 N N . LYS A 1 11 ? -9.949 -10.278 -1.959 1.00 0.00 11 LYS A N 11
ATOM 6702 C CA . LYS A 1 11 ? -8.905 -9.396 -2.465 1.00 0.00 11 LYS A CA 11
ATOM 6703 C C . LYS A 1 11 ? -8.966 -8.033 -1.783 1.00 0.00 11 LYS A C 11
ATOM 6704 O O . LYS A 1 11 ? -10.027 -7.601 -1.333 1.00 0.00 11 LYS A O 11
ATOM 6723 N N . ARG A 1 12 ? -7.822 -7.361 -1.711 1.00 0.00 12 ARG A N 11
ATOM 6724 C CA . ARG A 1 12 ? -7.746 -6.047 -1.083 1.00 0.00 12 ARG A CA 11
ATOM 6725 C C . ARG A 1 12 ? -6.742 -5.155 -1.808 1.00 0.00 12 ARG A C 11
ATOM 6726 O O . ARG A 1 12 ? -6.091 -5.584 -2.762 1.00 0.00 12 ARG A O 11
ATOM 6747 N N . TYR A 1 13 ? -6.622 -3.914 -1.350 1.00 0.00 13 TYR A N 11
ATOM 6748 C CA . TYR A 1 13 ? -5.700 -2.962 -1.956 1.00 0.00 13 TYR A CA 11
ATOM 6749 C C . TYR A 1 13 ? -4.331 -3.026 -1.286 1.00 0.00 13 TYR A C 11
ATOM 6750 O O . TYR A 1 13 ? -4.231 -3.164 -0.067 1.00 0.00 13 TYR A O 11
ATOM 6768 N N . GLU A 1 14 ? -3.279 -2.924 -2.092 1.00 0.00 14 GLU A N 11
ATOM 6769 C CA . GLU A 1 14 ? -1.915 -2.971 -1.578 1.00 0.00 14 GLU A CA 11
ATOM 6770 C C . GLU A 1 14 ? -1.121 -1.749 -2.029 1.00 0.00 14 GLU A C 11
ATOM 6771 O O . GLU A 1 14 ? -1.499 -1.065 -2.981 1.00 0.00 14 GLU A O 11
ATOM 6783 N N . CYS A 1 15 ? -0.018 -1.479 -1.338 1.00 0.00 15 CYS A N 11
ATOM 6784 C CA . CYS A 1 15 ? 0.830 -0.339 -1.665 1.00 0.00 15 CYS A CA 11
ATOM 6785 C C . CYS A 1 15 ? 1.932 -0.744 -2.640 1.00 0.00 15 CYS A C 11
ATOM 6786 O O . CYS A 1 15 ? 2.169 -1.930 -2.868 1.00 0.00 15 CYS A O 11
ATOM 6793 N N . SER A 1 16 ? 2.602 0.251 -3.213 1.00 0.00 16 SER A N 11
ATOM 6794 C CA . SER A 1 16 ? 3.676 0.000 -4.166 1.00 0.00 16 SER A CA 11
ATOM 6795 C C . SER A 1 16 ? 5.037 0.290 -3.540 1.00 0.00 16 SER A C 11
ATOM 6796 O O . SER A 1 16 ? 6.074 -0.124 -4.059 1.00 0.00 16 SER A O 11
ATOM 6804 N N . LYS A 1 17 ? 5.026 1.005 -2.420 1.00 0.00 17 LYS A N 11
ATOM 6805 C CA . LYS A 1 17 ? 6.257 1.350 -1.720 1.00 0.00 17 LYS A CA 11
ATOM 6806 C C . LYS A 1 17 ? 6.541 0.358 -0.597 1.00 0.00 17 LYS A C 11
ATOM 6807 O O . LYS A 1 17 ? 7.519 -0.389 -0.647 1.00 0.00 17 LYS A O 11
ATOM 6826 N N . CYS A 1 18 ? 5.681 0.355 0.416 1.00 0.00 18 CYS A N 11
ATOM 6827 C CA . CYS A 1 18 ? 5.838 -0.546 1.551 1.00 0.00 18 CYS A CA 11
ATOM 6828 C C . CYS A 1 18 ? 5.149 -1.882 1.285 1.00 0.00 18 CYS A C 11
ATOM 6829 O O . CYS A 1 18 ? 5.184 -2.786 2.119 1.00 0.00 18 CYS A O 11
ATOM 6836 N N . GLN A 1 19 ? 4.523 -1.996 0.118 1.00 0.00 19 GLN A N 11
ATOM 6837 C CA . GLN A 1 19 ? 3.825 -3.221 -0.257 1.00 0.00 19 GLN A CA 11
ATOM 6838 C C . GLN A 1 19 ? 2.950 -3.721 0.887 1.00 0.00 19 GLN A C 11
ATOM 6839 O O . GLN A 1 19 ? 2.849 -4.924 1.125 1.00 0.00 19 GLN A O 11
ATOM 6853 N N . ALA A 1 20 ? 2.319 -2.789 1.594 1.00 0.00 20 ALA A N 11
ATOM 6854 C CA . ALA A 1 20 ? 1.451 -3.135 2.712 1.00 0.00 20 ALA A CA 11
ATOM 6855 C C . ALA A 1 20 ? 0.008 -3.316 2.252 1.00 0.00 20 ALA A C 11
ATOM 6856 O O . ALA A 1 20 ? -0.406 -2.754 1.237 1.00 0.00 20 ALA A O 11
ATOM 6863 N N . THR A 1 21 ? -0.754 -4.104 3.004 1.00 0.00 21 THR A N 11
ATOM 6864 C CA . THR A 1 21 ? -2.150 -4.360 2.672 1.00 0.00 21 THR A CA 11
ATOM 6865 C C . THR A 1 21 ? -3.080 -3.454 3.471 1.00 0.00 21 THR A C 11
ATOM 6866 O O . THR A 1 21 ? -2.884 -3.247 4.668 1.00 0.00 21 THR A O 11
ATOM 6877 N N . PHE A 1 22 ? -4.094 -2.917 2.801 1.00 0.00 22 PHE A N 11
ATOM 6878 C CA . PHE A 1 22 ? -5.056 -2.032 3.449 1.00 0.00 22 PHE A CA 11
ATOM 6879 C C . PHE A 1 22 ? -6.468 -2.603 3.356 1.00 0.00 22 PHE A C 11
ATOM 6880 O O . PHE A 1 22 ? -6.724 -3.533 2.593 1.00 0.00 22 PHE A O 11
ATOM 6897 N N . ASN A 1 23 ? -7.380 -2.038 4.140 1.00 0.00 23 ASN A N 11
ATOM 6898 C CA . ASN A 1 23 ? -8.767 -2.490 4.148 1.00 0.00 23 ASN A CA 11
ATOM 6899 C C . ASN A 1 23 ? -9.579 -1.773 3.075 1.00 0.00 23 ASN A C 11
ATOM 6900 O O . ASN A 1 23 ? -10.244 -2.409 2.256 1.00 0.00 23 ASN A O 11
ATOM 6911 N N . LEU A 1 24 ? -9.520 -0.446 3.084 1.00 0.00 24 LEU A N 11
ATOM 6912 C CA . LEU A 1 24 ? -10.250 0.359 2.110 1.00 0.00 24 LEU A CA 11
ATOM 6913 C C . LEU A 1 24 ? -9.315 0.877 1.022 1.00 0.00 24 LEU A C 11
ATOM 6914 O O . LEU A 1 24 ? -8.096 0.743 1.122 1.00 0.00 24 LEU A O 11
ATOM 6930 N N . ARG A 1 25 ? -9.895 1.469 -0.017 1.00 0.00 25 ARG A N 11
ATOM 6931 C CA . ARG A 1 25 ? -9.114 2.009 -1.123 1.00 0.00 25 ARG A CA 11
ATOM 6932 C C . ARG A 1 25 ? -8.551 3.383 -0.773 1.00 0.00 25 ARG A C 11
ATOM 6933 O O . ARG A 1 25 ? -7.336 3.577 -0.736 1.00 0.00 25 ARG A O 11
ATOM 6954 N N . LYS A 1 26 ? -9.443 4.334 -0.516 1.00 0.00 26 LYS A N 11
ATOM 6955 C CA . LYS A 1 26 ? -9.036 5.690 -0.168 1.00 0.00 26 LYS A CA 11
ATOM 6956 C C . LYS A 1 26 ? -7.903 5.673 0.853 1.00 0.00 26 LYS A C 11
ATOM 6957 O O . LYS A 1 26 ? -7.122 6.621 0.944 1.00 0.00 26 LYS A O 11
ATOM 6976 N N . HIS A 1 27 ? -7.819 4.590 1.620 1.00 0.00 27 HIS A N 11
ATOM 6977 C CA . HIS A 1 27 ? -6.780 4.450 2.633 1.00 0.00 27 HIS A CA 11
ATOM 6978 C C . HIS A 1 27 ? -5.399 4.375 1.989 1.00 0.00 27 HIS A C 11
ATOM 6979 O O . HIS A 1 27 ? -4.440 4.972 2.480 1.00 0.00 27 HIS A O 11
ATOM 6993 N N . LEU A 1 28 ? -5.305 3.638 0.887 1.00 0.00 28 LEU A N 11
ATOM 6994 C CA . LEU A 1 28 ? -4.041 3.485 0.176 1.00 0.00 28 LEU A CA 11
ATOM 6995 C C . LEU A 1 28 ? -3.572 4.819 -0.395 1.00 0.00 28 LEU A C 11
ATOM 6996 O O . LEU A 1 28 ? -2.487 5.299 -0.065 1.00 0.00 28 LEU A O 11
ATOM 7012 N N . ILE A 1 29 ? -4.396 5.414 -1.250 1.00 0.00 29 ILE A N 11
ATOM 7013 C CA . ILE A 1 29 ? -4.067 6.695 -1.863 1.00 0.00 29 ILE A CA 11
ATOM 7014 C C . ILE A 1 29 ? -3.594 7.699 -0.818 1.00 0.00 29 ILE A C 11
ATOM 7015 O O . ILE A 1 29 ? -2.523 8.291 -0.952 1.00 0.00 29 ILE A O 11
ATOM 7031 N N . GLN A 1 30 ? -4.399 7.884 0.223 1.00 0.00 30 GLN A N 11
ATOM 7032 C CA . GLN A 1 30 ? -4.062 8.817 1.292 1.00 0.00 30 GLN A CA 11
ATOM 7033 C C . GLN A 1 30 ? -2.752 8.421 1.966 1.00 0.00 30 GLN A C 11
ATOM 7034 O O . GLN A 1 30 ? -1.954 9.279 2.346 1.00 0.00 30 GLN A O 11
ATOM 7048 N N . HIS A 1 31 ? -2.537 7.118 2.112 1.00 0.00 31 HIS A N 11
ATOM 7049 C CA . HIS A 1 31 ? -1.324 6.608 2.741 1.00 0.00 31 HIS A CA 11
ATOM 7050 C C . HIS A 1 31 ? -0.094 6.951 1.905 1.00 0.00 31 HIS A C 11
ATOM 7051 O O . HIS A 1 31 ? 0.903 7.449 2.427 1.00 0.00 31 HIS A O 11
ATOM 7065 N N . GLN A 1 32 ? -0.173 6.679 0.607 1.00 0.00 32 GLN A N 11
ATOM 7066 C CA . GLN A 1 32 ? 0.935 6.958 -0.300 1.00 0.00 32 GLN A CA 11
ATOM 7067 C C . GLN A 1 32 ? 1.646 8.249 0.090 1.00 0.00 32 GLN A C 11
ATOM 7068 O O . GLN A 1 32 ? 2.873 8.335 0.037 1.00 0.00 32 GLN A O 11
ATOM 7082 N N . LYS A 1 33 ? 0.868 9.252 0.483 1.00 0.00 33 LYS A N 11
ATOM 7083 C CA . LYS A 1 33 ? 1.423 10.539 0.884 1.00 0.00 33 LYS A CA 11
ATOM 7084 C C . LYS A 1 33 ? 2.625 10.352 1.805 1.00 0.00 33 LYS A C 11
ATOM 7085 O O . LYS A 1 33 ? 3.686 10.935 1.585 1.00 0.00 33 LYS A O 11
ATOM 7104 N N . THR A 1 34 ? 2.451 9.531 2.837 1.00 0.00 34 THR A N 11
ATOM 7105 C CA . THR A 1 34 ? 3.521 9.266 3.791 1.00 0.00 34 THR A CA 11
ATOM 7106 C C . THR A 1 34 ? 4.851 9.052 3.079 1.00 0.00 34 THR A C 11
ATOM 7107 O O . THR A 1 34 ? 5.903 9.465 3.569 1.00 0.00 34 THR A O 11
ATOM 7118 N N . HIS A 1 35 ? 4.799 8.404 1.919 1.00 0.00 35 HIS A N 11
ATOM 7119 C CA . HIS A 1 35 ? 6.002 8.136 1.138 1.00 0.00 35 HIS A CA 11
ATOM 7120 C C . HIS A 1 35 ? 6.457 9.388 0.395 1.00 0.00 35 HIS A C 11
ATOM 7121 O O . HIS A 1 35 ? 7.651 9.593 0.179 1.00 0.00 35 HIS A O 11
ATOM 7135 N N . ALA A 1 36 ? 5.498 10.221 0.006 1.00 0.00 36 ALA A N 11
ATOM 7136 C CA . ALA A 1 36 ? 5.801 11.453 -0.712 1.00 0.00 36 ALA A CA 11
ATOM 7137 C C . ALA A 1 36 ? 6.850 12.276 0.028 1.00 0.00 36 ALA A C 11
ATOM 7138 O O . ALA A 1 36 ? 6.693 12.581 1.210 1.00 0.00 36 ALA A O 11
ATOM 7145 N N . ALA A 1 37 ? 7.921 12.631 -0.675 1.00 0.00 37 ALA A N 11
ATOM 7146 C CA . ALA A 1 37 ? 8.995 13.419 -0.085 1.00 0.00 37 ALA A CA 11
ATOM 7147 C C . ALA A 1 37 ? 8.447 14.437 0.910 1.00 0.00 37 ALA A C 11
ATOM 7148 O O . ALA A 1 37 ? 7.586 15.250 0.572 1.00 0.00 37 ALA A O 11
ATOM 7155 N N . LYS A 1 38 ? 8.950 14.387 2.138 1.00 0.00 38 LYS A N 11
ATOM 7156 C CA . LYS A 1 38 ? 8.512 15.305 3.183 1.00 0.00 38 LYS A CA 11
ATOM 7157 C C . LYS A 1 38 ? 9.622 16.286 3.546 1.00 0.00 38 LYS A C 11
ATOM 7158 O O . LYS A 1 38 ? 9.377 17.481 3.713 1.00 0.00 38 LYS A O 11
ATOM 7177 N N . SER A 1 39 ? 10.842 15.774 3.666 1.00 0.00 39 SER A N 11
ATOM 7178 C CA . SER A 1 39 ? 11.990 16.606 4.011 1.00 0.00 39 SER A CA 11
ATOM 7179 C C . SER A 1 39 ? 12.821 16.926 2.773 1.00 0.00 39 SER A C 11
ATOM 7180 O O . SER A 1 39 ? 12.524 16.460 1.674 1.00 0.00 39 SER A O 11
ATOM 7188 N N . GLY A 1 40 ? 13.866 17.726 2.960 1.00 0.00 40 GLY A N 11
ATOM 7189 C CA . GLY A 1 40 ? 14.725 18.096 1.850 1.00 0.00 40 GLY A CA 11
ATOM 7190 C C . GLY A 1 40 ? 15.393 16.896 1.208 1.00 0.00 40 GLY A C 11
ATOM 7191 O O . GLY A 1 40 ? 15.084 16.518 0.078 1.00 0.00 40 GLY A O 11
ATOM 7195 N N . PRO A 1 41 ? 16.333 16.277 1.938 1.00 0.00 41 PRO A N 11
ATOM 7196 C CA . PRO A 1 41 ? 17.066 15.104 1.452 1.00 0.00 41 PRO A CA 11
ATOM 7197 C C . PRO A 1 41 ? 16.182 13.865 1.360 1.00 0.00 41 PRO A C 11
ATOM 7198 O O . PRO A 1 41 ? 16.636 12.796 0.951 1.00 0.00 41 PRO A O 11
ATOM 7209 N N . SER A 1 42 ? 14.918 14.016 1.741 1.00 0.00 42 SER A N 11
ATOM 7210 C CA . SER A 1 42 ? 13.971 12.908 1.704 1.00 0.00 42 SER A CA 11
ATOM 7211 C C . SER A 1 42 ? 14.627 11.616 2.181 1.00 0.00 42 SER A C 11
ATOM 7212 O O . SER A 1 42 ? 14.406 10.547 1.612 1.00 0.00 42 SER A O 11
ATOM 7220 N N . SER A 1 43 ? 15.436 11.723 3.231 1.00 0.00 43 SER A N 11
ATOM 7221 C CA . SER A 1 43 ? 16.129 10.565 3.783 1.00 0.00 43 SER A CA 11
ATOM 7222 C C . SER A 1 43 ? 15.179 9.379 3.923 1.00 0.00 43 SER A C 11
ATOM 7223 O O . SER A 1 43 ? 14.155 9.466 4.600 1.00 0.00 43 SER A O 11
ATOM 7231 N N . GLY A 1 44 ? 15.527 8.271 3.276 1.00 0.00 44 GLY A N 11
ATOM 7232 C CA . GLY A 1 44 ? 14.696 7.083 3.340 1.00 0.00 44 GLY A CA 11
ATOM 7233 C C . GLY A 1 44 ? 14.569 6.391 1.997 1.00 0.00 44 GLY A C 11
ATOM 7234 O O . GLY A 1 44 ? 15.588 6.133 1.358 1.00 0.00 44 GLY A O 11
ATOM 7239 N N . GLY A 1 1 ? 9.476 -25.301 -7.544 1.00 0.00 1 GLY A N 12
ATOM 7240 C CA . GLY A 1 1 ? 8.635 -25.115 -6.376 1.00 0.00 1 GLY A CA 12
ATOM 7241 C C . GLY A 1 1 ? 7.158 -25.135 -6.716 1.00 0.00 1 GLY A C 12
ATOM 7242 O O . GLY A 1 1 ? 6.439 -26.058 -6.334 1.00 0.00 1 GLY A O 12
ATOM 7246 N N . SER A 1 2 ? 6.704 -24.114 -7.435 1.00 0.00 2 SER A N 12
ATOM 7247 C CA . SER A 1 2 ? 5.301 -24.015 -7.822 1.00 0.00 2 SER A CA 12
ATOM 7248 C C . SER A 1 2 ? 4.391 -24.485 -6.691 1.00 0.00 2 SER A C 12
ATOM 7249 O O . SER A 1 2 ? 3.411 -25.193 -6.921 1.00 0.00 2 SER A O 12
ATOM 7257 N N . SER A 1 3 ? 4.724 -24.087 -5.468 1.00 0.00 3 SER A N 12
ATOM 7258 C CA . SER A 1 3 ? 3.941 -24.469 -4.299 1.00 0.00 3 SER A CA 12
ATOM 7259 C C . SER A 1 3 ? 2.911 -23.396 -3.960 1.00 0.00 3 SER A C 12
ATOM 7260 O O . SER A 1 3 ? 3.169 -22.203 -4.112 1.00 0.00 3 SER A O 12
ATOM 7268 N N . GLY A 1 4 ? 1.742 -23.830 -3.499 1.00 0.00 4 GLY A N 12
ATOM 7269 C CA . GLY A 1 4 ? 0.690 -22.895 -3.145 1.00 0.00 4 GLY A CA 12
ATOM 7270 C C . GLY A 1 4 ? -0.592 -23.593 -2.735 1.00 0.00 4 GLY A C 12
ATOM 7271 O O . GLY A 1 4 ? -1.552 -23.643 -3.502 1.00 0.00 4 GLY A O 12
ATOM 7275 N N . SER A 1 5 ? -0.606 -24.134 -1.520 1.00 0.00 5 SER A N 12
ATOM 7276 C CA . SER A 1 5 ? -1.778 -24.837 -1.011 1.00 0.00 5 SER A CA 12
ATOM 7277 C C . SER A 1 5 ? -2.686 -23.887 -0.235 1.00 0.00 5 SER A C 12
ATOM 7278 O O . SER A 1 5 ? -2.627 -23.820 0.993 1.00 0.00 5 SER A O 12
ATOM 7286 N N . SER A 1 6 ? -3.525 -23.156 -0.961 1.00 0.00 6 SER A N 12
ATOM 7287 C CA . SER A 1 6 ? -4.444 -22.208 -0.342 1.00 0.00 6 SER A CA 12
ATOM 7288 C C . SER A 1 6 ? -5.880 -22.476 -0.783 1.00 0.00 6 SER A C 12
ATOM 7289 O O . SER A 1 6 ? -6.126 -23.277 -1.683 1.00 0.00 6 SER A O 12
ATOM 7297 N N . GLY A 1 7 ? -6.826 -21.799 -0.139 1.00 0.00 7 GLY A N 12
ATOM 7298 C CA . GLY A 1 7 ? -8.226 -21.978 -0.476 1.00 0.00 7 GLY A CA 12
ATOM 7299 C C . GLY A 1 7 ? -9.007 -20.680 -0.416 1.00 0.00 7 GLY A C 12
ATOM 7300 O O . GLY A 1 7 ? -9.455 -20.168 -1.443 1.00 0.00 7 GLY A O 12
ATOM 7304 N N . HIS A 1 8 ? -9.174 -20.147 0.790 1.00 0.00 8 HIS A N 12
ATOM 7305 C CA . HIS A 1 8 ? -9.908 -18.901 0.981 1.00 0.00 8 HIS A CA 12
ATOM 7306 C C . HIS A 1 8 ? -9.334 -17.793 0.103 1.00 0.00 8 HIS A C 12
ATOM 7307 O O . HIS A 1 8 ? -8.172 -17.412 0.246 1.00 0.00 8 HIS A O 12
ATOM 7321 N N . THR A 1 9 ? -10.157 -17.279 -0.806 1.00 0.00 9 THR A N 12
ATOM 7322 C CA . THR A 1 9 ? -9.731 -16.216 -1.708 1.00 0.00 9 THR A CA 12
ATOM 7323 C C . THR A 1 9 ? -9.815 -14.853 -1.030 1.00 0.00 9 THR A C 12
ATOM 7324 O O . THR A 1 9 ? -10.715 -14.603 -0.228 1.00 0.00 9 THR A O 12
ATOM 7335 N N . ARG A 1 10 ? -8.873 -13.975 -1.358 1.00 0.00 10 ARG A N 12
ATOM 7336 C CA . ARG A 1 10 ? -8.841 -12.637 -0.780 1.00 0.00 10 ARG A CA 12
ATOM 7337 C C . ARG A 1 10 ? -8.261 -11.631 -1.770 1.00 0.00 10 ARG A C 12
ATOM 7338 O O . ARG A 1 10 ? -7.345 -11.947 -2.530 1.00 0.00 10 ARG A O 12
ATOM 7359 N N . LYS A 1 11 ? -8.801 -10.417 -1.757 1.00 0.00 11 LYS A N 12
ATOM 7360 C CA . LYS A 1 11 ? -8.338 -9.363 -2.652 1.00 0.00 11 LYS A CA 12
ATOM 7361 C C . LYS A 1 11 ? -8.458 -7.994 -1.989 1.00 0.00 11 LYS A C 12
ATOM 7362 O O . LYS A 1 11 ? -9.560 -7.532 -1.692 1.00 0.00 11 LYS A O 12
ATOM 7381 N N . ARG A 1 12 ? -7.318 -7.351 -1.760 1.00 0.00 12 ARG A N 12
ATOM 7382 C CA . ARG A 1 12 ? -7.296 -6.035 -1.132 1.00 0.00 12 ARG A CA 12
ATOM 7383 C C . ARG A 1 12 ? -6.145 -5.193 -1.675 1.00 0.00 12 ARG A C 12
ATOM 7384 O O . ARG A 1 12 ? -5.081 -5.717 -2.005 1.00 0.00 12 ARG A O 12
ATOM 7405 N N . TYR A 1 13 ? -6.367 -3.887 -1.766 1.00 0.00 13 TYR A N 12
ATOM 7406 C CA . TYR A 1 13 ? -5.350 -2.972 -2.272 1.00 0.00 13 TYR A CA 12
ATOM 7407 C C . TYR A 1 13 ? -4.004 -3.228 -1.600 1.00 0.00 13 TYR A C 12
ATOM 7408 O O . TYR A 1 13 ? -3.946 -3.645 -0.444 1.00 0.00 13 TYR A O 12
ATOM 7426 N N . GLU A 1 14 ? -2.926 -2.974 -2.334 1.00 0.00 14 GLU A N 12
ATOM 7427 C CA . GLU A 1 14 ? -1.580 -3.176 -1.810 1.00 0.00 14 GLU A CA 12
ATOM 7428 C C . GLU A 1 14 ? -0.641 -2.070 -2.281 1.00 0.00 14 GLU A C 12
ATOM 7429 O O . GLU A 1 14 ? -0.877 -1.435 -3.309 1.00 0.00 14 GLU A O 12
ATOM 7441 N N . CYS A 1 15 ? 0.426 -1.845 -1.521 1.00 0.00 15 CYS A N 12
ATOM 7442 C CA . CYS A 1 15 ? 1.402 -0.816 -1.858 1.00 0.00 15 CYS A CA 12
ATOM 7443 C C . CYS A 1 15 ? 2.699 -1.441 -2.364 1.00 0.00 15 CYS A C 12
ATOM 7444 O O . CYS A 1 15 ? 3.347 -2.211 -1.655 1.00 0.00 15 CYS A O 12
ATOM 7451 N N . SER A 1 16 ? 3.072 -1.103 -3.594 1.00 0.00 16 SER A N 12
ATOM 7452 C CA . SER A 1 16 ? 4.289 -1.633 -4.197 1.00 0.00 16 SER A CA 12
ATOM 7453 C C . SER A 1 16 ? 5.510 -0.836 -3.747 1.00 0.00 16 SER A C 12
ATOM 7454 O O . SER A 1 16 ? 6.581 -0.928 -4.346 1.00 0.00 16 SER A O 12
ATOM 7462 N N . LYS A 1 17 ? 5.339 -0.054 -2.687 1.00 0.00 17 LYS A N 12
ATOM 7463 C CA . LYS A 1 17 ? 6.426 0.759 -2.153 1.00 0.00 17 LYS A CA 12
ATOM 7464 C C . LYS A 1 17 ? 6.915 0.205 -0.818 1.00 0.00 17 LYS A C 12
ATOM 7465 O O . LYS A 1 17 ? 8.118 0.057 -0.600 1.00 0.00 17 LYS A O 12
ATOM 7484 N N . CYS A 1 18 ? 5.975 -0.100 0.071 1.00 0.00 18 CYS A N 12
ATOM 7485 C CA . CYS A 1 18 ? 6.310 -0.639 1.383 1.00 0.00 18 CYS A CA 12
ATOM 7486 C C . CYS A 1 18 ? 5.739 -2.043 1.557 1.00 0.00 18 CYS A C 12
ATOM 7487 O O . CYS A 1 18 ? 5.897 -2.662 2.609 1.00 0.00 18 CYS A O 12
ATOM 7494 N N . GLN A 1 19 ? 5.075 -2.538 0.517 1.00 0.00 19 GLN A N 12
ATOM 7495 C CA . GLN A 1 19 ? 4.480 -3.869 0.555 1.00 0.00 19 GLN A CA 12
ATOM 7496 C C . GLN A 1 19 ? 3.463 -3.978 1.687 1.00 0.00 19 GLN A C 12
ATOM 7497 O O . GLN A 1 19 ? 3.485 -4.931 2.465 1.00 0.00 19 GLN A O 12
ATOM 7511 N N . ALA A 1 20 ? 2.571 -2.996 1.772 1.00 0.00 20 ALA A N 12
ATOM 7512 C CA . ALA A 1 20 ? 1.545 -2.983 2.807 1.00 0.00 20 ALA A CA 12
ATOM 7513 C C . ALA A 1 20 ? 0.152 -3.117 2.200 1.00 0.00 20 ALA A C 12
ATOM 7514 O O . ALA A 1 20 ? -0.152 -2.505 1.176 1.00 0.00 20 ALA A O 12
ATOM 7521 N N . THR A 1 21 ? -0.691 -3.922 2.839 1.00 0.00 21 THR A N 12
ATOM 7522 C CA . THR A 1 21 ? -2.051 -4.137 2.362 1.00 0.00 21 THR A CA 12
ATOM 7523 C C . THR A 1 21 ? -3.049 -3.292 3.145 1.00 0.00 21 THR A C 12
ATOM 7524 O O . THR A 1 21 ? -2.914 -3.116 4.356 1.00 0.00 21 THR A O 12
ATOM 7535 N N . PHE A 1 22 ? -4.052 -2.771 2.446 1.00 0.00 22 PHE A N 12
ATOM 7536 C CA . PHE A 1 22 ? -5.074 -1.943 3.077 1.00 0.00 22 PHE A CA 12
ATOM 7537 C C . PHE A 1 22 ? -6.461 -2.548 2.881 1.00 0.00 22 PHE A C 12
ATOM 7538 O O . PHE A 1 22 ? -6.622 -3.542 2.176 1.00 0.00 22 PHE A O 12
ATOM 7555 N N . ASN A 1 23 ? -7.460 -1.940 3.513 1.00 0.00 23 ASN A N 12
ATOM 7556 C CA . ASN A 1 23 ? -8.833 -2.418 3.411 1.00 0.00 23 ASN A CA 12
ATOM 7557 C C . ASN A 1 23 ? -9.695 -1.435 2.625 1.00 0.00 23 ASN A C 12
ATOM 7558 O O . ASN A 1 23 ? -10.430 -1.824 1.716 1.00 0.00 23 ASN A O 12
ATOM 7569 N N . LEU A 1 24 ? -9.600 -0.158 2.981 1.00 0.00 24 LEU A N 12
ATOM 7570 C CA . LEU A 1 24 ? -10.370 0.883 2.309 1.00 0.00 24 LEU A CA 12
ATOM 7571 C C . LEU A 1 24 ? -9.559 1.520 1.185 1.00 0.00 24 LEU A C 12
ATOM 7572 O O . LEU A 1 24 ? -8.359 1.755 1.328 1.00 0.00 24 LEU A O 12
ATOM 7588 N N . ARG A 1 25 ? -10.223 1.800 0.069 1.00 0.00 25 ARG A N 12
ATOM 7589 C CA . ARG A 1 25 ? -9.565 2.412 -1.079 1.00 0.00 25 ARG A CA 12
ATOM 7590 C C . ARG A 1 25 ? -8.940 3.751 -0.698 1.00 0.00 25 ARG A C 12
ATOM 7591 O O . ARG A 1 25 ? -7.799 4.041 -1.057 1.00 0.00 25 ARG A O 12
ATOM 7612 N N . LYS A 1 26 ? -9.696 4.564 0.032 1.00 0.00 26 LYS A N 12
ATOM 7613 C CA . LYS A 1 26 ? -9.218 5.872 0.464 1.00 0.00 26 LYS A CA 12
ATOM 7614 C C . LYS A 1 26 ? -7.950 5.739 1.300 1.00 0.00 26 LYS A C 12
ATOM 7615 O O . LYS A 1 26 ? -6.974 6.459 1.085 1.00 0.00 26 LYS A O 12
ATOM 7634 N N . HIS A 1 27 ? -7.970 4.814 2.254 1.00 0.00 27 HIS A N 12
ATOM 7635 C CA . HIS A 1 27 ? -6.820 4.585 3.122 1.00 0.00 27 HIS A CA 12
ATOM 7636 C C . HIS A 1 27 ? -5.529 4.535 2.311 1.00 0.00 27 HIS A C 12
ATOM 7637 O O . HIS A 1 27 ? -4.494 5.050 2.738 1.00 0.00 27 HIS A O 12
ATOM 7651 N N . LEU A 1 28 ? -5.595 3.910 1.140 1.00 0.00 28 LEU A N 12
ATOM 7652 C CA . LEU A 1 28 ? -4.431 3.792 0.269 1.00 0.00 28 LEU A CA 12
ATOM 7653 C C . LEU A 1 28 ? -4.027 5.153 -0.288 1.00 0.00 28 LEU A C 12
ATOM 7654 O O . LEU A 1 28 ? -2.878 5.573 -0.154 1.00 0.00 28 LEU A O 12
ATOM 7670 N N . ILE A 1 29 ? -4.980 5.838 -0.912 1.00 0.00 29 ILE A N 12
ATOM 7671 C CA . ILE A 1 29 ? -4.724 7.153 -1.486 1.00 0.00 29 ILE A CA 12
ATOM 7672 C C . ILE A 1 29 ? -4.080 8.083 -0.463 1.00 0.00 29 ILE A C 12
ATOM 7673 O O . ILE A 1 29 ? -3.080 8.740 -0.751 1.00 0.00 29 ILE A O 12
ATOM 7689 N N . GLN A 1 30 ? -4.660 8.132 0.732 1.00 0.00 30 GLN A N 12
ATOM 7690 C CA . GLN A 1 30 ? -4.141 8.981 1.798 1.00 0.00 30 GLN A CA 12
ATOM 7691 C C . GLN A 1 30 ? -2.784 8.481 2.280 1.00 0.00 30 GLN A C 12
ATOM 7692 O O . GLN A 1 30 ? -1.894 9.273 2.591 1.00 0.00 30 GLN A O 12
ATOM 7706 N N . HIS A 1 31 ? -2.632 7.162 2.341 1.00 0.00 31 HIS A N 12
ATOM 7707 C CA . HIS A 1 31 ? -1.382 6.556 2.786 1.00 0.00 31 HIS A CA 12
ATOM 7708 C C . HIS A 1 31 ? -0.222 6.983 1.891 1.00 0.00 31 HIS A C 12
ATOM 7709 O O . HIS A 1 31 ? 0.779 7.515 2.369 1.00 0.00 31 HIS A O 12
ATOM 7723 N N . GLN A 1 32 ? -0.366 6.745 0.591 1.00 0.00 32 GLN A N 12
ATOM 7724 C CA . GLN A 1 32 ? 0.671 7.103 -0.369 1.00 0.00 32 GLN A CA 12
ATOM 7725 C C . GLN A 1 32 ? 1.339 8.419 0.017 1.00 0.00 32 GLN A C 12
ATOM 7726 O O . GLN A 1 32 ? 2.566 8.518 0.050 1.00 0.00 32 GLN A O 12
ATOM 7740 N N . LYS A 1 33 ? 0.525 9.428 0.307 1.00 0.00 33 LYS A N 12
ATOM 7741 C CA . LYS A 1 33 ? 1.036 10.738 0.692 1.00 0.00 33 LYS A CA 12
ATOM 7742 C C . LYS A 1 33 ? 2.243 10.601 1.614 1.00 0.00 33 LYS A C 12
ATOM 7743 O O . LYS A 1 33 ? 3.294 11.196 1.371 1.00 0.00 33 LYS A O 12
ATOM 7762 N N . THR A 1 34 ? 2.088 9.813 2.673 1.00 0.00 34 THR A N 12
ATOM 7763 C CA . THR A 1 34 ? 3.165 9.598 3.631 1.00 0.00 34 THR A CA 12
ATOM 7764 C C . THR A 1 34 ? 4.498 9.388 2.922 1.00 0.00 34 THR A C 12
ATOM 7765 O O . THR A 1 34 ? 5.531 9.899 3.356 1.00 0.00 34 THR A O 12
ATOM 7776 N N . HIS A 1 35 ? 4.468 8.634 1.828 1.00 0.00 35 HIS A N 12
ATOM 7777 C CA . HIS A 1 35 ? 5.675 8.358 1.057 1.00 0.00 35 HIS A CA 12
ATOM 7778 C C . HIS A 1 35 ? 6.173 9.619 0.357 1.00 0.00 35 HIS A C 12
ATOM 7779 O O . HIS A 1 35 ? 7.378 9.841 0.240 1.00 0.00 35 HIS A O 12
ATOM 7793 N N . ALA A 1 36 ? 5.238 10.441 -0.107 1.00 0.00 36 ALA A N 12
ATOM 7794 C CA . ALA A 1 36 ? 5.582 11.680 -0.794 1.00 0.00 36 ALA A CA 12
ATOM 7795 C C . ALA A 1 36 ? 6.749 11.470 -1.753 1.00 0.00 36 ALA A C 12
ATOM 7796 O O . ALA A 1 36 ? 7.585 12.355 -1.931 1.00 0.00 36 ALA A O 12
ATOM 7803 N N . ALA A 1 37 ? 6.800 10.292 -2.368 1.00 0.00 37 ALA A N 12
ATOM 7804 C CA . ALA A 1 37 ? 7.864 9.967 -3.309 1.00 0.00 37 ALA A CA 12
ATOM 7805 C C . ALA A 1 37 ? 8.152 11.141 -4.239 1.00 0.00 37 ALA A C 12
ATOM 7806 O O . ALA A 1 37 ? 7.325 12.039 -4.397 1.00 0.00 37 ALA A O 12
ATOM 7813 N N . LYS A 1 38 ? 9.330 11.128 -4.852 1.00 0.00 38 LYS A N 12
ATOM 7814 C CA . LYS A 1 38 ? 9.728 12.191 -5.768 1.00 0.00 38 LYS A CA 12
ATOM 7815 C C . LYS A 1 38 ? 9.797 11.677 -7.202 1.00 0.00 38 LYS A C 12
ATOM 7816 O O . LYS A 1 38 ? 10.858 11.274 -7.677 1.00 0.00 38 LYS A O 12
ATOM 7835 N N . SER A 1 39 ? 8.658 11.696 -7.887 1.00 0.00 39 SER A N 12
ATOM 7836 C CA . SER A 1 39 ? 8.588 11.230 -9.267 1.00 0.00 39 SER A CA 12
ATOM 7837 C C . SER A 1 39 ? 8.012 12.310 -10.177 1.00 0.00 39 SER A C 12
ATOM 7838 O O . SER A 1 39 ? 8.623 12.688 -11.176 1.00 0.00 39 SER A O 12
ATOM 7846 N N . GLY A 1 40 ? 6.828 12.803 -9.824 1.00 0.00 40 GLY A N 12
ATOM 7847 C CA . GLY A 1 40 ? 6.187 13.835 -10.619 1.00 0.00 40 GLY A CA 12
ATOM 7848 C C . GLY A 1 40 ? 4.786 14.151 -10.136 1.00 0.00 40 GLY A C 12
ATOM 7849 O O . GLY A 1 40 ? 3.796 13.637 -10.657 1.00 0.00 40 GLY A O 12
ATOM 7853 N N . PRO A 1 41 ? 4.689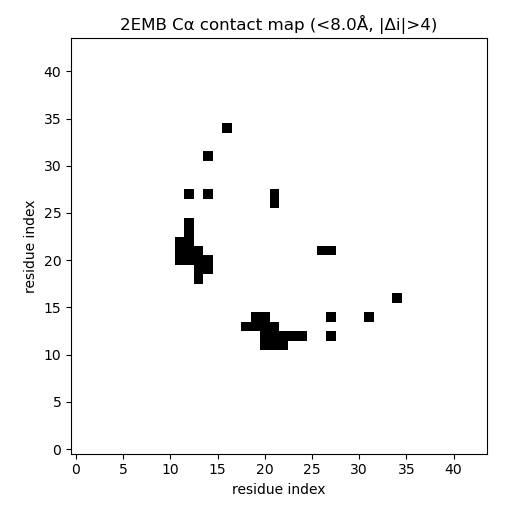 15.017 -9.116 1.00 0.00 41 PRO A N 12
ATOM 7854 C CA . PRO A 1 41 ? 3.402 15.420 -8.539 1.00 0.00 41 PRO A CA 12
ATOM 7855 C C . PRO A 1 41 ? 2.591 16.296 -9.488 1.00 0.00 41 PRO A C 12
ATOM 7856 O O . PRO A 1 41 ? 3.109 17.257 -10.056 1.00 0.00 41 PRO A O 12
ATOM 7867 N N . SER A 1 42 ? 1.317 15.958 -9.654 1.00 0.00 42 SER A N 12
ATOM 7868 C CA . SER A 1 42 ? 0.435 16.713 -10.537 1.00 0.00 42 SER A CA 12
ATOM 7869 C C . SER A 1 42 ? -0.354 17.757 -9.753 1.00 0.00 42 SER A C 12
ATOM 7870 O O . SER A 1 42 ? -1.377 17.449 -9.141 1.00 0.00 42 SER A O 12
ATOM 7878 N N . SER A 1 43 ? 0.129 18.995 -9.777 1.00 0.00 43 SER A N 12
ATOM 7879 C CA . SER A 1 43 ? -0.528 20.086 -9.066 1.00 0.00 43 SER A CA 12
ATOM 7880 C C . SER A 1 43 ? -1.215 21.035 -10.043 1.00 0.00 43 SER A C 12
ATOM 7881 O O . SER A 1 43 ? -0.677 22.087 -10.386 1.00 0.00 43 SER A O 12
ATOM 7889 N N . GLY A 1 44 ? -2.409 20.655 -10.488 1.00 0.00 44 GLY A N 12
ATOM 7890 C CA . GLY A 1 44 ? -3.151 21.482 -11.421 1.00 0.00 44 GLY A CA 12
ATOM 7891 C C . GLY A 1 44 ? -2.261 22.103 -12.479 1.00 0.00 44 GLY A C 12
ATOM 7892 O O . GLY A 1 44 ? -2.241 23.327 -12.602 1.00 0.00 44 GLY A O 12
ATOM 7897 N N . GLY A 1 1 ? -11.832 -32.672 -14.283 1.00 0.00 1 GLY A N 13
ATOM 7898 C CA . GLY A 1 1 ? -12.140 -31.768 -13.190 1.00 0.00 1 GLY A CA 13
ATOM 7899 C C . GLY A 1 1 ? -10.948 -30.925 -12.783 1.00 0.00 1 GLY A C 13
ATOM 7900 O O . GLY A 1 1 ? -9.800 -31.310 -13.007 1.00 0.00 1 GLY A O 13
ATOM 7904 N N . SER A 1 2 ? -11.219 -29.769 -12.184 1.00 0.00 2 SER A N 13
ATOM 7905 C CA . SER A 1 2 ? -10.159 -28.866 -11.750 1.00 0.00 2 SER A CA 13
ATOM 7906 C C . SER A 1 2 ? -9.873 -29.041 -10.261 1.00 0.00 2 SER A C 13
ATOM 7907 O O . SER A 1 2 ? -10.737 -29.472 -9.498 1.00 0.00 2 SER A O 13
ATOM 7915 N N . SER A 1 3 ? -8.653 -28.704 -9.856 1.00 0.00 3 SER A N 13
ATOM 7916 C CA . SER A 1 3 ? -8.249 -28.827 -8.460 1.00 0.00 3 SER A CA 13
ATOM 7917 C C . SER A 1 3 ? -7.291 -27.706 -8.071 1.00 0.00 3 SER A C 13
ATOM 7918 O O . SER A 1 3 ? -6.316 -27.436 -8.772 1.00 0.00 3 SER A O 13
ATOM 7926 N N . GLY A 1 4 ? -7.576 -27.055 -6.947 1.00 0.00 4 GLY A N 13
ATOM 7927 C CA . GLY A 1 4 ? -6.731 -25.970 -6.483 1.00 0.00 4 GLY A CA 13
ATOM 7928 C C . GLY A 1 4 ? -7.123 -24.633 -7.081 1.00 0.00 4 GLY A C 13
ATOM 7929 O O . GLY A 1 4 ? -6.329 -24.000 -7.776 1.00 0.00 4 GLY A O 13
ATOM 7933 N N . SER A 1 5 ? -8.351 -24.204 -6.810 1.00 0.00 5 SER A N 13
ATOM 7934 C CA . SER A 1 5 ? -8.849 -22.936 -7.331 1.00 0.00 5 SER A CA 13
ATOM 7935 C C . SER A 1 5 ? -8.925 -21.887 -6.226 1.00 0.00 5 SER A C 13
ATOM 7936 O O . SER A 1 5 ? -9.984 -21.663 -5.639 1.00 0.00 5 SER A O 13
ATOM 7944 N N . SER A 1 6 ? -7.794 -21.247 -5.947 1.00 0.00 6 SER A N 13
ATOM 7945 C CA . SER A 1 6 ? -7.730 -20.224 -4.909 1.00 0.00 6 SER A CA 13
ATOM 7946 C C . SER A 1 6 ? -6.476 -19.370 -5.066 1.00 0.00 6 SER A C 13
ATOM 7947 O O . SER A 1 6 ? -5.649 -19.616 -5.943 1.00 0.00 6 SER A O 13
ATOM 7955 N N . GLY A 1 7 ? -6.342 -18.363 -4.208 1.00 0.00 7 GLY A N 13
ATOM 7956 C CA . GLY A 1 7 ? -5.187 -17.486 -4.267 1.00 0.00 7 GLY A CA 13
ATOM 7957 C C . GLY A 1 7 ? -5.474 -16.111 -3.697 1.00 0.00 7 GLY A C 13
ATOM 7958 O O . GLY A 1 7 ? -5.275 -15.870 -2.506 1.00 0.00 7 GLY A O 13
ATOM 7962 N N . HIS A 1 8 ? -5.941 -15.205 -4.550 1.00 0.00 8 HIS A N 13
ATOM 7963 C CA . HIS A 1 8 ? -6.254 -13.845 -4.125 1.00 0.00 8 HIS A CA 13
ATOM 7964 C C . HIS A 1 8 ? -7.756 -13.671 -3.924 1.00 0.00 8 HIS A C 13
ATOM 7965 O O . HIS A 1 8 ? -8.454 -13.151 -4.795 1.00 0.00 8 HIS A O 13
ATOM 7979 N N . THR A 1 9 ? -8.249 -14.111 -2.770 1.00 0.00 9 THR A N 13
ATOM 7980 C CA . THR A 1 9 ? -9.668 -14.006 -2.455 1.00 0.00 9 THR A CA 13
ATOM 7981 C C . THR A 1 9 ? -10.050 -12.571 -2.110 1.00 0.00 9 THR A C 13
ATOM 7982 O O . THR A 1 9 ? -10.888 -11.964 -2.776 1.00 0.00 9 THR A O 13
ATOM 7993 N N . ARG A 1 10 ? -9.429 -12.034 -1.064 1.00 0.00 10 ARG A N 13
ATOM 7994 C CA . ARG A 1 10 ? -9.705 -10.670 -0.630 1.00 0.00 10 ARG A CA 13
ATOM 7995 C C . ARG A 1 10 ? -9.265 -9.663 -1.689 1.00 0.00 10 ARG A C 13
ATOM 7996 O O . ARG A 1 10 ? -8.316 -9.905 -2.436 1.00 0.00 10 ARG A O 13
ATOM 8017 N N . LYS A 1 11 ? -9.961 -8.533 -1.748 1.00 0.00 11 LYS A N 13
ATOM 8018 C CA . LYS A 1 11 ? -9.643 -7.488 -2.714 1.00 0.00 11 LYS A CA 13
ATOM 8019 C C . LYS A 1 11 ? -8.762 -6.413 -2.084 1.00 0.00 11 LYS A C 13
ATOM 8020 O O . LYS A 1 11 ? -8.436 -5.412 -2.721 1.00 0.00 11 LYS A O 13
ATOM 8039 N N . ARG A 1 12 ? -8.380 -6.629 -0.829 1.00 0.00 12 ARG A N 13
ATOM 8040 C CA . ARG A 1 12 ? -7.537 -5.679 -0.113 1.00 0.00 12 ARG A CA 13
ATOM 8041 C C . ARG A 1 12 ? -6.523 -5.036 -1.054 1.00 0.00 12 ARG A C 13
ATOM 8042 O O . ARG A 1 12 ? -5.976 -5.695 -1.939 1.00 0.00 12 ARG A O 13
ATOM 8063 N N . TYR A 1 13 ? -6.277 -3.746 -0.858 1.00 0.00 13 TYR A N 13
ATOM 8064 C CA . TYR A 1 13 ? -5.331 -3.012 -1.690 1.00 0.00 13 TYR A CA 13
ATOM 8065 C C . TYR A 1 13 ? -3.906 -3.177 -1.170 1.00 0.00 13 TYR A C 13
ATOM 8066 O O . TYR A 1 13 ? -3.689 -3.373 0.025 1.00 0.00 13 TYR A O 13
ATOM 8084 N N . GLU A 1 14 ? -2.938 -3.095 -2.078 1.00 0.00 14 GLU A N 13
ATOM 8085 C CA . GLU A 1 14 ? -1.534 -3.236 -1.712 1.00 0.00 14 GLU A CA 13
ATOM 8086 C C . GLU A 1 14 ? -0.731 -2.017 -2.158 1.00 0.00 14 GLU A C 13
ATOM 8087 O O . GLU A 1 14 ? -1.111 -1.320 -3.099 1.00 0.00 14 GLU A O 13
ATOM 8099 N N . CYS A 1 15 ? 0.381 -1.766 -1.475 1.00 0.00 15 CYS A N 13
ATOM 8100 C CA . CYS A 1 15 ? 1.238 -0.632 -1.798 1.00 0.00 15 CYS A CA 13
ATOM 8101 C C . CYS A 1 15 ? 2.525 -1.098 -2.475 1.00 0.00 15 CYS A C 13
ATOM 8102 O O . CYS A 1 15 ? 3.243 -1.947 -1.947 1.00 0.00 15 CYS A O 13
ATOM 8109 N N . SER A 1 16 ? 2.808 -0.536 -3.645 1.00 0.00 16 SER A N 13
ATOM 8110 C CA . SER A 1 16 ? 4.006 -0.896 -4.396 1.00 0.00 16 SER A CA 13
ATOM 8111 C C . SER A 1 16 ? 5.216 -0.114 -3.895 1.00 0.00 16 SER A C 13
ATOM 8112 O O . SER A 1 16 ? 6.218 0.019 -4.598 1.00 0.00 16 SER A O 13
ATOM 8120 N N . LYS A 1 17 ? 5.116 0.402 -2.675 1.00 0.00 17 LYS A N 13
ATOM 8121 C CA . LYS A 1 17 ? 6.201 1.170 -2.077 1.00 0.00 17 LYS A CA 13
ATOM 8122 C C . LYS A 1 17 ? 6.749 0.466 -0.840 1.00 0.00 17 LYS A C 13
ATOM 8123 O O . LYS A 1 17 ? 7.955 0.246 -0.721 1.00 0.00 17 LYS A O 13
ATOM 8142 N N . CYS A 1 18 ? 5.856 0.113 0.079 1.00 0.00 18 CYS A N 13
ATOM 8143 C CA . CYS A 1 18 ? 6.249 -0.568 1.306 1.00 0.00 18 CYS A CA 13
ATOM 8144 C C . CYS A 1 18 ? 5.648 -1.969 1.368 1.00 0.00 18 CYS A C 13
ATOM 8145 O O . CYS A 1 18 ? 5.825 -2.688 2.351 1.00 0.00 18 CYS A O 13
ATOM 8152 N N . GLN A 1 19 ? 4.937 -2.349 0.312 1.00 0.00 19 GLN A N 13
ATOM 8153 C CA . GLN A 1 19 ? 4.309 -3.663 0.246 1.00 0.00 19 GLN A CA 13
ATOM 8154 C C . GLN A 1 19 ? 3.375 -3.880 1.433 1.00 0.00 19 GLN A C 13
ATOM 8155 O O . GLN A 1 19 ? 3.478 -4.881 2.141 1.00 0.00 19 GLN A O 13
ATOM 8169 N N . ALA A 1 20 ? 2.465 -2.936 1.643 1.00 0.00 20 ALA A N 13
ATOM 8170 C CA . ALA A 1 20 ? 1.512 -3.024 2.743 1.00 0.00 20 ALA A CA 13
ATOM 8171 C C . ALA A 1 20 ? 0.134 -3.443 2.242 1.00 0.00 20 ALA A C 13
ATOM 8172 O O . ALA A 1 20 ? -0.068 -3.649 1.045 1.00 0.00 20 ALA A O 13
ATOM 8179 N N . THR A 1 21 ? -0.814 -3.568 3.167 1.00 0.00 21 THR A N 13
ATOM 8180 C CA . THR A 1 21 ? -2.173 -3.963 2.819 1.00 0.00 21 THR A CA 13
ATOM 8181 C C . THR A 1 21 ? -3.198 -3.055 3.488 1.00 0.00 21 THR A C 13
ATOM 8182 O O . THR A 1 21 ? -2.968 -2.544 4.585 1.00 0.00 21 THR A O 13
ATOM 8193 N N . PHE A 1 22 ? -4.330 -2.856 2.822 1.00 0.00 22 PHE A N 13
ATOM 8194 C CA . PHE A 1 22 ? -5.391 -2.008 3.352 1.00 0.00 22 PHE A CA 13
ATOM 8195 C C . PHE A 1 22 ? -6.761 -2.639 3.117 1.00 0.00 22 PHE A C 13
ATOM 8196 O O . PHE A 1 22 ? -6.901 -3.565 2.319 1.00 0.00 22 PHE A O 13
ATOM 8213 N N . ASN A 1 23 ? -7.768 -2.131 3.820 1.00 0.00 23 ASN A N 13
ATOM 8214 C CA . ASN A 1 23 ? -9.127 -2.645 3.689 1.00 0.00 23 ASN A CA 13
ATOM 8215 C C . ASN A 1 23 ? -9.914 -1.846 2.655 1.00 0.00 23 ASN A C 13
ATOM 8216 O O . ASN A 1 23 ? -10.606 -2.414 1.810 1.00 0.00 23 ASN A O 13
ATOM 8227 N N . LEU A 1 24 ? -9.802 -0.524 2.728 1.00 0.00 24 LEU A N 13
ATOM 8228 C CA . LEU A 1 24 ? -10.503 0.355 1.798 1.00 0.00 24 LEU A CA 13
ATOM 8229 C C . LEU A 1 24 ? -9.538 0.945 0.775 1.00 0.00 24 LEU A C 13
ATOM 8230 O O . LEU A 1 24 ? -8.334 0.692 0.824 1.00 0.00 24 LEU A O 13
ATOM 8246 N N . ARG A 1 25 ? -10.074 1.735 -0.150 1.00 0.00 25 ARG A N 13
ATOM 8247 C CA . ARG A 1 25 ? -9.260 2.362 -1.184 1.00 0.00 25 ARG A CA 13
ATOM 8248 C C . ARG A 1 25 ? -8.755 3.727 -0.725 1.00 0.00 25 ARG A C 13
ATOM 8249 O O . ARG A 1 25 ? -7.562 4.021 -0.811 1.00 0.00 25 ARG A O 13
ATOM 8270 N N . LYS A 1 26 ? -9.670 4.558 -0.239 1.00 0.00 26 LYS A N 13
ATOM 8271 C CA . LYS A 1 26 ? -9.319 5.891 0.235 1.00 0.00 26 LYS A CA 13
ATOM 8272 C C . LYS A 1 26 ? -8.097 5.841 1.145 1.00 0.00 26 LYS A C 13
ATOM 8273 O O . LYS A 1 26 ? -7.300 6.780 1.185 1.00 0.00 26 LYS A O 13
ATOM 8292 N N . HIS A 1 27 ? -7.953 4.740 1.875 1.00 0.00 27 HIS A N 13
ATOM 8293 C CA . HIS A 1 27 ? -6.826 4.567 2.785 1.00 0.00 27 HIS A CA 13
ATOM 8294 C C . HIS A 1 27 ? -5.508 4.537 2.016 1.00 0.00 27 HIS A C 13
ATOM 8295 O O . HIS A 1 27 ? -4.538 5.192 2.400 1.00 0.00 27 HIS A O 13
ATOM 8309 N N . LEU A 1 28 ? -5.479 3.772 0.930 1.00 0.00 28 LEU A N 13
ATOM 8310 C CA . LEU A 1 28 ? -4.280 3.656 0.108 1.00 0.00 28 LEU A CA 13
ATOM 8311 C C . LEU A 1 28 ? -3.826 5.025 -0.389 1.00 0.00 28 LEU A C 13
ATOM 8312 O O . LEU A 1 28 ? -2.677 5.420 -0.189 1.00 0.00 28 LEU A O 13
ATOM 8328 N N . ILE A 1 29 ? -4.736 5.745 -1.037 1.00 0.00 29 ILE A N 13
ATOM 8329 C CA . ILE A 1 29 ? -4.430 7.071 -1.559 1.00 0.00 29 ILE A CA 13
ATOM 8330 C C . ILE A 1 29 ? -3.848 7.969 -0.473 1.00 0.00 29 ILE A C 13
ATOM 8331 O O . ILE A 1 29 ? -2.829 8.627 -0.679 1.00 0.00 29 ILE A O 13
ATOM 8347 N N . GLN A 1 30 ? -4.501 7.989 0.684 1.00 0.00 30 GLN A N 13
ATOM 8348 C CA . GLN A 1 30 ? -4.047 8.805 1.804 1.00 0.00 30 GLN A CA 13
ATOM 8349 C C . GLN A 1 30 ? -2.697 8.319 2.320 1.00 0.00 30 GLN A C 13
ATOM 8350 O O . GLN A 1 30 ? -1.876 9.111 2.783 1.00 0.00 30 GLN A O 13
ATOM 8364 N N . HIS A 1 31 ? -2.473 7.011 2.237 1.00 0.00 31 HIS A N 13
ATOM 8365 C CA . HIS A 1 31 ? -1.222 6.419 2.695 1.00 0.00 31 HIS A CA 13
ATOM 8366 C C . HIS A 1 31 ? -0.050 6.896 1.842 1.00 0.00 31 HIS A C 13
ATOM 8367 O O . HIS A 1 31 ? 0.994 7.283 2.366 1.00 0.00 31 HIS A O 13
ATOM 8381 N N . GLN A 1 32 ? -0.231 6.864 0.526 1.00 0.00 32 GLN A N 13
ATOM 8382 C CA . GLN A 1 32 ? 0.812 7.291 -0.399 1.00 0.00 32 GLN A CA 13
ATOM 8383 C C . GLN A 1 32 ? 1.492 8.562 0.098 1.00 0.00 32 GLN A C 13
ATOM 8384 O O . GLN A 1 32 ? 2.715 8.692 0.030 1.00 0.00 32 GLN A O 13
ATOM 8398 N N . LYS A 1 33 ? 0.693 9.499 0.597 1.00 0.00 33 LYS A N 13
ATOM 8399 C CA . LYS A 1 33 ? 1.217 10.761 1.106 1.00 0.00 33 LYS A CA 13
ATOM 8400 C C . LYS A 1 33 ? 2.448 10.527 1.976 1.00 0.00 33 LYS A C 13
ATOM 8401 O O . LYS A 1 33 ? 3.427 11.270 1.897 1.00 0.00 33 LYS A O 13
ATOM 8420 N N . THR A 1 34 ? 2.393 9.489 2.804 1.00 0.00 34 THR A N 13
ATOM 8421 C CA . THR A 1 34 ? 3.504 9.157 3.688 1.00 0.00 34 THR A CA 13
ATOM 8422 C C . THR A 1 34 ? 4.806 9.021 2.907 1.00 0.00 34 THR A C 13
ATOM 8423 O O . THR A 1 34 ? 5.875 9.390 3.394 1.00 0.00 34 THR A O 13
ATOM 8434 N N . HIS A 1 35 ? 4.710 8.489 1.693 1.00 0.00 35 HIS A N 13
ATOM 8435 C CA . HIS A 1 35 ? 5.881 8.305 0.844 1.00 0.00 35 HIS A CA 13
ATOM 8436 C C . HIS A 1 35 ? 6.207 9.586 0.083 1.00 0.00 35 HIS A C 13
ATOM 8437 O O . HIS A 1 35 ? 6.894 9.556 -0.938 1.00 0.00 35 HIS A O 13
ATOM 8451 N N . ALA A 1 36 ? 5.709 10.711 0.586 1.00 0.00 36 ALA A N 13
ATOM 8452 C CA . ALA A 1 36 ? 5.948 12.003 -0.045 1.00 0.00 36 ALA A CA 13
ATOM 8453 C C . ALA A 1 36 ? 6.895 12.856 0.792 1.00 0.00 36 ALA A C 13
ATOM 8454 O O . ALA A 1 36 ? 6.594 13.193 1.937 1.00 0.00 36 ALA A O 13
ATOM 8461 N N . ALA A 1 37 ? 8.041 13.201 0.214 1.00 0.00 37 ALA A N 13
ATOM 8462 C CA . ALA A 1 37 ? 9.031 14.016 0.907 1.00 0.00 37 ALA A CA 13
ATOM 8463 C C . ALA A 1 37 ? 8.647 15.492 0.875 1.00 0.00 37 ALA A C 13
ATOM 8464 O O . ALA A 1 37 ? 9.485 16.357 0.623 1.00 0.00 37 ALA A O 13
ATOM 8471 N N . LYS A 1 38 ? 7.374 15.772 1.132 1.00 0.00 38 LYS A N 13
ATOM 8472 C CA . LYS A 1 38 ? 6.877 17.143 1.134 1.00 0.00 38 LYS A CA 13
ATOM 8473 C C . LYS A 1 38 ? 5.566 17.246 1.906 1.00 0.00 38 LYS A C 13
ATOM 8474 O O . LYS A 1 38 ? 4.556 16.662 1.514 1.00 0.00 38 LYS A O 13
ATOM 8493 N N . SER A 1 39 ? 5.589 17.994 3.005 1.00 0.00 39 SER A N 13
ATOM 8494 C CA . SER A 1 39 ? 4.403 18.171 3.834 1.00 0.00 39 SER A CA 13
ATOM 8495 C C . SER A 1 39 ? 4.560 19.375 4.758 1.00 0.00 39 SER A C 13
ATOM 8496 O O . SER A 1 39 ? 5.656 19.913 4.914 1.00 0.00 39 SER A O 13
ATOM 8504 N N . GLY A 1 40 ? 3.456 19.793 5.368 1.00 0.00 40 GLY A N 13
ATOM 8505 C CA . GLY A 1 40 ? 3.491 20.931 6.269 1.00 0.00 40 GLY A CA 13
ATOM 8506 C C . GLY A 1 40 ? 3.728 20.522 7.710 1.00 0.00 40 GLY A C 13
ATOM 8507 O O . GLY A 1 40 ? 4.143 19.400 7.999 1.00 0.00 40 GLY A O 13
ATOM 8511 N N . PRO A 1 41 ? 3.462 21.448 8.643 1.00 0.00 41 PRO A N 13
ATOM 8512 C CA . PRO A 1 41 ? 3.642 21.202 10.076 1.00 0.00 41 PRO A CA 13
ATOM 8513 C C . PRO A 1 41 ? 2.621 20.213 10.628 1.00 0.00 41 PRO A C 13
ATOM 8514 O O . PRO A 1 41 ? 2.599 19.932 11.826 1.00 0.00 41 PRO A O 13
ATOM 8525 N N . SER A 1 42 ? 1.777 19.687 9.745 1.00 0.00 42 SER A N 13
ATOM 8526 C CA . SER A 1 42 ? 0.751 18.731 10.145 1.00 0.00 42 SER A CA 13
ATOM 8527 C C . SER A 1 42 ? 1.365 17.563 10.910 1.00 0.00 42 SER A C 13
ATOM 8528 O O . SER A 1 42 ? 1.874 16.614 10.314 1.00 0.00 42 SER A O 13
ATOM 8536 N N . SER A 1 43 ? 1.313 17.641 12.236 1.00 0.00 43 SER A N 13
ATOM 8537 C CA . SER A 1 43 ? 1.868 16.593 13.085 1.00 0.00 43 SER A CA 13
ATOM 8538 C C . SER A 1 43 ? 1.135 16.533 14.422 1.00 0.00 43 SER A C 13
ATOM 8539 O O . SER A 1 43 ? 0.428 17.466 14.798 1.00 0.00 43 SER A O 13
ATOM 8547 N N . GLY A 1 44 ? 1.311 15.425 15.137 1.00 0.00 44 GLY A N 13
ATOM 8548 C CA . GLY A 1 44 ? 0.661 15.262 16.425 1.00 0.00 44 GLY A CA 13
ATOM 8549 C C . GLY A 1 44 ? -0.375 14.155 16.415 1.00 0.00 44 GLY A C 13
ATOM 8550 O O . GLY A 1 44 ? -0.268 13.242 15.598 1.00 0.00 44 GLY A O 13
ATOM 8555 N N . GLY A 1 1 ? -1.542 -32.415 -11.625 1.00 0.00 1 GLY A N 14
ATOM 8556 C CA . GLY A 1 1 ? -2.969 -32.187 -11.758 1.00 0.00 1 GLY A CA 14
ATOM 8557 C C . GLY A 1 1 ? -3.305 -31.282 -12.927 1.00 0.00 1 GLY A C 14
ATOM 8558 O O . GLY A 1 1 ? -2.429 -30.924 -13.715 1.00 0.00 1 GLY A O 14
ATOM 8562 N N . SER A 1 2 ? -4.577 -30.913 -13.041 1.00 0.00 2 SER A N 14
ATOM 8563 C CA . SER A 1 2 ? -5.027 -30.049 -14.126 1.00 0.00 2 SER A CA 14
ATOM 8564 C C . SER A 1 2 ? -5.372 -28.657 -13.605 1.00 0.00 2 SER A C 14
ATOM 8565 O O . SER A 1 2 ? -6.374 -28.064 -14.003 1.00 0.00 2 SER A O 14
ATOM 8573 N N . SER A 1 3 ? -4.534 -28.142 -12.711 1.00 0.00 3 SER A N 14
ATOM 8574 C CA . SER A 1 3 ? -4.751 -26.822 -12.131 1.00 0.00 3 SER A CA 14
ATOM 8575 C C . SER A 1 3 ? -3.580 -25.894 -12.440 1.00 0.00 3 SER A C 14
ATOM 8576 O O . SER A 1 3 ? -2.464 -26.347 -12.692 1.00 0.00 3 SER A O 14
ATOM 8584 N N . GLY A 1 4 ? -3.844 -24.591 -12.417 1.00 0.00 4 GLY A N 14
ATOM 8585 C CA . GLY A 1 4 ? -2.803 -23.618 -12.696 1.00 0.00 4 GLY A CA 14
ATOM 8586 C C . GLY A 1 4 ? -3.129 -22.246 -12.142 1.00 0.00 4 GLY A C 14
ATOM 8587 O O . GLY A 1 4 ? -3.030 -22.016 -10.937 1.00 0.00 4 GLY A O 14
ATOM 8591 N N . SER A 1 5 ? -3.518 -21.330 -13.024 1.00 0.00 5 SER A N 14
ATOM 8592 C CA . SER A 1 5 ? -3.854 -19.971 -12.617 1.00 0.00 5 SER A CA 14
ATOM 8593 C C . SER A 1 5 ? -4.879 -19.980 -11.486 1.00 0.00 5 SER A C 14
ATOM 8594 O O . SER A 1 5 ? -5.972 -20.528 -11.629 1.00 0.00 5 SER A O 14
ATOM 8602 N N . SER A 1 6 ? -4.516 -19.369 -10.363 1.00 0.00 6 SER A N 14
ATOM 8603 C CA . SER A 1 6 ? -5.402 -19.310 -9.206 1.00 0.00 6 SER A CA 14
ATOM 8604 C C . SER A 1 6 ? -6.725 -18.642 -9.568 1.00 0.00 6 SER A C 14
ATOM 8605 O O . SER A 1 6 ? -7.795 -19.221 -9.387 1.00 0.00 6 SER A O 14
ATOM 8613 N N . GLY A 1 7 ? -6.642 -17.417 -10.080 1.00 0.00 7 GLY A N 14
ATOM 8614 C CA . GLY A 1 7 ? -7.839 -16.689 -10.459 1.00 0.00 7 GLY A CA 14
ATOM 8615 C C . GLY A 1 7 ? -7.933 -15.336 -9.783 1.00 0.00 7 GLY A C 14
ATOM 8616 O O . GLY A 1 7 ? -6.916 -14.693 -9.520 1.00 0.00 7 GLY A O 14
ATOM 8620 N N . HIS A 1 8 ? -9.157 -14.901 -9.501 1.00 0.00 8 HIS A N 14
ATOM 8621 C CA . HIS A 1 8 ? -9.381 -13.615 -8.852 1.00 0.00 8 HIS A CA 14
ATOM 8622 C C . HIS A 1 8 ? -9.006 -13.679 -7.374 1.00 0.00 8 HIS A C 14
ATOM 8623 O O . HIS A 1 8 ? -9.704 -14.300 -6.572 1.00 0.00 8 HIS A O 14
ATOM 8637 N N . THR A 1 9 ? -7.899 -13.034 -7.020 1.00 0.00 9 THR A N 14
ATOM 8638 C CA . THR A 1 9 ? -7.431 -13.020 -5.640 1.00 0.00 9 THR A CA 14
ATOM 8639 C C . THR A 1 9 ? -7.089 -11.604 -5.190 1.00 0.00 9 THR A C 14
ATOM 8640 O O . THR A 1 9 ? -6.123 -11.392 -4.457 1.00 0.00 9 THR A O 14
ATOM 8651 N N . ARG A 1 10 ? -7.889 -10.639 -5.632 1.00 0.00 10 ARG A N 14
ATOM 8652 C CA . ARG A 1 10 ? -7.670 -9.242 -5.274 1.00 0.00 10 ARG A CA 14
ATOM 8653 C C . ARG A 1 10 ? -8.850 -8.694 -4.476 1.00 0.00 10 ARG A C 14
ATOM 8654 O O . ARG A 1 10 ? -9.712 -8.003 -5.018 1.00 0.00 10 ARG A O 14
ATOM 8675 N N . LYS A 1 11 ? -8.881 -9.009 -3.186 1.00 0.00 11 LYS A N 14
ATOM 8676 C CA . LYS A 1 11 ? -9.954 -8.548 -2.312 1.00 0.00 11 LYS A CA 14
ATOM 8677 C C . LYS A 1 11 ? -9.510 -7.337 -1.498 1.00 0.00 11 LYS A C 14
ATOM 8678 O O . LYS A 1 11 ? -10.289 -6.775 -0.728 1.00 0.00 11 LYS A O 14
ATOM 8697 N N . ARG A 1 12 ? -8.254 -6.939 -1.674 1.00 0.00 12 ARG A N 14
ATOM 8698 C CA . ARG A 1 12 ? -7.708 -5.794 -0.956 1.00 0.00 12 ARG A CA 14
ATOM 8699 C C . ARG A 1 12 ? -6.620 -5.106 -1.776 1.00 0.00 12 ARG A C 14
ATOM 8700 O O . ARG A 1 12 ? -5.981 -5.729 -2.625 1.00 0.00 12 ARG A O 14
ATOM 8721 N N . TYR A 1 13 ? -6.417 -3.819 -1.517 1.00 0.00 13 TYR A N 14
ATOM 8722 C CA . TYR A 1 13 ? -5.409 -3.046 -2.234 1.00 0.00 13 TYR A CA 14
ATOM 8723 C C . TYR A 1 13 ? -4.048 -3.162 -1.554 1.00 0.00 13 TYR A C 14
ATOM 8724 O O . TYR A 1 13 ? -3.953 -3.149 -0.327 1.00 0.00 13 TYR A O 14
ATOM 8742 N N . GLU A 1 14 ? -2.998 -3.275 -2.361 1.00 0.00 14 GLU A N 14
ATOM 8743 C CA . GLU A 1 14 ? -1.642 -3.394 -1.838 1.00 0.00 14 GLU A CA 14
ATOM 8744 C C . GLU A 1 14 ? -0.762 -2.256 -2.346 1.00 0.00 14 GLU A C 14
ATOM 8745 O O . GLU A 1 14 ? -0.946 -1.763 -3.459 1.00 0.00 14 GLU A O 14
ATOM 8757 N N . CYS A 1 15 ? 0.195 -1.843 -1.522 1.00 0.00 15 CYS A N 14
ATOM 8758 C CA . CYS A 1 15 ? 1.105 -0.763 -1.885 1.00 0.00 15 CYS A CA 14
ATOM 8759 C C . CYS A 1 15 ? 2.229 -1.276 -2.781 1.00 0.00 15 CYS A C 14
ATOM 8760 O O . CYS A 1 15 ? 2.421 -2.484 -2.922 1.00 0.00 15 CYS A O 14
ATOM 8767 N N . SER A 1 16 ? 2.968 -0.350 -3.383 1.00 0.00 16 SER A N 14
ATOM 8768 C CA . SER A 1 16 ? 4.070 -0.708 -4.268 1.00 0.00 16 SER A CA 14
ATOM 8769 C C . SER A 1 16 ? 5.411 -0.333 -3.645 1.00 0.00 16 SER A C 14
ATOM 8770 O O . SER A 1 16 ? 6.468 -0.743 -4.123 1.00 0.00 16 SER A O 14
ATOM 8778 N N . LYS A 1 17 ? 5.359 0.451 -2.573 1.00 0.00 17 LYS A N 14
ATOM 8779 C CA . LYS A 1 17 ? 6.568 0.883 -1.881 1.00 0.00 17 LYS A CA 14
ATOM 8780 C C . LYS A 1 17 ? 6.789 0.067 -0.612 1.00 0.00 17 LYS A C 14
ATOM 8781 O O . LYS A 1 17 ? 7.750 -0.696 -0.511 1.00 0.00 17 LYS A O 14
ATOM 8800 N N . CYS A 1 18 ? 5.892 0.230 0.355 1.00 0.00 18 CYS A N 14
ATOM 8801 C CA . CYS A 1 18 ? 5.988 -0.492 1.618 1.00 0.00 18 CYS A CA 14
ATOM 8802 C C . CYS A 1 18 ? 5.273 -1.837 1.531 1.00 0.00 18 CYS A C 14
ATOM 8803 O O . CYS A 1 18 ? 5.147 -2.549 2.527 1.00 0.00 18 CYS A O 14
ATOM 8810 N N . GLN A 1 19 ? 4.807 -2.177 0.333 1.00 0.00 19 GLN A N 14
ATOM 8811 C CA . GLN A 1 19 ? 4.105 -3.436 0.117 1.00 0.00 19 GLN A CA 14
ATOM 8812 C C . GLN A 1 19 ? 3.188 -3.758 1.293 1.00 0.00 19 GLN A C 14
ATOM 8813 O O . GLN A 1 19 ? 3.246 -4.850 1.857 1.00 0.00 19 GLN A O 14
ATOM 8827 N N . ALA A 1 20 ? 2.344 -2.799 1.658 1.00 0.00 20 ALA A N 14
ATOM 8828 C CA . ALA A 1 20 ? 1.414 -2.981 2.766 1.00 0.00 20 ALA A CA 14
ATOM 8829 C C . ALA A 1 20 ? 0.012 -3.298 2.259 1.00 0.00 20 ALA A C 14
ATOM 8830 O O . ALA A 1 20 ? -0.286 -3.129 1.077 1.00 0.00 20 ALA A O 14
ATOM 8837 N N . THR A 1 21 ? -0.848 -3.760 3.162 1.00 0.00 21 THR A N 14
ATOM 8838 C CA . THR A 1 21 ? -2.219 -4.103 2.806 1.00 0.00 21 THR A CA 14
ATOM 8839 C C . THR A 1 21 ? -3.211 -3.141 3.449 1.00 0.00 21 THR A C 14
ATOM 8840 O O . THR A 1 21 ? -3.019 -2.700 4.582 1.00 0.00 21 THR A O 14
ATOM 8851 N N . PHE A 1 22 ? -4.274 -2.819 2.719 1.00 0.00 22 PHE A N 14
ATOM 8852 C CA . PHE A 1 22 ? -5.297 -1.908 3.219 1.00 0.00 22 PHE A CA 14
ATOM 8853 C C . PHE A 1 22 ? -6.693 -2.484 2.997 1.00 0.00 22 PHE A C 14
ATOM 8854 O O . PHE A 1 22 ? -6.895 -3.335 2.133 1.00 0.00 22 PHE A O 14
ATOM 8871 N N . ASN A 1 23 ? -7.653 -2.012 3.786 1.00 0.00 23 ASN A N 14
ATOM 8872 C CA . ASN A 1 23 ? -9.031 -2.479 3.677 1.00 0.00 23 ASN A CA 14
ATOM 8873 C C . ASN A 1 23 ? -9.868 -1.516 2.842 1.00 0.00 23 ASN A C 14
ATOM 8874 O O . ASN A 1 23 ? -10.720 -1.936 2.058 1.00 0.00 23 ASN A O 14
ATOM 8885 N N . LEU A 1 24 ? -9.620 -0.222 3.015 1.00 0.00 24 LEU A N 14
ATOM 8886 C CA . LEU A 1 24 ? -10.350 0.802 2.277 1.00 0.00 24 LEU A CA 14
ATOM 8887 C C . LEU A 1 24 ? -9.444 1.491 1.261 1.00 0.00 24 LEU A C 14
ATOM 8888 O O . LEU A 1 24 ? -8.440 2.103 1.625 1.00 0.00 24 LEU A O 14
ATOM 8904 N N . ARG A 1 25 ? -9.808 1.390 -0.013 1.00 0.00 25 ARG A N 14
ATOM 8905 C CA . ARG A 1 25 ? -9.029 2.004 -1.082 1.00 0.00 25 ARG A CA 14
ATOM 8906 C C . ARG A 1 25 ? -8.551 3.395 -0.675 1.00 0.00 25 ARG A C 14
ATOM 8907 O O . ARG A 1 25 ? -7.407 3.770 -0.931 1.00 0.00 25 ARG A O 14
ATOM 8928 N N . LYS A 1 26 ? -9.436 4.157 -0.041 1.00 0.00 26 LYS A N 14
ATOM 8929 C CA . LYS A 1 26 ? -9.106 5.506 0.402 1.00 0.00 26 LYS A CA 14
ATOM 8930 C C . LYS A 1 26 ? -7.830 5.508 1.238 1.00 0.00 26 LYS A C 14
ATOM 8931 O O . LYS A 1 26 ? -6.968 6.372 1.072 1.00 0.00 26 LYS A O 14
ATOM 8950 N N . HIS A 1 27 ? -7.716 4.535 2.136 1.00 0.00 27 HIS A N 14
ATOM 8951 C CA . HIS A 1 27 ? -6.543 4.423 2.997 1.00 0.00 27 HIS A CA 14
ATOM 8952 C C . HIS A 1 27 ? -5.263 4.379 2.168 1.00 0.00 27 HIS A C 14
ATOM 8953 O O . HIS A 1 27 ? -4.220 4.880 2.591 1.00 0.00 27 HIS A O 14
ATOM 8967 N N . LEU A 1 28 ? -5.349 3.775 0.988 1.00 0.00 28 LEU A N 14
ATOM 8968 C CA . LEU A 1 28 ? -4.197 3.665 0.100 1.00 0.00 28 LEU A CA 14
ATOM 8969 C C . LEU A 1 28 ? -3.833 5.023 -0.492 1.00 0.00 28 LEU A C 14
ATOM 8970 O O . LEU A 1 28 ? -2.714 5.507 -0.318 1.00 0.00 28 LEU A O 14
ATOM 8986 N N . ILE A 1 29 ? -4.786 5.633 -1.189 1.00 0.00 29 ILE A N 14
ATOM 8987 C CA . ILE A 1 29 ? -4.566 6.937 -1.802 1.00 0.00 29 ILE A CA 14
ATOM 8988 C C . ILE A 1 29 ? -3.969 7.922 -0.803 1.00 0.00 29 ILE A C 14
ATOM 8989 O O . ILE A 1 29 ? -2.956 8.564 -1.080 1.00 0.00 29 ILE A O 14
ATOM 9005 N N . GLN A 1 30 ? -4.602 8.033 0.360 1.00 0.00 30 GLN A N 14
ATOM 9006 C CA . GLN A 1 30 ? -4.132 8.939 1.402 1.00 0.00 30 GLN A CA 14
ATOM 9007 C C . GLN A 1 30 ? -2.807 8.458 1.984 1.00 0.00 30 GLN A C 14
ATOM 9008 O O . GLN A 1 30 ? -1.966 9.262 2.387 1.00 0.00 30 GLN A O 14
ATOM 9022 N N . HIS A 1 31 ? -2.627 7.142 2.025 1.00 0.00 31 HIS A N 14
ATOM 9023 C CA . HIS A 1 31 ? -1.404 6.554 2.558 1.00 0.00 31 HIS A CA 14
ATOM 9024 C C . HIS A 1 31 ? -0.189 7.001 1.751 1.00 0.00 31 HIS A C 14
ATOM 9025 O O . HIS A 1 31 ? 0.899 7.180 2.297 1.00 0.00 31 HIS A O 14
ATOM 9039 N N . GLN A 1 32 ? -0.384 7.179 0.448 1.00 0.00 32 GLN A N 14
ATOM 9040 C CA . GLN A 1 32 ? 0.697 7.604 -0.434 1.00 0.00 32 GLN A CA 14
ATOM 9041 C C . GLN A 1 32 ? 1.343 8.888 0.076 1.00 0.00 32 GLN A C 14
ATOM 9042 O O . GLN A 1 32 ? 2.432 9.263 -0.360 1.00 0.00 32 GLN A O 14
ATOM 9056 N N . LYS A 1 33 ? 0.665 9.558 1.002 1.00 0.00 33 LYS A N 14
ATOM 9057 C CA . LYS A 1 33 ? 1.173 10.800 1.573 1.00 0.00 33 LYS A CA 14
ATOM 9058 C C . LYS A 1 33 ? 2.489 10.563 2.308 1.00 0.00 33 LYS A C 14
ATOM 9059 O O . LYS A 1 33 ? 3.428 11.350 2.191 1.00 0.00 33 LYS A O 14
ATOM 9078 N N . THR A 1 34 ? 2.550 9.472 3.065 1.00 0.00 34 THR A N 14
ATOM 9079 C CA . THR A 1 34 ? 3.751 9.131 3.818 1.00 0.00 34 THR A CA 14
ATOM 9080 C C . THR A 1 34 ? 4.909 8.795 2.885 1.00 0.00 34 THR A C 14
ATOM 9081 O O . THR A 1 34 ? 6.060 8.711 3.313 1.00 0.00 34 THR A O 14
ATOM 9092 N N . HIS A 1 35 ? 4.597 8.605 1.607 1.00 0.00 35 HIS A N 14
ATOM 9093 C CA . HIS A 1 35 ? 5.613 8.280 0.612 1.00 0.00 35 HIS A CA 14
ATOM 9094 C C . HIS A 1 35 ? 5.983 9.512 -0.209 1.00 0.00 35 HIS A C 14
ATOM 9095 O O . HIS A 1 35 ? 6.541 9.397 -1.300 1.00 0.00 35 HIS A O 14
ATOM 9109 N N . ALA A 1 36 ? 5.667 10.688 0.322 1.00 0.00 36 ALA A N 14
ATOM 9110 C CA . ALA A 1 36 ? 5.967 11.940 -0.361 1.00 0.00 36 ALA A CA 14
ATOM 9111 C C . ALA A 1 36 ? 7.467 12.099 -0.583 1.00 0.00 36 ALA A C 14
ATOM 9112 O O . ALA A 1 36 ? 8.275 11.468 0.098 1.00 0.00 36 ALA A O 14
ATOM 9119 N N . ALA A 1 37 ? 7.833 12.944 -1.542 1.00 0.00 37 ALA A N 14
ATOM 9120 C CA . ALA A 1 37 ? 9.236 13.185 -1.852 1.00 0.00 37 ALA A CA 14
ATOM 9121 C C . ALA A 1 37 ? 9.796 14.328 -1.012 1.00 0.00 37 ALA A C 14
ATOM 9122 O O . ALA A 1 37 ? 10.897 14.234 -0.470 1.00 0.00 37 ALA A O 14
ATOM 9129 N N . LYS A 1 38 ? 9.030 15.409 -0.907 1.00 0.00 38 LYS A N 14
ATOM 9130 C CA . LYS A 1 38 ? 9.448 16.571 -0.132 1.00 0.00 38 LYS A CA 14
ATOM 9131 C C . LYS A 1 38 ? 9.745 16.183 1.313 1.00 0.00 38 LYS A C 14
ATOM 9132 O O . LYS A 1 38 ? 8.858 15.734 2.040 1.00 0.00 38 LYS A O 14
ATOM 9151 N N . SER A 1 39 ? 10.996 16.362 1.724 1.00 0.00 39 SER A N 14
ATOM 9152 C CA . SER A 1 39 ? 11.410 16.028 3.082 1.00 0.00 39 SER A CA 14
ATOM 9153 C C . SER A 1 39 ? 12.099 17.216 3.747 1.00 0.00 39 SER A C 14
ATOM 9154 O O . SER A 1 39 ? 12.667 18.075 3.074 1.00 0.00 39 SER A O 14
ATOM 9162 N N . GLY A 1 40 ? 12.045 17.256 5.075 1.00 0.00 40 GLY A N 14
ATOM 9163 C CA . GLY A 1 40 ? 12.668 18.341 5.810 1.00 0.00 40 GLY A CA 14
ATOM 9164 C C . GLY A 1 40 ? 12.992 17.961 7.241 1.00 0.00 40 GLY A C 14
ATOM 9165 O O . GLY A 1 40 ? 14.134 17.646 7.579 1.00 0.00 40 GLY A O 14
ATOM 9169 N N . PRO A 1 41 ? 11.972 17.989 8.111 1.00 0.00 41 PRO A N 14
ATOM 9170 C CA . PRO A 1 41 ? 12.130 17.649 9.528 1.00 0.00 41 PRO A CA 14
ATOM 9171 C C . PRO A 1 41 ? 12.398 16.163 9.741 1.00 0.00 41 PRO A C 14
ATOM 9172 O O . PRO A 1 41 ? 12.648 15.722 10.863 1.00 0.00 41 PRO A O 14
ATOM 9183 N N . SER A 1 42 ? 12.347 15.396 8.657 1.00 0.00 42 SER A N 14
ATOM 9184 C CA . SER A 1 42 ? 12.581 13.958 8.725 1.00 0.00 42 SER A CA 14
ATOM 9185 C C . SER A 1 42 ? 13.678 13.635 9.735 1.00 0.00 42 SER A C 14
ATOM 9186 O O . SER A 1 42 ? 13.449 12.918 10.709 1.00 0.00 42 SER A O 14
ATOM 9194 N N . SER A 1 43 ? 14.872 14.169 9.494 1.00 0.00 43 SER A N 14
ATOM 9195 C CA . SER A 1 43 ? 16.007 13.934 10.380 1.00 0.00 43 SER A CA 14
ATOM 9196 C C . SER A 1 43 ? 15.690 14.390 11.801 1.00 0.00 43 SER A C 14
ATOM 9197 O O . SER A 1 43 ? 15.068 15.431 12.007 1.00 0.00 43 SER A O 14
ATOM 9205 N N . GLY A 1 44 ? 16.124 13.601 12.779 1.00 0.00 44 GLY A N 14
ATOM 9206 C CA . GLY A 1 44 ? 15.878 13.938 14.169 1.00 0.00 44 GLY A CA 14
ATOM 9207 C C . GLY A 1 44 ? 14.736 13.141 14.766 1.00 0.00 44 GLY A C 14
ATOM 9208 O O . GLY A 1 44 ? 14.402 13.352 15.931 1.00 0.00 44 GLY A O 14
ATOM 9213 N N . GLY A 1 1 ? -12.321 -34.732 -3.840 1.00 0.00 1 GLY A N 15
ATOM 9214 C CA . GLY A 1 1 ? -12.319 -33.488 -3.092 1.00 0.00 1 GLY A CA 15
ATOM 9215 C C . GLY A 1 1 ? -12.255 -32.271 -3.993 1.00 0.00 1 GLY A C 15
ATOM 9216 O O . GLY A 1 1 ? -11.199 -31.656 -4.143 1.00 0.00 1 GLY A O 15
ATOM 9220 N N . SER A 1 2 ? -13.387 -31.922 -4.596 1.00 0.00 2 SER A N 15
ATOM 9221 C CA . SER A 1 2 ? -13.454 -30.774 -5.492 1.00 0.00 2 SER A CA 15
ATOM 9222 C C . SER A 1 2 ? -13.904 -29.524 -4.741 1.00 0.00 2 SER A C 15
ATOM 9223 O O . SER A 1 2 ? -15.100 -29.260 -4.614 1.00 0.00 2 SER A O 15
ATOM 9231 N N . SER A 1 3 ? -12.937 -28.759 -4.244 1.00 0.00 3 SER A N 15
ATOM 9232 C CA . SER A 1 3 ? -13.233 -27.539 -3.502 1.00 0.00 3 SER A CA 15
ATOM 9233 C C . SER A 1 3 ? -12.509 -26.343 -4.113 1.00 0.00 3 SER A C 15
ATOM 9234 O O . SER A 1 3 ? -11.401 -26.472 -4.631 1.00 0.00 3 SER A O 15
ATOM 9242 N N . GLY A 1 4 ? -13.146 -25.177 -4.046 1.00 0.00 4 GLY A N 15
ATOM 9243 C CA . GLY A 1 4 ? -12.549 -23.974 -4.596 1.00 0.00 4 GLY A CA 15
ATOM 9244 C C . GLY A 1 4 ? -12.623 -22.801 -3.639 1.00 0.00 4 GLY A C 15
ATOM 9245 O O . GLY A 1 4 ? -12.358 -22.946 -2.446 1.00 0.00 4 GLY A O 15
ATOM 9249 N N . SER A 1 5 ? -12.984 -21.634 -4.163 1.00 0.00 5 SER A N 15
ATOM 9250 C CA . SER A 1 5 ? -13.086 -20.429 -3.348 1.00 0.00 5 SER A CA 15
ATOM 9251 C C . SER A 1 5 ? -11.916 -20.330 -2.374 1.00 0.00 5 SER A C 15
ATOM 9252 O O . SER A 1 5 ? -12.093 -19.981 -1.207 1.00 0.00 5 SER A O 15
ATOM 9260 N N . SER A 1 6 ? -10.720 -20.640 -2.864 1.00 0.00 6 SER A N 15
ATOM 9261 C CA . SER A 1 6 ? -9.519 -20.591 -2.037 1.00 0.00 6 SER A CA 15
ATOM 9262 C C . SER A 1 6 ? -8.509 -19.599 -2.605 1.00 0.00 6 SER A C 15
ATOM 9263 O O . SER A 1 6 ? -8.628 -19.161 -3.749 1.00 0.00 6 SER A O 15
ATOM 9271 N N . GLY A 1 7 ? -7.514 -19.248 -1.796 1.00 0.00 7 GLY A N 15
ATOM 9272 C CA . GLY A 1 7 ? -6.497 -18.310 -2.234 1.00 0.00 7 GLY A CA 15
ATOM 9273 C C . GLY A 1 7 ? -7.044 -16.909 -2.425 1.00 0.00 7 GLY A C 15
ATOM 9274 O O . GLY A 1 7 ? -7.434 -16.532 -3.531 1.00 0.00 7 GLY A O 15
ATOM 9278 N N . HIS A 1 8 ? -7.075 -16.135 -1.345 1.00 0.00 8 HIS A N 15
ATOM 9279 C CA . HIS A 1 8 ? -7.580 -14.767 -1.399 1.00 0.00 8 HIS A CA 15
ATOM 9280 C C . HIS A 1 8 ? -6.491 -13.804 -1.859 1.00 0.00 8 HIS A C 15
ATOM 9281 O O . HIS A 1 8 ? -6.351 -12.705 -1.321 1.00 0.00 8 HIS A O 15
ATOM 9295 N N . THR A 1 9 ? -5.719 -14.223 -2.857 1.00 0.00 9 THR A N 15
ATOM 9296 C CA . THR A 1 9 ? -4.641 -13.399 -3.388 1.00 0.00 9 THR A CA 15
ATOM 9297 C C . THR A 1 9 ? -5.180 -12.332 -4.335 1.00 0.00 9 THR A C 15
ATOM 9298 O O . THR A 1 9 ? -6.089 -12.591 -5.124 1.00 0.00 9 THR A O 15
ATOM 9309 N N . ARG A 1 10 ? -4.613 -11.133 -4.252 1.00 0.00 10 ARG A N 15
ATOM 9310 C CA . ARG A 1 10 ? -5.037 -10.027 -5.102 1.00 0.00 10 ARG A CA 15
ATOM 9311 C C . ARG A 1 10 ? -6.499 -9.673 -4.844 1.00 0.00 10 ARG A C 15
ATOM 9312 O O . ARG A 1 10 ? -7.250 -9.374 -5.773 1.00 0.00 10 ARG A O 15
ATOM 9333 N N . LYS A 1 11 ? -6.896 -9.709 -3.577 1.00 0.00 11 LYS A N 15
ATOM 9334 C CA . LYS A 1 11 ? -8.267 -9.392 -3.195 1.00 0.00 11 LYS A CA 15
ATOM 9335 C C . LYS A 1 11 ? -8.322 -8.097 -2.390 1.00 0.00 11 LYS A C 15
ATOM 9336 O O . LYS A 1 11 ? -9.397 -7.648 -1.991 1.00 0.00 11 LYS A O 15
ATOM 9355 N N . ARG A 1 12 ? -7.157 -7.501 -2.157 1.00 0.00 12 ARG A N 15
ATOM 9356 C CA . ARG A 1 12 ? -7.074 -6.258 -1.400 1.00 0.00 12 ARG A CA 15
ATOM 9357 C C . ARG A 1 12 ? -5.956 -5.369 -1.937 1.00 0.00 12 ARG A C 15
ATOM 9358 O O . ARG A 1 12 ? -4.906 -5.858 -2.355 1.00 0.00 12 ARG A O 15
ATOM 9379 N N . TYR A 1 13 ? -6.189 -4.061 -1.922 1.00 0.00 13 TYR A N 15
ATOM 9380 C CA . TYR A 1 13 ? -5.204 -3.104 -2.410 1.00 0.00 13 TYR A CA 15
ATOM 9381 C C . TYR A 1 13 ? -3.893 -3.229 -1.639 1.00 0.00 13 TYR A C 15
ATOM 9382 O O . TYR A 1 13 ? -3.885 -3.259 -0.409 1.00 0.00 13 TYR A O 15
ATOM 9400 N N . GLU A 1 14 ? -2.787 -3.303 -2.373 1.00 0.00 14 GLU A N 15
ATOM 9401 C CA . GLU A 1 14 ? -1.470 -3.425 -1.758 1.00 0.00 14 GLU A CA 15
ATOM 9402 C C . GLU A 1 14 ? -0.573 -2.257 -2.156 1.00 0.00 14 GLU A C 15
ATOM 9403 O O . GLU A 1 14 ? -0.568 -1.829 -3.311 1.00 0.00 14 GLU A O 15
ATOM 9415 N N . CYS A 1 15 ? 0.184 -1.745 -1.192 1.00 0.00 15 CYS A N 15
ATOM 9416 C CA . CYS A 1 15 ? 1.085 -0.625 -1.440 1.00 0.00 15 CYS A CA 15
ATOM 9417 C C . CYS A 1 15 ? 2.395 -1.108 -2.055 1.00 0.00 15 CYS A C 15
ATOM 9418 O O . CYS A 1 15 ? 3.173 -1.812 -1.411 1.00 0.00 15 CYS A O 15
ATOM 9425 N N . SER A 1 16 ? 2.633 -0.723 -3.305 1.00 0.00 16 SER A N 15
ATOM 9426 C CA . SER A 1 16 ? 3.847 -1.118 -4.009 1.00 0.00 16 SER A CA 15
ATOM 9427 C C . SER A 1 16 ? 5.048 -0.322 -3.510 1.00 0.00 16 SER A C 15
ATOM 9428 O O . SER A 1 16 ? 6.154 -0.448 -4.036 1.00 0.00 16 SER A O 15
ATOM 9436 N N . LYS A 1 17 ? 4.823 0.500 -2.491 1.00 0.00 17 LYS A N 15
ATOM 9437 C CA . LYS A 1 17 ? 5.885 1.318 -1.917 1.00 0.00 17 LYS A CA 15
ATOM 9438 C C . LYS A 1 17 ? 6.487 0.645 -0.688 1.00 0.00 17 LYS A C 15
ATOM 9439 O O . LYS A 1 17 ? 7.704 0.490 -0.586 1.00 0.00 17 LYS A O 15
ATOM 9458 N N . CYS A 1 18 ? 5.626 0.246 0.243 1.00 0.00 18 CYS A N 15
ATOM 9459 C CA . CYS A 1 18 ? 6.072 -0.411 1.465 1.00 0.00 18 CYS A CA 15
ATOM 9460 C C . CYS A 1 18 ? 5.646 -1.876 1.482 1.00 0.00 18 CYS A C 15
ATOM 9461 O O . CYS A 1 18 ? 6.011 -2.629 2.384 1.00 0.00 18 CYS A O 15
ATOM 9468 N N . GLN A 1 19 ? 4.871 -2.273 0.477 1.00 0.00 19 GLN A N 15
ATOM 9469 C CA . GLN A 1 19 ? 4.395 -3.647 0.376 1.00 0.00 19 GLN A CA 15
ATOM 9470 C C . GLN A 1 19 ? 3.454 -3.983 1.528 1.00 0.00 19 GLN A C 15
ATOM 9471 O O . GLN A 1 19 ? 3.629 -4.991 2.212 1.00 0.00 19 GLN A O 15
ATOM 9485 N N . ALA A 1 20 ? 2.456 -3.131 1.739 1.00 0.00 20 ALA A N 15
ATOM 9486 C CA . ALA A 1 20 ? 1.486 -3.339 2.807 1.00 0.00 20 ALA A CA 15
ATOM 9487 C C . ALA A 1 20 ? 0.115 -3.694 2.243 1.00 0.00 20 ALA A C 15
ATOM 9488 O O . ALA A 1 20 ? -0.076 -3.736 1.027 1.00 0.00 20 ALA A O 15
ATOM 9495 N N . THR A 1 21 ? -0.838 -3.951 3.134 1.00 0.00 21 THR A N 15
ATOM 9496 C CA . THR A 1 21 ? -2.191 -4.306 2.725 1.00 0.00 21 THR A CA 15
ATOM 9497 C C . THR A 1 21 ? -3.221 -3.393 3.382 1.00 0.00 21 THR A C 15
ATOM 9498 O O . THR A 1 21 ? -3.055 -2.978 4.529 1.00 0.00 21 THR A O 15
ATOM 9509 N N . PHE A 1 22 ? -4.284 -3.084 2.647 1.00 0.00 22 PHE A N 15
ATOM 9510 C CA . PHE A 1 22 ? -5.341 -2.220 3.159 1.00 0.00 22 PHE A CA 15
ATOM 9511 C C . PHE A 1 22 ? -6.717 -2.756 2.773 1.00 0.00 22 PHE A C 15
ATOM 9512 O O . PHE A 1 22 ? -6.836 -3.625 1.911 1.00 0.00 22 PHE A O 15
ATOM 9529 N N . ASN A 1 23 ? -7.753 -2.230 3.418 1.00 0.00 23 ASN A N 15
ATOM 9530 C CA . ASN A 1 23 ? -9.121 -2.655 3.143 1.00 0.00 23 ASN A CA 15
ATOM 9531 C C . ASN A 1 23 ? -9.873 -1.590 2.352 1.00 0.00 23 ASN A C 15
ATOM 9532 O O . ASN A 1 23 ? -10.581 -1.898 1.392 1.00 0.00 23 ASN A O 15
ATOM 9543 N N . LEU A 1 24 ? -9.716 -0.336 2.761 1.00 0.00 24 LEU A N 15
ATOM 9544 C CA . LEU A 1 24 ? -10.380 0.776 2.090 1.00 0.00 24 LEU A CA 15
ATOM 9545 C C . LEU A 1 24 ? -9.467 1.402 1.040 1.00 0.00 24 LEU A C 15
ATOM 9546 O O . LEU A 1 24 ? -8.346 1.810 1.342 1.00 0.00 24 LEU A O 15
ATOM 9562 N N . ARG A 1 25 ? -9.957 1.476 -0.194 1.00 0.00 25 ARG A N 15
ATOM 9563 C CA . ARG A 1 25 ? -9.186 2.053 -1.288 1.00 0.00 25 ARG A CA 15
ATOM 9564 C C . ARG A 1 25 ? -8.797 3.495 -0.978 1.00 0.00 25 ARG A C 15
ATOM 9565 O O . ARG A 1 25 ? -7.872 4.043 -1.578 1.00 0.00 25 ARG A O 15
ATOM 9586 N N . LYS A 1 26 ? -9.511 4.106 -0.038 1.00 0.00 26 LYS A N 15
ATOM 9587 C CA . LYS A 1 26 ? -9.242 5.484 0.353 1.00 0.00 26 LYS A CA 15
ATOM 9588 C C . LYS A 1 26 ? -8.087 5.552 1.348 1.00 0.00 26 LYS A C 15
ATOM 9589 O O . LYS A 1 26 ? -7.414 6.576 1.463 1.00 0.00 26 LYS A O 15
ATOM 9608 N N . HIS A 1 27 ? -7.864 4.455 2.064 1.00 0.00 27 HIS A N 15
ATOM 9609 C CA . HIS A 1 27 ? -6.789 4.389 3.047 1.00 0.00 27 HIS A CA 15
ATOM 9610 C C . HIS A 1 27 ? -5.426 4.497 2.371 1.00 0.00 27 HIS A C 15
ATOM 9611 O O . HIS A 1 27 ? -4.487 5.068 2.928 1.00 0.00 27 HIS A O 15
ATOM 9625 N N . LEU A 1 28 ? -5.323 3.945 1.167 1.00 0.00 28 LEU A N 15
ATOM 9626 C CA . LEU A 1 28 ? -4.074 3.979 0.414 1.00 0.00 28 LEU A CA 15
ATOM 9627 C C . LEU A 1 28 ? -3.825 5.367 -0.166 1.00 0.00 28 LEU A C 15
ATOM 9628 O O . LEU A 1 28 ? -2.682 5.816 -0.260 1.00 0.00 28 LEU A O 15
ATOM 9644 N N . ILE A 1 29 ? -4.902 6.044 -0.552 1.00 0.00 29 ILE A N 15
ATOM 9645 C CA . ILE A 1 29 ? -4.800 7.383 -1.119 1.00 0.00 29 ILE A CA 15
ATOM 9646 C C . ILE A 1 29 ? -4.015 8.311 -0.199 1.00 0.00 29 ILE A C 15
ATOM 9647 O O . ILE A 1 29 ? -3.032 8.925 -0.613 1.00 0.00 29 ILE A O 15
ATOM 9663 N N . GLN A 1 30 ? -4.456 8.407 1.052 1.00 0.00 30 GLN A N 15
ATOM 9664 C CA . GLN A 1 30 ? -3.794 9.260 2.031 1.00 0.00 30 GLN A CA 15
ATOM 9665 C C . GLN A 1 30 ? -2.412 8.717 2.381 1.00 0.00 30 GLN A C 15
ATOM 9666 O O . GLN A 1 30 ? -1.475 9.480 2.617 1.00 0.00 30 GLN A O 15
ATOM 9680 N N . HIS A 1 31 ? -2.293 7.393 2.414 1.00 0.00 31 HIS A N 15
ATOM 9681 C CA . HIS A 1 31 ? -1.026 6.748 2.735 1.00 0.00 31 HIS A CA 15
ATOM 9682 C C . HIS A 1 31 ? 0.052 7.135 1.727 1.00 0.00 31 HIS A C 15
ATOM 9683 O O . HIS A 1 31 ? 1.140 7.570 2.105 1.00 0.00 31 HIS A O 15
ATOM 9697 N N . GLN A 1 32 ? -0.258 6.973 0.445 1.00 0.00 32 GLN A N 15
ATOM 9698 C CA . GLN A 1 32 ? 0.685 7.304 -0.616 1.00 0.00 32 GLN A CA 15
ATOM 9699 C C . GLN A 1 32 ? 1.375 8.635 -0.336 1.00 0.00 32 GLN A C 15
ATOM 9700 O O . GLN A 1 32 ? 2.470 8.897 -0.834 1.00 0.00 32 GLN A O 15
ATOM 9714 N N . LYS A 1 33 ? 0.726 9.475 0.465 1.00 0.00 33 LYS A N 15
ATOM 9715 C CA . LYS A 1 33 ? 1.277 10.779 0.814 1.00 0.00 33 LYS A CA 15
ATOM 9716 C C . LYS A 1 33 ? 2.557 10.629 1.628 1.00 0.00 33 LYS A C 15
ATOM 9717 O O . LYS A 1 33 ? 3.562 11.285 1.351 1.00 0.00 33 LYS A O 15
ATOM 9736 N N . THR A 1 34 ? 2.515 9.762 2.634 1.00 0.00 34 THR A N 15
ATOM 9737 C CA . THR A 1 34 ? 3.672 9.526 3.489 1.00 0.00 34 THR A CA 15
ATOM 9738 C C . THR A 1 34 ? 4.854 9.001 2.682 1.00 0.00 34 THR A C 15
ATOM 9739 O O . THR A 1 34 ? 5.977 8.927 3.182 1.00 0.00 34 THR A O 15
ATOM 9750 N N . HIS A 1 35 ? 4.595 8.636 1.430 1.00 0.00 35 HIS A N 15
ATOM 9751 C CA . HIS A 1 35 ? 5.639 8.119 0.553 1.00 0.00 35 HIS A CA 15
ATOM 9752 C C . HIS A 1 35 ? 6.166 9.214 -0.370 1.00 0.00 35 HIS A C 15
ATOM 9753 O O . HIS A 1 35 ? 6.841 8.934 -1.359 1.00 0.00 35 HIS A O 15
ATOM 9767 N N . ALA A 1 36 ? 5.851 10.462 -0.038 1.00 0.00 36 ALA A N 15
ATOM 9768 C CA . ALA A 1 36 ? 6.294 11.599 -0.835 1.00 0.00 36 ALA A CA 15
ATOM 9769 C C . ALA A 1 36 ? 7.389 12.380 -0.117 1.00 0.00 36 ALA A C 15
ATOM 9770 O O . ALA A 1 36 ? 7.122 13.102 0.843 1.00 0.00 36 ALA A O 15
ATOM 9777 N N . ALA A 1 37 ? 8.623 12.231 -0.588 1.00 0.00 37 ALA A N 15
ATOM 9778 C CA . ALA A 1 37 ? 9.758 12.923 0.010 1.00 0.00 37 ALA A CA 15
ATOM 9779 C C . ALA A 1 37 ? 10.959 12.920 -0.930 1.00 0.00 37 ALA A C 15
ATOM 9780 O O . ALA A 1 37 ? 11.100 12.033 -1.772 1.00 0.00 37 ALA A O 15
ATOM 9787 N N . LYS A 1 38 ? 11.824 13.917 -0.780 1.00 0.00 38 LYS A N 15
ATOM 9788 C CA . LYS A 1 38 ? 13.015 14.030 -1.615 1.00 0.00 38 LYS A CA 15
ATOM 9789 C C . LYS A 1 38 ? 14.178 13.251 -1.010 1.00 0.00 38 LYS A C 15
ATOM 9790 O O . LYS A 1 38 ? 14.798 12.424 -1.678 1.00 0.00 38 LYS A O 15
ATOM 9809 N N . SER A 1 39 ? 14.468 13.520 0.259 1.00 0.00 39 SER A N 15
ATOM 9810 C CA . SER A 1 39 ? 15.559 12.845 0.953 1.00 0.00 39 SER A CA 15
ATOM 9811 C C . SER A 1 39 ? 15.137 11.450 1.403 1.00 0.00 39 SER A C 15
ATOM 9812 O O . SER A 1 39 ? 14.129 11.285 2.089 1.00 0.00 39 SER A O 15
ATOM 9820 N N . GLY A 1 40 ? 15.916 10.447 1.009 1.00 0.00 40 GLY A N 15
ATOM 9821 C CA . GLY A 1 40 ? 15.607 9.078 1.380 1.00 0.00 40 GLY A CA 15
ATOM 9822 C C . GLY A 1 40 ? 16.406 8.067 0.581 1.00 0.00 40 GLY A C 15
ATOM 9823 O O . GLY A 1 40 ? 17.533 7.718 0.931 1.00 0.00 40 GLY A O 15
ATOM 9827 N N . PRO A 1 41 ? 15.815 7.578 -0.519 1.00 0.00 41 PRO A N 15
ATOM 9828 C CA . PRO A 1 41 ? 16.461 6.592 -1.392 1.00 0.00 41 PRO A CA 15
ATOM 9829 C C . PRO A 1 41 ? 17.634 7.184 -2.166 1.00 0.00 41 PRO A C 15
ATOM 9830 O O . PRO A 1 41 ? 17.919 8.377 -2.064 1.00 0.00 41 PRO A O 15
ATOM 9841 N N . SER A 1 42 ? 18.312 6.342 -2.939 1.00 0.00 42 SER A N 15
ATOM 9842 C CA . SER A 1 42 ? 19.457 6.781 -3.727 1.00 0.00 42 SER A CA 15
ATOM 9843 C C . SER A 1 42 ? 19.099 6.862 -5.208 1.00 0.00 42 SER A C 15
ATOM 9844 O O . SER A 1 42 ? 18.443 5.971 -5.749 1.00 0.00 42 SER A O 15
ATOM 9852 N N . SER A 1 43 ? 19.534 7.936 -5.858 1.00 0.00 43 SER A N 15
ATOM 9853 C CA . SER A 1 43 ? 19.256 8.137 -7.276 1.00 0.00 43 SER A CA 15
ATOM 9854 C C . SER A 1 43 ? 17.769 7.966 -7.567 1.00 0.00 43 SER A C 15
ATOM 9855 O O . SER A 1 43 ? 17.386 7.318 -8.540 1.00 0.00 43 SER A O 15
ATOM 9863 N N . GLY A 1 44 ? 16.934 8.553 -6.715 1.00 0.00 44 GLY A N 15
ATOM 9864 C CA . GLY A 1 44 ? 15.497 8.454 -6.897 1.00 0.00 44 GLY A CA 15
ATOM 9865 C C . GLY A 1 44 ? 14.762 8.222 -5.592 1.00 0.00 44 GLY A C 15
ATOM 9866 O O . GLY A 1 44 ? 13.936 9.051 -5.214 1.00 0.00 44 GLY A O 15
ATOM 9871 N N . GLY A 1 1 ? -10.620 -37.819 -8.581 1.00 0.00 1 GLY A N 16
ATOM 9872 C CA . GLY A 1 1 ? -11.113 -37.932 -9.941 1.00 0.00 1 GLY A CA 16
ATOM 9873 C C . GLY A 1 1 ? -11.319 -36.582 -10.598 1.00 0.00 1 GLY A C 16
ATOM 9874 O O . GLY A 1 1 ? -12.447 -36.201 -10.909 1.00 0.00 1 GLY A O 16
ATOM 9878 N N . SER A 1 2 ? -10.226 -35.855 -10.808 1.00 0.00 2 SER A N 16
ATOM 9879 C CA . SER A 1 2 ? -10.293 -34.536 -11.427 1.00 0.00 2 SER A CA 16
ATOM 9880 C C . SER A 1 2 ? -11.094 -33.569 -10.560 1.00 0.00 2 SER A C 16
ATOM 9881 O O . SER A 1 2 ? -11.922 -32.808 -11.062 1.00 0.00 2 SER A O 16
ATOM 9889 N N . SER A 1 3 ? -10.841 -33.605 -9.256 1.00 0.00 3 SER A N 16
ATOM 9890 C CA . SER A 1 3 ? -11.540 -32.735 -8.318 1.00 0.00 3 SER A CA 16
ATOM 9891 C C . SER A 1 3 ? -11.237 -31.268 -8.607 1.00 0.00 3 SER A C 16
ATOM 9892 O O . SER A 1 3 ? -10.476 -30.948 -9.519 1.00 0.00 3 SER A O 16
ATOM 9900 N N . GLY A 1 4 ? -11.840 -30.379 -7.823 1.00 0.00 4 GLY A N 16
ATOM 9901 C CA . GLY A 1 4 ? -11.623 -28.957 -8.010 1.00 0.00 4 GLY A CA 16
ATOM 9902 C C . GLY A 1 4 ? -11.535 -28.206 -6.697 1.00 0.00 4 GLY A C 16
ATOM 9903 O O . GLY A 1 4 ? -11.516 -28.814 -5.627 1.00 0.00 4 GLY A O 16
ATOM 9907 N N . SER A 1 5 ? -11.479 -26.880 -6.777 1.00 0.00 5 SER A N 16
ATOM 9908 C CA . SER A 1 5 ? -11.386 -26.045 -5.585 1.00 0.00 5 SER A CA 16
ATOM 9909 C C . SER A 1 5 ? -11.777 -24.604 -5.900 1.00 0.00 5 SER A C 16
ATOM 9910 O O . SER A 1 5 ? -11.596 -24.131 -7.021 1.00 0.00 5 SER A O 16
ATOM 9918 N N . SER A 1 6 ? -12.316 -23.913 -4.900 1.00 0.00 6 SER A N 16
ATOM 9919 C CA . SER A 1 6 ? -12.737 -22.527 -5.070 1.00 0.00 6 SER A CA 16
ATOM 9920 C C . SER A 1 6 ? -11.812 -21.581 -4.310 1.00 0.00 6 SER A C 16
ATOM 9921 O O . SER A 1 6 ? -11.080 -21.998 -3.413 1.00 0.00 6 SER A O 16
ATOM 9929 N N . GLY A 1 7 ? -11.850 -20.304 -4.676 1.00 0.00 7 GLY A N 16
ATOM 9930 C CA . GLY A 1 7 ? -11.012 -19.318 -4.020 1.00 0.00 7 GLY A CA 16
ATOM 9931 C C . GLY A 1 7 ? -11.818 -18.217 -3.361 1.00 0.00 7 GLY A C 16
ATOM 9932 O O . GLY A 1 7 ? -12.163 -17.222 -4.000 1.00 0.00 7 GLY A O 16
ATOM 9936 N N . HIS A 1 8 ? -12.122 -18.394 -2.079 1.00 0.00 8 HIS A N 16
ATOM 9937 C CA . HIS A 1 8 ? -12.895 -17.407 -1.333 1.00 0.00 8 HIS A CA 16
ATOM 9938 C C . HIS A 1 8 ? -11.974 -16.426 -0.615 1.00 0.00 8 HIS A C 16
ATOM 9939 O O . HIS A 1 8 ? -11.411 -16.740 0.435 1.00 0.00 8 HIS A O 16
ATOM 9953 N N . THR A 1 9 ? -11.823 -15.235 -1.187 1.00 0.00 9 THR A N 16
ATOM 9954 C CA . THR A 1 9 ? -10.969 -14.209 -0.603 1.00 0.00 9 THR A CA 16
ATOM 9955 C C . THR A 1 9 ? -11.340 -12.824 -1.121 1.00 0.00 9 THR A C 16
ATOM 9956 O O . THR A 1 9 ? -11.575 -12.641 -2.316 1.00 0.00 9 THR A O 16
ATOM 9967 N N . ARG A 1 10 ? -11.390 -11.852 -0.216 1.00 0.00 10 ARG A N 16
ATOM 9968 C CA . ARG A 1 10 ? -11.733 -10.484 -0.583 1.00 0.00 10 ARG A CA 16
ATOM 9969 C C . ARG A 1 10 ? -10.490 -9.706 -1.003 1.00 0.00 10 ARG A C 16
ATOM 9970 O O . ARG A 1 10 ? -9.608 -9.436 -0.188 1.00 0.00 10 ARG A O 16
ATOM 9991 N N . LYS A 1 11 ? -10.426 -9.347 -2.281 1.00 0.00 11 LYS A N 16
ATOM 9992 C CA . LYS A 1 11 ? -9.292 -8.599 -2.811 1.00 0.00 11 LYS A CA 16
ATOM 9993 C C . LYS A 1 11 ? -9.089 -7.300 -2.038 1.00 0.00 11 LYS A C 16
ATOM 9994 O O . LYS A 1 11 ? -10.038 -6.552 -1.802 1.00 0.00 11 LYS A O 16
ATOM 10013 N N . ARG A 1 12 ? -7.845 -7.037 -1.649 1.00 0.00 12 ARG A N 16
ATOM 10014 C CA . ARG A 1 12 ? -7.518 -5.828 -0.903 1.00 0.00 12 ARG A CA 16
ATOM 10015 C C . ARG A 1 12 ? -6.503 -4.979 -1.663 1.00 0.00 12 ARG A C 16
ATOM 10016 O O . ARG A 1 12 ? -5.828 -5.465 -2.571 1.00 0.00 12 ARG A O 16
ATOM 10037 N N . TYR A 1 13 ? -6.401 -3.709 -1.286 1.00 0.00 13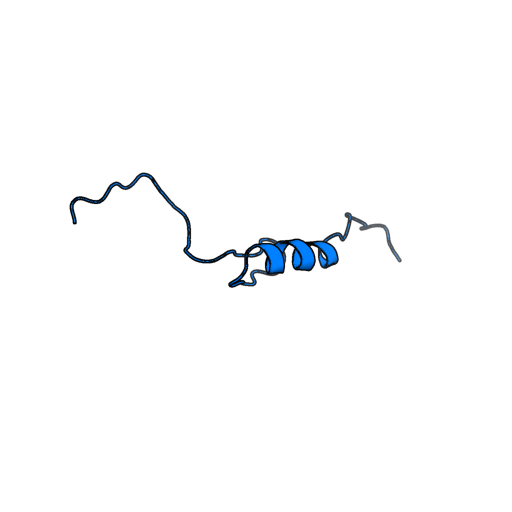 TYR A N 16
ATOM 10038 C CA . TYR A 1 13 ? -5.472 -2.792 -1.934 1.00 0.00 13 TYR A CA 16
ATOM 10039 C C . TYR A 1 13 ? -4.092 -2.868 -1.287 1.00 0.00 13 TYR A C 16
ATOM 10040 O O . TYR A 1 13 ? -3.971 -2.939 -0.064 1.00 0.00 13 TYR A O 16
ATOM 10058 N N . GLU A 1 14 ? -3.054 -2.851 -2.117 1.00 0.00 14 GLU A N 16
ATOM 10059 C CA . GLU A 1 14 ? -1.683 -2.919 -1.627 1.00 0.00 14 GLU A CA 16
ATOM 10060 C C . GLU A 1 14 ? -0.921 -1.640 -1.963 1.00 0.00 14 GLU A C 16
ATOM 10061 O O . GLU A 1 14 ? -1.296 -0.902 -2.875 1.00 0.00 14 GLU A O 16
ATOM 10073 N N . CYS A 1 15 ? 0.149 -1.383 -1.219 1.00 0.00 15 CYS A N 16
ATOM 10074 C CA . CYS A 1 15 ? 0.964 -0.193 -1.436 1.00 0.00 15 CYS A CA 16
ATOM 10075 C C . CYS A 1 15 ? 1.983 -0.427 -2.548 1.00 0.00 15 CYS A C 16
ATOM 10076 O O . CYS A 1 15 ? 2.209 -1.562 -2.968 1.00 0.00 15 CYS A O 16
ATOM 10083 N N . SER A 1 16 ? 2.594 0.655 -3.020 1.00 0.00 16 SER A N 16
ATOM 10084 C CA . SER A 1 16 ? 3.586 0.569 -4.085 1.00 0.00 16 SER A CA 16
ATOM 10085 C C . SER A 1 16 ? 4.993 0.789 -3.537 1.00 0.00 16 SER A C 16
ATOM 10086 O O . SER A 1 16 ? 5.985 0.491 -4.202 1.00 0.00 16 SER A O 16
ATOM 10094 N N . LYS A 1 17 ? 5.070 1.313 -2.318 1.00 0.00 17 LYS A N 16
ATOM 10095 C CA . LYS A 1 17 ? 6.354 1.572 -1.677 1.00 0.00 17 LYS A CA 16
ATOM 10096 C C . LYS A 1 17 ? 6.662 0.510 -0.626 1.00 0.00 17 LYS A C 16
ATOM 10097 O O . LYS A 1 17 ? 7.680 -0.178 -0.705 1.00 0.00 17 LYS A O 16
ATOM 10116 N N . CYS A 1 18 ? 5.777 0.382 0.356 1.00 0.00 18 CYS A N 16
ATOM 10117 C CA . CYS A 1 18 ? 5.953 -0.597 1.422 1.00 0.00 18 CYS A CA 16
ATOM 10118 C C . CYS A 1 18 ? 5.152 -1.864 1.135 1.00 0.00 18 CYS A C 16
ATOM 10119 O O . CYS A 1 18 ? 5.131 -2.792 1.943 1.00 0.00 18 CYS A O 16
ATOM 10126 N N . GLN A 1 19 ? 4.495 -1.893 -0.020 1.00 0.00 19 GLN A N 16
ATOM 10127 C CA . GLN A 1 19 ? 3.693 -3.046 -0.413 1.00 0.00 19 GLN A CA 16
ATOM 10128 C C . GLN A 1 19 ? 2.825 -3.525 0.746 1.00 0.00 19 GLN A C 16
ATOM 10129 O O . GLN A 1 19 ? 2.608 -4.724 0.917 1.00 0.00 19 GLN A O 16
ATOM 10143 N N . ALA A 1 20 ? 2.331 -2.580 1.540 1.00 0.00 20 ALA A N 16
ATO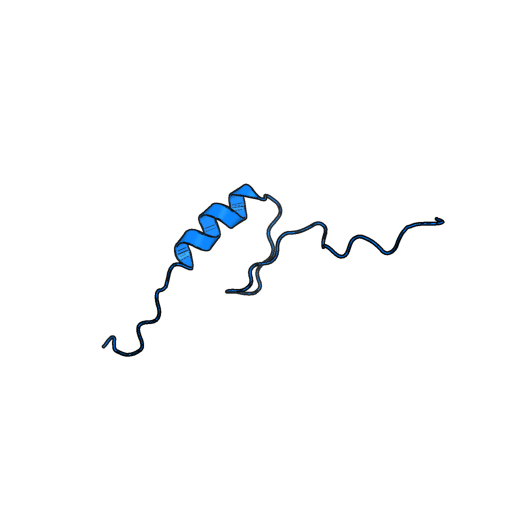M 10144 C CA . ALA A 1 20 ? 1.486 -2.907 2.681 1.00 0.00 20 ALA A CA 16
ATOM 10145 C C . ALA A 1 20 ? 0.092 -3.330 2.229 1.00 0.00 20 ALA A C 16
ATOM 10146 O O . ALA A 1 20 ? -0.175 -3.447 1.033 1.00 0.00 20 ALA A O 16
ATOM 10153 N N . THR A 1 21 ? -0.794 -3.559 3.194 1.00 0.00 21 THR A N 16
ATOM 10154 C CA . THR A 1 21 ? -2.159 -3.971 2.895 1.00 0.00 21 THR A CA 16
ATOM 10155 C C . THR A 1 21 ? -3.171 -3.080 3.606 1.00 0.00 21 THR A C 16
ATOM 10156 O O . THR A 1 21 ? -2.926 -2.610 4.718 1.00 0.00 21 THR A O 16
ATOM 10167 N N . PHE A 1 22 ? -4.308 -2.850 2.959 1.00 0.00 22 PHE A N 16
ATOM 10168 C CA . PHE A 1 22 ? -5.358 -2.014 3.530 1.00 0.00 22 PHE A CA 16
ATOM 10169 C C . PHE A 1 22 ? -6.734 -2.628 3.290 1.00 0.00 22 PHE A C 16
ATOM 10170 O O . PHE A 1 22 ? -6.878 -3.568 2.510 1.00 0.00 22 PHE A O 16
ATOM 10187 N N . ASN A 1 23 ? -7.742 -2.088 3.967 1.00 0.00 23 ASN A N 16
ATOM 10188 C CA . ASN A 1 23 ? -9.107 -2.583 3.828 1.00 0.00 23 ASN A CA 16
ATOM 10189 C C . ASN A 1 23 ? -9.881 -1.765 2.799 1.00 0.00 23 ASN A C 16
ATOM 10190 O O . ASN A 1 23 ? -10.617 -2.314 1.979 1.00 0.00 23 ASN A O 16
ATOM 10201 N N . LEU A 1 24 ? -9.708 -0.448 2.847 1.00 0.00 24 LEU A N 16
ATOM 10202 C CA . LEU A 1 24 ? -10.389 0.447 1.919 1.00 0.00 24 LEU A CA 16
ATOM 10203 C C . LEU A 1 24 ? -9.431 0.944 0.840 1.00 0.00 24 LEU A C 16
ATOM 10204 O O . LEU A 1 24 ? -8.224 0.717 0.916 1.00 0.00 24 LEU A O 16
ATOM 10220 N N . ARG A 1 25 ? -9.979 1.624 -0.162 1.00 0.00 25 ARG A N 16
ATOM 10221 C CA . ARG A 1 25 ? -9.173 2.154 -1.256 1.00 0.00 25 ARG A CA 16
ATOM 10222 C C . ARG A 1 25 ? -8.554 3.495 -0.874 1.00 0.00 25 ARG A C 16
ATOM 10223 O O . ARG A 1 25 ? -7.331 3.634 -0.821 1.00 0.00 25 ARG A O 16
ATOM 10244 N N . LYS A 1 26 ? -9.405 4.480 -0.611 1.00 0.00 26 LYS A N 16
ATOM 10245 C CA . LYS A 1 26 ? -8.943 5.811 -0.234 1.00 0.00 26 LYS A CA 16
ATOM 10246 C C . LYS A 1 26 ? -7.953 5.735 0.924 1.00 0.00 26 LYS A C 16
ATOM 10247 O O . LYS A 1 26 ? -7.169 6.659 1.145 1.00 0.00 26 LYS A O 16
ATOM 10266 N N . HIS A 1 27 ? -7.992 4.629 1.659 1.00 0.00 27 HIS A N 16
ATOM 10267 C CA . HIS A 1 27 ? -7.096 4.432 2.793 1.00 0.00 27 HIS A CA 16
ATOM 10268 C C . HIS A 1 27 ? -5.665 4.196 2.320 1.00 0.00 27 HIS A C 16
ATOM 10269 O O . HIS A 1 27 ? -4.707 4.583 2.991 1.00 0.00 27 HIS A O 16
ATOM 10283 N N . LEU A 1 28 ? -5.527 3.559 1.163 1.00 0.00 28 LEU A N 16
ATOM 10284 C CA . LEU A 1 28 ? -4.212 3.271 0.600 1.00 0.00 28 LEU A CA 16
ATOM 10285 C C . LEU A 1 28 ? -3.592 4.526 -0.005 1.00 0.00 28 LEU A C 16
ATOM 10286 O O . LEU A 1 28 ? -2.463 4.893 0.323 1.00 0.00 28 LEU A O 16
ATOM 10302 N N . ILE A 1 29 ? -4.338 5.182 -0.888 1.00 0.00 29 ILE A N 16
ATOM 10303 C CA . ILE A 1 29 ? -3.862 6.398 -1.536 1.00 0.00 29 ILE A CA 16
ATOM 10304 C C . ILE A 1 29 ? -3.475 7.454 -0.507 1.00 0.00 29 ILE A C 16
ATOM 10305 O O . ILE A 1 29 ? -2.464 8.139 -0.657 1.00 0.00 29 ILE A O 16
ATOM 10321 N N . GLN A 1 30 ? -4.287 7.578 0.539 1.00 0.00 30 GLN A N 16
ATOM 10322 C CA . GLN A 1 30 ? -4.028 8.551 1.594 1.00 0.00 30 GLN A CA 16
ATOM 10323 C C . GLN A 1 30 ? -2.757 8.199 2.360 1.00 0.00 30 GLN A C 16
ATOM 10324 O O . GLN A 1 30 ? -2.129 9.063 2.972 1.00 0.00 30 GLN A O 16
ATOM 10338 N N . HIS A 1 31 ? -2.383 6.924 2.321 1.00 0.00 31 HIS A N 16
ATOM 10339 C CA . HIS A 1 31 ? -1.186 6.457 3.011 1.00 0.00 31 HIS A CA 16
ATOM 10340 C C . HIS A 1 31 ? 0.048 6.618 2.128 1.00 0.00 31 HIS A C 16
ATOM 10341 O O . HIS A 1 31 ? 1.060 7.172 2.556 1.00 0.00 31 HIS A O 16
ATOM 10355 N N . GLN A 1 32 ? -0.044 6.129 0.895 1.00 0.00 32 GLN A N 16
ATOM 10356 C CA . GLN A 1 32 ? 1.065 6.218 -0.046 1.00 0.00 32 GLN A CA 16
ATOM 10357 C C . GLN A 1 32 ? 1.751 7.577 0.047 1.00 0.00 32 GLN A C 16
ATOM 10358 O O . GLN A 1 32 ? 2.964 7.660 0.243 1.00 0.00 32 GLN A O 16
ATOM 10372 N N . LYS A 1 33 ? 0.968 8.640 -0.096 1.00 0.00 33 LYS A N 16
ATOM 10373 C CA . LYS A 1 33 ? 1.498 9.997 -0.027 1.00 0.00 33 LYS A CA 16
ATOM 10374 C C . LYS A 1 33 ? 2.583 10.103 1.040 1.00 0.00 33 LYS A C 16
ATOM 10375 O O . LYS A 1 33 ? 3.591 10.784 0.850 1.00 0.00 33 LYS A O 16
ATOM 10394 N N . THR A 1 34 ? 2.370 9.424 2.164 1.00 0.00 34 THR A N 16
ATOM 10395 C CA . THR A 1 34 ? 3.330 9.443 3.261 1.00 0.00 34 THR A CA 16
ATOM 10396 C C . THR A 1 34 ? 4.754 9.266 2.748 1.00 0.00 34 THR A C 16
ATOM 10397 O O . THR A 1 34 ? 5.665 9.990 3.154 1.00 0.00 34 THR A O 16
ATOM 10408 N N . HIS A 1 35 ? 4.941 8.301 1.854 1.00 0.00 35 HIS A N 16
ATOM 10409 C CA . HIS A 1 35 ? 6.257 8.031 1.284 1.00 0.00 35 HIS A CA 16
ATOM 10410 C C . HIS A 1 35 ? 6.697 9.170 0.370 1.00 0.00 35 HIS A C 16
ATOM 10411 O O . HIS A 1 35 ? 7.884 9.487 0.285 1.00 0.00 35 HIS A O 16
ATOM 10425 N N . ALA A 1 36 ? 5.734 9.782 -0.312 1.00 0.00 36 ALA A N 16
ATOM 10426 C CA . ALA A 1 36 ? 6.023 10.886 -1.218 1.00 0.00 36 ALA A CA 16
ATOM 10427 C C . ALA A 1 36 ? 6.289 12.175 -0.447 1.00 0.00 36 ALA A C 16
ATOM 10428 O O . ALA A 1 36 ? 5.359 12.894 -0.083 1.00 0.00 36 ALA A O 16
ATOM 10435 N N . ALA A 1 37 ? 7.564 12.459 -0.200 1.00 0.00 37 ALA A N 16
ATOM 10436 C CA . ALA A 1 37 ? 7.951 13.661 0.527 1.00 0.00 37 ALA A CA 16
ATOM 10437 C C . ALA A 1 37 ? 9.005 14.452 -0.241 1.00 0.00 37 ALA A C 16
ATOM 10438 O O . ALA A 1 37 ? 9.607 13.946 -1.188 1.00 0.00 37 ALA A O 16
ATOM 10445 N N . LYS A 1 38 ? 9.223 15.695 0.173 1.00 0.00 38 LYS A N 16
ATOM 10446 C CA . LYS A 1 38 ? 10.204 16.557 -0.475 1.00 0.00 38 LYS A CA 16
ATOM 10447 C C . LYS A 1 38 ? 11.412 16.781 0.428 1.00 0.00 38 LYS A C 16
ATOM 10448 O O . LYS A 1 38 ? 12.545 16.478 0.053 1.00 0.00 38 LYS A O 16
ATOM 10467 N N . SER A 1 39 ? 11.163 17.313 1.621 1.00 0.00 39 SER A N 16
ATOM 10468 C CA . SER A 1 39 ? 12.231 17.580 2.577 1.00 0.00 39 SER A CA 16
ATOM 10469 C C . SER A 1 39 ? 13.086 16.336 2.798 1.00 0.00 39 SER A C 16
ATOM 10470 O O . SER A 1 39 ? 12.625 15.211 2.611 1.00 0.00 39 SER A O 16
ATOM 10478 N N . GLY A 1 40 ? 14.337 16.547 3.197 1.00 0.00 40 GLY A N 16
ATOM 10479 C CA . GLY A 1 40 ? 15.237 15.435 3.437 1.00 0.00 40 GLY A CA 16
ATOM 10480 C C . GLY A 1 40 ? 15.264 14.452 2.283 1.00 0.00 40 GLY A C 16
ATOM 10481 O O . GLY A 1 40 ? 14.707 14.701 1.214 1.00 0.00 40 GLY A O 16
ATOM 10485 N N . PRO A 1 41 ? 15.928 13.305 2.494 1.00 0.00 41 PRO A N 16
ATOM 10486 C CA . PRO A 1 41 ? 16.043 12.259 1.474 1.00 0.00 41 PRO A CA 16
ATOM 10487 C C . PRO A 1 41 ? 14.715 11.557 1.211 1.00 0.00 41 PRO A C 16
ATOM 10488 O O . PRO A 1 41 ? 14.199 10.843 2.071 1.00 0.00 41 PRO A O 16
ATOM 10499 N N . SER A 1 42 ? 14.167 11.763 0.018 1.00 0.00 42 SER A N 16
ATOM 10500 C CA . SER A 1 42 ? 12.897 11.152 -0.355 1.00 0.00 42 SER A CA 16
ATOM 10501 C C . SER A 1 42 ? 12.951 9.637 -0.183 1.00 0.00 42 SER A C 16
ATOM 10502 O O . SER A 1 42 ? 13.995 9.077 0.152 1.00 0.00 42 SER A O 16
ATOM 10510 N N . SER A 1 43 ? 11.818 8.981 -0.413 1.00 0.00 43 SER A N 16
ATOM 10511 C CA . SER A 1 43 ? 11.735 7.531 -0.279 1.00 0.00 43 SER A CA 16
ATOM 10512 C C . SER A 1 43 ? 12.232 6.839 -1.545 1.00 0.00 43 SER A C 16
ATOM 10513 O O . SER A 1 43 ? 11.597 5.914 -2.050 1.00 0.00 43 SER A O 16
ATOM 10521 N N . GLY A 1 44 ? 13.373 7.296 -2.052 1.00 0.00 44 GLY A N 16
ATOM 10522 C CA . GLY A 1 44 ? 13.937 6.710 -3.254 1.00 0.00 44 GLY A CA 16
ATOM 10523 C C . GLY A 1 44 ? 12.873 6.289 -4.248 1.00 0.00 44 GLY A C 16
ATOM 10524 O O . GLY A 1 44 ? 12.155 7.149 -4.758 1.00 0.00 44 GLY A O 16
ATOM 10529 N N . GLY A 1 1 ? -1.361 -34.303 -8.571 1.00 0.00 1 GLY A N 17
ATOM 10530 C CA . GLY A 1 1 ? -2.359 -33.320 -8.195 1.00 0.00 1 GLY A CA 17
ATOM 10531 C C . GLY A 1 1 ? -2.063 -31.946 -8.764 1.00 0.00 1 GLY A C 17
ATOM 10532 O O . GLY A 1 1 ? -0.909 -31.522 -8.810 1.00 0.00 1 GLY A O 17
ATOM 10536 N N . SER A 1 2 ? -3.109 -31.250 -9.199 1.00 0.00 2 SER A N 17
ATOM 10537 C CA . SER A 1 2 ? -2.954 -29.918 -9.773 1.00 0.00 2 SER A CA 17
ATOM 10538 C C . SER A 1 2 ? -3.830 -28.906 -9.041 1.00 0.00 2 SER A C 17
ATOM 10539 O O . SER A 1 2 ? -5.057 -29.006 -9.054 1.00 0.00 2 SER A O 17
ATOM 10547 N N . SER A 1 3 ? -3.190 -27.933 -8.401 1.00 0.00 3 SER A N 17
ATOM 10548 C CA . SER A 1 3 ? -3.909 -26.904 -7.659 1.00 0.00 3 SER A CA 17
ATOM 10549 C C . SER A 1 3 ? -3.314 -25.525 -7.927 1.00 0.00 3 SER A C 17
ATOM 10550 O O . SER A 1 3 ? -2.104 -25.327 -7.824 1.00 0.00 3 SER A O 17
ATOM 10558 N N . GLY A 1 4 ? -4.176 -24.573 -8.273 1.00 0.00 4 GLY A N 17
ATOM 10559 C CA . GLY A 1 4 ? -3.718 -23.224 -8.552 1.00 0.00 4 GLY A CA 17
ATOM 10560 C C . GLY A 1 4 ? -3.564 -22.392 -7.294 1.00 0.00 4 GLY A C 17
ATOM 10561 O O . GLY A 1 4 ? -3.881 -22.851 -6.196 1.00 0.00 4 GLY A O 17
ATOM 10565 N N . SER A 1 5 ? -3.075 -21.167 -7.452 1.00 0.00 5 SER A N 17
ATOM 10566 C CA . SER A 1 5 ? -2.874 -20.271 -6.319 1.00 0.00 5 SER A CA 17
ATOM 10567 C C . SER A 1 5 ? -4.182 -19.592 -5.925 1.00 0.00 5 SER A C 17
ATOM 10568 O O . SER A 1 5 ? -4.226 -18.380 -5.714 1.00 0.00 5 SER A O 17
ATOM 10576 N N . SER A 1 6 ? -5.246 -20.383 -5.826 1.00 0.00 6 SER A N 17
ATOM 10577 C CA . SER A 1 6 ? -6.556 -19.859 -5.461 1.00 0.00 6 SER A CA 17
ATOM 10578 C C . SER A 1 6 ? -6.776 -18.476 -6.065 1.00 0.00 6 SER A C 17
ATOM 10579 O O . SER A 1 6 ? -7.294 -17.574 -5.408 1.00 0.00 6 SER A O 17
ATOM 10587 N N . GLY A 1 7 ? -6.377 -18.316 -7.324 1.00 0.00 7 GLY A N 17
ATOM 10588 C CA . GLY A 1 7 ? -6.538 -17.041 -7.997 1.00 0.00 7 GLY A CA 17
ATOM 10589 C C . GLY A 1 7 ? -5.373 -16.104 -7.750 1.00 0.00 7 GLY A C 17
ATOM 10590 O O . GLY A 1 7 ? -4.318 -16.525 -7.274 1.00 0.00 7 GLY A O 17
ATOM 10594 N N . HIS A 1 8 ? -5.561 -14.829 -8.075 1.00 0.00 8 HIS A N 17
ATOM 10595 C CA . HIS A 1 8 ? -4.516 -13.829 -7.887 1.00 0.00 8 HIS A CA 17
ATOM 10596 C C . HIS A 1 8 ? -4.045 -13.803 -6.436 1.00 0.00 8 HIS A C 17
ATOM 10597 O O . HIS A 1 8 ? -4.821 -13.515 -5.524 1.00 0.00 8 HIS A O 17
ATOM 10611 N N . THR A 1 9 ? -2.767 -14.105 -6.228 1.00 0.00 9 THR A N 17
ATOM 10612 C CA . THR A 1 9 ? -2.193 -14.118 -4.888 1.00 0.00 9 THR A CA 17
ATOM 10613 C C . THR A 1 9 ? -2.760 -12.988 -4.036 1.00 0.00 9 THR A C 17
ATOM 10614 O O . THR A 1 9 ? -3.284 -13.222 -2.947 1.00 0.00 9 THR A O 17
ATOM 10625 N N . ARG A 1 10 ? -2.653 -11.763 -4.539 1.00 0.00 10 ARG A N 17
ATOM 10626 C CA . ARG A 1 10 ? -3.155 -10.596 -3.823 1.00 0.00 10 ARG A CA 17
ATOM 10627 C C . ARG A 1 10 ? -4.514 -10.167 -4.368 1.00 0.00 10 ARG A C 17
ATOM 10628 O O . ARG A 1 10 ? -4.643 -9.824 -5.544 1.00 0.00 10 ARG A O 17
ATOM 10649 N N . LYS A 1 11 ? -5.525 -10.188 -3.507 1.00 0.00 11 LYS A N 17
ATOM 10650 C CA . LYS A 1 11 ? -6.875 -9.801 -3.901 1.00 0.00 11 LYS A CA 17
ATOM 10651 C C . LYS A 1 11 ? -7.299 -8.516 -3.197 1.00 0.00 11 LYS A C 17
ATOM 10652 O O . LYS A 1 11 ? -8.436 -8.066 -3.338 1.00 0.00 11 LYS A O 17
ATOM 10671 N N . ARG A 1 12 ? -6.378 -7.929 -2.440 1.00 0.00 12 ARG A N 17
ATOM 10672 C CA . ARG A 1 12 ? -6.657 -6.695 -1.715 1.00 0.00 12 ARG A CA 17
ATOM 10673 C C . ARG A 1 12 ? -5.679 -5.595 -2.116 1.00 0.00 12 ARG A C 17
ATOM 10674 O O . ARG A 1 12 ? -4.626 -5.867 -2.694 1.00 0.00 12 ARG A O 17
ATOM 10695 N N . TYR A 1 13 ? -6.034 -4.353 -1.807 1.00 0.00 13 TYR A N 17
ATOM 10696 C CA . TYR A 1 13 ? -5.189 -3.212 -2.138 1.00 0.00 13 TYR A CA 17
ATOM 10697 C C . TYR A 1 13 ? -3.816 -3.343 -1.485 1.00 0.00 13 TYR A C 17
ATOM 10698 O O . TYR A 1 13 ? -3.709 -3.574 -0.281 1.00 0.00 13 TYR A O 17
ATOM 10716 N N . GLU A 1 14 ? -2.769 -3.192 -2.290 1.00 0.00 14 GLU A N 17
ATOM 10717 C CA . GLU A 1 14 ? -1.402 -3.293 -1.791 1.00 0.00 14 GLU A CA 17
ATOM 10718 C C . GLU A 1 14 ? -0.562 -2.109 -2.262 1.00 0.00 14 GLU A C 17
ATOM 10719 O O . GLU A 1 14 ? -0.752 -1.599 -3.367 1.00 0.00 14 GLU A O 17
ATOM 10731 N N . CYS A 1 15 ? 0.367 -1.677 -1.416 1.00 0.00 15 CYS A N 17
ATOM 10732 C CA . CYS A 1 15 ? 1.236 -0.553 -1.743 1.00 0.00 15 CYS A CA 17
ATOM 10733 C C . CYS A 1 15 ? 2.532 -1.038 -2.388 1.00 0.00 15 CYS A C 17
ATOM 10734 O O . CYS A 1 15 ? 3.221 -1.902 -1.847 1.00 0.00 15 CYS A O 17
ATOM 10741 N N . SER A 1 16 ? 2.856 -0.474 -3.547 1.00 0.00 16 SER A N 17
ATOM 10742 C CA . SER A 1 16 ? 4.067 -0.850 -4.268 1.00 0.00 16 SER A CA 17
ATOM 10743 C C . SER A 1 16 ? 5.282 -0.117 -3.708 1.00 0.00 16 SER A C 17
ATOM 10744 O O . SER A 1 16 ? 6.342 -0.080 -4.333 1.00 0.00 16 SER A O 17
ATOM 10752 N N . LYS A 1 17 ? 5.121 0.464 -2.524 1.00 0.00 17 LYS A N 17
ATOM 10753 C CA . LYS A 1 17 ? 6.203 1.196 -1.877 1.00 0.00 17 LYS A CA 17
ATOM 10754 C C . LYS A 1 17 ? 6.672 0.472 -0.618 1.00 0.00 17 LYS A C 17
ATOM 10755 O O . LYS A 1 17 ? 7.838 0.092 -0.507 1.00 0.00 17 LYS A O 17
ATOM 10774 N N . CYS A 1 18 ? 5.757 0.283 0.326 1.00 0.00 18 CYS A N 17
ATOM 10775 C CA . CYS A 1 18 ? 6.076 -0.396 1.576 1.00 0.00 18 CYS A CA 17
ATOM 10776 C C . CYS A 1 18 ? 5.575 -1.837 1.555 1.00 0.00 18 CYS A C 17
ATOM 10777 O O . CYS A 1 18 ? 5.785 -2.591 2.505 1.00 0.00 18 CYS A O 17
ATOM 10784 N N . GLN A 1 19 ? 4.914 -2.212 0.465 1.00 0.00 19 GLN A N 17
ATOM 10785 C CA . GLN A 1 19 ? 4.384 -3.563 0.321 1.00 0.00 19 GLN A CA 17
ATOM 10786 C C . GLN A 1 19 ? 3.402 -3.885 1.442 1.00 0.00 19 GLN A C 17
ATOM 10787 O O . GLN A 1 19 ? 3.448 -4.965 2.030 1.00 0.00 19 GLN A O 17
ATOM 10801 N N . ALA A 1 20 ? 2.514 -2.940 1.734 1.00 0.00 20 ALA A N 17
ATOM 10802 C CA . ALA A 1 20 ? 1.520 -3.124 2.784 1.00 0.00 20 ALA A CA 17
ATOM 10803 C C . ALA A 1 20 ? 0.132 -3.349 2.193 1.00 0.00 20 ALA A C 17
ATOM 10804 O O . ALA A 1 20 ? -0.113 -3.047 1.025 1.00 0.00 20 ALA A O 17
ATOM 10811 N N . THR A 1 21 ? -0.773 -3.882 3.007 1.00 0.00 21 THR A N 17
ATOM 10812 C CA . THR A 1 21 ? -2.136 -4.150 2.564 1.00 0.00 21 THR A CA 17
ATOM 10813 C C . THR A 1 21 ? -3.132 -3.234 3.267 1.00 0.00 21 THR A C 17
ATOM 10814 O O . THR A 1 21 ? -2.925 -2.839 4.414 1.00 0.00 21 THR A O 17
ATOM 10825 N N . PHE A 1 22 ? -4.214 -2.900 2.571 1.00 0.00 22 PHE A N 17
ATOM 10826 C CA . PHE A 1 22 ? -5.242 -2.030 3.128 1.00 0.00 22 PHE A CA 17
ATOM 10827 C C . PHE A 1 22 ? -6.629 -2.637 2.938 1.00 0.00 22 PHE A C 17
ATOM 10828 O O . PHE A 1 22 ? -6.783 -3.670 2.288 1.00 0.00 22 PHE A O 17
ATOM 10845 N N . ASN A 1 23 ? -7.637 -1.986 3.512 1.00 0.00 23 ASN A N 17
ATOM 10846 C CA . ASN A 1 23 ? -9.012 -2.462 3.407 1.00 0.00 23 ASN A CA 17
ATOM 10847 C C . ASN A 1 23 ? -9.854 -1.509 2.564 1.00 0.00 23 ASN A C 17
ATOM 10848 O O . ASN A 1 23 ? -10.669 -1.941 1.748 1.00 0.00 23 ASN A O 17
ATOM 10859 N N . LEU A 1 24 ? -9.652 -0.212 2.767 1.00 0.00 24 LEU A N 17
ATOM 10860 C CA . LEU A 1 24 ? -10.391 0.803 2.025 1.00 0.00 24 LEU A CA 17
ATOM 10861 C C . LEU A 1 24 ? -9.484 1.520 1.031 1.00 0.00 24 LEU A C 17
ATOM 10862 O O . LEU A 1 24 ? -8.295 1.711 1.286 1.00 0.00 24 LEU A O 17
ATOM 10878 N N . ARG A 1 25 ? -10.054 1.917 -0.102 1.00 0.00 25 ARG A N 17
ATOM 10879 C CA . ARG A 1 25 ? -9.297 2.615 -1.135 1.00 0.00 25 ARG A CA 17
ATOM 10880 C C . ARG A 1 25 ? -8.736 3.930 -0.602 1.00 0.00 25 ARG A C 17
ATOM 10881 O O . ARG A 1 25 ? -7.525 4.153 -0.618 1.00 0.00 25 ARG A O 17
ATOM 10902 N N . LYS A 1 26 ? -9.624 4.799 -0.131 1.00 0.00 26 LYS A N 17
ATOM 10903 C CA . LYS A 1 26 ? -9.220 6.092 0.407 1.00 0.00 26 LYS A CA 17
ATOM 10904 C C . LYS A 1 26 ? -8.062 5.935 1.388 1.00 0.00 26 LYS A C 17
ATOM 10905 O O . LYS A 1 26 ? -7.169 6.781 1.450 1.00 0.00 26 LYS A O 17
ATOM 10924 N N . HIS A 1 27 ? -8.082 4.847 2.151 1.00 0.00 27 HIS A N 17
ATOM 10925 C CA . HIS A 1 27 ? -7.032 4.578 3.127 1.00 0.00 27 HIS A CA 17
ATOM 10926 C C . HIS A 1 27 ? -5.676 4.440 2.442 1.00 0.00 27 HIS A C 17
ATOM 10927 O O . HIS A 1 27 ? -4.658 4.902 2.959 1.00 0.00 27 HIS A O 17
ATOM 10941 N N . LEU A 1 28 ? -5.669 3.801 1.278 1.00 0.00 28 LEU A N 17
ATOM 10942 C CA . LEU A 1 28 ? -4.437 3.602 0.522 1.00 0.00 28 LEU A CA 17
ATOM 10943 C C . LEU A 1 28 ? -3.919 4.924 -0.034 1.00 0.00 28 LEU A C 17
ATOM 10944 O O . LEU A 1 28 ? -2.769 5.298 0.197 1.00 0.00 28 LEU A O 17
ATOM 10960 N N . ILE A 1 29 ? -4.776 5.628 -0.766 1.00 0.00 29 ILE A N 17
ATOM 10961 C CA . ILE A 1 29 ? -4.405 6.910 -1.352 1.00 0.00 29 ILE A CA 17
ATOM 10962 C C . ILE A 1 29 ? -3.933 7.888 -0.282 1.00 0.00 29 ILE A C 17
ATOM 10963 O O . ILE A 1 29 ? -2.956 8.611 -0.475 1.00 0.00 29 ILE A O 17
ATOM 10979 N N . GLN A 1 30 ? -4.634 7.904 0.848 1.00 0.00 30 GLN A N 17
ATOM 10980 C CA . GLN A 1 30 ? -4.286 8.792 1.950 1.00 0.00 30 GLN A CA 17
ATOM 10981 C C . GLN A 1 30 ? -2.960 8.381 2.583 1.00 0.00 30 GLN A C 17
ATOM 10982 O O . GLN A 1 30 ? -2.340 9.158 3.310 1.00 0.00 30 GLN A O 17
ATOM 10996 N N . HIS A 1 31 ? -2.532 7.154 2.303 1.00 0.00 31 HIS A N 17
ATOM 10997 C CA . HIS A 1 31 ? -1.279 6.640 2.845 1.00 0.00 31 HIS A CA 17
ATOM 10998 C C . HIS A 1 31 ? -0.125 6.895 1.881 1.00 0.00 31 HIS A C 17
ATOM 10999 O O . HIS A 1 31 ? 0.930 7.388 2.279 1.00 0.00 31 HIS A O 17
ATOM 11013 N N . GLN A 1 32 ? -0.332 6.555 0.613 1.00 0.00 32 GLN A N 17
ATOM 11014 C CA . GLN A 1 32 ? 0.692 6.746 -0.407 1.00 0.00 32 GLN A CA 17
ATOM 11015 C C . GLN A 1 32 ? 1.458 8.044 -0.172 1.00 0.00 32 GLN A C 17
ATOM 11016 O O . GLN A 1 32 ? 2.687 8.074 -0.242 1.00 0.00 32 GLN A O 17
ATOM 11030 N N . LYS A 1 33 ? 0.725 9.116 0.107 1.00 0.00 33 LYS A N 17
ATOM 11031 C CA . LYS A 1 33 ? 1.334 10.417 0.353 1.00 0.00 33 LYS A CA 17
ATOM 11032 C C . LYS A 1 33 ? 2.500 10.297 1.329 1.00 0.00 33 LYS A C 17
ATOM 11033 O O . LYS A 1 33 ? 3.565 10.876 1.115 1.00 0.00 33 LYS A O 17
ATOM 11052 N N . THR A 1 34 ? 2.292 9.539 2.402 1.00 0.00 34 THR A N 17
ATOM 11053 C CA . THR A 1 34 ? 3.326 9.341 3.410 1.00 0.00 34 THR A CA 17
ATOM 11054 C C . THR A 1 34 ? 4.683 9.088 2.764 1.00 0.00 34 THR A C 17
ATOM 11055 O O . THR A 1 34 ? 5.725 9.400 3.342 1.00 0.00 34 THR A O 17
ATOM 11066 N N . HIS A 1 35 ? 4.665 8.522 1.561 1.00 0.00 35 HIS A N 17
ATOM 11067 C CA . HIS A 1 35 ? 5.895 8.228 0.835 1.00 0.00 35 HIS A CA 17
ATOM 11068 C C . HIS A 1 35 ? 6.385 9.458 0.076 1.00 0.00 35 HIS A C 17
ATOM 11069 O O . HIS A 1 35 ? 7.131 9.343 -0.895 1.00 0.00 35 HIS A O 17
ATOM 11083 N N . ALA A 1 36 ? 5.959 10.634 0.526 1.00 0.00 36 ALA A N 17
ATOM 11084 C CA . ALA A 1 36 ? 6.355 11.884 -0.109 1.00 0.00 36 ALA A CA 17
ATOM 11085 C C . ALA A 1 36 ? 7.850 12.135 0.058 1.00 0.00 36 ALA A C 17
ATOM 11086 O O . ALA A 1 36 ? 8.521 12.588 -0.869 1.00 0.00 36 ALA A O 17
ATOM 11093 N N . ALA A 1 37 ? 8.365 11.840 1.247 1.00 0.00 37 ALA A N 17
ATOM 11094 C CA . ALA A 1 37 ? 9.781 12.033 1.536 1.00 0.00 37 ALA A CA 17
ATOM 11095 C C . ALA A 1 37 ? 10.564 10.740 1.333 1.00 0.00 37 ALA A C 17
ATOM 11096 O O . ALA A 1 37 ? 10.185 9.686 1.844 1.00 0.00 37 ALA A O 17
ATOM 11103 N N . LYS A 1 38 ? 11.658 10.827 0.584 1.00 0.00 38 LYS A N 17
ATOM 11104 C CA . LYS A 1 38 ? 12.495 9.664 0.313 1.00 0.00 38 LYS A CA 17
ATOM 11105 C C . LYS A 1 38 ? 13.561 9.500 1.392 1.00 0.00 38 LYS A C 17
ATOM 11106 O O . LYS A 1 38 ? 14.128 10.481 1.873 1.00 0.00 38 LYS A O 17
ATOM 11125 N N . SER A 1 39 ? 13.831 8.253 1.765 1.00 0.00 39 SER A N 17
ATOM 11126 C CA . SER A 1 39 ? 14.828 7.960 2.788 1.00 0.00 39 SER A CA 17
ATOM 11127 C C . SER A 1 39 ? 15.929 7.061 2.233 1.00 0.00 39 SER A C 17
ATOM 11128 O O . SER A 1 39 ? 15.788 6.480 1.157 1.00 0.00 39 SER A O 17
ATOM 11136 N N . GLY A 1 40 ? 17.026 6.951 2.975 1.00 0.00 40 GLY A N 17
ATOM 11137 C CA . GLY A 1 40 ? 18.135 6.122 2.542 1.00 0.00 40 GLY A CA 17
ATOM 11138 C C . GLY A 1 40 ? 18.551 5.113 3.594 1.00 0.00 40 GLY A C 17
ATOM 11139 O O . GLY A 1 40 ? 17.987 4.024 3.697 1.00 0.00 40 GLY A O 17
ATOM 11143 N N . PRO A 1 41 ? 19.562 5.474 4.398 1.00 0.00 41 PRO A N 17
ATOM 11144 C CA . PRO A 1 41 ? 20.076 4.605 5.462 1.00 0.00 41 PRO A CA 17
ATOM 11145 C C . PRO A 1 41 ? 19.087 4.449 6.612 1.00 0.00 41 PRO A C 17
ATOM 11146 O O . PRO A 1 41 ? 18.403 5.401 6.988 1.00 0.00 41 PRO A O 17
ATOM 11157 N N . SER A 1 42 ? 19.017 3.244 7.167 1.00 0.00 42 SER A N 17
ATOM 11158 C CA . SER A 1 42 ? 18.109 2.963 8.272 1.00 0.00 42 SER A CA 17
ATOM 11159 C C . SER A 1 42 ? 18.681 3.478 9.590 1.00 0.00 42 SER A C 17
ATOM 11160 O O . SER A 1 42 ? 19.355 2.746 10.315 1.00 0.00 42 SER A O 17
ATOM 11168 N N . SER A 1 43 ? 18.407 4.743 9.892 1.00 0.00 43 SER A N 17
ATOM 11169 C CA . SER A 1 43 ? 18.897 5.358 11.120 1.00 0.00 43 SER A CA 17
ATOM 11170 C C . SER A 1 43 ? 17.761 6.041 11.876 1.00 0.00 43 SER A C 17
ATOM 11171 O O . SER A 1 43 ? 17.611 5.866 13.085 1.00 0.00 43 SER A O 17
ATOM 11179 N N . GLY A 1 44 ? 16.962 6.821 11.154 1.00 0.00 44 GLY A N 17
ATOM 11180 C CA . GLY A 1 44 ? 15.850 7.519 11.772 1.00 0.00 44 GLY A CA 17
ATOM 11181 C C . GLY A 1 44 ? 16.289 8.765 12.516 1.00 0.00 44 GLY A C 17
ATOM 11182 O O . GLY A 1 44 ? 17.457 8.858 12.892 1.00 0.00 44 GLY A O 17
ATOM 11187 N N . GLY A 1 1 ? 9.928 -28.750 -6.468 1.00 0.00 1 GLY A N 18
ATOM 11188 C CA . GLY A 1 1 ? 10.443 -27.501 -5.938 1.00 0.00 1 GLY A CA 18
ATOM 11189 C C . GLY A 1 1 ? 9.435 -26.782 -5.064 1.00 0.00 1 GLY A C 18
ATOM 11190 O O . GLY A 1 1 ? 9.181 -27.192 -3.931 1.00 0.00 1 GLY A O 18
ATOM 11194 N N . SER A 1 2 ? 8.858 -25.706 -5.591 1.00 0.00 2 SER A N 18
ATOM 11195 C CA . SER A 1 2 ? 7.875 -24.926 -4.849 1.00 0.00 2 SER A CA 18
ATOM 11196 C C . SER A 1 2 ? 6.606 -24.727 -5.672 1.00 0.00 2 SER A C 18
ATOM 11197 O O . SER A 1 2 ? 6.650 -24.198 -6.782 1.00 0.00 2 SER A O 18
ATOM 11205 N N . SER A 1 3 ? 5.476 -25.154 -5.118 1.00 0.00 3 SER A N 18
ATOM 11206 C CA . SER A 1 3 ? 4.194 -25.027 -5.801 1.00 0.00 3 SER A CA 18
ATOM 11207 C C . SER A 1 3 ? 3.552 -23.676 -5.504 1.00 0.00 3 SER A C 18
ATOM 11208 O O . SER A 1 3 ? 3.058 -23.440 -4.403 1.00 0.00 3 SER A O 18
ATOM 11216 N N . GLY A 1 4 ? 3.563 -22.791 -6.497 1.00 0.00 4 GLY A N 18
ATOM 11217 C CA . GLY A 1 4 ? 2.980 -21.474 -6.323 1.00 0.00 4 GLY A CA 18
ATOM 11218 C C . GLY A 1 4 ? 1.510 -21.438 -6.692 1.00 0.00 4 GLY A C 18
ATOM 11219 O O . GLY A 1 4 ? 1.158 -21.471 -7.871 1.00 0.00 4 GLY A O 18
ATOM 11223 N N . SER A 1 5 ? 0.649 -21.371 -5.681 1.00 0.00 5 SER A N 18
ATOM 11224 C CA . SER A 1 5 ? -0.791 -21.337 -5.904 1.00 0.00 5 SER A CA 18
ATOM 11225 C C . SER A 1 5 ? -1.342 -19.931 -5.683 1.00 0.00 5 SER A C 18
ATOM 11226 O O . SER A 1 5 ? -0.636 -19.045 -5.200 1.00 0.00 5 SER A O 18
ATOM 11234 N N . SER A 1 6 ? -2.607 -19.735 -6.040 1.00 0.00 6 SER A N 18
ATOM 11235 C CA . SER A 1 6 ? -3.252 -18.436 -5.885 1.00 0.00 6 SER A CA 18
ATOM 11236 C C . SER A 1 6 ? -4.771 -18.577 -5.919 1.00 0.00 6 SER A C 18
ATOM 11237 O O . SER A 1 6 ? -5.302 -19.596 -6.358 1.00 0.00 6 SER A O 18
ATOM 11245 N N . GLY A 1 7 ? -5.466 -17.544 -5.451 1.00 0.00 7 GLY A N 18
ATOM 11246 C CA . GLY A 1 7 ? -6.917 -17.571 -5.437 1.00 0.00 7 GLY A CA 18
ATOM 11247 C C . GLY A 1 7 ? -7.495 -16.951 -4.180 1.00 0.00 7 GLY A C 18
ATOM 11248 O O . GLY A 1 7 ? -8.442 -17.481 -3.597 1.00 0.00 7 GLY A O 18
ATOM 11252 N N . HIS A 1 8 ? -6.926 -15.826 -3.761 1.00 0.00 8 HIS A N 18
ATOM 11253 C CA . HIS A 1 8 ? -7.390 -15.133 -2.565 1.00 0.00 8 HIS A CA 18
ATOM 11254 C C . HIS A 1 8 ? -8.909 -15.222 -2.441 1.00 0.00 8 HIS A C 18
ATOM 11255 O O . HIS A 1 8 ? -9.628 -15.187 -3.440 1.00 0.00 8 HIS A O 18
ATOM 11269 N N . THR A 1 9 ? -9.391 -15.340 -1.207 1.00 0.00 9 THR A N 18
ATOM 11270 C CA . THR A 1 9 ? -10.823 -15.436 -0.953 1.00 0.00 9 THR A CA 18
ATOM 11271 C C . THR A 1 9 ? -11.417 -14.070 -0.632 1.00 0.00 9 THR A C 18
ATOM 11272 O O . THR A 1 9 ? -12.631 -13.932 -0.474 1.00 0.00 9 THR A O 18
ATOM 11283 N N . ARG A 1 10 ? -10.556 -13.062 -0.538 1.00 0.00 10 ARG A N 18
ATOM 11284 C CA . ARG A 1 10 ? -10.997 -11.706 -0.235 1.00 0.00 10 ARG A CA 18
ATOM 11285 C C . ARG A 1 10 ? -10.239 -10.686 -1.080 1.00 0.00 10 ARG A C 18
ATOM 11286 O O . ARG A 1 10 ? -9.196 -10.994 -1.657 1.00 0.00 10 ARG A O 18
ATOM 11307 N N . LYS A 1 11 ? -10.771 -9.471 -1.149 1.00 0.00 11 LYS A N 18
ATOM 11308 C CA . LYS A 1 11 ? -10.145 -8.404 -1.923 1.00 0.00 11 LYS A CA 18
ATOM 11309 C C . LYS A 1 11 ? -9.402 -7.434 -1.010 1.00 0.00 11 LYS A C 18
ATOM 11310 O O . LYS A 1 11 ? -9.836 -7.165 0.110 1.00 0.00 11 LYS A O 18
ATOM 11329 N N . ARG A 1 12 ? -8.282 -6.910 -1.497 1.00 0.00 12 ARG A N 18
ATOM 11330 C CA . ARG A 1 12 ? -7.479 -5.970 -0.725 1.00 0.00 12 ARG A CA 18
ATOM 11331 C C . ARG A 1 12 ? -6.454 -5.272 -1.614 1.00 0.00 12 ARG A C 18
ATOM 11332 O O . ARG A 1 12 ? -6.013 -5.825 -2.622 1.00 0.00 12 ARG A O 18
ATOM 11353 N N . TYR A 1 13 ? -6.079 -4.056 -1.234 1.00 0.00 13 TYR A N 18
ATOM 11354 C CA . TYR A 1 13 ? -5.108 -3.282 -1.998 1.00 0.00 13 TYR A CA 18
ATOM 11355 C C . TYR A 1 13 ? -3.720 -3.380 -1.373 1.00 0.00 13 TYR A C 18
ATOM 11356 O O . TYR A 1 13 ? -3.576 -3.362 -0.151 1.00 0.00 13 TYR A O 18
ATOM 11374 N N . GLU A 1 14 ? -2.702 -3.483 -2.221 1.00 0.00 14 GLU A N 18
ATOM 11375 C CA . GLU A 1 14 ? -1.325 -3.584 -1.752 1.00 0.00 14 GLU A CA 18
ATOM 11376 C C . GLU A 1 14 ? -0.470 -2.460 -2.330 1.00 0.00 14 GLU A C 18
ATOM 11377 O O . GLU A 1 14 ? -0.493 -2.202 -3.534 1.00 0.00 14 GLU A O 18
ATOM 11389 N N . CYS A 1 15 ? 0.285 -1.793 -1.463 1.00 0.00 15 CYS A N 18
ATOM 11390 C CA . CYS A 1 15 ? 1.148 -0.696 -1.884 1.00 0.00 15 CYS A CA 18
ATOM 11391 C C . CYS A 1 15 ? 2.188 -1.178 -2.891 1.00 0.00 15 CYS A C 18
ATOM 11392 O O . CYS A 1 15 ? 2.389 -2.380 -3.064 1.00 0.00 15 CYS A O 18
ATOM 11399 N N . SER A 1 16 ? 2.847 -0.232 -3.553 1.00 0.00 16 SER A N 18
ATOM 11400 C CA . SER A 1 16 ? 3.864 -0.559 -4.545 1.00 0.00 16 SER A CA 18
ATOM 11401 C C . SER A 1 16 ? 5.264 -0.334 -3.982 1.00 0.00 16 SER A C 18
ATOM 11402 O O . SER A 1 16 ? 6.259 -0.751 -4.575 1.00 0.00 16 SER A O 18
ATOM 11410 N N . LYS A 1 17 ? 5.333 0.329 -2.833 1.00 0.00 17 LYS A N 18
ATOM 11411 C CA . LYS A 1 17 ? 6.610 0.610 -2.187 1.00 0.00 17 LYS A CA 18
ATOM 11412 C C . LYS A 1 17 ? 6.770 -0.217 -0.915 1.00 0.00 17 LYS A C 18
ATOM 11413 O O . LYS A 1 17 ? 7.652 -1.071 -0.825 1.00 0.00 17 LYS A O 18
ATOM 11432 N N . CYS A 1 18 ? 5.911 0.041 0.065 1.00 0.00 18 CYS A N 18
ATOM 11433 C CA . CYS A 1 18 ? 5.955 -0.680 1.331 1.00 0.00 18 CYS A CA 18
ATOM 11434 C C . CYS A 1 18 ? 5.088 -1.934 1.275 1.00 0.00 18 CYS A C 18
ATOM 11435 O O . CYS A 1 18 ? 4.879 -2.602 2.287 1.00 0.00 18 CYS A O 18
ATOM 11442 N N . GLN A 1 19 ? 4.586 -2.246 0.084 1.00 0.00 19 GLN A N 18
ATOM 11443 C CA . GLN A 1 19 ? 3.741 -3.419 -0.104 1.00 0.00 19 GLN A CA 18
ATOM 11444 C C . GLN A 1 19 ? 2.820 -3.625 1.095 1.00 0.00 19 GLN A C 18
ATOM 11445 O O . GLN A 1 19 ? 2.623 -4.751 1.551 1.00 0.00 19 GLN A O 18
ATOM 11459 N N . ALA A 1 20 ? 2.261 -2.531 1.600 1.00 0.00 20 ALA A N 18
ATOM 11460 C CA . ALA A 1 20 ? 1.360 -2.592 2.744 1.00 0.00 20 ALA A CA 18
ATOM 11461 C C . ALA A 1 20 ? -0.060 -2.936 2.308 1.00 0.00 20 ALA A C 18
ATOM 11462 O O . ALA A 1 20 ? -0.449 -2.681 1.168 1.00 0.00 20 ALA A O 18
ATOM 11469 N N . THR A 1 21 ? -0.831 -3.517 3.222 1.00 0.00 21 THR A N 18
ATOM 11470 C CA . THR A 1 21 ? -2.207 -3.898 2.931 1.00 0.00 21 THR A CA 18
ATOM 11471 C C . THR A 1 21 ? -3.193 -2.936 3.583 1.00 0.00 21 THR A C 18
ATOM 11472 O O . THR A 1 21 ? -2.949 -2.428 4.678 1.00 0.00 21 THR A O 18
ATOM 11483 N N . PHE A 1 22 ? -4.309 -2.690 2.905 1.00 0.00 22 PHE A N 18
ATOM 11484 C CA . PHE A 1 22 ? -5.333 -1.788 3.419 1.00 0.00 22 PHE A CA 18
ATOM 11485 C C . PHE A 1 22 ? -6.728 -2.364 3.194 1.00 0.00 22 PHE A C 18
ATOM 11486 O O . PHE A 1 22 ? -6.920 -3.242 2.354 1.00 0.00 22 PHE A O 18
ATOM 11503 N N . ASN A 1 23 ? -7.697 -1.864 3.953 1.00 0.00 23 ASN A N 18
ATOM 11504 C CA . ASN A 1 23 ? -9.075 -2.329 3.839 1.00 0.00 23 ASN A CA 18
ATOM 11505 C C . ASN A 1 23 ? -9.862 -1.464 2.859 1.00 0.00 23 ASN A C 18
ATOM 11506 O O . ASN A 1 23 ? -10.552 -1.976 1.977 1.00 0.00 23 ASN A O 18
ATOM 11517 N N . LEU A 1 24 ? -9.754 -0.150 3.021 1.00 0.00 24 LEU A N 18
ATOM 11518 C CA . LEU A 1 24 ? -10.454 0.789 2.151 1.00 0.00 24 LEU A CA 18
ATOM 11519 C C . LEU A 1 24 ? -9.491 1.437 1.161 1.00 0.00 24 LEU A C 18
ATOM 11520 O O . LEU A 1 24 ? -8.489 2.034 1.556 1.00 0.00 24 LEU A O 18
ATOM 11536 N N . ARG A 1 25 ? -9.803 1.317 -0.125 1.00 0.00 25 ARG A N 18
ATOM 11537 C CA . ARG A 1 25 ? -8.966 1.893 -1.171 1.00 0.00 25 ARG A CA 18
ATOM 11538 C C . ARG A 1 25 ? -8.487 3.288 -0.778 1.00 0.00 25 ARG A C 18
ATOM 11539 O O . ARG A 1 25 ? -7.322 3.634 -0.972 1.00 0.00 25 ARG A O 18
ATOM 11560 N N . LYS A 1 26 ? -9.394 4.085 -0.224 1.00 0.00 26 LYS A N 18
ATOM 11561 C CA . LYS A 1 26 ? -9.066 5.442 0.197 1.00 0.00 26 LYS A CA 18
ATOM 11562 C C . LYS A 1 26 ? -7.842 5.448 1.107 1.00 0.00 26 LYS A C 18
ATOM 11563 O O . LYS A 1 26 ? -6.981 6.322 1.000 1.00 0.00 26 LYS A O 18
ATOM 11582 N N . HIS A 1 27 ? -7.769 4.466 2.000 1.00 0.00 27 HIS A N 18
ATOM 11583 C CA . HIS A 1 27 ? -6.648 4.358 2.927 1.00 0.00 27 HIS A CA 18
ATOM 11584 C C . HIS A 1 27 ? -5.321 4.327 2.174 1.00 0.00 27 HIS A C 18
ATOM 11585 O O . HIS A 1 27 ? -4.289 4.753 2.695 1.00 0.00 27 HIS A O 18
ATOM 11599 N N . LEU A 1 28 ? -5.355 3.820 0.946 1.00 0.00 28 LEU A N 18
ATOM 11600 C CA . LEU A 1 28 ? -4.156 3.733 0.121 1.00 0.00 28 LEU A CA 18
ATOM 11601 C C . LEU A 1 28 ? -3.789 5.097 -0.453 1.00 0.00 28 LEU A C 18
ATOM 11602 O O . LEU A 1 28 ? -2.685 5.597 -0.235 1.00 0.00 28 LEU A O 18
ATOM 11618 N N . ILE A 1 29 ? -4.723 5.695 -1.186 1.00 0.00 29 ILE A N 18
ATOM 11619 C CA . ILE A 1 29 ? -4.499 7.003 -1.789 1.00 0.00 29 ILE A CA 18
ATOM 11620 C C . ILE A 1 29 ? -3.966 7.997 -0.762 1.00 0.00 29 ILE A C 18
ATOM 11621 O O . ILE A 1 29 ? -3.002 8.716 -1.023 1.00 0.00 29 ILE A O 18
ATOM 11637 N N . GLN A 1 30 ? -4.599 8.030 0.406 1.00 0.00 30 GLN A N 18
ATOM 11638 C CA . GLN A 1 30 ? -4.187 8.935 1.472 1.00 0.00 30 GLN A CA 18
ATOM 11639 C C . GLN A 1 30 ? -2.867 8.485 2.089 1.00 0.00 30 GLN A C 18
ATOM 11640 O O . GLN A 1 30 ? -2.072 9.306 2.549 1.00 0.00 30 GLN A O 18
ATOM 11654 N N . HIS A 1 31 ? -2.639 7.176 2.096 1.00 0.00 31 HIS A N 18
ATOM 11655 C CA . HIS A 1 31 ? -1.414 6.616 2.657 1.00 0.00 31 HIS A CA 18
ATOM 11656 C C . HIS A 1 31 ? -0.196 7.062 1.854 1.00 0.00 31 HIS A C 18
ATOM 11657 O O . HIS A 1 31 ? 0.798 7.517 2.420 1.00 0.00 31 HIS A O 18
ATOM 11671 N N . GLN A 1 32 ? -0.281 6.928 0.535 1.00 0.00 32 GLN A N 18
ATOM 11672 C CA . GLN A 1 32 ? 0.816 7.317 -0.344 1.00 0.00 32 GLN A CA 18
ATOM 11673 C C . GLN A 1 32 ? 1.452 8.622 0.123 1.00 0.00 32 GLN A C 18
ATOM 11674 O O . GLN A 1 32 ? 2.623 8.887 -0.149 1.00 0.00 32 GLN A O 18
ATOM 11688 N N . LYS A 1 33 ? 0.673 9.435 0.829 1.00 0.00 33 LYS A N 18
ATOM 11689 C CA . LYS A 1 33 ? 1.159 10.712 1.336 1.00 0.00 33 LYS A CA 18
ATOM 11690 C C . LYS A 1 33 ? 2.428 10.523 2.160 1.00 0.00 33 LYS A C 18
ATOM 11691 O O . LYS A 1 33 ? 3.437 11.192 1.929 1.00 0.00 33 LYS A O 18
ATOM 11710 N N . THR A 1 34 ? 2.373 9.606 3.121 1.00 0.00 34 THR A N 18
ATOM 11711 C CA . THR A 1 34 ? 3.518 9.329 3.979 1.00 0.00 34 THR A CA 18
ATOM 11712 C C . THR A 1 34 ? 4.789 9.143 3.158 1.00 0.00 34 THR A C 18
ATOM 11713 O O . THR A 1 34 ? 5.873 9.559 3.569 1.00 0.00 34 THR A O 18
ATOM 11724 N N . HIS A 1 35 ? 4.649 8.516 1.994 1.00 0.00 35 HIS A N 18
ATOM 11725 C CA . HIS A 1 35 ? 5.787 8.276 1.113 1.00 0.00 35 HIS A CA 18
ATOM 11726 C C . HIS A 1 35 ? 6.257 9.576 0.467 1.00 0.00 35 HIS A C 18
ATOM 11727 O O . HIS A 1 35 ? 7.452 9.776 0.251 1.00 0.00 35 HIS A O 18
ATOM 11741 N N . ALA A 1 36 ? 5.309 10.455 0.160 1.00 0.00 36 ALA A N 18
ATOM 11742 C CA . ALA A 1 36 ? 5.627 11.736 -0.460 1.00 0.00 36 ALA A CA 18
ATOM 11743 C C . ALA A 1 36 ? 6.314 12.670 0.531 1.00 0.00 36 ALA A C 18
ATOM 11744 O O . ALA A 1 36 ? 5.672 13.524 1.141 1.00 0.00 36 ALA A O 18
ATOM 11751 N N . ALA A 1 37 ? 7.623 12.501 0.685 1.00 0.00 37 ALA A N 18
ATOM 11752 C CA . ALA A 1 37 ? 8.398 13.330 1.601 1.00 0.00 37 ALA A CA 18
ATOM 11753 C C . ALA A 1 37 ? 9.581 13.977 0.888 1.00 0.00 37 ALA A C 18
ATOM 11754 O O . ALA A 1 37 ? 10.395 13.293 0.268 1.00 0.00 37 ALA A O 18
ATOM 11761 N N . LYS A 1 38 ? 9.669 15.299 0.980 1.00 0.00 38 LYS A N 18
ATOM 11762 C CA . LYS A 1 38 ? 10.752 16.040 0.345 1.00 0.00 38 LYS A CA 18
ATOM 11763 C C . LYS A 1 38 ? 12.047 15.897 1.138 1.00 0.00 38 LYS A C 18
ATOM 11764 O O . LYS A 1 38 ? 12.302 16.659 2.071 1.00 0.00 38 LYS A O 18
ATOM 11783 N N . SER A 1 39 ? 12.862 14.917 0.760 1.00 0.00 39 SER A N 18
ATOM 11784 C CA . SER A 1 39 ? 14.130 14.674 1.438 1.00 0.00 39 SER A CA 18
ATOM 11785 C C . SER A 1 39 ? 15.144 14.046 0.486 1.00 0.00 39 SER A C 18
ATOM 11786 O O . SER A 1 39 ? 14.780 13.301 -0.422 1.00 0.00 39 SER A O 18
ATOM 11794 N N . GLY A 1 40 ? 16.419 14.354 0.702 1.00 0.00 40 GLY A N 18
ATOM 11795 C CA . GLY A 1 40 ? 17.466 13.813 -0.144 1.00 0.00 40 GLY A CA 18
ATOM 11796 C C . GLY A 1 40 ? 18.425 12.920 0.619 1.00 0.00 40 GLY A C 18
ATOM 11797 O O . GLY A 1 40 ? 18.377 11.694 0.520 1.00 0.00 40 GLY A O 18
ATOM 11801 N N . PRO A 1 41 ? 19.322 13.539 1.400 1.00 0.00 41 PRO A N 18
ATOM 11802 C CA . PRO A 1 41 ? 20.314 12.811 2.197 1.00 0.00 41 PRO A CA 18
ATOM 11803 C C . PRO A 1 41 ? 19.680 12.052 3.358 1.00 0.00 41 PRO A C 18
ATOM 11804 O O . PRO A 1 41 ? 18.463 12.081 3.541 1.00 0.00 41 PRO A O 18
ATOM 11815 N N . SER A 1 42 ? 20.514 11.375 4.141 1.00 0.00 42 SER A N 18
ATOM 11816 C CA . SER A 1 42 ? 20.034 10.605 5.284 1.00 0.00 42 SER A CA 18
ATOM 11817 C C . SER A 1 42 ? 18.678 9.974 4.983 1.00 0.00 42 SER A C 18
ATOM 11818 O O . SER A 1 42 ? 17.777 9.985 5.821 1.00 0.00 42 SER A O 18
ATOM 11826 N N . SER A 1 43 ? 18.542 9.426 3.780 1.00 0.00 43 SER A N 18
ATOM 11827 C CA . SER A 1 43 ? 17.295 8.793 3.365 1.00 0.00 43 SER A CA 18
ATOM 11828 C C . SER A 1 43 ? 17.524 7.873 2.170 1.00 0.00 43 SER A C 18
ATOM 11829 O O . SER A 1 43 ? 18.095 8.280 1.159 1.00 0.00 43 SER A O 18
ATOM 11837 N N . GLY A 1 44 ? 17.073 6.628 2.295 1.00 0.00 44 GLY A N 18
ATOM 11838 C CA . GLY A 1 44 ? 17.238 5.668 1.219 1.00 0.00 44 GLY A CA 18
ATOM 11839 C C . GLY A 1 44 ? 16.166 4.596 1.228 1.00 0.00 44 GLY A C 18
ATOM 11840 O O . GLY A 1 44 ? 15.360 4.547 0.301 1.00 0.00 44 GLY A O 18
ATOM 11845 N N . GLY A 1 1 ? 3.676 -24.114 -13.537 1.00 0.00 1 GLY A N 19
ATOM 11846 C CA . GLY A 1 1 ? 3.415 -23.351 -12.331 1.00 0.00 1 GLY A CA 19
ATOM 11847 C C . GLY A 1 1 ? 2.486 -24.074 -11.376 1.00 0.00 1 GLY A C 19
ATOM 11848 O O . GLY A 1 1 ? 1.295 -23.772 -11.311 1.00 0.00 1 GLY A O 19
ATOM 11852 N N . SER A 1 2 ? 3.031 -25.034 -10.636 1.00 0.00 2 SER A N 19
ATOM 11853 C CA . SER A 1 2 ? 2.242 -25.806 -9.684 1.00 0.00 2 SER A CA 19
ATOM 11854 C C . SER A 1 2 ? 2.732 -25.576 -8.258 1.00 0.00 2 SER A C 19
ATOM 11855 O O . SER A 1 2 ? 3.468 -26.393 -7.703 1.00 0.00 2 SER A O 19
ATOM 11863 N N . SER A 1 3 ? 2.319 -24.458 -7.670 1.00 0.00 3 SER A N 19
ATOM 11864 C CA . SER A 1 3 ? 2.719 -24.116 -6.310 1.00 0.00 3 SER A CA 19
ATOM 11865 C C . SER A 1 3 ? 1.944 -22.904 -5.804 1.00 0.00 3 SER A C 19
ATOM 11866 O O . SER A 1 3 ? 1.435 -22.106 -6.590 1.00 0.00 3 SER A O 19
ATOM 11874 N N . GLY A 1 4 ? 1.859 -22.772 -4.483 1.00 0.00 4 GLY A N 19
ATOM 11875 C CA . GLY A 1 4 ? 1.144 -21.655 -3.894 1.00 0.00 4 GLY A CA 19
ATOM 11876 C C . GLY A 1 4 ? -0.341 -21.923 -3.759 1.00 0.00 4 GLY A C 19
ATOM 11877 O O . GLY A 1 4 ? -1.122 -21.599 -4.654 1.00 0.00 4 GLY A O 19
ATOM 11881 N N . SER A 1 5 ? -0.734 -22.518 -2.637 1.00 0.00 5 SER A N 19
ATOM 11882 C CA . SER A 1 5 ? -2.136 -22.835 -2.390 1.00 0.00 5 SER A CA 19
ATOM 11883 C C . SER A 1 5 ? -2.858 -21.648 -1.759 1.00 0.00 5 SER A C 19
ATOM 11884 O O . SER A 1 5 ? -3.523 -21.787 -0.732 1.00 0.00 5 SER A O 19
ATOM 11892 N N . SER A 1 6 ? -2.722 -20.481 -2.380 1.00 0.00 6 SER A N 19
ATOM 11893 C CA . SER A 1 6 ? -3.358 -19.269 -1.878 1.00 0.00 6 SER A CA 19
ATOM 11894 C C . SER A 1 6 ? -4.222 -18.622 -2.956 1.00 0.00 6 SER A C 19
ATOM 11895 O O . SER A 1 6 ? -5.324 -18.148 -2.682 1.00 0.00 6 SER A O 19
ATOM 11903 N N . GLY A 1 7 ? -3.714 -18.608 -4.185 1.00 0.00 7 GLY A N 19
ATOM 11904 C CA . GLY A 1 7 ? -4.452 -18.018 -5.286 1.00 0.00 7 GLY A CA 19
ATOM 11905 C C . GLY A 1 7 ? -4.634 -16.521 -5.126 1.00 0.00 7 GLY A C 19
ATOM 11906 O O . GLY A 1 7 ? -5.441 -16.070 -4.312 1.00 0.00 7 GLY A O 19
ATOM 11910 N N . HIS A 1 8 ? -3.882 -15.748 -5.903 1.00 0.00 8 HIS A N 19
ATOM 11911 C CA . HIS A 1 8 ? -3.963 -14.293 -5.842 1.00 0.00 8 HIS A CA 19
ATOM 11912 C C . HIS A 1 8 ? -5.416 -13.834 -5.755 1.00 0.00 8 HIS A C 19
ATOM 11913 O O . HIS A 1 8 ? -6.144 -13.849 -6.749 1.00 0.00 8 HIS A O 19
ATOM 11927 N N . THR A 1 9 ? -5.832 -13.426 -4.560 1.00 0.00 9 THR A N 19
ATOM 11928 C CA . THR A 1 9 ? -7.197 -12.965 -4.343 1.00 0.00 9 THR A CA 19
ATOM 11929 C C . THR A 1 9 ? -7.264 -11.442 -4.313 1.00 0.00 9 THR A C 19
ATOM 11930 O O . THR A 1 9 ? -6.613 -10.799 -3.490 1.00 0.00 9 THR A O 19
ATOM 11941 N N . ARG A 1 10 ? -8.056 -10.872 -5.215 1.00 0.00 10 ARG A N 19
ATOM 11942 C CA . ARG A 1 10 ? -8.208 -9.424 -5.291 1.00 0.00 10 ARG A CA 19
ATOM 11943 C C . ARG A 1 10 ? -9.355 -8.949 -4.403 1.00 0.00 10 ARG A C 19
ATOM 11944 O O . ARG A 1 10 ? -10.444 -8.642 -4.888 1.00 0.00 10 ARG A O 19
ATOM 11965 N N . LYS A 1 11 ? -9.102 -8.893 -3.100 1.00 0.00 11 LYS A N 19
ATOM 11966 C CA . LYS A 1 11 ? -10.112 -8.456 -2.143 1.00 0.00 11 LYS A CA 19
ATOM 11967 C C . LYS A 1 11 ? -9.594 -7.297 -1.297 1.00 0.00 11 LYS A C 19
ATOM 11968 O O . LYS A 1 11 ? -10.312 -6.765 -0.451 1.00 0.00 11 LYS A O 19
ATOM 11987 N N . ARG A 1 12 ? -8.345 -6.910 -1.533 1.00 0.00 12 ARG A N 19
ATOM 11988 C CA . ARG A 1 12 ? -7.732 -5.814 -0.793 1.00 0.00 12 ARG A CA 19
ATOM 11989 C C . ARG A 1 12 ? -6.741 -5.053 -1.670 1.00 0.00 12 ARG A C 19
ATOM 11990 O O . ARG A 1 12 ? -6.397 -5.498 -2.765 1.00 0.00 12 ARG A O 19
ATOM 12011 N N . TYR A 1 13 ? -6.287 -3.905 -1.181 1.00 0.00 13 TYR A N 19
ATOM 12012 C CA . TYR A 1 13 ? -5.339 -3.080 -1.921 1.00 0.00 13 TYR A CA 19
ATOM 12013 C C . TYR A 1 13 ? -3.940 -3.189 -1.322 1.00 0.00 13 TYR A C 19
ATOM 12014 O O . TYR A 1 13 ? -3.778 -3.249 -0.103 1.00 0.00 13 TYR A O 19
ATOM 12032 N N . GLU A 1 14 ? -2.932 -3.212 -2.189 1.00 0.00 14 GLU A N 19
ATOM 12033 C CA . GLU A 1 14 ? -1.547 -3.314 -1.746 1.00 0.00 14 GLU A CA 19
ATOM 12034 C C . GLU A 1 14 ? -0.769 -2.050 -2.101 1.00 0.00 14 GLU A C 19
ATOM 12035 O O . GLU A 1 14 ? -1.098 -1.353 -3.061 1.00 0.00 14 GLU A O 19
ATOM 12047 N N . CYS A 1 15 ? 0.266 -1.760 -1.319 1.00 0.00 15 CYS A N 19
ATOM 12048 C CA . CYS A 1 15 ? 1.092 -0.581 -1.549 1.00 0.00 15 CYS A CA 19
ATOM 12049 C C . CYS A 1 15 ? 2.396 -0.957 -2.246 1.00 0.00 15 CYS A C 19
ATOM 12050 O O . CYS A 1 15 ? 3.179 -1.755 -1.731 1.00 0.00 15 CYS A O 19
ATOM 12057 N N . SER A 1 16 ? 2.622 -0.377 -3.420 1.00 0.00 16 SER A N 19
ATOM 12058 C CA . SER A 1 16 ? 3.829 -0.654 -4.190 1.00 0.00 16 SER A CA 19
ATOM 12059 C C . SER A 1 16 ? 4.977 0.246 -3.743 1.00 0.00 16 SER A C 19
ATOM 12060 O O . SER A 1 16 ? 5.795 0.679 -4.555 1.00 0.00 16 SER A O 19
ATOM 12068 N N . LYS A 1 17 ? 5.031 0.525 -2.445 1.00 0.00 17 LYS A N 19
ATOM 12069 C CA . LYS A 1 17 ? 6.078 1.373 -1.887 1.00 0.00 17 LYS A CA 19
ATOM 12070 C C . LYS A 1 17 ? 6.676 0.744 -0.632 1.00 0.00 17 LYS A C 19
ATOM 12071 O O . LYS A 1 17 ? 7.878 0.846 -0.387 1.00 0.00 17 LYS A O 19
ATOM 12090 N N . CYS A 1 18 ? 5.829 0.093 0.159 1.00 0.00 18 CYS A N 19
ATOM 12091 C CA . CYS A 1 18 ? 6.274 -0.553 1.388 1.00 0.00 18 CYS A CA 19
ATOM 12092 C C . CYS A 1 18 ? 5.703 -1.964 1.497 1.00 0.00 18 CYS A C 19
ATOM 12093 O O . CYS A 1 18 ? 5.885 -2.641 2.509 1.00 0.00 18 CYS A O 19
ATOM 12100 N N . GLN A 1 19 ? 5.013 -2.401 0.448 1.00 0.00 19 GLN A N 19
ATOM 12101 C CA . GLN A 1 19 ? 4.416 -3.731 0.427 1.00 0.00 19 GLN A CA 19
ATOM 12102 C C . GLN A 1 19 ? 3.366 -3.874 1.523 1.00 0.00 19 GLN A C 19
ATOM 12103 O O . GLN A 1 19 ? 3.199 -4.948 2.100 1.00 0.00 19 GLN A O 19
ATOM 12117 N N . ALA A 1 20 ? 2.661 -2.783 1.806 1.00 0.00 20 ALA A N 19
ATOM 12118 C CA . ALA A 1 20 ? 1.626 -2.788 2.833 1.00 0.00 20 ALA A CA 19
ATOM 12119 C C . ALA A 1 20 ? 0.274 -3.180 2.247 1.00 0.00 20 ALA A C 19
ATOM 12120 O O . ALA A 1 20 ? 0.091 -3.187 1.029 1.00 0.00 20 ALA A O 19
ATOM 12127 N N . THR A 1 21 ? -0.673 -3.506 3.122 1.00 0.00 21 THR A N 19
ATOM 12128 C CA . THR A 1 21 ? -2.008 -3.901 2.691 1.00 0.00 21 THR A CA 19
ATOM 12129 C C . THR A 1 21 ? -3.074 -3.009 3.316 1.00 0.00 21 THR A C 19
ATOM 12130 O O . THR A 1 21 ? -2.875 -2.451 4.396 1.00 0.00 21 THR A O 19
ATOM 12141 N N . PHE A 1 22 ? -4.205 -2.878 2.632 1.00 0.00 22 PHE A N 19
ATOM 12142 C CA . PHE A 1 22 ? -5.303 -2.052 3.120 1.00 0.00 22 PHE A CA 19
ATOM 12143 C C . PHE A 1 22 ? -6.651 -2.684 2.783 1.00 0.00 22 PHE A C 19
ATOM 12144 O O . PHE A 1 22 ? -6.716 -3.699 2.092 1.00 0.00 22 PHE A O 19
ATOM 12161 N N . ASN A 1 23 ? -7.723 -2.074 3.278 1.00 0.00 23 ASN A N 19
ATOM 12162 C CA . ASN A 1 23 ? -9.070 -2.577 3.030 1.00 0.00 23 ASN A CA 19
ATOM 12163 C C . ASN A 1 23 ? -9.859 -1.610 2.153 1.00 0.00 23 ASN A C 19
ATOM 12164 O O . ASN A 1 23 ? -10.580 -2.026 1.245 1.00 0.00 23 ASN A O 19
ATOM 12175 N N . LEU A 1 24 ? -9.716 -0.318 2.429 1.00 0.00 24 LEU A N 19
ATOM 12176 C CA . LEU A 1 24 ? -10.415 0.709 1.664 1.00 0.00 24 LEU A CA 19
ATOM 12177 C C . LEU A 1 24 ? -9.449 1.462 0.755 1.00 0.00 24 LEU A C 19
ATOM 12178 O O . LEU A 1 24 ? -8.266 1.599 1.067 1.00 0.00 24 LEU A O 19
ATOM 12194 N N . ARG A 1 25 ? -9.962 1.949 -0.371 1.00 0.00 25 ARG A N 19
ATOM 12195 C CA . ARG A 1 25 ? -9.146 2.689 -1.325 1.00 0.00 25 ARG A CA 19
ATOM 12196 C C . ARG A 1 25 ? -8.601 3.969 -0.697 1.00 0.00 25 ARG A C 19
ATOM 12197 O O . ARG A 1 25 ? -7.389 4.168 -0.619 1.00 0.00 25 ARG A O 19
ATOM 12218 N N . LYS A 1 26 ? -9.506 4.834 -0.252 1.00 0.00 26 LYS A N 19
ATOM 12219 C CA . LYS A 1 26 ? -9.118 6.095 0.370 1.00 0.00 26 LYS A CA 19
ATOM 12220 C C . LYS A 1 26 ? -8.012 5.877 1.398 1.00 0.00 26 LYS A C 19
ATOM 12221 O O . LYS A 1 26 ? -7.090 6.685 1.513 1.00 0.00 26 LYS A O 19
ATOM 12240 N N . HIS A 1 27 ? -8.109 4.780 2.142 1.00 0.00 27 HIS A N 19
ATOM 12241 C CA . HIS A 1 27 ? -7.115 4.455 3.159 1.00 0.00 27 HIS A CA 19
ATOM 12242 C C . HIS A 1 27 ? -5.719 4.380 2.549 1.00 0.00 27 HIS A C 19
ATOM 12243 O O . HIS A 1 27 ? -4.761 4.932 3.092 1.00 0.00 27 HIS A O 19
ATOM 12257 N N . LEU A 1 28 ? -5.609 3.692 1.417 1.00 0.00 28 LEU A N 19
ATOM 12258 C CA . LEU A 1 28 ? -4.329 3.543 0.733 1.00 0.00 28 LEU A CA 19
ATOM 12259 C C . LEU A 1 28 ? -3.890 4.862 0.106 1.00 0.00 28 LEU A C 19
ATOM 12260 O O . LEU A 1 28 ? -2.793 5.353 0.373 1.00 0.00 28 LEU A O 19
ATOM 12276 N N . ILE A 1 29 ? -4.755 5.433 -0.726 1.00 0.00 29 ILE A N 19
ATOM 12277 C CA . ILE A 1 29 ? -4.457 6.697 -1.388 1.00 0.00 29 ILE A CA 19
ATOM 12278 C C . ILE A 1 29 ? -3.884 7.711 -0.404 1.00 0.00 29 ILE A C 19
ATOM 12279 O O . ILE A 1 29 ? -2.956 8.450 -0.730 1.00 0.00 29 ILE A O 19
ATOM 12295 N N . GLN A 1 30 ? -4.442 7.738 0.802 1.00 0.00 30 GLN A N 19
ATOM 12296 C CA . GLN A 1 30 ? -3.985 8.661 1.835 1.00 0.00 30 GLN A CA 19
ATOM 12297 C C . GLN A 1 30 ? -2.602 8.267 2.343 1.00 0.00 30 GLN A C 19
ATOM 12298 O O . GLN A 1 30 ? -1.734 9.119 2.535 1.00 0.00 30 GLN A O 19
ATOM 12312 N N . HIS A 1 31 ? -2.404 6.971 2.560 1.00 0.00 31 HIS A N 19
ATOM 12313 C CA . HIS A 1 31 ? -1.126 6.464 3.047 1.00 0.00 31 HIS A CA 19
ATOM 12314 C C . HIS A 1 31 ? -0.011 6.750 2.045 1.00 0.00 31 HIS A C 19
ATOM 12315 O O . HIS A 1 31 ? 1.063 7.221 2.417 1.00 0.00 31 HIS A O 19
ATOM 12329 N N . GLN A 1 32 ? -0.275 6.462 0.775 1.00 0.00 32 GLN A N 19
ATOM 12330 C CA . GLN A 1 32 ? 0.707 6.688 -0.279 1.00 0.00 32 GLN A CA 19
ATOM 12331 C C . GLN A 1 32 ? 1.304 8.088 -0.177 1.00 0.00 32 GLN A C 19
ATOM 12332 O O . GLN A 1 32 ? 2.375 8.359 -0.720 1.00 0.00 32 GLN A O 19
ATOM 12346 N N . LYS A 1 33 ? 0.603 8.974 0.523 1.00 0.00 33 LYS A N 19
ATOM 12347 C CA . LYS A 1 33 ? 1.063 10.347 0.698 1.00 0.00 33 LYS A CA 19
ATOM 12348 C C . LYS A 1 33 ? 2.361 10.388 1.499 1.00 0.00 33 LYS A C 19
ATOM 12349 O O . LYS A 1 33 ? 3.265 11.167 1.196 1.00 0.00 33 LYS A O 19
ATOM 12368 N N . THR A 1 34 ? 2.447 9.544 2.522 1.00 0.00 34 THR A N 19
ATOM 12369 C CA . THR A 1 34 ? 3.634 9.484 3.366 1.00 0.00 34 THR A CA 19
ATOM 12370 C C . THR A 1 34 ? 4.858 9.060 2.562 1.00 0.00 34 THR A C 19
ATOM 12371 O O . THR A 1 34 ? 5.984 9.104 3.059 1.00 0.00 34 THR A O 19
ATOM 12382 N N . HIS A 1 35 ? 4.632 8.650 1.318 1.00 0.00 35 HIS A N 19
ATOM 12383 C CA . HIS A 1 35 ? 5.718 8.219 0.446 1.00 0.00 35 HIS A CA 19
ATOM 12384 C C . HIS A 1 35 ? 6.128 9.340 -0.505 1.00 0.00 35 HIS A C 19
ATOM 12385 O O . HIS A 1 35 ? 6.773 9.097 -1.525 1.00 0.00 35 HIS A O 19
ATOM 12399 N N . ALA A 1 36 ? 5.748 10.567 -0.164 1.00 0.00 36 ALA A N 19
ATOM 12400 C CA . ALA A 1 36 ? 6.077 11.725 -0.987 1.00 0.00 36 ALA A CA 19
ATOM 12401 C C . ALA A 1 36 ? 7.432 12.306 -0.599 1.00 0.00 36 ALA A C 19
ATOM 12402 O O . ALA A 1 36 ? 7.664 12.645 0.561 1.00 0.00 36 ALA A O 19
ATOM 12409 N N . ALA A 1 37 ? 8.324 12.419 -1.578 1.00 0.00 37 ALA A N 19
ATOM 12410 C CA . ALA A 1 37 ? 9.656 12.960 -1.339 1.00 0.00 37 ALA A CA 19
ATOM 12411 C C . ALA A 1 37 ? 9.722 14.439 -1.707 1.00 0.00 37 ALA A C 19
ATOM 12412 O O . ALA A 1 37 ? 10.666 14.886 -2.359 1.00 0.00 37 ALA A O 19
ATOM 12419 N N . LYS A 1 38 ? 8.713 15.194 -1.287 1.00 0.00 38 LYS A N 19
ATOM 12420 C CA . LYS A 1 38 ? 8.655 16.623 -1.572 1.00 0.00 38 LYS A CA 19
ATOM 12421 C C . LYS A 1 38 ? 8.484 17.427 -0.287 1.00 0.00 38 LYS A C 19
ATOM 12422 O O . LYS A 1 38 ? 9.175 18.423 -0.071 1.00 0.00 38 LYS A O 19
ATOM 12441 N N . SER A 1 39 ? 7.561 16.988 0.562 1.00 0.00 39 SER A N 19
ATOM 12442 C CA . SER A 1 39 ? 7.298 17.669 1.825 1.00 0.00 39 SER A CA 19
ATOM 12443 C C . SER A 1 39 ? 7.891 16.891 2.995 1.00 0.00 39 SER A C 19
ATOM 12444 O O . SER A 1 39 ? 8.038 15.671 2.933 1.00 0.00 39 SER A O 19
ATOM 12452 N N . GLY A 1 40 ? 8.229 17.606 4.064 1.00 0.00 40 GLY A N 19
ATOM 12453 C CA . GLY A 1 40 ? 8.801 16.967 5.234 1.00 0.00 40 GLY A CA 19
ATOM 12454 C C . GLY A 1 40 ? 7.794 16.798 6.354 1.00 0.00 40 GLY A C 19
ATOM 12455 O O . GLY A 1 40 ? 6.873 17.600 6.516 1.00 0.00 40 GLY A O 19
ATOM 12459 N N . PRO A 1 41 ? 7.961 15.732 7.150 1.00 0.00 41 PRO A N 19
ATOM 12460 C CA . PRO A 1 41 ? 7.067 15.434 8.273 1.00 0.00 41 PRO A CA 19
ATOM 12461 C C . PRO A 1 41 ? 7.219 16.434 9.415 1.00 0.00 41 PRO A C 19
ATOM 12462 O O . PRO A 1 41 ? 8.273 16.514 10.047 1.00 0.00 41 PRO A O 19
ATOM 12473 N N . SER A 1 42 ? 6.160 17.194 9.675 1.00 0.00 42 SER A N 19
ATOM 12474 C CA . SER A 1 42 ? 6.177 18.190 10.739 1.00 0.00 42 SER A CA 19
ATOM 12475 C C . SER A 1 42 ? 5.930 17.540 12.097 1.00 0.00 42 SER A C 19
ATOM 12476 O O . SER A 1 42 ? 5.572 16.365 12.179 1.00 0.00 42 SER A O 19
ATOM 12484 N N . SER A 1 43 ? 6.126 18.312 13.161 1.00 0.00 43 SER A N 19
ATOM 12485 C CA . SER A 1 43 ? 5.929 17.812 14.516 1.00 0.00 43 SER A CA 19
ATOM 12486 C C . SER A 1 43 ? 5.567 18.948 15.468 1.00 0.00 43 SER A C 19
ATOM 12487 O O . SER A 1 43 ? 6.380 19.832 15.734 1.00 0.00 43 SER A O 19
ATOM 12495 N N . GLY A 1 44 ? 4.339 18.916 15.978 1.00 0.00 44 GLY A N 19
ATOM 12496 C CA . GLY A 1 44 ? 3.890 19.948 16.894 1.00 0.00 44 GLY A CA 19
ATOM 12497 C C . GLY A 1 44 ? 3.190 21.089 16.184 1.00 0.00 44 GLY A C 19
ATOM 12498 O O . GLY A 1 44 ? 2.133 20.869 15.594 1.00 0.00 44 GLY A O 19
ATOM 12503 N N . GLY A 1 1 ? 11.328 -21.713 -5.484 1.00 0.00 1 GLY A N 20
ATOM 12504 C CA . GLY A 1 1 ? 10.431 -20.576 -5.386 1.00 0.00 1 GLY A CA 20
ATOM 12505 C C . GLY A 1 1 ? 9.099 -20.941 -4.760 1.00 0.00 1 GLY A C 20
ATOM 12506 O O . GLY A 1 1 ? 8.187 -21.398 -5.448 1.00 0.00 1 GLY A O 20
ATOM 12510 N N . SER A 1 2 ? 8.989 -20.741 -3.450 1.00 0.00 2 SER A N 20
ATOM 12511 C CA . SER A 1 2 ? 7.761 -21.057 -2.730 1.00 0.00 2 SER A CA 20
ATOM 12512 C C . SER A 1 2 ? 7.326 -19.884 -1.857 1.00 0.00 2 SER A C 20
ATOM 12513 O O . SER A 1 2 ? 8.068 -18.919 -1.680 1.00 0.00 2 SER A O 20
ATOM 12521 N N . SER A 1 3 ? 6.116 -19.976 -1.313 1.00 0.00 3 SER A N 20
ATOM 12522 C CA . SER A 1 3 ? 5.579 -18.922 -0.460 1.00 0.00 3 SER A CA 20
ATOM 12523 C C . SER A 1 3 ? 4.328 -19.399 0.271 1.00 0.00 3 SER A C 20
ATOM 12524 O O . SER A 1 3 ? 3.828 -20.495 0.020 1.00 0.00 3 SER A O 20
ATOM 12532 N N . GLY A 1 4 ? 3.827 -18.566 1.178 1.00 0.00 4 GLY A N 20
ATOM 12533 C CA . GLY A 1 4 ? 2.639 -18.919 1.933 1.00 0.00 4 GLY A CA 20
ATOM 12534 C C . GLY A 1 4 ? 1.765 -17.718 2.234 1.00 0.00 4 GLY A C 20
ATOM 12535 O O . GLY A 1 4 ? 2.121 -16.872 3.053 1.00 0.00 4 GLY A O 20
ATOM 12539 N N . SER A 1 5 ? 0.617 -17.642 1.567 1.00 0.00 5 SER A N 20
ATOM 12540 C CA . SER A 1 5 ? -0.308 -16.532 1.764 1.00 0.00 5 SER A CA 20
ATOM 12541 C C . SER A 1 5 ? -1.707 -16.898 1.277 1.00 0.00 5 SER A C 20
ATOM 12542 O O . SER A 1 5 ? -1.873 -17.789 0.444 1.00 0.00 5 SER A O 20
ATOM 12550 N N . SER A 1 6 ? -2.711 -16.203 1.802 1.00 0.00 6 SER A N 20
ATOM 12551 C CA . SER A 1 6 ? -4.096 -16.457 1.425 1.00 0.00 6 SER A CA 20
ATOM 12552 C C . SER A 1 6 ? -4.754 -15.190 0.887 1.00 0.00 6 SER A C 20
ATOM 12553 O O . SER A 1 6 ? -4.165 -14.110 0.919 1.00 0.00 6 SER A O 20
ATOM 12561 N N . GLY A 1 7 ? -5.979 -15.331 0.391 1.00 0.00 7 GLY A N 20
ATOM 12562 C CA . GLY A 1 7 ? -6.697 -14.190 -0.148 1.00 0.00 7 GLY A CA 20
ATOM 12563 C C . GLY A 1 7 ? -7.039 -14.361 -1.615 1.00 0.00 7 GLY A C 20
ATOM 12564 O O . GLY A 1 7 ? -6.582 -13.590 -2.460 1.00 0.00 7 GLY A O 20
ATOM 12568 N N . HIS A 1 8 ? -7.843 -15.374 -1.920 1.00 0.00 8 HIS A N 20
ATOM 12569 C CA . HIS A 1 8 ? -8.245 -15.645 -3.296 1.00 0.00 8 HIS A CA 20
ATOM 12570 C C . HIS A 1 8 ? -9.598 -15.010 -3.601 1.00 0.00 8 HIS A C 20
ATOM 12571 O O . HIS A 1 8 ? -9.776 -14.367 -4.637 1.00 0.00 8 HIS A O 20
ATOM 12585 N N . THR A 1 9 ? -10.552 -15.194 -2.693 1.00 0.00 9 THR A N 20
ATOM 12586 C CA . THR A 1 9 ? -11.889 -14.642 -2.866 1.00 0.00 9 THR A CA 20
ATOM 12587 C C . THR A 1 9 ? -11.900 -13.138 -2.613 1.00 0.00 9 THR A C 20
ATOM 12588 O O . THR A 1 9 ? -12.351 -12.361 -3.455 1.00 0.00 9 THR A O 20
ATOM 12599 N N . ARG A 1 10 ? -11.400 -12.735 -1.450 1.00 0.00 10 ARG A N 20
ATOM 12600 C CA . ARG A 1 10 ? -11.353 -11.324 -1.086 1.00 0.00 10 ARG A CA 20
ATOM 12601 C C . ARG A 1 10 ? -9.959 -10.749 -1.318 1.00 0.00 10 ARG A C 20
ATOM 12602 O O . ARG A 1 10 ? -8.973 -11.242 -0.769 1.00 0.00 10 ARG A O 20
ATOM 12623 N N . LYS A 1 11 ? -9.884 -9.704 -2.136 1.00 0.00 11 LYS A N 20
ATOM 12624 C CA . LYS A 1 11 ? -8.611 -9.061 -2.441 1.00 0.00 11 LYS A CA 20
ATOM 12625 C C . LYS A 1 11 ? -8.529 -7.683 -1.791 1.00 0.00 11 LYS A C 20
ATOM 12626 O O . LYS A 1 11 ? -9.541 -7.003 -1.625 1.00 0.00 11 LYS A O 20
ATOM 12645 N N . ARG A 1 12 ? -7.317 -7.278 -1.426 1.00 0.00 12 ARG A N 20
ATOM 12646 C CA . ARG A 1 12 ? -7.103 -5.982 -0.794 1.00 0.00 12 ARG A CA 20
ATOM 12647 C C . ARG A 1 12 ? -6.025 -5.190 -1.529 1.00 0.00 12 ARG A C 20
ATOM 12648 O O . ARG A 1 12 ? -5.065 -5.762 -2.047 1.00 0.00 12 ARG A O 20
ATOM 12669 N N . TYR A 1 13 ? -6.191 -3.873 -1.572 1.00 0.00 13 TYR A N 20
ATOM 12670 C CA . TYR A 1 13 ? -5.234 -3.003 -2.246 1.00 0.00 13 TYR A CA 20
ATOM 12671 C C . TYR A 1 13 ? -3.882 -3.029 -1.539 1.00 0.00 13 TYR A C 20
ATOM 12672 O O . TYR A 1 13 ? -3.799 -2.819 -0.330 1.00 0.00 13 TYR A O 20
ATOM 12690 N N . GLU A 1 14 ? -2.827 -3.288 -2.305 1.00 0.00 14 GLU A N 20
ATOM 12691 C CA . GLU A 1 14 ? -1.478 -3.342 -1.752 1.00 0.00 14 GLU A CA 20
ATOM 12692 C C . GLU A 1 14 ? -0.662 -2.129 -2.190 1.00 0.00 14 GLU A C 20
ATOM 12693 O O . GLU A 1 14 ? -0.940 -1.520 -3.224 1.00 0.00 14 GLU A O 20
ATOM 12705 N N . CYS A 1 15 ? 0.345 -1.783 -1.395 1.00 0.00 15 CYS A N 20
ATOM 12706 C CA . CYS A 1 15 ? 1.202 -0.643 -1.698 1.00 0.00 15 CYS A CA 20
ATOM 12707 C C . CYS A 1 15 ? 2.501 -1.099 -2.357 1.00 0.00 15 CYS A C 20
ATOM 12708 O O . CYS A 1 15 ? 3.255 -1.887 -1.787 1.00 0.00 15 CYS A O 20
ATOM 12715 N N . SER A 1 16 ? 2.755 -0.596 -3.561 1.00 0.00 16 SER A N 20
ATOM 12716 C CA . SER A 1 16 ? 3.961 -0.953 -4.299 1.00 0.00 16 SER A CA 20
ATOM 12717 C C . SER A 1 16 ? 5.134 -0.072 -3.883 1.00 0.00 16 SER A C 20
ATOM 12718 O O . SER A 1 16 ? 6.005 0.246 -4.693 1.00 0.00 16 SER A O 20
ATOM 12726 N N . LYS A 1 17 ? 5.150 0.320 -2.613 1.00 0.00 17 LYS A N 20
ATOM 1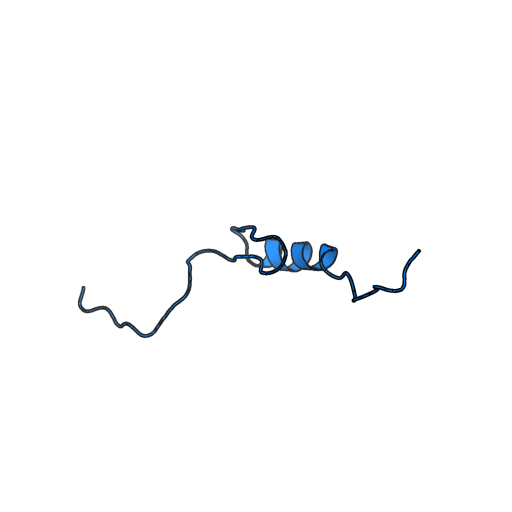2727 C CA . LYS A 1 17 ? 6.216 1.163 -2.086 1.00 0.00 17 LYS A CA 20
ATOM 12728 C C . LYS A 1 17 ? 6.780 0.583 -0.793 1.00 0.00 17 LYS A C 20
ATOM 12729 O O . LYS A 1 17 ? 7.984 0.648 -0.544 1.00 0.00 17 LYS A O 20
ATOM 12748 N N . CYS A 1 18 ? 5.903 0.014 0.027 1.00 0.00 18 CYS A N 20
ATOM 12749 C CA . CYS A 1 18 ? 6.312 -0.580 1.294 1.00 0.00 18 CYS A CA 20
ATOM 12750 C C . CYS A 1 18 ? 5.718 -1.975 1.459 1.00 0.00 18 CYS A C 20
ATOM 12751 O O . CYS A 1 18 ? 5.951 -2.644 2.465 1.00 0.00 18 CYS A O 20
ATOM 12758 N N . GLN A 1 19 ? 4.951 -2.407 0.463 1.00 0.00 19 GLN A N 20
ATOM 12759 C CA . GLN A 1 19 ? 4.323 -3.722 0.498 1.00 0.00 19 GLN A CA 20
ATOM 12760 C C . GLN A 1 19 ? 3.356 -3.833 1.672 1.00 0.00 19 GLN A C 20
ATOM 12761 O O . GLN A 1 19 ? 3.447 -4.759 2.478 1.00 0.00 19 GLN A O 20
ATOM 12775 N N . ALA A 1 20 ? 2.431 -2.883 1.763 1.00 0.00 20 ALA A N 20
ATOM 12776 C CA . ALA A 1 20 ? 1.447 -2.875 2.838 1.00 0.00 20 ALA A CA 20
ATOM 12777 C C . ALA A 1 20 ? 0.079 -3.322 2.333 1.00 0.00 20 ALA A C 20
ATOM 12778 O O . ALA A 1 20 ? -0.100 -3.587 1.144 1.00 0.00 20 ALA A O 20
ATOM 12785 N N . THR A 1 21 ? -0.885 -3.404 3.245 1.00 0.00 21 THR A N 20
ATOM 12786 C CA . THR A 1 21 ? -2.236 -3.821 2.892 1.00 0.00 21 THR A CA 20
ATOM 12787 C C . THR A 1 21 ? -3.271 -2.835 3.422 1.00 0.00 21 THR A C 20
ATOM 12788 O O . THR A 1 21 ? -3.063 -2.194 4.452 1.00 0.00 21 THR A O 20
ATOM 12799 N N . PHE A 1 22 ? -4.388 -2.718 2.711 1.00 0.00 22 PHE A N 20
ATOM 12800 C CA . PHE A 1 22 ? -5.456 -1.808 3.109 1.00 0.00 22 PHE A CA 20
ATOM 12801 C C . PHE A 1 22 ? -6.823 -2.392 2.766 1.00 0.00 22 PHE A C 20
ATOM 12802 O O . PHE A 1 22 ? -7.014 -2.965 1.694 1.00 0.00 22 PHE A O 20
ATOM 12819 N N . ASN A 1 23 ? -7.772 -2.243 3.685 1.00 0.00 23 ASN A N 20
ATOM 12820 C CA . ASN A 1 23 ? -9.122 -2.756 3.481 1.00 0.00 23 ASN A CA 20
ATOM 12821 C C . ASN A 1 23 ? -9.915 -1.844 2.551 1.00 0.00 23 ASN A C 20
ATOM 12822 O O . ASN A 1 23 ? -10.620 -2.313 1.656 1.00 0.00 23 ASN A O 20
ATOM 12833 N N . LEU A 1 24 ? -9.796 -0.538 2.767 1.00 0.00 24 LEU A N 20
ATOM 12834 C CA . LEU A 1 24 ? -10.502 0.441 1.948 1.00 0.00 24 LEU A CA 20
ATOM 12835 C C . LEU A 1 24 ? -9.565 1.065 0.919 1.00 0.00 24 LEU A C 20
ATOM 12836 O O . LEU A 1 24 ? -8.348 0.893 0.987 1.00 0.00 24 LEU A O 20
ATOM 12852 N N . ARG A 1 25 ? -10.141 1.792 -0.033 1.00 0.00 25 ARG A N 20
ATOM 12853 C CA . ARG A 1 25 ? -9.358 2.443 -1.077 1.00 0.00 25 ARG A CA 20
ATOM 12854 C C . ARG A 1 25 ? -8.734 3.736 -0.561 1.00 0.00 25 ARG A C 20
ATOM 12855 O O . ARG A 1 25 ? -7.511 3.858 -0.477 1.00 0.00 25 ARG A O 20
ATOM 12876 N N . LYS A 1 26 ? -9.581 4.700 -0.216 1.00 0.00 26 LYS A N 20
ATOM 12877 C CA . LYS A 1 26 ? -9.114 5.984 0.292 1.00 0.00 26 LYS A CA 20
ATOM 12878 C C . LYS A 1 26 ? -7.916 5.799 1.218 1.00 0.00 26 LYS A C 20
ATOM 12879 O O . LYS A 1 26 ? -6.977 6.596 1.202 1.00 0.00 26 LYS A O 20
ATOM 12898 N N . HIS A 1 27 ? -7.954 4.743 2.024 1.00 0.00 27 HIS A N 20
ATOM 12899 C CA . HIS A 1 27 ? -6.870 4.453 2.956 1.00 0.00 27 HIS A CA 20
ATOM 12900 C C . HIS A 1 27 ? -5.533 4.370 2.225 1.00 0.00 27 HIS A C 20
ATOM 12901 O O . HIS A 1 27 ? -4.534 4.936 2.671 1.00 0.00 27 HIS A O 20
ATOM 12915 N N . LEU A 1 28 ? -5.522 3.661 1.102 1.00 0.00 28 LEU A N 20
ATOM 12916 C CA . LEU A 1 28 ? -4.307 3.503 0.310 1.00 0.00 28 LEU A CA 20
ATOM 12917 C C . LEU A 1 28 ? -3.805 4.853 -0.192 1.00 0.00 28 LEU A C 20
ATOM 12918 O O . LEU A 1 28 ? -2.668 5.242 0.077 1.00 0.00 28 LEU A O 20
ATOM 12934 N N . ILE A 1 29 ? -4.660 5.564 -0.919 1.00 0.00 29 ILE A N 20
ATOM 12935 C CA . ILE A 1 29 ? -4.303 6.872 -1.455 1.00 0.00 29 ILE A CA 20
ATOM 12936 C C . ILE A 1 29 ? -3.832 7.809 -0.348 1.00 0.00 29 ILE A C 20
ATOM 12937 O O . ILE A 1 29 ? -2.847 8.528 -0.509 1.00 0.00 29 ILE A O 20
ATOM 12953 N N . GLN A 1 30 ? -4.543 7.794 0.775 1.00 0.00 30 GLN A N 20
ATOM 12954 C CA . GLN A 1 30 ? -4.196 8.642 1.910 1.00 0.00 30 GLN A CA 20
ATOM 12955 C C . GLN A 1 30 ? -2.834 8.259 2.479 1.00 0.00 30 GLN A C 20
ATOM 12956 O O . GLN A 1 30 ? -2.155 9.081 3.096 1.00 0.00 30 GLN A O 20
ATOM 12970 N N . HIS A 1 31 ? -2.441 7.007 2.269 1.00 0.00 31 HIS A N 20
ATOM 12971 C CA . HIS A 1 31 ? -1.159 6.516 2.762 1.00 0.00 31 HIS A CA 20
ATOM 12972 C C . HIS A 1 31 ? -0.015 6.998 1.875 1.00 0.00 31 HIS A C 20
ATOM 12973 O O . HIS A 1 31 ? 0.995 7.499 2.368 1.00 0.00 31 HIS A O 20
ATOM 12987 N N . GLN A 1 32 ? -0.182 6.842 0.566 1.00 0.00 32 GLN A N 20
ATOM 12988 C CA . GLN A 1 32 ? 0.838 7.260 -0.389 1.00 0.00 32 GLN A CA 20
ATOM 12989 C C . GLN A 1 32 ? 1.469 8.583 0.033 1.00 0.00 32 GLN A C 20
ATOM 12990 O O . GLN A 1 32 ? 2.671 8.792 -0.135 1.00 0.00 32 GLN A O 20
ATOM 13004 N N . LYS A 1 33 ? 0.651 9.474 0.582 1.00 0.00 33 LYS A N 20
ATOM 13005 C CA . LYS A 1 33 ? 1.128 10.777 1.030 1.00 0.00 33 LYS A CA 20
ATOM 13006 C C . LYS A 1 33 ? 2.436 10.642 1.802 1.00 0.00 33 LYS A C 20
ATOM 13007 O O . LYS A 1 33 ? 3.394 11.377 1.557 1.00 0.00 33 LYS A O 20
ATOM 13026 N N . THR A 1 34 ? 2.472 9.697 2.737 1.00 0.00 34 THR A N 20
ATOM 13027 C CA . THR A 1 34 ? 3.663 9.465 3.544 1.00 0.00 34 THR A CA 20
ATOM 13028 C C . THR A 1 34 ? 4.870 9.155 2.667 1.00 0.00 34 THR A C 20
ATOM 13029 O O . THR A 1 34 ? 6.003 9.497 3.009 1.00 0.00 34 THR A O 20
ATOM 13040 N N . HIS A 1 35 ? 4.622 8.506 1.534 1.00 0.00 35 HIS A N 20
ATOM 13041 C CA . HIS A 1 35 ? 5.690 8.151 0.607 1.00 0.00 35 HIS A CA 20
ATOM 13042 C C . HIS A 1 35 ? 6.171 9.377 -0.163 1.00 0.00 35 HIS A C 20
ATOM 13043 O O . HIS A 1 35 ? 7.353 9.496 -0.485 1.00 0.00 35 HIS A O 20
ATOM 13057 N N . ALA A 1 36 ? 5.247 10.286 -0.455 1.00 0.00 36 ALA A N 20
ATOM 13058 C CA . ALA A 1 36 ? 5.577 11.504 -1.186 1.00 0.00 36 ALA A CA 20
ATOM 13059 C C . ALA A 1 36 ? 6.950 12.030 -0.783 1.00 0.00 36 ALA A C 20
ATOM 13060 O O . ALA A 1 36 ? 7.227 12.230 0.399 1.00 0.00 36 ALA A O 20
ATOM 13067 N N . ALA A 1 37 ? 7.807 12.253 -1.775 1.00 0.00 37 ALA A N 20
ATOM 13068 C CA . ALA A 1 37 ? 9.152 12.757 -1.523 1.00 0.00 37 ALA A CA 20
ATOM 13069 C C . ALA A 1 37 ? 9.165 13.718 -0.339 1.00 0.00 37 ALA A C 20
ATOM 13070 O O . ALA A 1 37 ? 10.042 13.646 0.522 1.00 0.00 37 ALA A O 20
ATOM 13077 N N . LYS A 1 38 ? 8.188 14.618 -0.302 1.00 0.00 38 LYS A N 20
ATOM 13078 C CA . LYS A 1 38 ? 8.086 15.593 0.777 1.00 0.00 38 LYS A CA 20
ATOM 13079 C C . LYS A 1 38 ? 7.802 14.904 2.108 1.00 0.00 38 LYS A C 20
ATOM 13080 O O . LYS A 1 38 ? 6.692 14.431 2.348 1.00 0.00 38 LYS A O 20
ATOM 13099 N N . SER A 1 39 ? 8.812 14.854 2.971 1.00 0.00 39 SER A N 20
ATOM 13100 C CA . SER A 1 39 ? 8.672 14.221 4.277 1.00 0.00 39 SER A CA 20
ATOM 13101 C C . SER A 1 39 ? 9.248 15.109 5.375 1.00 0.00 39 SER A C 20
ATOM 13102 O O . SER A 1 39 ? 9.897 14.627 6.303 1.00 0.00 39 SER A O 20
ATOM 13110 N N . GLY A 1 40 ? 9.005 16.412 5.263 1.00 0.00 40 GLY A N 20
ATOM 13111 C CA . GLY A 1 40 ? 9.507 17.348 6.253 1.00 0.00 40 GLY A CA 20
ATOM 13112 C C . GLY A 1 40 ? 10.960 17.713 6.022 1.00 0.00 40 GLY A C 20
ATOM 13113 O O . GLY A 1 40 ? 11.551 17.377 4.995 1.00 0.00 40 GLY A O 20
ATOM 13117 N N . PRO A 1 41 ? 11.558 18.418 6.993 1.00 0.00 41 PRO A N 20
ATOM 13118 C CA . PRO A 1 41 ? 12.958 18.846 6.912 1.00 0.00 41 PRO A CA 20
ATOM 13119 C C . PRO A 1 41 ? 13.929 17.676 7.029 1.00 0.00 41 PRO A C 20
ATOM 13120 O O . PRO A 1 41 ? 14.887 17.573 6.263 1.00 0.00 41 PRO A O 20
ATOM 13131 N N . SER A 1 42 ? 13.676 16.796 7.993 1.00 0.00 42 SER A N 20
ATOM 13132 C CA . SER A 1 42 ? 14.530 15.635 8.212 1.00 0.00 42 SER A CA 20
ATOM 13133 C C . SER A 1 42 ? 13.709 14.437 8.679 1.00 0.00 42 SER A C 20
ATOM 13134 O O . SER A 1 42 ? 12.692 14.593 9.355 1.00 0.00 42 SER A O 20
ATOM 13142 N N . SER A 1 43 ? 14.158 13.241 8.314 1.00 0.00 43 SER A N 20
ATOM 13143 C CA . SER A 1 43 ? 13.464 12.015 8.692 1.00 0.00 43 SER A CA 20
ATOM 13144 C C . SER A 1 43 ? 14.126 11.368 9.904 1.00 0.00 43 SER A C 20
ATOM 13145 O O . SER A 1 43 ? 13.465 11.055 10.894 1.00 0.00 43 SER A O 20
ATOM 13153 N N . GLY A 1 44 ? 15.438 11.169 9.819 1.00 0.00 44 GLY A N 20
ATOM 13154 C CA . GLY A 1 44 ? 16.169 10.560 10.914 1.00 0.00 44 GLY A CA 20
ATOM 13155 C C . GLY A 1 44 ? 17.218 9.576 10.435 1.00 0.00 44 GLY A C 20
ATOM 13156 O O . GLY A 1 44 ? 17.599 9.628 9.267 1.00 0.00 44 GLY A O 20
#

Organism: Homo sapiens (NCBI:txid9606)

InterPro domains:
  IPR001909 Krueppel-associated box [PF01352] (6-46)
  IPR001909 Krueppel-associated box [PS50805] (6-75)
  IPR001909 Krueppel-associated box [SM00349] (6-64)
  IPR001909 Krueppel-associated box [cd07765] (6-45)
  IPR013087 Zinc finger C2H2-type [PF00096] (209-231)
  IPR013087 Zinc finger C2H2-type [PF00096] (320-342)
  IPR013087 Zinc finger C2H2-type [PF00096] (347-369)
  IPR013087 Zinc finger C2H2-type [PF00096] (376-397)
  IPR013087 Zinc finger C2H2-type [PF00096] (431-453)
  IPR013087 Zinc finger C2H2-type [PF00096] (459-481)
  IPR013087 Zinc finger C2H2-type [PF00096] (487-509)
  IPR013087 Zinc finger C2H2-type [PF00096] (591-613)
  IPR013087 Zinc finger C2H2-type [PF00096] (646-668)
  IPR013087 Zinc finger C2H2-type [PF00096] (674-696)
  IPR013087 Zinc finger C2H2-type [PF00096] (703-724)
  IPR013087 Zinc finger C2H2-type [PF00096] (730-752)
  IPR013087 Zinc finger C2H2-type [PF00096] (758-780)
  IPR013087 Zinc finger C2H2-type [PF00096] (786-808)
  IPR013087 Zinc finger C2H2-type [PF00096] (814-836)
  IPR013087 Zinc finger C2H2-type [PS00028] (211-231)

Sequence (44 aa):
GSSGSSGHTRKRYECSKCQATFNLRKHLIQHQKTHAAKSGPSSGGSSGSSGHTRKRYECSKCQATFNLRKHLIQHQKTHAAKSGPSSGGSSGSSGHTRKRYECSKCQATFNLRKHLIQHQKTHAAKSGPSSGGSSGSSGHTRKRYECSKCQATFNLRKHLIQHQKTHAAKSGPSSGGSSGSSGHTRKRYECSKCQATFNLRKHLIQHQKTHAAKSGPSSGGSSGSSGHTRKRYECSKCQATFNLRKHLIQHQKTHAAKSGPSSGGSSGSSGHTRKRYECSKCQATFNLRKHLIQHQKTHAAKSGPSSGGSSGSSGHTRKRYECSKCQATFNLRKHLIQHQKTHAAKSGPSSGGSSGSSGHTRKRYECSKCQATFNLRKHLIQHQKTHAAKSGPSSGGSSGSSGHTRKRYECSKCQATFNLRKHLIQHQKTHAAKSGPSSGGSSGSSGHTRKRYECSKCQATFNLRKHLIQHQKTHAAKSGPSSGGSSGSSGHTRKRYECSKCQATFNLRKHLIQHQKTHAAKSGPSSGGSSGSSGHTRKRYECSKCQATFNLRKHLIQHQKTHAAKSGPSSGGSSGSSGHTRKRYECSKCQATFNLRKHLIQHQKTHAAKSGPSSGGSSGSSGHTRKRYECSKCQATFNLRKHLIQHQKTHAAKSGPSSGGSSGSSGHTRKRYECSKCQATFNLRKHLIQHQKTHAAKSGPSSGGSSGSSGHTRKRYECSKCQATFNLRKHLIQHQKTHAAKSGPSSGGSSGSSGHTRKRYECSKCQATFNLRKHLIQHQKTHAAKSGPSSGGSSGSSGHTRKRYECSKCQATFNLRKHLIQHQKTHAAKSGPSSGGSSGSSGHTRKRYECSKCQATFNLRKHLIQHQKTHAAKSGPSSG

CATH classification: 3.30.160.60